Protein 6A3F (pdb70)

B-factor: mean 29.02, std 10.5, range [13.84, 98.31]

Structure (mmCIF, N/CA/C/O backbone):
data_6A3F
#
_entry.id   6A3F
#
_cell.length_a   95.649
_cell.length_b   95.649
_cell.length_c   170.912
_cell.angle_alpha   90.00
_cell.angle_beta   90.00
_cell.angle_gamma   90.00
#
_symmetry.space_group_name_H-M   'P 43 21 2'
#
loop_
_entity.id
_entity.type
_entity.pdbx_description
1 polymer 'Putative dehydrogenase'
2 non-polymer 'SULFATE ION'
3 water water
#
loop_
_atom_site.group_PDB
_atom_site.id
_atom_site.type_symbol
_atom_site.label_atom_id
_atom_site.label_alt_id
_atom_site.label_comp_id
_atom_site.label_asym_id
_atom_site.label_entity_id
_atom_site.label_seq_id
_atom_site.pdbx_PDB_ins_code
_atom_site.Cartn_x
_atom_site.Cartn_y
_atom_site.Cartn_z
_atom_site.occupancy
_atom_site.B_iso_or_equiv
_atom_site.auth_seq_id
_atom_site.auth_comp_id
_atom_site.auth_asym_id
_atom_site.auth_atom_id
_atom_site.pdbx_PDB_model_num
ATOM 1 N N . MET A 1 21 ? 34.010 -17.086 28.376 1.00 69.64 1 MET A N 1
ATOM 2 C CA . MET A 1 21 ? 32.841 -17.374 27.480 1.00 66.12 1 MET A CA 1
ATOM 3 C C . MET A 1 21 ? 33.138 -18.650 26.684 1.00 58.86 1 MET A C 1
ATOM 4 O O . MET A 1 21 ? 34.290 -18.975 26.417 1.00 52.24 1 MET A O 1
ATOM 9 N N . GLN A 1 22 ? 32.084 -19.360 26.315 1.00 51.77 2 GLN A N 1
ATOM 10 C CA . GLN A 1 22 ? 32.208 -20.684 25.751 1.00 52.14 2 GLN A CA 1
ATOM 11 C C . GLN A 1 22 ? 32.331 -20.598 24.223 1.00 48.42 2 GLN A C 1
ATOM 12 O O . GLN A 1 22 ? 31.681 -19.759 23.603 1.00 47.35 2 GLN A O 1
ATOM 18 N N . ASN A 1 23 ? 33.142 -21.478 23.637 1.00 45.90 3 ASN A N 1
ATOM 19 C CA . ASN A 1 23 ? 33.205 -21.649 22.192 1.00 43.39 3 ASN A CA 1
ATOM 20 C C . ASN A 1 23 ? 32.032 -22.513 21.726 1.00 43.23 3 ASN A C 1
ATOM 21 O O . ASN A 1 23 ? 31.869 -23.646 22.212 1.00 39.03 3 ASN A O 1
ATOM 26 N N . LEU A 1 24 ? 31.260 -22.022 20.748 1.00 37.69 4 LEU A N 1
ATOM 27 C CA . LEU A 1 24 ? 30.197 -22.828 20.189 1.00 36.64 4 LEU A CA 1
ATOM 28 C C . LEU A 1 24 ? 30.502 -23.055 18.717 1.00 38.17 4 LEU A C 1
ATOM 29 O O . LEU A 1 24 ? 30.694 -22.086 17.936 1.00 35.47 4 LEU A O 1
ATOM 34 N N . ASN A 1 25 ? 30.629 -24.345 18.375 1.00 33.53 5 ASN A N 1
ATOM 35 C CA . ASN A 1 25 ? 31.076 -24.770 17.052 1.00 31.68 5 ASN A CA 1
ATOM 36 C C . ASN A 1 25 ? 29.861 -24.816 16.124 1.00 28.93 5 ASN A C 1
ATOM 37 O O . ASN A 1 25 ? 28.862 -25.478 16.405 1.00 34.92 5 ASN A O 1
ATOM 42 N N . VAL A 1 26 ? 29.990 -24.124 14.998 1.00 30.79 6 VAL A N 1
ATOM 43 C CA . VAL A 1 26 ? 28.936 -24.049 14.020 1.00 32.41 6 VAL A CA 1
ATOM 44 C C . VAL A 1 26 ? 29.306 -24.882 12.792 1.00 28.64 6 VAL A C 1
ATOM 45 O O . VAL A 1 26 ? 30.404 -24.778 12.278 1.00 32.47 6 VAL A O 1
ATOM 49 N N . GLY A 1 27 ? 28.337 -25.676 12.356 1.00 31.33 7 GLY A N 1
ATOM 50 C CA . GLY A 1 27 ? 28.329 -26.306 11.069 1.00 29.94 7 GLY A CA 1
ATOM 51 C C . GLY A 1 27 ? 27.299 -25.644 10.163 1.00 27.65 7 GLY A C 1
ATOM 52 O O . GLY A 1 27 ? 26.124 -25.579 10.512 1.00 30.86 7 GLY A O 1
ATOM 53 N N . LEU A 1 28 ? 27.774 -25.090 9.064 1.00 26.80 8 LEU A N 1
ATOM 54 C CA . LEU A 1 28 ? 26.934 -24.393 8.086 1.00 28.03 8 LEU A CA 1
ATOM 55 C C . LEU A 1 28 ? 26.656 -25.351 6.915 1.00 27.63 8 LEU A C 1
ATOM 56 O O . LEU A 1 28 ? 27.594 -25.855 6.328 1.00 30.09 8 LEU A O 1
ATOM 61 N N . ILE A 1 29 ? 25.401 -25.498 6.512 1.00 31.42 9 ILE A N 1
ATOM 62 C CA . ILE A 1 29 ? 25.053 -26.356 5.382 1.00 30.51 9 ILE A CA 1
ATOM 63 C C . ILE A 1 29 ? 24.450 -25.523 4.249 1.00 30.32 9 ILE A C 1
ATOM 64 O O . ILE A 1 29 ? 23.381 -24.925 4.400 1.00 31.88 9 ILE A O 1
ATOM 69 N N . GLY A 1 30 ? 25.100 -25.546 3.106 1.00 29.72 10 GLY A N 1
ATOM 70 C CA . GLY A 1 30 ? 24.604 -24.895 1.913 1.00 28.79 10 GLY A CA 1
ATOM 71 C C . GLY A 1 30 ? 24.703 -23.377 1.982 1.00 30.30 10 GLY A C 1
ATOM 72 O O . GLY A 1 30 ? 25.560 -22.812 2.680 1.00 29.62 10 GLY A O 1
ATOM 73 N N . GLY A 1 31 ? 23.853 -22.716 1.210 1.00 29.59 11 GLY A N 1
ATOM 74 C CA . GLY A 1 31 ? 23.748 -21.254 1.253 1.00 31.08 11 GLY A CA 1
ATOM 75 C C . GLY A 1 31 ? 24.231 -20.564 0.000 1.00 30.51 11 GLY A C 1
ATOM 76 O O . GLY A 1 31 ? 23.917 -19.410 -0.192 1.00 29.40 11 GLY A O 1
ATOM 77 N N . GLY A 1 32 ? 24.994 -21.232 -0.862 1.00 30.53 12 GLY A N 1
ATOM 78 C CA . GLY A 1 32 ? 25.596 -20.561 -2.018 1.00 30.41 12 GLY A CA 1
ATOM 79 C C . GLY A 1 32 ? 26.552 -19.452 -1.582 1.00 26.91 12 GLY A C 1
ATOM 80 O O . GLY A 1 32 ? 27.095 -19.518 -0.486 1.00 24.91 12 GLY A O 1
ATOM 81 N N . PHE A 1 33 ? 26.807 -18.464 -2.437 1.00 23.94 13 PHE A N 1
ATOM 82 C CA . PHE A 1 33 ? 27.776 -17.422 -2.054 1.00 26.27 13 PHE A CA 1
ATOM 83 C C . PHE A 1 33 ? 27.237 -16.622 -0.850 1.00 27.59 13 PHE A C 1
ATOM 84 O O . PHE A 1 33 ? 28.039 -16.059 -0.082 1.00 28.30 13 PHE A O 1
ATOM 92 N N . MET A 1 34 ? 25.907 -16.599 -0.641 1.00 24.23 14 MET A N 1
ATOM 93 C CA . MET A 1 34 ? 25.348 -15.854 0.488 1.00 25.03 14 MET A CA 1
ATOM 94 C C . MET A 1 34 ? 25.662 -16.553 1.825 1.00 25.02 14 MET A C 1
ATOM 95 O O . MET A 1 34 ? 25.365 -16.018 2.905 1.00 23.93 14 MET A O 1
ATOM 100 N N . GLY A 1 35 ? 26.331 -17.702 1.774 1.00 24.24 15 GLY A N 1
ATOM 101 C CA . GLY A 1 35 ? 27.079 -18.211 2.921 1.00 22.54 15 GLY A CA 1
ATOM 102 C C . GLY A 1 35 ? 27.912 -17.123 3.594 1.00 25.08 15 GLY A C 1
ATOM 103 O O . GLY A 1 35 ? 28.116 -17.149 4.821 1.00 24.01 15 GLY A O 1
ATOM 104 N N . LYS A 1 36 ? 28.382 -16.164 2.812 1.00 22.67 16 LYS A N 1
ATOM 105 C CA . LYS A 1 36 ? 29.159 -15.046 3.361 1.00 22.82 16 LYS A CA 1
ATOM 106 C C . LYS A 1 36 ? 28.370 -14.258 4.406 1.00 23.29 16 LYS A C 1
ATOM 107 O O . LYS A 1 36 ? 28.999 -13.700 5.299 1.00 22.56 16 LYS A O 1
ATOM 113 N N . ALA A 1 37 ? 27.034 -14.188 4.309 1.00 22.10 17 ALA A N 1
ATOM 114 C CA . ALA A 1 37 ? 26.276 -13.406 5.250 1.00 24.89 17 ALA A CA 1
ATOM 115 C C . ALA A 1 37 ? 26.241 -14.150 6.579 1.00 22.86 17 ALA A C 1
ATOM 116 O O . ALA A 1 37 ? 26.204 -13.533 7.665 1.00 25.53 17 ALA A O 1
ATOM 118 N N . HIS A 1 38 ? 26.312 -15.478 6.515 1.00 27.99 18 HIS A N 1
ATOM 119 C CA . HIS A 1 38 ? 26.321 -16.283 7.745 1.00 26.37 18 HIS A CA 1
ATOM 120 C C . HIS A 1 38 ? 27.697 -16.197 8.415 1.00 26.54 18 HIS A C 1
ATOM 121 O O . HIS A 1 38 ? 27.802 -15.966 9.623 1.00 24.24 18 HIS A O 1
ATOM 128 N N . SER A 1 39 ? 28.720 -16.398 7.606 1.00 26.80 19 SER A N 1
ATOM 129 C CA . SER A 1 39 ? 30.123 -16.374 8.044 1.00 29.89 19 SER A CA 1
ATOM 130 C C . SER A 1 39 ? 30.453 -15.024 8.678 1.00 26.60 19 SER A C 1
ATOM 131 O O . SER A 1 39 ? 31.130 -14.980 9.663 1.00 24.64 19 SER A O 1
ATOM 134 N N . LEU A 1 40 ? 30.036 -13.957 8.001 1.00 25.73 20 LEU A N 1
ATOM 135 C CA . LEU A 1 40 ? 30.188 -12.589 8.534 1.00 26.98 20 LEU A CA 1
ATOM 136 C C . LEU A 1 40 ? 29.538 -12.488 9.924 1.00 24.01 20 LEU A C 1
ATOM 137 O O . LEU A 1 40 ? 30.171 -12.060 10.898 1.00 25.97 20 LEU A O 1
ATOM 142 N N . ALA A 1 41 ? 28.307 -12.936 10.070 1.00 23.90 21 ALA A N 1
ATOM 143 C CA . ALA A 1 41 ? 27.621 -12.845 11.341 1.00 22.44 21 ALA A CA 1
ATOM 144 C C . ALA A 1 41 ? 28.353 -13.600 12.459 1.00 24.97 21 ALA A C 1
ATOM 145 O O . ALA A 1 41 ? 28.498 -13.067 13.535 1.00 23.53 21 ALA A O 1
ATOM 147 N N . TYR A 1 42 ? 28.804 -14.819 12.201 1.00 23.61 22 TYR A N 1
ATOM 148 C CA . TYR A 1 42 ? 29.550 -15.584 13.222 1.00 27.18 22 TYR A CA 1
ATOM 149 C C . TYR A 1 42 ? 30.911 -14.949 13.530 1.00 26.16 22 TYR A C 1
ATOM 150 O O . TYR A 1 42 ? 31.295 -14.949 14.734 1.00 29.84 22 TYR A O 1
ATOM 159 N N . ALA A 1 43 ? 31.622 -14.400 12.522 1.00 24.42 23 ALA A N 1
ATOM 160 C CA . ALA A 1 43 ? 32.921 -13.769 12.795 1.00 26.66 23 ALA A CA 1
ATOM 161 C C . ALA A 1 43 ? 32.750 -12.416 13.507 1.00 26.00 23 ALA A C 1
ATOM 162 O O . ALA A 1 43 ? 33.589 -12.052 14.325 1.00 26.63 23 ALA A O 1
ATOM 164 N N . ALA A 1 44 ? 31.703 -11.639 13.165 1.00 23.63 24 ALA A N 1
ATOM 165 C CA . ALA A 1 44 ? 31.604 -10.257 13.607 1.00 22.46 24 ALA A CA 1
ATOM 166 C C . ALA A 1 44 ? 30.747 -10.120 14.868 1.00 25.25 24 ALA A C 1
ATOM 167 O O . ALA A 1 44 ? 30.841 -9.062 15.513 1.00 25.76 24 ALA A O 1
ATOM 169 N N . MET A 1 45 ? 29.855 -11.086 15.180 1.00 23.67 25 MET A N 1
ATOM 170 C CA . MET A 1 45 ? 28.874 -10.852 16.221 1.00 24.99 25 MET A CA 1
ATOM 171 C C . MET A 1 45 ? 29.548 -10.435 17.535 1.00 24.36 25 MET A C 1
ATOM 172 O O . MET A 1 45 ? 29.120 -9.457 18.134 1.00 24.95 25 MET A O 1
ATOM 177 N N . PRO A 1 46 ? 30.579 -11.151 17.987 1.00 26.43 26 PRO A N 1
ATOM 178 C CA . PRO A 1 46 ? 31.291 -10.719 19.223 1.00 27.16 26 PRO A CA 1
ATOM 179 C C . PRO A 1 46 ? 32.015 -9.367 19.103 1.00 24.36 26 PRO A C 1
ATOM 180 O O . PRO A 1 46 ? 32.233 -8.718 20.125 1.00 24.53 26 PRO A O 1
ATOM 184 N N . MET A 1 47 ? 32.430 -8.982 17.898 1.00 25.83 27 MET A N 1
ATOM 185 C CA . MET A 1 47 ? 33.058 -7.666 17.698 1.00 24.62 27 MET A CA 1
ATOM 186 C C . MET A 1 47 ? 32.043 -6.566 18.025 1.00 26.12 27 MET A C 1
ATOM 187 O O . MET A 1 47 ? 32.395 -5.494 18.566 1.00 26.26 27 MET A O 1
ATOM 192 N N . PHE A 1 48 ? 30.776 -6.838 17.688 1.00 23.67 28 PHE A N 1
ATOM 193 C CA . PHE A 1 48 ? 29.736 -5.862 17.791 1.00 23.95 28 PHE A CA 1
ATOM 194 C C . PHE A 1 48 ? 29.131 -5.859 19.195 1.00 25.94 28 PHE A C 1
ATOM 195 O O . PHE A 1 48 ? 28.975 -4.799 19.771 1.00 26.65 28 PHE A O 1
ATOM 203 N N . PHE A 1 49 ? 28.786 -7.048 19.687 1.00 23.84 29 PHE A N 1
ATOM 204 C CA . PHE A 1 49 ? 28.124 -7.201 20.974 1.00 27.19 29 PHE A CA 1
ATOM 205 C C . PHE A 1 49 ? 29.115 -7.803 21.973 1.00 28.17 29 PHE A C 1
ATOM 206 O O . PHE A 1 49 ? 29.403 -9.001 21.904 1.00 30.43 29 PHE A O 1
ATOM 214 N N . TRP A 1 50 ? 29.602 -6.970 22.892 1.00 30.49 30 TRP A N 1
ATOM 215 C CA . TRP A 1 50 ? 30.720 -7.315 23.757 1.00 33.21 30 TRP A CA 1
ATOM 216 C C . TRP A 1 50 ? 30.447 -6.766 25.168 1.00 34.73 30 TRP A C 1
ATOM 217 O O . TRP A 1 50 ? 30.110 -5.610 25.301 1.00 34.73 30 TRP A O 1
ATOM 228 N N . PRO A 1 51 ? 30.572 -7.577 26.219 1.00 38.77 31 PRO A N 1
ATOM 229 C CA . PRO A 1 51 ? 30.988 -8.971 26.138 1.00 36.81 31 PRO A CA 1
ATOM 230 C C . PRO A 1 51 ? 29.909 -9.800 25.446 1.00 36.73 31 PRO A C 1
ATOM 231 O O . PRO A 1 51 ? 28.748 -9.460 25.508 1.00 39.87 31 PRO A O 1
ATOM 235 N N . ALA A 1 52 ? 30.340 -10.824 24.746 1.00 36.22 32 ALA A N 1
ATOM 236 C CA . ALA A 1 52 ? 29.460 -11.575 23.894 1.00 35.60 32 ALA A CA 1
ATOM 237 C C . ALA A 1 52 ? 28.875 -12.725 24.703 1.00 40.05 32 ALA A C 1
ATOM 238 O O . ALA A 1 52 ? 29.520 -13.224 25.644 1.00 38.73 32 ALA A O 1
ATOM 240 N N . PRO A 1 53 ? 27.674 -13.156 24.315 1.00 40.58 33 PRO A N 1
ATOM 241 C CA . PRO A 1 53 ? 27.056 -14.285 24.998 1.00 41.48 33 PRO A CA 1
ATOM 242 C C . PRO A 1 53 ? 27.923 -15.557 24.920 1.00 41.98 33 PRO A C 1
ATOM 243 O O . PRO A 1 53 ? 28.006 -16.321 25.863 1.00 42.30 33 PRO A O 1
ATOM 247 N N . ALA A 1 54 ? 28.540 -15.773 23.776 1.00 42.51 34 ALA A N 1
ATOM 248 C CA . ALA A 1 54 ? 29.393 -16.917 23.525 1.00 40.05 34 ALA A CA 1
ATOM 249 C C . ALA A 1 54 ? 30.228 -16.591 22.289 1.00 40.47 34 ALA A C 1
ATOM 250 O O . ALA A 1 54 ? 29.945 -15.567 21.630 1.00 39.93 34 ALA A O 1
ATOM 252 N N . LEU A 1 55 ? 31.226 -17.427 21.988 1.00 37.09 35 LEU A N 1
ATOM 253 C CA . LEU A 1 55 ? 32.062 -17.240 20.815 1.00 35.91 35 LEU A CA 1
ATOM 254 C C . LEU A 1 55 ? 31.691 -18.262 19.742 1.00 35.71 35 LEU A C 1
ATOM 255 O O . LEU A 1 55 ? 32.003 -19.433 19.883 1.00 34.11 35 LEU A O 1
ATOM 260 N N . PRO A 1 56 ? 31.088 -17.797 18.649 1.00 33.00 36 PRO A N 1
ATOM 261 C CA . PRO A 1 56 ? 30.884 -18.635 17.509 1.00 30.92 36 PRO A CA 1
ATOM 262 C C . PRO A 1 56 ? 32.211 -19.061 16.881 1.00 30.09 36 PRO A C 1
ATOM 263 O O . PRO A 1 56 ? 33.099 -18.225 16.693 1.00 27.66 36 PRO A O 1
ATOM 267 N N . VAL A 1 57 ? 32.306 -20.338 16.496 1.00 30.33 37 VAL A N 1
ATOM 268 C CA . VAL A 1 57 ? 33.447 -20.826 15.754 1.00 29.07 37 VAL A CA 1
ATOM 269 C C . VAL A 1 57 ? 32.976 -21.368 14.399 1.00 24.71 37 VAL A C 1
ATOM 270 O O . VAL A 1 57 ? 32.087 -22.165 14.328 1.00 29.76 37 VAL A O 1
ATOM 274 N N . ARG A 1 58 ? 33.568 -20.892 13.325 1.00 28.38 38 ARG A N 1
ATOM 275 C CA . ARG A 1 58 ? 33.255 -21.427 12.019 1.00 28.34 38 ARG A CA 1
ATOM 276 C C . ARG A 1 58 ? 33.937 -22.805 11.895 1.00 29.40 38 ARG A C 1
ATOM 277 O O . ARG A 1 58 ? 35.042 -22.887 11.368 1.00 32.39 38 ARG A O 1
ATOM 285 N N . LYS A 1 59 ? 33.269 -23.852 12.362 1.00 30.55 39 LYS A N 1
ATOM 286 C CA . LYS A 1 59 ? 33.940 -25.163 12.537 1.00 32.66 39 LYS A CA 1
ATOM 287 C C . LYS A 1 59 ? 33.939 -25.962 11.228 1.00 31.61 39 LYS A C 1
ATOM 288 O O . LYS A 1 59 ? 34.986 -26.460 10.795 1.00 31.21 39 LYS A O 1
ATOM 294 N N . VAL A 1 60 ? 32.786 -26.096 10.588 1.00 30.12 40 VAL A N 1
ATOM 295 C CA . VAL A 1 60 ? 32.691 -26.928 9.391 1.00 32.79 40 VAL A CA 1
ATOM 296 C C . VAL A 1 60 ? 31.582 -26.406 8.487 1.00 30.32 40 VAL A C 1
ATOM 297 O O . VAL A 1 60 ? 30.587 -25.889 8.989 1.00 29.70 40 VAL A O 1
ATOM 301 N N . ILE A 1 61 ? 31.783 -26.573 7.192 1.00 29.04 41 ILE A N 1
ATOM 302 C CA . ILE A 1 61 ? 30.817 -26.206 6.142 1.00 31.03 41 ILE A CA 1
ATOM 303 C C . ILE A 1 61 ? 30.653 -27.370 5.142 1.00 33.36 41 ILE A C 1
ATOM 304 O O . ILE A 1 61 ? 31.639 -28.034 4.770 1.00 31.71 41 ILE A O 1
ATOM 309 N N . ALA A 1 62 ? 29.416 -27.551 4.682 1.00 32.24 42 ALA A N 1
ATOM 310 C CA . ALA A 1 62 ? 29.000 -28.590 3.721 1.00 30.44 42 ALA A CA 1
ATOM 311 C C . ALA A 1 62 ? 28.492 -27.921 2.440 1.00 36.16 42 ALA A C 1
ATOM 312 O O . ALA A 1 62 ? 27.665 -26.982 2.524 1.00 33.79 42 ALA A O 1
ATOM 314 N N . GLU A 1 63 ? 29.021 -28.374 1.296 1.00 31.06 43 GLU A N 1
ATOM 315 C CA . GLU A 1 63 ? 28.591 -27.991 -0.026 1.00 33.29 43 GLU A CA 1
ATOM 316 C C . GLU A 1 63 ? 28.419 -29.273 -0.855 1.00 35.61 43 GLU A C 1
ATOM 317 O O . GLU A 1 63 ? 28.537 -30.356 -0.324 1.00 34.44 43 GLU A O 1
ATOM 323 N N . ALA A 1 64 ? 28.164 -29.129 -2.149 1.00 38.79 44 ALA A N 1
ATOM 324 C CA . ALA A 1 64 ? 27.636 -30.254 -2.972 1.00 40.20 44 ALA A CA 1
ATOM 325 C C . ALA A 1 64 ? 28.735 -31.307 -3.213 1.00 42.84 44 ALA A C 1
ATOM 326 O O . ALA A 1 64 ? 28.445 -32.499 -3.399 1.00 43.94 44 ALA A O 1
ATOM 328 N N . ASN A 1 65 ? 29.998 -30.901 -3.204 1.00 43.33 45 ASN A N 1
ATOM 329 C CA . ASN A 1 65 ? 31.074 -31.851 -3.452 1.00 44.84 45 ASN A CA 1
ATOM 330 C C . ASN A 1 65 ? 32.333 -31.428 -2.681 1.00 45.04 45 ASN A C 1
ATOM 331 O O . ASN A 1 65 ? 32.504 -30.251 -2.332 1.00 44.28 45 ASN A O 1
ATOM 336 N N . PRO A 1 66 ? 33.225 -32.404 -2.416 1.00 43.74 46 PRO A N 1
ATOM 337 C CA . PRO A 1 66 ? 34.400 -32.186 -1.563 1.00 39.48 46 PRO A CA 1
ATOM 338 C C . PRO A 1 66 ? 35.215 -30.921 -1.886 1.00 39.36 46 PRO A C 1
ATOM 339 O O . PRO A 1 66 ? 35.630 -30.204 -0.958 1.00 38.05 46 PRO A O 1
ATOM 343 N N . GLU A 1 67 ? 35.402 -30.666 -3.181 1.00 41.40 47 GLU A N 1
ATOM 344 C CA . GLU A 1 67 ? 36.275 -29.628 -3.736 1.00 44.13 47 GLU A CA 1
ATOM 345 C C . GLU A 1 67 ? 35.626 -28.248 -3.540 1.00 45.74 47 GLU A C 1
ATOM 346 O O . GLU A 1 67 ? 36.262 -27.299 -3.050 1.00 39.61 47 GLU A O 1
ATOM 352 N N . LEU A 1 68 ? 34.359 -28.144 -3.948 1.00 40.25 48 LEU A N 1
ATOM 353 C CA . LEU A 1 68 ? 33.572 -26.907 -3.749 1.00 43.30 48 LEU A CA 1
ATOM 354 C C . LEU A 1 68 ? 33.489 -26.600 -2.245 1.00 38.03 48 LEU A C 1
ATOM 355 O O . LEU A 1 68 ? 33.626 -25.455 -1.830 1.00 36.68 48 LEU A O 1
ATOM 360 N N . ALA A 1 69 ? 33.293 -27.620 -1.440 1.00 35.35 49 ALA A N 1
ATOM 361 C CA . ALA A 1 69 ? 33.192 -27.442 0.005 1.00 37.91 49 ALA A CA 1
ATOM 362 C C . ALA A 1 69 ? 34.527 -26.951 0.582 1.00 39.98 49 ALA A C 1
ATOM 363 O O . ALA A 1 69 ? 34.531 -26.086 1.475 1.00 33.68 49 ALA A O 1
ATOM 365 N N . ALA A 1 70 ? 35.653 -27.506 0.110 1.00 37.52 50 ALA A N 1
ATOM 366 C CA . ALA A 1 70 ? 36.961 -27.071 0.614 1.00 37.95 50 ALA A CA 1
ATOM 367 C C . ALA A 1 70 ? 37.216 -25.611 0.197 1.00 30.59 50 ALA A C 1
ATOM 368 O O . ALA A 1 70 ? 37.732 -24.851 0.994 1.00 30.18 50 ALA A O 1
ATOM 370 N N . GLU A 1 71 ? 36.800 -25.238 -1.002 1.00 29.47 51 GLU A N 1
ATOM 371 C CA . GLU A 1 71 ? 36.934 -23.876 -1.557 1.00 32.80 51 GLU A CA 1
ATOM 372 C C . GLU A 1 71 ? 36.094 -22.909 -0.709 1.00 32.23 51 GLU A C 1
ATOM 373 O O . GLU A 1 71 ? 36.580 -21.828 -0.348 1.00 27.54 51 GLU A O 1
ATOM 379 N N . ALA A 1 72 ? 34.844 -23.303 -0.399 1.00 29.22 52 ALA A N 1
ATOM 380 C CA . ALA A 1 72 ? 33.977 -22.485 0.459 1.00 32.99 52 ALA A CA 1
ATOM 381 C C . ALA A 1 72 ? 34.591 -22.329 1.857 1.00 30.86 52 ALA A C 1
ATOM 382 O O . ALA A 1 72 ? 34.448 -21.298 2.527 1.00 27.60 52 ALA A O 1
ATOM 384 N N . ALA A 1 73 ? 35.216 -23.369 2.356 1.00 31.23 53 ALA A N 1
ATOM 385 C CA . ALA A 1 73 ? 35.813 -23.284 3.681 1.00 31.26 53 ALA A CA 1
ATOM 386 C C . ALA A 1 73 ? 36.929 -22.233 3.705 1.00 29.90 53 ALA A C 1
ATOM 387 O O . ALA A 1 73 ? 37.023 -21.459 4.715 1.00 30.84 53 ALA A O 1
ATOM 389 N N . ARG A 1 74 ? 37.712 -22.174 2.631 1.00 28.34 54 ARG A N 1
ATOM 390 C CA . ARG A 1 74 ? 38.807 -21.201 2.496 1.00 33.03 54 ARG A CA 1
ATOM 391 C C . ARG A 1 74 ? 38.215 -19.780 2.398 1.00 31.75 54 ARG A C 1
ATOM 392 O O . ARG A 1 74 ? 38.706 -18.849 3.046 1.00 29.70 54 ARG A O 1
ATOM 400 N N . ARG A 1 75 ? 37.196 -19.626 1.564 1.00 27.58 55 ARG A N 1
ATOM 401 C CA . ARG A 1 75 ? 36.583 -18.315 1.295 1.00 29.66 55 ARG A CA 1
ATOM 402 C C . ARG A 1 75 ? 35.934 -17.774 2.577 1.00 29.58 55 ARG A C 1
ATOM 403 O O . ARG A 1 75 ? 36.106 -16.588 2.910 1.00 29.21 55 ARG A O 1
ATOM 411 N N . PHE A 1 76 ? 35.146 -18.617 3.248 1.00 27.74 56 PHE A N 1
ATOM 412 C CA . PHE A 1 76 ? 34.316 -18.137 4.347 1.00 29.90 56 PHE A CA 1
ATOM 413 C C . PHE A 1 76 ? 35.075 -18.282 5.675 1.00 29.23 56 PHE A C 1
ATOM 414 O O . PHE A 1 76 ? 34.586 -17.868 6.738 1.00 27.77 56 PHE A O 1
ATOM 422 N N . GLY A 1 77 ? 36.250 -18.923 5.632 1.00 28.82 57 GLY A N 1
ATOM 423 C CA . GLY A 1 77 ? 37.077 -19.065 6.837 1.00 27.33 57 GLY A CA 1
ATOM 424 C C . GLY A 1 77 ? 36.604 -20.139 7.799 1.00 31.71 57 GLY A C 1
ATOM 425 O O . GLY A 1 77 ? 36.640 -19.930 9.036 1.00 30.91 57 GLY A O 1
ATOM 426 N N . PHE A 1 78 ? 36.144 -21.301 7.296 1.00 29.44 58 PHE A N 1
ATOM 427 C CA . PHE A 1 78 ? 35.797 -22.434 8.182 1.00 31.12 58 PHE A CA 1
ATOM 428 C C . PHE A 1 78 ? 36.994 -23.388 8.332 1.00 31.75 58 PHE A C 1
ATOM 429 O O . PHE A 1 78 ? 37.714 -23.581 7.417 1.00 30.95 58 PHE A O 1
ATOM 437 N N . GLU A 1 79 ? 37.147 -24.031 9.470 1.00 33.14 59 GLU A N 1
ATOM 438 C CA . GLU A 1 79 ? 38.310 -24.917 9.696 1.00 35.42 59 GLU A CA 1
ATOM 439 C C . GLU A 1 79 ? 38.194 -26.221 8.886 1.00 35.99 59 GLU A C 1
ATOM 440 O O . GLU A 1 79 ? 39.178 -26.663 8.330 1.00 36.58 59 GLU A O 1
ATOM 446 N N . ASN A 1 80 ? 37.003 -26.802 8.762 1.00 33.76 60 ASN A N 1
ATOM 447 C CA . ASN A 1 80 ? 36.824 -28.117 8.079 1.00 36.88 60 ASN A CA 1
ATOM 448 C C . ASN A 1 80 ? 35.771 -28.001 6.960 1.00 39.27 60 ASN A C 1
ATOM 449 O O . ASN A 1 80 ? 34.943 -27.050 6.919 1.00 38.06 60 ASN A O 1
ATOM 454 N N . SER A 1 81 ? 35.771 -28.958 6.042 1.00 36.83 61 SER A N 1
ATOM 455 C CA . SER A 1 81 ? 34.791 -28.973 4.957 1.00 33.46 61 SER A CA 1
ATOM 456 C C . SER A 1 81 ? 34.310 -30.413 4.736 1.00 37.41 61 SER A C 1
ATOM 457 O O . SER A 1 81 ? 34.988 -31.315 5.123 1.00 35.22 61 SER A O 1
ATOM 460 N N . THR A 1 82 ? 33.148 -30.597 4.151 1.00 36.18 62 THR A N 1
ATOM 461 C CA . THR A 1 82 ? 32.546 -31.910 3.918 1.00 36.02 62 THR A CA 1
ATOM 462 C C . THR A 1 82 ? 31.529 -31.798 2.781 1.00 37.90 62 THR A C 1
ATOM 463 O O . THR A 1 82 ? 30.977 -30.683 2.515 1.00 35.07 62 THR A O 1
ATOM 467 N N . SER A 1 83 ? 31.254 -32.921 2.111 1.00 33.90 63 SER A N 1
ATOM 468 C CA . SER A 1 83 ? 30.169 -32.937 1.158 1.00 34.87 63 SER A CA 1
ATOM 469 C C . SER A 1 83 ? 29.032 -33.794 1.709 1.00 36.84 63 SER A C 1
ATOM 470 O O . SER A 1 83 ? 28.066 -34.031 1.012 1.00 36.85 63 SER A O 1
ATOM 473 N N . ASP A 1 84 ? 29.148 -34.249 2.954 1.00 38.04 64 ASP A N 1
ATOM 474 C CA . ASP A 1 84 ? 28.096 -35.034 3.556 1.00 39.82 64 ASP A CA 1
ATOM 475 C C . ASP A 1 84 ? 27.642 -34.355 4.837 1.00 39.61 64 ASP A C 1
ATOM 476 O O . ASP A 1 84 ? 28.281 -34.431 5.891 1.00 34.81 64 ASP A O 1
ATOM 481 N N . TRP A 1 85 ? 26.493 -33.698 4.746 1.00 39.90 65 TRP A N 1
ATOM 482 C CA . TRP A 1 85 ? 25.978 -32.951 5.864 1.00 37.48 65 TRP A CA 1
ATOM 483 C C . TRP A 1 85 ? 25.671 -33.853 7.063 1.00 39.12 65 TRP A C 1
ATOM 484 O O . TRP A 1 85 ? 25.772 -33.408 8.209 1.00 35.28 65 TRP A O 1
ATOM 495 N N . ARG A 1 86 ? 25.336 -35.133 6.833 1.00 39.80 66 ARG A N 1
ATOM 496 C CA . ARG A 1 86 ? 25.140 -36.046 7.969 1.00 40.13 66 ARG A CA 1
ATOM 497 C C . ARG A 1 86 ? 26.414 -36.135 8.819 1.00 34.87 66 ARG A C 1
ATOM 498 O O . ARG A 1 86 ? 26.311 -36.329 10.027 1.00 37.49 66 ARG A O 1
ATOM 506 N N . SER A 1 87 ? 27.600 -35.950 8.235 1.00 38.77 67 SER A N 1
ATOM 507 C CA . SER A 1 87 ? 28.828 -36.012 9.055 1.00 39.28 67 SER A CA 1
ATOM 508 C C . SER A 1 87 ? 28.827 -34.895 10.104 1.00 40.81 67 SER A C 1
ATOM 509 O O . SER A 1 87 ? 29.421 -35.055 11.167 1.00 36.58 67 SER A O 1
ATOM 512 N N . ILE A 1 88 ? 28.158 -33.762 9.824 1.00 39.12 68 ILE A N 1
ATOM 513 C CA . ILE A 1 88 ? 28.108 -32.635 10.807 1.00 35.71 68 ILE A CA 1
ATOM 514 C C . ILE A 1 88 ? 27.132 -33.013 11.912 1.00 35.05 68 ILE A C 1
ATOM 515 O O . ILE A 1 88 ? 27.404 -32.832 13.080 1.00 33.05 68 ILE A O 1
ATOM 520 N N . ILE A 1 89 ? 25.985 -33.567 11.537 1.00 35.80 69 ILE A N 1
ATOM 521 C CA . ILE A 1 89 ? 24.994 -33.933 12.532 1.00 38.33 69 ILE A CA 1
ATOM 522 C C . ILE A 1 89 ? 25.594 -34.965 13.487 1.00 38.57 69 ILE A C 1
ATOM 523 O O . ILE A 1 89 ? 25.366 -34.911 14.693 1.00 37.55 69 ILE A O 1
ATOM 528 N N . ASP A 1 90 ? 26.329 -35.916 12.937 1.00 40.40 70 ASP A N 1
ATOM 529 C CA . ASP A 1 90 ? 26.878 -36.999 13.764 1.00 43.48 70 ASP A CA 1
ATOM 530 C C . ASP A 1 90 ? 28.131 -36.614 14.551 1.00 46.62 70 ASP A C 1
ATOM 531 O O . ASP A 1 90 ? 28.577 -37.425 15.360 1.00 46.44 70 ASP A O 1
ATOM 536 N N . ASP A 1 91 ? 28.702 -35.417 14.303 1.00 43.68 71 ASP A N 1
ATOM 537 C CA . ASP A 1 91 ? 29.913 -34.936 14.990 1.00 39.90 71 ASP A CA 1
ATOM 538 C C . ASP A 1 91 ? 29.583 -34.325 16.357 1.00 46.60 71 ASP A C 1
ATOM 539 O O . ASP A 1 91 ? 29.027 -33.212 16.428 1.00 42.28 71 ASP A O 1
ATOM 544 N N . PRO A 1 92 ? 29.959 -35.014 17.457 1.00 43.98 72 PRO A N 1
ATOM 545 C CA . PRO A 1 92 ? 29.517 -34.577 18.808 1.00 41.89 72 PRO A CA 1
ATOM 546 C C . PRO A 1 92 ? 30.140 -33.233 19.232 1.00 40.15 72 PRO A C 1
ATOM 547 O O . PRO A 1 92 ? 29.747 -32.660 20.241 1.00 42.78 72 PRO A O 1
ATOM 551 N N . ASP A 1 93 ? 31.142 -32.775 18.506 1.00 37.11 73 ASP A N 1
ATOM 552 C CA . ASP A 1 93 ? 31.778 -31.508 18.816 1.00 39.41 73 ASP A CA 1
ATOM 553 C C . ASP A 1 93 ? 31.117 -30.292 18.107 1.00 38.06 73 ASP A C 1
ATOM 554 O O . ASP A 1 93 ? 31.562 -29.173 18.280 1.00 33.62 73 ASP A O 1
ATOM 559 N N . ILE A 1 94 ? 30.071 -30.539 17.318 1.00 36.66 74 ILE A N 1
ATOM 560 C CA . ILE A 1 94 ? 29.310 -29.466 16.640 1.00 35.16 74 ILE A CA 1
ATOM 561 C C . ILE A 1 94 ? 28.125 -29.112 17.540 1.00 36.42 74 ILE A C 1
ATOM 562 O O . ILE A 1 94 ? 27.391 -29.998 17.949 1.00 37.61 74 ILE A O 1
ATOM 567 N N . HIS A 1 95 ? 27.986 -27.830 17.916 1.00 35.91 75 HIS A N 1
ATOM 568 C CA . HIS A 1 95 ? 26.948 -27.401 18.842 1.00 33.47 75 HIS A CA 1
ATOM 569 C C . HIS A 1 95 ? 25.754 -26.801 18.101 1.00 33.20 75 HIS A C 1
ATOM 570 O O . HIS A 1 95 ? 24.631 -26.843 18.605 1.00 32.69 75 HIS A O 1
ATOM 577 N N . VAL A 1 96 ? 26.019 -26.241 16.920 1.00 31.31 76 VAL A N 1
ATOM 578 C CA . VAL A 1 96 ? 25.046 -25.446 16.209 1.00 31.55 76 VAL A CA 1
ATOM 579 C C . VAL A 1 96 ? 25.013 -25.878 14.747 1.00 28.24 76 VAL A C 1
ATOM 580 O O . VAL A 1 96 ? 26.052 -25.915 14.075 1.00 28.90 76 VAL A O 1
ATOM 584 N N . VAL A 1 97 ? 23.803 -26.133 14.254 1.00 27.93 77 VAL A N 1
ATOM 585 C CA . VAL A 1 97 ? 23.606 -26.350 12.855 1.00 29.97 77 VAL A CA 1
ATOM 586 C C . VAL A 1 97 ? 22.844 -25.168 12.223 1.00 26.84 77 VAL A C 1
ATOM 587 O O . VAL A 1 97 ? 21.744 -24.804 12.624 1.00 30.18 77 VAL A O 1
ATOM 591 N N . ASP A 1 98 ? 23.444 -24.649 11.185 1.00 27.93 78 ASP A N 1
ATOM 592 C CA . ASP A 1 98 ? 22.866 -23.604 10.381 1.00 26.80 78 ASP A CA 1
ATOM 593 C C . ASP A 1 98 ? 22.496 -24.140 9.008 1.00 25.50 78 ASP A C 1
ATOM 594 O O . ASP A 1 98 ? 23.360 -24.423 8.189 1.00 27.19 78 ASP A O 1
ATOM 599 N N . ILE A 1 99 ? 21.199 -24.222 8.768 1.00 24.31 79 ILE A N 1
ATOM 600 C CA . ILE A 1 99 ? 20.618 -24.783 7.545 1.00 24.88 79 ILE A CA 1
ATOM 601 C C . ILE A 1 99 ? 20.299 -23.658 6.562 1.00 26.05 79 ILE A C 1
ATOM 602 O O . ILE A 1 99 ? 19.354 -22.946 6.773 1.00 26.55 79 ILE A O 1
ATOM 607 N N . ALA A 1 100 ? 21.043 -23.570 5.465 1.00 24.39 80 ALA A N 1
ATOM 608 C CA . ALA A 1 100 ? 20.924 -22.492 4.507 1.00 24.86 80 ALA A CA 1
ATOM 609 C C . ALA A 1 100 ? 20.617 -23.055 3.122 1.00 25.84 80 ALA A C 1
ATOM 610 O O . ALA A 1 100 ? 20.785 -22.392 2.092 1.00 28.11 80 ALA A O 1
ATOM 612 N N . THR A 1 101 ? 20.062 -24.270 3.113 1.00 28.29 81 THR A N 1
ATOM 613 C CA . THR A 1 101 ? 19.690 -24.914 1.878 1.00 28.72 81 THR A CA 1
ATOM 614 C C . THR A 1 101 ? 18.310 -24.434 1.371 1.00 29.20 81 THR A C 1
ATOM 615 O O . THR A 1 101 ? 17.546 -23.768 2.067 1.00 28.41 81 THR A O 1
ATOM 619 N N . PRO A 1 102 ? 17.946 -24.822 0.141 1.00 28.52 82 PRO A N 1
ATOM 620 C CA . PRO A 1 102 ? 16.579 -24.587 -0.317 1.00 27.80 82 PRO A CA 1
ATOM 621 C C . PRO A 1 102 ? 15.538 -25.374 0.490 1.00 26.43 82 PRO A C 1
ATOM 622 O O . PRO A 1 102 ? 15.893 -26.226 1.282 1.00 25.97 82 PRO A O 1
ATOM 626 N N . ASN A 1 103 ? 14.264 -25.055 0.247 1.00 24.75 83 ASN A N 1
ATOM 627 C CA . ASN A 1 103 ? 13.152 -25.384 1.144 1.00 27.31 83 ASN A CA 1
ATOM 628 C C . ASN A 1 103 ? 12.962 -26.907 1.316 1.00 28.64 83 ASN A C 1
ATOM 629 O O . ASN A 1 103 ? 12.424 -27.384 2.338 1.00 28.59 83 ASN A O 1
ATOM 634 N N . HIS A 1 104 ? 13.314 -27.646 0.280 1.00 29.80 84 HIS A N 1
ATOM 635 C CA . HIS A 1 104 ? 13.075 -29.090 0.243 1.00 29.09 84 HIS A CA 1
ATOM 636 C C . HIS A 1 104 ? 14.026 -29.863 1.160 1.00 33.62 84 HIS A C 1
ATOM 637 O O . HIS A 1 104 ? 13.764 -31.042 1.471 1.00 30.30 84 HIS A O 1
ATOM 644 N N . LEU A 1 105 ? 15.109 -29.262 1.622 1.00 31.83 85 LEU A N 1
ATOM 645 C CA . LEU A 1 105 ? 16.014 -30.032 2.517 1.00 34.63 85 LEU A CA 1
ATOM 646 C C . LEU A 1 105 ? 15.920 -29.597 3.987 1.00 35.31 85 LEU A C 1
ATOM 647 O O . LEU A 1 105 ? 16.485 -30.261 4.870 1.00 35.21 85 LEU A O 1
ATOM 652 N N . HIS A 1 106 ? 15.131 -28.581 4.310 1.00 27.46 86 HIS A N 1
ATOM 653 C CA . HIS A 1 106 ? 15.170 -28.067 5.699 1.00 28.33 86 HIS A CA 1
ATOM 654 C C . HIS A 1 106 ? 14.699 -29.124 6.698 1.00 30.34 86 HIS A C 1
ATOM 655 O O . HIS A 1 106 ? 15.233 -29.211 7.790 1.00 33.01 86 HIS A O 1
ATOM 662 N N . ALA A 1 107 ? 13.676 -29.914 6.341 1.00 33.69 87 ALA A N 1
ATOM 663 C CA . ALA A 1 107 ? 13.004 -30.753 7.360 1.00 32.46 87 ALA A CA 1
ATOM 664 C C . ALA A 1 107 ? 13.898 -31.930 7.794 1.00 32.18 87 ALA A C 1
ATOM 665 O O . ALA A 1 107 ? 14.103 -32.183 8.986 1.00 34.91 87 ALA A O 1
ATOM 667 N N . GLU A 1 108 ? 14.454 -32.618 6.811 1.00 36.01 88 GLU A N 1
ATOM 668 C CA . GLU A 1 108 ? 15.246 -33.807 7.082 1.00 38.11 88 GLU A CA 1
ATOM 669 C C . GLU A 1 108 ? 16.478 -33.438 7.921 1.00 36.47 88 GLU A C 1
ATOM 670 O O . GLU A 1 108 ? 16.838 -34.131 8.880 1.00 31.20 88 GLU A O 1
ATOM 676 N N . ILE A 1 109 ? 17.139 -32.367 7.513 1.00 34.19 89 ILE A N 1
ATOM 677 C CA . ILE A 1 109 ? 18.354 -31.942 8.202 1.00 31.66 89 ILE A CA 1
ATOM 678 C C . ILE A 1 109 ? 18.012 -31.482 9.629 1.00 31.91 89 ILE A C 1
ATOM 679 O O . ILE A 1 109 ? 18.714 -31.838 10.615 1.00 31.24 89 ILE A O 1
ATOM 684 N N . ALA A 1 110 ? 16.957 -30.665 9.755 1.00 29.62 90 ALA A N 1
ATOM 685 C CA . ALA A 1 110 ? 16.593 -30.127 11.041 1.00 29.86 90 ALA A CA 1
ATOM 686 C C . ALA A 1 110 ? 16.211 -31.260 11.999 1.00 30.88 90 ALA A C 1
ATOM 687 O O . ALA A 1 110 ? 16.615 -31.265 13.143 1.00 30.37 90 ALA A O 1
ATOM 689 N N . ILE A 1 111 ? 15.388 -32.180 11.533 1.00 31.48 91 ILE A N 1
ATOM 690 C CA . ILE A 1 111 ? 14.935 -33.293 12.394 1.00 33.58 91 ILE A CA 1
ATOM 691 C C . ILE A 1 111 ? 16.165 -34.105 12.866 1.00 32.69 91 ILE A C 1
ATOM 692 O O . ILE A 1 111 ? 16.301 -34.393 14.033 1.00 33.94 91 ILE A O 1
ATOM 697 N N . ALA A 1 112 ? 17.091 -34.438 11.980 1.00 35.29 92 ALA A N 1
ATOM 698 C CA . ALA A 1 112 ? 18.297 -35.176 12.398 1.00 34.63 92 ALA A CA 1
ATOM 699 C C . ALA A 1 112 ? 19.135 -34.353 13.388 1.00 37.30 92 ALA A C 1
ATOM 700 O O . ALA A 1 112 ? 19.634 -34.880 14.398 1.00 36.65 92 ALA A O 1
ATOM 702 N N . ALA A 1 113 ? 19.286 -33.056 13.112 1.00 36.80 93 ALA A N 1
ATOM 703 C CA . ALA A 1 113 ? 19.966 -32.147 14.032 1.00 34.46 93 ALA A CA 1
ATOM 704 C C . ALA A 1 113 ? 19.286 -32.154 15.402 1.00 32.01 93 ALA A C 1
ATOM 705 O O . ALA A 1 113 ? 19.955 -32.230 16.428 1.00 32.14 93 ALA A O 1
ATOM 707 N N . ALA A 1 114 ? 17.951 -32.127 15.443 1.00 32.19 94 ALA A N 1
ATOM 708 C CA . ALA A 1 114 ? 17.252 -32.117 16.743 1.00 34.46 94 ALA A CA 1
ATOM 709 C C . ALA A 1 114 ? 17.507 -33.440 17.483 1.00 35.49 94 ALA A C 1
ATOM 710 O O . ALA A 1 114 ? 17.763 -33.462 18.686 1.00 34.72 94 ALA A O 1
ATOM 712 N N . GLU A 1 115 ? 17.401 -34.529 16.745 1.00 35.91 95 GLU A N 1
ATOM 713 C CA . GLU A 1 115 ? 17.563 -35.841 17.362 1.00 41.81 95 GLU A CA 1
ATOM 714 C C . GLU A 1 115 ? 18.973 -35.944 17.953 1.00 42.53 95 GLU A C 1
ATOM 715 O O . GLU A 1 115 ? 19.146 -36.587 18.980 1.00 41.60 95 GLU A O 1
ATOM 721 N N . ALA A 1 116 ? 19.950 -35.254 17.350 1.00 39.18 96 ALA A N 1
ATOM 722 C CA . ALA A 1 116 ? 21.344 -35.270 17.848 1.00 36.72 96 ALA A CA 1
ATOM 723 C C . ALA A 1 116 ? 21.616 -34.172 18.879 1.00 37.37 96 ALA A C 1
ATOM 724 O O . ALA A 1 116 ? 22.771 -33.982 19.235 1.00 38.28 96 ALA A O 1
ATOM 726 N N . GLY A 1 117 ? 20.579 -33.450 19.316 1.00 35.54 97 GLY A N 1
ATOM 727 C CA . GLY A 1 117 ? 20.675 -32.424 20.340 1.00 36.01 97 GLY A CA 1
ATOM 728 C C . GLY A 1 117 ? 21.459 -31.181 19.911 1.00 35.94 97 GLY A C 1
ATOM 729 O O . GLY A 1 117 ? 22.097 -30.560 20.735 1.00 32.04 97 GLY A O 1
ATOM 730 N N . LYS A 1 118 ? 21.422 -30.790 18.640 1.00 36.29 98 LYS A N 1
ATOM 731 C CA . LYS A 1 118 ? 22.098 -29.568 18.206 1.00 34.58 98 LYS A CA 1
ATOM 732 C C . LYS A 1 118 ? 21.136 -28.367 18.307 1.00 36.18 98 LYS A C 1
ATOM 733 O O . LYS A 1 118 ? 19.902 -28.494 18.213 1.00 36.75 98 LYS A O 1
ATOM 739 N N . HIS A 1 119 ? 21.704 -27.187 18.483 1.00 34.97 99 HIS A N 1
ATOM 740 C CA . HIS A 1 119 ? 20.924 -25.960 18.297 1.00 30.78 99 HIS A CA 1
ATOM 741 C C . HIS A 1 119 ? 20.889 -25.665 16.801 1.00 27.80 99 HIS A C 1
ATOM 742 O O . HIS A 1 119 ? 21.835 -26.022 16.067 1.00 28.78 99 HIS A O 1
ATOM 749 N N . ILE A 1 120 ? 19.791 -25.063 16.355 1.00 28.69 100 ILE A N 1
ATOM 750 C CA . ILE A 1 120 ? 19.511 -25.005 14.953 1.00 28.16 100 ILE A CA 1
ATOM 751 C C . ILE A 1 120 ? 18.997 -23.611 14.573 1.00 29.17 100 ILE A C 1
ATOM 752 O O . ILE A 1 120 ? 18.033 -23.113 15.138 1.00 26.05 100 ILE A O 1
ATOM 757 N N . ILE A 1 121 ? 19.632 -23.025 13.576 1.00 29.11 101 ILE A N 1
ATOM 758 C CA . ILE A 1 121 ? 19.026 -21.902 12.867 1.00 25.90 101 ILE A CA 1
ATOM 759 C C . ILE A 1 121 ? 18.770 -22.357 11.428 1.00 25.91 101 ILE A C 1
ATOM 760 O O . ILE A 1 121 ? 19.659 -22.944 10.768 1.00 25.41 101 ILE A O 1
ATOM 765 N N . CYS A 1 122 ? 17.536 -22.156 10.995 1.00 25.41 102 CYS A N 1
ATOM 766 C CA . CYS A 1 122 ? 17.085 -22.640 9.684 1.00 25.12 102 CYS A CA 1
ATOM 767 C C . CYS A 1 122 ? 16.584 -21.469 8.834 1.00 23.63 102 CYS A C 1
ATOM 768 O O . CYS A 1 122 ? 15.870 -20.599 9.299 1.00 24.77 102 CYS A O 1
ATOM 771 N N . GLU A 1 123 ? 16.942 -21.482 7.569 1.00 23.60 103 GLU A N 1
ATOM 772 C CA . GLU A 1 123 ? 16.363 -20.569 6.613 1.00 23.94 103 GLU A CA 1
ATOM 773 C C . GLU A 1 123 ? 14.828 -20.707 6.568 1.00 26.93 103 GLU A C 1
ATOM 774 O O . GLU A 1 123 ? 14.250 -21.738 6.899 1.00 25.83 103 GLU A O 1
ATOM 780 N N . LYS A 1 124 ? 14.170 -19.629 6.141 1.00 26.40 104 LYS A N 1
ATOM 781 C CA . LYS A 1 124 ? 12.731 -19.606 5.883 1.00 23.01 104 LYS A CA 1
ATOM 782 C C . LYS A 1 124 ? 12.482 -19.994 4.414 1.00 21.11 104 LYS A C 1
ATOM 783 O O . LYS A 1 124 ? 13.394 -20.020 3.614 1.00 24.60 104 LYS A O 1
ATOM 789 N N . PRO A 1 125 ? 11.251 -20.287 4.037 1.00 21.66 105 PRO A N 1
ATOM 790 C CA . PRO A 1 125 ? 10.179 -20.702 4.917 1.00 23.92 105 PRO A CA 1
ATOM 791 C C . PRO A 1 125 ? 10.632 -21.971 5.649 1.00 23.97 105 PRO A C 1
ATOM 792 O O . PRO A 1 125 ? 11.626 -22.602 5.240 1.00 25.43 105 PRO A O 1
ATOM 796 N N . LEU A 1 126 ? 10.015 -22.285 6.770 1.00 23.97 106 LEU A N 1
ATOM 797 C CA . LEU A 1 126 ? 10.587 -23.357 7.609 1.00 25.76 106 LEU A CA 1
ATOM 798 C C . LEU A 1 126 ? 10.646 -24.681 6.794 1.00 27.18 106 LEU A C 1
ATOM 799 O O . LEU A 1 126 ? 11.656 -25.397 6.841 1.00 29.76 106 LEU A O 1
ATOM 804 N N . ALA A 1 127 ? 9.633 -24.895 5.978 1.00 29.16 107 ALA A N 1
ATOM 805 C CA . ALA A 1 127 ? 9.589 -25.982 5.028 1.00 31.84 107 ALA A CA 1
ATOM 806 C C . ALA A 1 127 ? 8.524 -25.674 3.967 1.00 33.83 107 ALA A C 1
ATOM 807 O O . ALA A 1 127 ? 7.987 -24.561 3.929 1.00 30.32 107 ALA A O 1
ATOM 809 N N . ARG A 1 128 ? 8.191 -26.642 3.095 1.00 32.66 108 ARG A N 1
ATOM 810 C CA . ARG A 1 128 ? 7.451 -26.330 1.882 1.00 32.20 108 ARG A CA 1
ATOM 811 C C . ARG A 1 128 ? 5.950 -26.147 2.157 1.00 32.44 108 ARG A C 1
ATOM 812 O O . ARG A 1 128 ? 5.262 -25.473 1.384 1.00 33.99 108 ARG A O 1
ATOM 820 N N . THR A 1 129 ? 5.466 -26.835 3.181 1.00 31.37 109 THR A N 1
ATOM 821 C CA . THR A 1 129 ? 4.062 -26.867 3.562 1.00 36.57 109 THR A CA 1
ATOM 822 C C . THR A 1 129 ? 3.955 -26.829 5.093 1.00 31.68 109 THR A C 1
ATOM 823 O O . THR A 1 129 ? 4.925 -27.027 5.829 1.00 35.03 109 THR A O 1
ATOM 827 N N . GLY A 1 130 ? 2.742 -26.668 5.583 1.00 34.79 110 GLY A N 1
ATOM 828 C CA . GLY A 1 130 ? 2.528 -26.674 7.030 1.00 36.73 110 GLY A CA 1
ATOM 829 C C . GLY A 1 130 ? 2.765 -28.052 7.633 1.00 36.41 110 GLY A C 1
ATOM 830 O O . GLY A 1 130 ? 3.259 -28.178 8.749 1.00 33.91 110 GLY A O 1
ATOM 831 N N . GLU A 1 131 ? 2.418 -29.082 6.866 1.00 39.63 111 GLU A N 1
ATOM 832 C CA . GLU A 1 131 ? 2.570 -30.478 7.305 1.00 43.45 111 GLU A CA 1
ATOM 833 C C . GLU A 1 131 ? 4.062 -30.794 7.488 1.00 38.60 111 GLU A C 1
ATOM 834 O O . GLU A 1 131 ? 4.451 -31.350 8.496 1.00 35.31 111 GLU A O 1
ATOM 840 N N . GLU A 1 132 ? 4.894 -30.424 6.509 1.00 33.38 112 GLU A N 1
ATOM 841 C CA . GLU A 1 132 ? 6.310 -30.677 6.600 1.00 32.95 112 GLU A CA 1
ATOM 842 C C . GLU A 1 132 ? 6.894 -29.817 7.735 1.00 34.92 112 GLU A C 1
ATOM 843 O O . GLU A 1 132 ? 7.787 -30.283 8.482 1.00 29.89 112 GLU A O 1
ATOM 849 N N . SER A 1 133 ? 6.322 -28.604 7.974 1.00 32.91 113 SER A N 1
ATOM 850 C CA . SER A 1 133 ? 6.862 -27.690 8.997 1.00 32.83 113 SER A CA 1
ATOM 851 C C . SER A 1 133 ? 6.527 -28.220 10.400 1.00 34.64 113 SER A C 1
ATOM 852 O O . SER A 1 133 ? 7.333 -28.117 11.340 1.00 34.44 113 SER A O 1
ATOM 855 N N . LYS A 1 134 ? 5.322 -28.801 10.530 1.00 33.08 114 LYS A N 1
ATOM 856 C CA . LYS A 1 134 ? 4.867 -29.383 11.765 1.00 33.81 114 LYS A CA 1
ATOM 857 C C . LYS A 1 134 ? 5.853 -30.459 12.259 1.00 33.25 114 LYS A C 1
ATOM 858 O O . LYS A 1 134 ? 6.082 -30.612 13.438 1.00 33.49 114 LYS A O 1
ATOM 864 N N . ALA A 1 135 ? 6.427 -31.194 11.334 1.00 34.69 115 ALA A N 1
ATOM 865 C CA . ALA A 1 135 ? 7.349 -32.280 11.692 1.00 39.42 115 ALA A CA 1
ATOM 866 C C . ALA A 1 135 ? 8.615 -31.691 12.332 1.00 39.29 115 ALA A C 1
ATOM 867 O O . ALA A 1 135 ? 9.154 -32.224 13.306 1.00 31.33 115 ALA A O 1
ATOM 869 N N . MET A 1 136 ? 9.074 -30.561 11.794 1.00 35.94 116 MET A N 1
ATOM 870 C CA . MET A 1 136 ? 10.259 -29.899 12.341 1.00 32.49 116 MET A CA 1
ATOM 871 C C . MET A 1 136 ? 9.935 -29.333 13.725 1.00 31.93 116 MET A C 1
ATOM 872 O O . MET A 1 136 ? 10.718 -29.492 14.665 1.00 32.08 116 MET A O 1
ATOM 877 N N . TYR A 1 137 ? 8.785 -28.700 13.863 1.00 30.51 117 TYR A N 1
ATOM 878 C CA . TYR A 1 137 ? 8.390 -28.145 15.154 1.00 32.51 117 TYR A CA 1
ATOM 879 C C . TYR A 1 137 ? 8.315 -29.281 16.185 1.00 36.88 117 TYR A C 1
ATOM 880 O O . TYR A 1 137 ? 8.795 -29.140 17.321 1.00 34.83 117 TYR A O 1
ATOM 889 N N . ASP A 1 138 ? 7.724 -30.395 15.776 1.00 39.35 118 ASP A N 1
ATOM 890 C CA . ASP A 1 138 ? 7.552 -31.526 16.707 1.00 42.26 118 ASP A CA 1
ATOM 891 C C . ASP A 1 138 ? 8.899 -32.097 17.158 1.00 39.26 118 ASP A C 1
ATOM 892 O O . ASP A 1 138 ? 9.071 -32.415 18.317 1.00 39.80 118 ASP A O 1
ATOM 897 N N . ALA A 1 139 ? 9.877 -32.087 16.266 1.00 36.32 119 ALA A N 1
ATOM 898 C CA . ALA A 1 139 ? 11.194 -32.650 16.541 1.00 38.85 119 ALA A CA 1
ATOM 899 C C . ALA A 1 139 ? 11.975 -31.787 17.536 1.00 38.72 119 ALA A C 1
ATOM 900 O O . ALA A 1 139 ? 12.876 -32.324 18.182 1.00 38.07 119 ALA A O 1
ATOM 902 N N . VAL A 1 140 ? 11.662 -30.483 17.651 1.00 35.07 120 VAL A N 1
ATOM 903 C CA . VAL A 1 140 ? 12.448 -29.616 18.520 1.00 33.84 120 VAL A CA 1
ATOM 904 C C . VAL A 1 140 ? 11.653 -29.205 19.763 1.00 30.95 120 VAL A C 1
ATOM 905 O O . VAL A 1 140 ? 12.280 -28.773 20.749 1.00 32.00 120 VAL A O 1
ATOM 909 N N . LYS A 1 141 ? 10.322 -29.272 19.770 1.00 34.35 121 LYS A N 1
ATOM 910 C CA . LYS A 1 141 ? 9.596 -28.448 20.773 1.00 40.14 121 LYS A CA 1
ATOM 911 C C . LYS A 1 141 ? 9.836 -28.958 22.205 1.00 47.79 121 LYS A C 1
ATOM 912 O O . LYS A 1 141 ? 9.664 -28.231 23.163 1.00 41.05 121 LYS A O 1
ATOM 918 N N . ASP A 1 142 ? 10.216 -30.208 22.392 1.00 53.52 122 ASP A N 1
ATOM 919 C CA . ASP A 1 142 ? 10.354 -30.679 23.769 1.00 51.78 122 ASP A CA 1
ATOM 920 C C . ASP A 1 142 ? 11.794 -30.946 24.102 1.00 54.75 122 ASP A C 1
ATOM 921 O O . ASP A 1 142 ? 12.093 -31.415 25.199 1.00 60.05 122 ASP A O 1
ATOM 926 N N . LYS A 1 143 ? 12.708 -30.600 23.197 1.00 47.14 123 LYS A N 1
ATOM 927 C CA . LYS A 1 143 ? 14.123 -30.823 23.469 1.00 44.01 123 LYS A CA 1
ATOM 928 C C . LYS A 1 143 ? 14.678 -29.559 24.121 1.00 44.07 123 LYS A C 1
ATOM 929 O O . LYS A 1 143 ? 14.073 -28.491 24.053 1.00 48.82 123 LYS A O 1
ATOM 935 N N . ASN A 1 144 ? 15.809 -29.711 24.771 1.00 42.04 124 ASN A N 1
ATOM 936 C CA . ASN A 1 144 ? 16.478 -28.602 25.439 1.00 46.04 124 ASN A CA 1
ATOM 937 C C . ASN A 1 144 ? 17.442 -27.941 24.440 1.00 39.14 124 ASN A C 1
ATOM 938 O O . ASN A 1 144 ? 18.660 -27.931 24.622 1.00 40.13 124 ASN A O 1
ATOM 943 N N . ILE A 1 145 ? 16.895 -27.411 23.359 1.00 33.80 125 ILE A N 1
ATOM 944 C CA . ILE A 1 145 ? 17.751 -26.813 22.326 1.00 35.57 125 ILE A CA 1
ATOM 945 C C . ILE A 1 145 ? 17.110 -25.493 21.913 1.00 33.28 125 ILE A C 1
ATOM 946 O O . ILE A 1 145 ? 15.899 -25.323 22.057 1.00 31.08 125 ILE A O 1
ATOM 951 N N . VAL A 1 146 ? 17.936 -24.612 21.404 1.00 30.47 126 VAL A N 1
ATOM 952 C CA . VAL A 1 146 ? 17.475 -23.351 20.819 1.00 29.92 126 VAL A CA 1
ATOM 953 C C . VAL A 1 146 ? 17.281 -23.577 19.313 1.00 28.43 126 VAL A C 1
ATOM 954 O O . VAL A 1 146 ? 18.147 -24.158 18.615 1.00 27.79 126 VAL A O 1
ATOM 958 N N . HIS A 1 147 ? 16.116 -23.164 18.832 1.00 27.67 127 HIS A N 1
ATOM 959 C CA . HIS A 1 147 ? 15.742 -23.256 17.429 1.00 27.21 127 HIS A CA 1
ATOM 960 C C . HIS A 1 147 ? 15.173 -21.894 17.001 1.00 28.37 127 HIS A C 1
ATOM 961 O O . HIS A 1 147 ? 14.368 -21.248 17.740 1.00 25.82 127 HIS A O 1
ATOM 968 N N . MET A 1 148 ? 15.621 -21.501 15.807 1.00 29.94 128 MET A N 1
ATOM 969 C CA . MET A 1 148 ? 15.314 -20.191 15.241 1.00 26.78 128 MET A CA 1
ATOM 970 C C . MET A 1 148 ? 15.122 -20.305 13.725 1.00 26.13 128 MET A C 1
ATOM 971 O O . MET A 1 148 ? 15.835 -21.057 13.039 1.00 23.97 128 MET A O 1
ATOM 976 N N . VAL A 1 149 ? 14.159 -19.548 13.202 1.00 24.29 129 VAL A N 1
ATOM 977 C CA . VAL A 1 149 ? 13.939 -19.440 11.767 1.00 24.69 129 VAL A CA 1
ATOM 978 C C . VAL A 1 149 ? 14.390 -18.043 11.321 1.00 24.69 129 VAL A C 1
ATOM 979 O O . VAL A 1 149 ? 14.199 -17.069 12.043 1.00 24.50 129 VAL A O 1
ATOM 983 N N . ALA A 1 150 ? 15.013 -17.969 10.162 1.00 24.01 130 ALA A N 1
ATOM 984 C CA . ALA A 1 150 ? 15.779 -16.761 9.755 1.00 22.94 130 ALA A CA 1
ATOM 985 C C . ALA A 1 150 ? 14.901 -15.678 9.139 1.00 21.33 130 ALA A C 1
ATOM 986 O O . ALA A 1 150 ? 15.173 -15.241 7.991 1.00 20.51 130 ALA A O 1
ATOM 988 N N . PHE A 1 151 ? 13.878 -15.211 9.849 1.00 21.09 131 PHE A N 1
ATOM 989 C CA . PHE A 1 151 ? 13.213 -13.995 9.471 1.00 19.76 131 PHE A CA 1
ATOM 990 C C . PHE A 1 151 ? 14.040 -12.818 10.029 1.00 22.38 131 PHE A C 1
ATOM 991 O O . PHE A 1 151 ? 13.644 -12.177 11.004 1.00 21.99 131 PHE A O 1
ATOM 999 N N . ASN A 1 152 ? 15.187 -12.568 9.382 1.00 19.45 132 ASN A N 1
ATOM 1000 C CA . ASN A 1 152 ? 16.215 -11.676 9.897 1.00 20.51 132 ASN A CA 1
ATOM 1001 C C . ASN A 1 152 ? 15.720 -10.225 9.860 1.00 20.04 132 ASN A C 1
ATOM 1002 O O . ASN A 1 152 ? 16.206 -9.394 10.649 1.00 21.57 132 ASN A O 1
ATOM 1007 N N . TYR A 1 153 ? 14.814 -9.914 8.946 1.00 20.63 133 TYR A N 1
ATOM 1008 C CA . TYR A 1 153 ? 14.472 -8.514 8.722 1.00 20.58 133 TYR A CA 1
ATOM 1009 C C . TYR A 1 153 ? 13.707 -7.927 9.923 1.00 22.06 133 TYR A C 1
ATOM 1010 O O . TYR A 1 153 ? 13.699 -6.710 10.076 1.00 18.54 133 TYR A O 1
ATOM 1019 N N . ARG A 1 154 ? 13.120 -8.771 10.792 1.00 21.11 134 ARG A N 1
ATOM 1020 C CA . ARG A 1 154 ? 12.449 -8.258 12.006 1.00 24.61 134 ARG A CA 1
ATOM 1021 C C . ARG A 1 154 ? 13.477 -7.651 12.966 1.00 22.28 134 ARG A C 1
ATOM 1022 O O . ARG A 1 154 ? 13.090 -6.861 13.841 1.00 21.33 134 ARG A O 1
ATOM 1030 N N . ARG A 1 155 ? 14.740 -7.991 12.800 1.00 21.20 135 ARG A N 1
ATOM 1031 C CA . ARG A 1 155 ? 15.818 -7.503 13.628 1.00 20.70 135 ARG A CA 1
ATOM 1032 C C . ARG A 1 155 ? 16.533 -6.323 12.952 1.00 21.97 135 ARG A C 1
ATOM 1033 O O . ARG A 1 155 ? 17.540 -5.869 13.493 1.00 22.54 135 ARG A O 1
ATOM 1041 N N . THR A 1 156 ? 15.946 -5.739 11.909 1.00 20.33 136 THR A N 1
ATOM 1042 C CA . THR A 1 156 ? 16.338 -4.393 11.526 1.00 19.40 136 THR A CA 1
ATOM 1043 C C . THR A 1 156 ? 16.040 -3.473 12.739 1.00 17.94 136 THR A C 1
ATOM 1044 O O . THR A 1 156 ? 14.904 -3.534 13.268 1.00 16.89 136 THR A O 1
ATOM 1048 N N . PRO A 1 157 ? 17.004 -2.635 13.163 1.00 18.36 137 PRO A N 1
ATOM 1049 C CA . PRO A 1 157 ? 16.723 -1.849 14.399 1.00 20.36 137 PRO A CA 1
ATOM 1050 C C . PRO A 1 157 ? 15.424 -1.029 14.313 1.00 19.85 137 PRO A C 1
ATOM 1051 O O . PRO A 1 157 ? 14.694 -0.956 15.307 1.00 19.37 137 PRO A O 1
ATOM 1055 N N . ALA A 1 158 ? 15.136 -0.378 13.168 1.00 18.39 138 ALA A N 1
ATOM 1056 C CA . ALA A 1 158 ? 13.886 0.324 12.942 1.00 17.78 138 ALA A CA 1
ATOM 1057 C C . ALA A 1 158 ? 12.649 -0.550 13.225 1.00 19.05 138 ALA A C 1
ATOM 1058 O O . ALA A 1 158 ? 11.636 -0.026 13.712 1.00 18.14 138 ALA A O 1
ATOM 1060 N N . VAL A 1 159 ? 12.681 -1.848 12.907 1.00 17.30 139 VAL A N 1
ATOM 1061 C CA . VAL A 1 159 ? 11.520 -2.683 13.142 1.00 16.86 139 VAL A CA 1
ATOM 1062 C C . VAL A 1 159 ? 11.444 -2.966 14.645 1.00 18.33 139 VAL A C 1
ATOM 1063 O O . VAL A 1 159 ? 10.335 -2.961 15.175 1.00 17.30 139 VAL A O 1
ATOM 1067 N N . ALA A 1 160 ? 12.564 -3.237 15.295 1.00 19.28 140 ALA A N 1
ATOM 1068 C CA . ALA A 1 160 ? 12.540 -3.377 16.782 1.00 19.99 140 ALA A CA 1
ATOM 1069 C C . ALA A 1 160 ? 12.048 -2.089 17.448 1.00 18.04 140 ALA A C 1
ATOM 1070 O O . ALA A 1 160 ? 11.346 -2.182 18.514 1.00 19.44 140 ALA A O 1
ATOM 1072 N N . LEU A 1 161 ? 12.430 -0.937 16.902 1.00 18.03 141 LEU A N 1
ATOM 1073 C CA . LEU A 1 161 ? 11.924 0.346 17.380 1.00 19.29 141 LEU A CA 1
ATOM 1074 C C . LEU A 1 161 ? 10.409 0.453 17.229 1.00 19.16 141 LEU A C 1
ATOM 1075 O O . LEU A 1 161 ? 9.737 0.928 18.164 1.00 19.58 141 LEU A O 1
ATOM 1080 N N . ALA A 1 162 ? 9.848 0.064 16.068 1.00 18.53 142 ALA A N 1
ATOM 1081 C CA . ALA A 1 162 ? 8.445 0.031 15.893 1.00 19.23 142 ALA A CA 1
ATOM 1082 C C . ALA A 1 162 ? 7.796 -0.774 17.031 1.00 20.44 142 ALA A C 1
ATOM 1083 O O . ALA A 1 162 ? 6.754 -0.341 17.599 1.00 20.57 142 ALA A O 1
ATOM 1085 N N . LYS A 1 163 ? 8.406 -1.923 17.327 1.00 18.60 143 LYS A N 1
ATOM 1086 C CA . LYS A 1 163 ? 7.882 -2.804 18.362 1.00 19.50 143 LYS A CA 1
ATOM 1087 C C . LYS A 1 163 ? 7.903 -2.110 19.743 1.00 19.37 143 LYS A C 1
ATOM 1088 O O . LYS A 1 163 ? 6.896 -2.171 20.501 1.00 21.47 143 LYS A O 1
ATOM 1094 N N . LYS A 1 164 ? 8.982 -1.374 19.999 1.00 19.68 144 LYS A N 1
ATOM 1095 C CA . LYS A 1 164 ? 9.127 -0.643 21.238 1.00 21.00 144 LYS A CA 1
ATOM 1096 C C . LYS A 1 164 ? 7.978 0.368 21.382 1.00 21.80 144 LYS A C 1
ATOM 1097 O O . LYS A 1 164 ? 7.281 0.422 22.448 1.00 22.06 144 LYS A O 1
ATOM 1103 N N . TYR A 1 165 ? 7.776 1.209 20.370 1.00 18.83 145 TYR A N 1
ATOM 1104 C CA . TYR A 1 165 ? 6.717 2.200 20.408 1.00 19.48 145 TYR A CA 1
ATOM 1105 C C . TYR A 1 165 ? 5.345 1.531 20.613 1.00 23.04 145 TYR A C 1
ATOM 1106 O O . TYR A 1 165 ? 4.464 2.047 21.372 1.00 21.77 145 TYR A O 1
ATOM 1115 N N . ILE A 1 166 ? 5.093 0.419 19.898 1.00 19.68 146 ILE A N 1
ATOM 1116 C CA . ILE A 1 166 ? 3.802 -0.234 19.981 1.00 20.35 146 ILE A CA 1
ATOM 1117 C C . ILE A 1 166 ? 3.614 -0.772 21.419 1.00 20.84 146 ILE A C 1
ATOM 1118 O O . ILE A 1 166 ? 2.534 -0.578 22.025 1.00 20.96 146 ILE A O 1
ATOM 1123 N N . GLU A 1 167 ? 4.614 -1.419 21.956 1.00 22.84 147 GLU A N 1
ATOM 1124 C CA . GLU A 1 167 ? 4.423 -2.090 23.286 1.00 27.48 147 GLU A CA 1
ATOM 1125 C C . GLU A 1 167 ? 4.343 -1.036 24.391 1.00 27.25 147 GLU A C 1
ATOM 1126 O O . GLU A 1 167 ? 3.740 -1.262 25.441 1.00 23.86 147 GLU A O 1
ATOM 1132 N N . GLU A 1 168 ? 4.907 0.141 24.183 1.00 23.43 148 GLU A N 1
ATOM 1133 C CA . GLU A 1 168 ? 4.827 1.173 25.231 1.00 26.81 148 GLU A CA 1
ATOM 1134 C C . GLU A 1 168 ? 3.472 1.917 25.150 1.00 25.89 148 GLU A C 1
ATOM 1135 O O . GLU A 1 168 ? 3.146 2.715 26.019 1.00 24.27 148 GLU A O 1
ATOM 1141 N N . GLY A 1 169 ? 2.596 1.651 24.174 1.00 25.59 149 GLY A N 1
ATOM 1142 C CA . GLY A 1 169 ? 1.345 2.377 24.098 1.00 23.30 149 GLY A CA 1
ATOM 1143 C C . GLY A 1 169 ? 1.452 3.657 23.276 1.00 21.42 149 GLY A C 1
ATOM 1144 O O . GLY A 1 169 ? 0.494 4.396 23.172 1.00 21.31 149 GLY A O 1
ATOM 1145 N N . ALA A 1 170 ? 2.608 3.911 22.690 1.00 20.25 150 ALA A N 1
ATOM 1146 C CA . ALA A 1 170 ? 2.865 5.239 22.056 1.00 23.19 150 ALA A CA 1
ATOM 1147 C C . ALA A 1 170 ? 1.967 5.496 20.833 1.00 21.58 150 ALA A C 1
ATOM 1148 O O . ALA A 1 170 ? 1.782 6.683 20.500 1.00 20.79 150 ALA A O 1
ATOM 1150 N N . ILE A 1 171 ? 1.468 4.470 20.090 1.00 18.70 151 ILE A N 1
ATOM 1151 C CA . ILE A 1 171 ? 0.469 4.744 19.000 1.00 19.72 151 ILE A CA 1
ATOM 1152 C C . ILE A 1 171 ? -0.920 4.156 19.353 1.00 19.30 151 ILE A C 1
ATOM 1153 O O . ILE A 1 171 ? -1.842 4.063 18.494 1.00 19.75 151 ILE A O 1
ATOM 1158 N N . GLY A 1 172 ? -1.143 3.852 20.634 1.00 19.63 152 GLY A N 1
ATOM 1159 C CA . GLY A 1 172 ? -2.441 3.304 21.065 1.00 20.47 152 GLY A CA 1
ATOM 1160 C C . GLY A 1 172 ? -2.691 1.870 20.612 1.00 21.04 152 GLY A C 1
ATOM 1161 O O . GLY A 1 172 ? -1.760 1.039 20.480 1.00 22.61 152 GLY A O 1
ATOM 1162 N N . ARG A 1 173 ? -3.972 1.572 20.417 1.00 22.46 153 ARG A N 1
ATOM 1163 C CA . ARG A 1 173 ? -4.412 0.274 19.979 1.00 22.88 153 ARG A CA 1
ATOM 1164 C C . ARG A 1 173 ? -4.304 0.256 18.458 1.00 21.71 153 ARG A C 1
ATOM 1165 O O . ARG A 1 173 ? -4.735 1.190 17.784 1.00 21.71 153 ARG A O 1
ATOM 1173 N N . ILE A 1 174 ? -3.758 -0.830 17.959 1.00 20.28 154 ILE A N 1
ATOM 1174 C CA . ILE A 1 174 ? -3.660 -0.988 16.493 1.00 20.14 154 ILE A CA 1
ATOM 1175 C C . ILE A 1 174 ? -5.022 -1.305 15.879 1.00 20.86 154 ILE A C 1
ATOM 1176 O O . ILE A 1 174 ? -5.737 -2.268 16.274 1.00 22.14 154 ILE A O 1
ATOM 1181 N N . LEU A 1 175 ? -5.354 -0.569 14.852 1.00 20.24 155 LEU A N 1
ATOM 1182 C CA . LEU A 1 175 ? -6.542 -0.768 14.107 1.00 20.43 155 LEU A CA 1
ATOM 1183 C C . LEU A 1 175 ? -6.267 -1.561 12.811 1.00 20.47 155 LEU A C 1
ATOM 1184 O O . LEU A 1 175 ? -7.043 -2.415 12.416 1.00 20.54 155 LEU A O 1
ATOM 1189 N N . SER A 1 176 ? -5.235 -1.167 12.091 1.00 20.17 156 SER A N 1
ATOM 1190 C CA . SER A 1 176 ? -5.038 -1.606 10.714 1.00 21.20 156 SER A CA 1
ATOM 1191 C C . SER A 1 176 ? -3.549 -1.806 10.431 1.00 20.47 156 SER A C 1
ATOM 1192 O O . SER A 1 176 ? -2.698 -1.039 10.905 1.00 20.33 156 SER A O 1
ATOM 1195 N N . PHE A 1 177 ? -3.254 -2.805 9.608 1.00 20.80 157 PHE A N 1
ATOM 1196 C CA . PHE A 1 177 ? -1.866 -3.090 9.164 1.00 20.14 157 PHE A CA 1
ATOM 1197 C C . PHE A 1 177 ? -1.856 -3.320 7.637 1.00 18.53 157 PHE A C 1
ATOM 1198 O O . PHE A 1 177 ? -2.686 -4.017 7.125 1.00 18.94 157 PHE A O 1
ATOM 1206 N N . ARG A 1 178 ? -0.920 -2.684 6.954 1.00 17.70 158 ARG A N 1
ATOM 1207 C CA . ARG A 1 178 ? -0.613 -2.940 5.542 1.00 17.66 158 ARG A CA 1
ATOM 1208 C C . ARG A 1 178 ? 0.851 -3.358 5.468 1.00 18.40 158 ARG A C 1
ATOM 1209 O O . ARG A 1 178 ? 1.738 -2.642 5.965 1.00 21.74 158 ARG A O 1
ATOM 1217 N N . GLY A 1 179 ? 1.158 -4.492 4.825 1.00 16.80 159 GLY A N 1
ATOM 1218 C CA . GLY A 1 179 ? 2.527 -4.925 4.708 1.00 17.29 159 GLY A CA 1
ATOM 1219 C C . GLY A 1 179 ? 2.830 -5.360 3.280 1.00 18.46 159 GLY A C 1
ATOM 1220 O O . GLY A 1 179 ? 1.947 -5.952 2.643 1.00 19.69 159 GLY A O 1
ATOM 1221 N N . THR A 1 180 ? 3.975 -4.976 2.717 1.00 16.00 160 THR A N 1
ATOM 1222 C CA . THR A 1 180 ? 4.261 -5.397 1.323 1.00 18.37 160 THR A CA 1
ATOM 1223 C C . THR A 1 180 ? 5.710 -5.894 1.248 1.00 19.35 160 THR A C 1
ATOM 1224 O O . THR A 1 180 ? 6.571 -5.512 2.034 1.00 18.00 160 THR A O 1
ATOM 1228 N N . TYR A 1 181 ? 5.994 -6.729 0.249 1.00 17.76 161 TYR A N 1
ATOM 1229 C CA . TYR A 1 181 ? 7.349 -7.056 -0.111 1.00 17.35 161 TYR A CA 1
ATOM 1230 C C . TYR A 1 181 ? 7.359 -7.099 -1.649 1.00 18.28 161 TYR A C 1
ATOM 1231 O O . TYR A 1 181 ? 6.831 -8.032 -2.230 1.00 17.79 161 TYR A O 1
ATOM 1240 N N . LEU A 1 182 ? 7.790 -6.008 -2.264 1.00 19.38 162 LEU A N 1
ATOM 1241 C CA . LEU A 1 182 ? 7.735 -5.892 -3.708 1.00 18.15 162 LEU A CA 1
ATOM 1242 C C . LEU A 1 182 ? 9.164 -5.961 -4.277 1.00 17.98 162 LEU A C 1
ATOM 1243 O O . LEU A 1 182 ? 10.133 -5.377 -3.751 1.00 17.30 162 LEU A O 1
ATOM 1248 N N . GLN A 1 183 ? 9.310 -6.792 -5.298 1.00 17.77 163 GLN A N 1
ATOM 1249 C CA . GLN A 1 183 ? 10.638 -7.075 -5.968 1.00 17.18 163 GLN A CA 1
ATOM 1250 C C . GLN A 1 183 ? 10.407 -7.128 -7.469 1.00 19.00 163 GLN A C 1
ATOM 1251 O O . GLN A 1 183 ? 9.251 -7.185 -7.901 1.00 17.69 163 GLN A O 1
ATOM 1257 N N . ASP A 1 184 ? 11.505 -7.163 -8.224 1.00 18.40 164 ASP A N 1
ATOM 1258 C CA . ASP A 1 184 ? 11.420 -7.168 -9.697 1.00 19.54 164 ASP A CA 1
ATOM 1259 C C . ASP A 1 184 ? 12.479 -8.083 -10.337 1.00 19.54 164 ASP A C 1
ATOM 1260 O O . ASP A 1 184 ? 12.678 -7.989 -11.558 1.00 18.95 164 ASP A O 1
ATOM 1265 N N . TRP A 1 185 ? 13.183 -8.856 -9.538 1.00 18.71 165 TRP A N 1
ATOM 1266 C CA . TRP A 1 185 ? 14.376 -9.601 -9.979 1.00 21.14 165 TRP A CA 1
ATOM 1267 C C . TRP A 1 185 ? 13.994 -10.644 -11.037 1.00 23.38 165 TRP A C 1
ATOM 1268 O O . TRP A 1 185 ? 14.804 -10.922 -11.916 1.00 22.63 165 TRP A O 1
ATOM 1279 N N . SER A 1 186 ? 12.761 -11.143 -11.002 1.00 20.84 166 SER A N 1
ATOM 1280 C CA . SER A 1 186 ? 12.248 -12.040 -12.072 1.00 20.40 166 SER A CA 1
ATOM 1281 C C . SER A 1 186 ? 11.161 -11.367 -12.926 1.00 20.77 166 SER A C 1
ATOM 1282 O O . SER A 1 186 ? 10.337 -12.035 -13.571 1.00 22.92 166 SER A O 1
ATOM 1285 N N . ALA A 1 187 ? 11.115 -10.033 -12.980 1.00 20.25 167 ALA A N 1
ATOM 1286 C CA . ALA A 1 187 ? 10.068 -9.361 -13.725 1.00 20.51 167 ALA A CA 1
ATOM 1287 C C . ALA A 1 187 ? 10.256 -9.595 -15.225 1.00 21.25 167 ALA A C 1
ATOM 1288 O O . ALA A 1 187 ? 9.322 -9.487 -16.018 1.00 23.13 167 ALA A O 1
ATOM 1290 N N . ASP A 1 188 ? 11.486 -9.843 -15.613 1.00 24.10 168 ASP A N 1
ATOM 1291 C CA . ASP A 1 188 ? 11.776 -10.220 -17.004 1.00 24.57 168 ASP A CA 1
ATOM 1292 C C . ASP A 1 188 ? 11.437 -11.683 -17.291 1.00 23.05 168 ASP A C 1
ATOM 1293 O O . ASP A 1 188 ? 11.882 -12.572 -16.577 1.00 23.11 168 ASP A O 1
ATOM 1298 N N . PRO A 1 189 ? 10.671 -11.952 -18.360 1.00 23.48 169 PRO A N 1
ATOM 1299 C CA . PRO A 1 189 ? 10.312 -13.357 -18.664 1.00 27.84 169 PRO A CA 1
ATOM 1300 C C . PRO A 1 189 ? 11.534 -14.253 -18.943 1.00 28.50 169 PRO A C 1
ATOM 1301 O O . PRO A 1 189 ? 11.453 -15.507 -18.862 1.00 28.03 169 PRO A O 1
ATOM 1305 N N . ASN A 1 190 ? 12.645 -13.620 -19.277 1.00 28.18 170 ASN A N 1
ATOM 1306 C CA . ASN A 1 190 ? 13.875 -14.367 -19.606 1.00 28.62 170 ASN A CA 1
ATOM 1307 C C . ASN A 1 190 ? 14.701 -14.769 -18.390 1.00 29.50 170 ASN A C 1
ATOM 1308 O O . ASN A 1 190 ? 15.567 -15.579 -18.566 1.00 30.15 170 ASN A O 1
ATOM 1313 N N . SER A 1 191 ? 14.443 -14.244 -17.199 1.00 23.19 171 SER A N 1
ATOM 1314 C CA . SER A 1 191 ? 15.055 -14.716 -16.001 1.00 24.23 171 SER A CA 1
ATOM 1315 C C . SER A 1 191 ? 14.762 -16.215 -15.845 1.00 26.82 171 SER A C 1
ATOM 1316 O O . SER A 1 191 ? 13.631 -16.699 -15.998 1.00 24.44 171 SER A O 1
ATOM 1319 N N . PRO A 1 192 ? 15.793 -16.992 -15.620 1.00 27.16 172 PRO A N 1
ATOM 1320 C CA . PRO A 1 192 ? 15.643 -18.421 -15.861 1.00 26.23 172 PRO A CA 1
ATOM 1321 C C . PRO A 1 192 ? 14.829 -19.217 -14.835 1.00 26.93 172 PRO A C 1
ATOM 1322 O O . PRO A 1 192 ? 14.644 -18.753 -13.674 1.00 24.28 172 PRO A O 1
ATOM 1326 N N . LEU A 1 193 ? 14.370 -20.407 -15.222 1.00 23.52 173 LEU A N 1
ATOM 1327 C CA . LEU A 1 193 ? 13.657 -21.256 -14.295 1.00 28.41 173 LEU A CA 1
ATOM 1328 C C . LEU A 1 193 ? 14.691 -21.678 -13.259 1.00 34.40 173 LEU A C 1
ATOM 1329 O O . LEU A 1 193 ? 15.862 -21.905 -13.606 1.00 47.55 173 LEU A O 1
ATOM 1334 N N . SER A 1 194 ? 14.370 -21.524 -12.024 1.00 33.22 174 SER A N 1
ATOM 1335 C CA . SER A 1 194 ? 15.173 -22.029 -10.930 1.00 29.06 174 SER A CA 1
ATOM 1336 C C . SER A 1 194 ? 14.217 -22.751 -10.008 1.00 27.16 174 SER A C 1
ATOM 1337 O O . SER A 1 194 ? 13.009 -22.696 -10.230 1.00 24.91 174 SER A O 1
ATOM 1340 N N . TRP A 1 195 ? 14.790 -23.360 -8.992 1.00 28.42 175 TRP A N 1
ATOM 1341 C CA . TRP A 1 195 ? 14.022 -24.048 -7.976 1.00 27.63 175 TRP A CA 1
ATOM 1342 C C . TRP A 1 195 ? 12.944 -23.120 -7.399 1.00 26.88 175 TRP A C 1
ATOM 1343 O O . TRP A 1 195 ? 11.903 -23.571 -6.970 1.00 23.03 175 TRP A O 1
ATOM 1354 N N . ARG A 1 196 ? 13.191 -21.822 -7.388 1.00 27.54 176 ARG A N 1
ATOM 1355 C CA . ARG A 1 196 ? 12.286 -20.901 -6.730 1.00 26.84 176 ARG A CA 1
ATOM 1356 C C . ARG A 1 196 ? 10.956 -20.789 -7.483 1.00 25.57 176 ARG A C 1
ATOM 1357 O O . ARG A 1 196 ? 10.025 -20.229 -6.942 1.00 23.51 176 ARG A O 1
ATOM 1365 N N . PHE A 1 197 ? 10.913 -21.291 -8.719 1.00 24.27 177 PHE A N 1
ATOM 1366 C CA . PHE A 1 197 ? 9.699 -21.317 -9.531 1.00 25.10 177 PHE A CA 1
ATOM 1367 C C . PHE A 1 197 ? 9.073 -22.716 -9.648 1.00 23.11 177 PHE A C 1
ATOM 1368 O O . PHE A 1 197 ? 8.151 -22.890 -10.504 1.00 24.76 177 PHE A O 1
ATOM 1376 N N . GLN A 1 198 ? 9.565 -23.661 -8.867 1.00 24.81 178 GLN A N 1
ATOM 1377 C CA . GLN A 1 198 ? 9.150 -25.084 -8.964 1.00 27.74 178 GLN A CA 1
ATOM 1378 C C . GLN A 1 198 ? 8.494 -25.501 -7.656 1.00 24.75 178 GLN A C 1
ATOM 1379 O O . GLN A 1 198 ? 9.158 -25.638 -6.650 1.00 25.48 178 GLN A O 1
ATOM 1385 N N . LYS A 1 199 ? 7.202 -25.771 -7.733 1.00 26.27 179 LYS A N 1
ATOM 1386 C CA . LYS A 1 199 ? 6.412 -26.074 -6.560 1.00 23.95 179 LYS A CA 1
ATOM 1387 C C . LYS A 1 199 ? 6.999 -27.273 -5.818 1.00 26.33 179 LYS A C 1
ATOM 1388 O O . LYS A 1 199 ? 7.051 -27.279 -4.587 1.00 25.49 179 LYS A O 1
ATOM 1394 N N . SER A 1 200 ? 7.471 -28.293 -6.555 1.00 28.01 180 SER A N 1
ATOM 1395 C CA . SER A 1 200 ? 7.963 -29.519 -5.887 1.00 26.68 180 SER A CA 1
ATOM 1396 C C . SER A 1 200 ? 9.156 -29.235 -4.949 1.00 29.29 180 SER A C 1
ATOM 1397 O O . SER A 1 200 ? 9.396 -30.001 -3.985 1.00 29.35 180 SER A O 1
ATOM 1400 N N . ILE A 1 201 ? 9.951 -28.179 -5.252 1.00 26.48 181 ILE A N 1
ATOM 1401 C CA . ILE A 1 201 ? 11.095 -27.851 -4.472 1.00 27.07 181 ILE A CA 1
ATOM 1402 C C . ILE A 1 201 ? 10.795 -26.715 -3.465 1.00 26.89 181 ILE A C 1
ATOM 1403 O O . ILE A 1 201 ? 11.209 -26.809 -2.304 1.00 26.83 181 ILE A O 1
ATOM 1408 N N . ALA A 1 202 ? 10.179 -25.634 -3.941 1.00 26.69 182 ALA A N 1
ATOM 1409 C CA . ALA A 1 202 ? 9.996 -24.389 -3.125 1.00 25.98 182 ALA A CA 1
ATOM 1410 C C . ALA A 1 202 ? 8.722 -24.468 -2.279 1.00 26.68 182 ALA A C 1
ATOM 1411 O O . ALA A 1 202 ? 8.667 -23.902 -1.192 1.00 27.19 182 ALA A O 1
ATOM 1413 N N . GLY A 1 203 ? 7.679 -25.165 -2.798 1.00 27.27 183 GLY A N 1
ATOM 1414 C CA . GLY A 1 203 ? 6.383 -25.231 -2.141 1.00 24.90 183 GLY A CA 1
ATOM 1415 C C . GLY A 1 203 ? 5.456 -24.140 -2.653 1.00 25.26 183 GLY A C 1
ATOM 1416 O O . GLY A 1 203 ? 4.284 -24.372 -2.884 1.00 26.42 183 GLY A O 1
ATOM 1417 N N . SER A 1 204 ? 5.980 -22.915 -2.790 1.00 24.09 184 SER A N 1
ATOM 1418 C CA . SER A 1 204 ? 5.213 -21.774 -3.295 1.00 22.92 184 SER A CA 1
ATOM 1419 C C . SER A 1 204 ? 6.243 -20.754 -3.774 1.00 24.29 184 SER A C 1
ATOM 1420 O O . SER A 1 204 ? 7.438 -21.007 -3.691 1.00 23.87 184 SER A O 1
ATOM 1423 N N . GLY A 1 205 ? 5.771 -19.636 -4.306 1.00 23.14 185 GLY A N 1
ATOM 1424 C CA . GLY A 1 205 ? 6.654 -18.714 -4.944 1.00 23.76 185 GLY A CA 1
ATOM 1425 C C . GLY A 1 205 ? 6.857 -17.472 -4.085 1.00 20.34 185 GLY A C 1
ATOM 1426 O O . GLY A 1 205 ? 7.537 -17.559 -3.065 1.00 20.17 185 GLY A O 1
ATOM 1427 N N . ALA A 1 206 ? 6.347 -16.349 -4.552 1.00 20.60 186 ALA A N 1
ATOM 1428 C CA . ALA A 1 206 ? 6.393 -15.099 -3.750 1.00 22.57 186 ALA A CA 1
ATOM 1429 C C . ALA A 1 206 ? 5.853 -15.355 -2.339 1.00 23.22 186 ALA A C 1
ATOM 1430 O O . ALA A 1 206 ? 6.388 -14.824 -1.346 1.00 22.04 186 ALA A O 1
ATOM 1432 N N . LEU A 1 207 ? 4.775 -16.130 -2.226 1.00 22.11 187 LEU A N 1
ATOM 1433 C CA . LEU A 1 207 ? 4.209 -16.392 -0.886 1.00 21.63 187 LEU A CA 1
ATOM 1434 C C . LEU A 1 207 ? 5.286 -16.864 0.092 1.00 20.98 187 LEU A C 1
ATOM 1435 O O . LEU A 1 207 ? 5.544 -16.228 1.160 1.00 20.49 187 LEU A O 1
ATOM 1440 N N . GLY A 1 208 ? 5.924 -18.025 -0.216 1.00 18.81 188 GLY A N 1
ATOM 1441 C CA . GLY A 1 208 ? 6.849 -18.624 0.665 1.00 19.84 188 GLY A CA 1
ATOM 1442 C C . GLY A 1 208 ? 8.157 -17.852 0.785 1.00 19.25 188 GLY A C 1
ATOM 1443 O O . GLY A 1 208 ? 8.826 -17.842 1.852 1.00 19.73 188 GLY A O 1
ATOM 1444 N N . ASP A 1 209 ? 8.570 -17.249 -0.344 1.00 19.01 189 ASP A N 1
ATOM 1445 C CA . ASP A 1 209 ? 9.941 -16.719 -0.389 1.00 19.81 189 ASP A CA 1
ATOM 1446 C C . ASP A 1 209 ? 9.972 -15.331 0.306 1.00 22.95 189 ASP A C 1
ATOM 1447 O O . ASP A 1 209 ? 10.929 -15.008 0.992 1.00 21.56 189 ASP A O 1
ATOM 1452 N N . ILE A 1 210 ? 8.955 -14.503 0.047 1.00 22.51 190 ILE A N 1
ATOM 1453 C CA . ILE A 1 210 ? 9.026 -13.101 0.534 1.00 21.53 190 ILE A CA 1
ATOM 1454 C C . ILE A 1 210 ? 7.778 -12.700 1.337 1.00 21.55 190 ILE A C 1
ATOM 1455 O O . ILE A 1 210 ? 7.922 -11.882 2.268 1.00 19.24 190 ILE A O 1
ATOM 1460 N N . ALA A 1 211 ? 6.555 -13.193 1.033 1.00 21.13 191 ALA A N 1
ATOM 1461 C CA . ALA A 1 211 ? 5.388 -12.778 1.877 1.00 22.31 191 ALA A CA 1
ATOM 1462 C C . ALA A 1 211 ? 5.616 -13.236 3.318 1.00 21.59 191 ALA A C 1
ATOM 1463 O O . ALA A 1 211 ? 5.185 -12.581 4.260 1.00 21.51 191 ALA A O 1
ATOM 1465 N N . THR A 1 212 ? 6.306 -14.343 3.511 1.00 20.62 192 THR A N 1
ATOM 1466 C CA . THR A 1 212 ? 6.540 -14.847 4.847 1.00 20.43 192 THR A CA 1
ATOM 1467 C C . THR A 1 212 ? 7.346 -13.841 5.692 1.00 21.40 192 THR A C 1
ATOM 1468 O O . THR A 1 212 ? 7.146 -13.734 6.896 1.00 21.77 192 THR A O 1
ATOM 1472 N N . HIS A 1 213 ? 8.325 -13.151 5.117 1.00 19.89 193 HIS A N 1
ATOM 1473 C CA . HIS A 1 213 ? 9.038 -12.126 5.886 1.00 20.39 193 HIS A CA 1
ATOM 1474 C C . HIS A 1 213 ? 8.057 -11.072 6.435 1.00 20.53 193 HIS A C 1
ATOM 1475 O O . HIS A 1 213 ? 8.174 -10.647 7.585 1.00 22.90 193 HIS A O 1
ATOM 1482 N N . VAL A 1 214 ? 7.087 -10.675 5.634 1.00 20.74 194 VAL A N 1
ATOM 1483 C CA . VAL A 1 214 ? 6.103 -9.666 6.014 1.00 20.87 194 VAL A CA 1
ATOM 1484 C C . VAL A 1 214 ? 5.143 -10.233 7.056 1.00 22.66 194 VAL A C 1
ATOM 1485 O O . VAL A 1 214 ? 4.737 -9.517 7.996 1.00 21.71 194 VAL A O 1
ATOM 1489 N N . ILE A 1 215 ? 4.712 -11.470 6.825 1.00 20.96 195 ILE A N 1
ATOM 1490 C CA . ILE A 1 215 ? 3.817 -12.137 7.750 1.00 20.53 195 ILE A CA 1
ATOM 1491 C C . ILE A 1 215 ? 4.472 -12.232 9.125 1.00 20.21 195 ILE A C 1
ATOM 1492 O O . ILE A 1 215 ? 3.821 -11.980 10.141 1.00 22.14 195 ILE A O 1
ATOM 1497 N N . ASP A 1 216 ? 5.736 -12.566 9.182 1.00 20.85 196 ASP A N 1
ATOM 1498 C CA . ASP A 1 216 ? 6.469 -12.540 10.415 1.00 20.78 196 ASP A CA 1
ATOM 1499 C C . ASP A 1 216 ? 6.421 -11.146 11.073 1.00 20.08 196 ASP A C 1
ATOM 1500 O O . ASP A 1 216 ? 6.169 -11.064 12.299 1.00 17.42 196 ASP A O 1
ATOM 1505 N N . MET A 1 217 ? 6.608 -10.078 10.306 1.00 19.64 197 MET A N 1
ATOM 1506 C CA . MET A 1 217 ? 6.525 -8.728 10.904 1.00 20.71 197 MET A CA 1
ATOM 1507 C C . MET A 1 217 ? 5.128 -8.447 11.435 1.00 21.26 197 MET A C 1
ATOM 1508 O O . MET A 1 217 ? 4.973 -7.798 12.501 1.00 22.64 197 MET A O 1
ATOM 1513 N N . ALA A 1 218 ? 4.111 -8.903 10.719 1.00 21.33 198 ALA A N 1
ATOM 1514 C CA . ALA A 1 218 ? 2.736 -8.708 11.154 1.00 21.59 198 ALA A CA 1
ATOM 1515 C C . ALA A 1 218 ? 2.463 -9.441 12.486 1.00 23.08 198 ALA A C 1
ATOM 1516 O O . ALA A 1 218 ? 1.857 -8.856 13.398 1.00 22.46 198 ALA A O 1
ATOM 1518 N N . ARG A 1 219 ? 2.937 -10.667 12.630 1.00 23.55 199 ARG A N 1
ATOM 1519 C CA . ARG A 1 219 ? 2.742 -11.427 13.906 1.00 23.51 199 ARG A CA 1
ATOM 1520 C C . ARG A 1 219 ? 3.501 -10.734 15.059 1.00 24.89 199 ARG A C 1
ATOM 1521 O O . ARG A 1 219 ? 2.950 -10.605 16.185 1.00 21.16 199 ARG A O 1
ATOM 1529 N N . TYR A 1 220 ? 4.719 -10.298 14.776 1.00 20.19 200 TYR A N 1
ATOM 1530 C CA . TYR A 1 220 ? 5.604 -9.605 15.742 1.00 22.30 200 TYR A CA 1
ATOM 1531 C C . TYR A 1 220 ? 4.984 -8.271 16.165 1.00 20.95 200 TYR A C 1
ATOM 1532 O O . TYR A 1 220 ? 4.930 -7.982 17.357 1.00 23.23 200 TYR A O 1
ATOM 1541 N N . LEU A 1 221 ? 4.564 -7.448 15.211 1.00 18.82 201 LEU A N 1
ATOM 1542 C CA . LEU A 1 221 ? 4.120 -6.070 15.556 1.00 18.68 201 LEU A CA 1
ATOM 1543 C C . LEU A 1 221 ? 2.640 -6.008 15.938 1.00 20.42 201 LEU A C 1
ATOM 1544 O O . LEU A 1 221 ? 2.318 -5.144 16.772 1.00 22.89 201 LEU A O 1
ATOM 1549 N N . VAL A 1 222 ? 1.765 -6.860 15.370 1.00 20.63 202 VAL A N 1
ATOM 1550 C CA . VAL A 1 222 ? 0.331 -6.716 15.568 1.00 22.27 202 VAL A CA 1
ATOM 1551 C C . VAL A 1 222 ? -0.191 -7.871 16.429 1.00 25.82 202 VAL A C 1
ATOM 1552 O O . VAL A 1 222 ? -0.781 -7.636 17.514 1.00 24.53 202 VAL A O 1
ATOM 1556 N N . GLY A 1 223 ? 0.036 -9.092 15.972 1.00 21.66 203 GLY A N 1
ATOM 1557 C CA . GLY A 1 223 ? -0.360 -10.313 16.725 1.00 22.33 203 GLY A CA 1
ATOM 1558 C C . GLY A 1 223 ? -0.812 -11.423 15.790 1.00 22.19 203 GLY A C 1
ATOM 1559 O O . GLY A 1 223 ? -0.561 -11.389 14.560 1.00 21.23 203 GLY A O 1
ATOM 1560 N N . GLU A 1 224 ? -1.485 -12.442 16.370 1.00 23.37 204 GLU A N 1
ATOM 1561 C CA . GLU A 1 224 ? -1.780 -13.646 15.611 1.00 25.25 204 GLU A CA 1
ATOM 1562 C C . GLU A 1 224 ? -2.862 -13.382 14.572 1.00 25.00 204 GLU A C 1
ATOM 1563 O O . GLU A 1 224 ? -3.735 -12.529 14.739 1.00 25.66 204 GLU A O 1
ATOM 1569 N N . PHE A 1 225 ? -2.801 -14.144 13.478 1.00 23.91 205 PHE A N 1
ATOM 1570 C CA . PHE A 1 225 ? -3.828 -14.037 12.450 1.00 25.12 205 PHE A CA 1
ATOM 1571 C C . PHE A 1 225 ? -5.017 -14.940 12.813 1.00 27.49 205 PHE A C 1
ATOM 1572 O O . PHE A 1 225 ? -4.822 -16.087 13.285 1.00 27.08 205 PHE A O 1
ATOM 1580 N N . SER A 1 226 ? -6.214 -14.451 12.518 1.00 25.89 206 SER A N 1
ATOM 1581 C CA . SER A 1 226 ? -7.420 -15.235 12.753 1.00 29.09 206 SER A CA 1
ATOM 1582 C C . SER A 1 226 ? -7.930 -15.853 11.436 1.00 28.63 206 SER A C 1
ATOM 1583 O O . SER A 1 226 ? -8.343 -17.020 11.451 1.00 28.12 206 SER A O 1
ATOM 1586 N N . ALA A 1 227 ? -7.953 -15.091 10.334 1.00 25.10 207 ALA A N 1
ATOM 1587 C CA . ALA A 1 227 ? -8.476 -15.548 9.040 1.00 26.55 207 ALA A CA 1
ATOM 1588 C C . ALA A 1 227 ? -7.805 -14.773 7.898 1.00 25.43 207 ALA A C 1
ATOM 1589 O O . ALA A 1 227 ? -7.371 -13.624 8.081 1.00 25.85 207 ALA A O 1
ATOM 1591 N N . VAL A 1 228 ? -7.770 -15.366 6.728 1.00 21.26 208 VAL A N 1
ATOM 1592 C CA . VAL A 1 228 ? -7.185 -14.746 5.571 1.00 20.41 208 VAL A CA 1
ATOM 1593 C C . VAL A 1 228 ? -8.124 -14.926 4.379 1.00 22.77 208 VAL A C 1
ATOM 1594 O O . VAL A 1 228 ? -8.957 -15.829 4.361 1.00 23.27 208 VAL A O 1
ATOM 1598 N N . ASN A 1 229 ? -8.002 -14.034 3.401 1.00 23.30 209 ASN A N 1
ATOM 1599 C CA . ASN A 1 229 ? -8.739 -14.127 2.165 1.00 22.75 209 ASN A CA 1
ATOM 1600 C C . ASN A 1 229 ? -7.822 -13.628 1.051 1.00 24.20 209 ASN A C 1
ATOM 1601 O O . ASN A 1 229 ? -7.453 -12.442 1.042 1.00 19.49 209 ASN A O 1
ATOM 1606 N N . ALA A 1 230 ? -7.548 -14.476 0.075 1.00 22.86 210 ALA A N 1
ATOM 1607 C CA . ALA A 1 230 ? -6.373 -14.232 -0.787 1.00 23.57 210 ALA A CA 1
ATOM 1608 C C . ALA A 1 230 ? -6.629 -14.485 -2.278 1.00 24.12 210 ALA A C 1
ATOM 1609 O O . ALA A 1 230 ? -7.597 -15.128 -2.712 1.00 22.69 210 ALA A O 1
ATOM 1611 N N . VAL A 1 231 ? -5.697 -13.914 -3.051 1.00 21.62 211 VAL A N 1
ATOM 1612 C CA . VAL A 1 231 ? -5.583 -14.096 -4.519 1.00 22.67 211 VAL A CA 1
ATOM 1613 C C . VAL A 1 231 ? -4.109 -14.383 -4.819 1.00 25.39 211 VAL A C 1
ATOM 1614 O O . VAL A 1 231 ? -3.213 -13.612 -4.418 1.00 24.37 211 VAL A O 1
ATOM 1618 N N . LEU A 1 232 ? -3.858 -15.500 -5.500 1.00 23.84 212 LEU A N 1
ATOM 1619 C CA . LEU A 1 232 ? -2.531 -15.793 -6.041 1.00 24.09 212 LEU A CA 1
ATOM 1620 C C . LEU A 1 232 ? -2.510 -15.611 -7.542 1.00 23.67 212 LEU A C 1
ATOM 1621 O O . LEU A 1 232 ? -3.449 -16.024 -8.211 1.00 21.31 212 LEU A O 1
ATOM 1626 N N . SER A 1 233 ? -1.417 -15.053 -8.062 1.00 22.24 213 SER A N 1
ATOM 1627 C CA . SER A 1 233 ? -1.320 -14.731 -9.484 1.00 21.95 213 SER A CA 1
ATOM 1628 C C . SER A 1 233 ? 0.029 -15.243 -10.012 1.00 22.91 213 SER A C 1
ATOM 1629 O O . SER A 1 233 ? 1.055 -15.094 -9.389 1.00 19.89 213 SER A O 1
ATOM 1632 N N . THR A 1 234 ? -0.019 -15.890 -11.172 1.00 23.36 214 THR A N 1
ATOM 1633 C CA . THR A 1 234 ? 1.199 -16.187 -11.949 1.00 23.69 214 THR A CA 1
ATOM 1634 C C . THR A 1 234 ? 1.126 -15.372 -13.220 1.00 23.05 214 THR A C 1
ATOM 1635 O O . THR A 1 234 ? 0.161 -15.517 -14.007 1.00 22.65 214 THR A O 1
ATOM 1639 N N . TRP A 1 235 ? 2.144 -14.556 -13.466 1.00 20.78 215 TRP A N 1
ATOM 1640 C CA . TRP A 1 235 ? 2.158 -13.665 -14.628 1.00 20.72 215 TRP A CA 1
ATOM 1641 C C . TRP A 1 235 ? 3.019 -14.213 -15.773 1.00 21.13 215 TRP A C 1
ATOM 1642 O O . TRP A 1 235 ? 2.733 -13.916 -16.898 1.00 21.42 215 TRP A O 1
ATOM 1653 N N . ILE A 1 236 ? 4.070 -14.942 -15.430 1.00 23.02 216 ILE A N 1
ATOM 1654 C CA . ILE A 1 236 ? 5.036 -15.476 -16.372 1.00 22.99 216 ILE A CA 1
ATOM 1655 C C . ILE A 1 236 ? 5.022 -16.994 -16.210 1.00 22.52 216 ILE A C 1
ATOM 1656 O O . ILE A 1 236 ? 5.501 -17.575 -15.212 1.00 21.77 216 ILE A O 1
ATOM 1661 N N . PRO A 1 237 ? 4.338 -17.671 -17.151 1.00 24.01 217 PRO A N 1
ATOM 1662 C CA . PRO A 1 237 ? 4.047 -19.128 -16.916 1.00 23.79 217 PRO A CA 1
ATOM 1663 C C . PRO A 1 237 ? 5.154 -20.110 -17.348 1.00 24.87 217 PRO A C 1
ATOM 1664 O O . PRO A 1 237 ? 5.096 -21.278 -17.032 1.00 22.28 217 PRO A O 1
ATOM 1668 N N . GLU A 1 238 ? 6.149 -19.628 -18.063 1.00 25.88 218 GLU A N 1
ATOM 1669 C CA . GLU A 1 238 ? 7.293 -20.477 -18.401 1.00 25.97 218 GLU A CA 1
ATOM 1670 C C . GLU A 1 238 ? 8.552 -19.616 -18.505 1.00 21.69 218 GLU A C 1
ATOM 1671 O O . GLU A 1 238 ? 8.470 -18.431 -18.810 1.00 23.21 218 GLU A O 1
ATOM 1677 N N . ARG A 1 239 ? 9.708 -20.246 -18.280 1.00 22.42 219 ARG A N 1
ATOM 1678 C CA . ARG A 1 239 ? 10.999 -19.555 -18.306 1.00 22.89 219 ARG A CA 1
ATOM 1679 C C . ARG A 1 239 ? 12.114 -20.453 -18.872 1.00 23.93 219 ARG A C 1
ATOM 1680 O O . ARG A 1 239 ? 12.037 -21.680 -18.801 1.00 24.66 219 ARG A O 1
ATOM 1688 N N . PRO A 1 240 ? 13.140 -19.829 -19.406 1.00 26.75 220 PRO A N 1
ATOM 1689 C CA . PRO A 1 240 ? 14.266 -20.644 -19.931 1.00 27.83 220 PRO A CA 1
ATOM 1690 C C . PRO A 1 240 ? 14.854 -21.600 -18.880 1.00 32.38 220 PRO A C 1
ATOM 1691 O O . PRO A 1 240 ? 15.138 -21.148 -17.749 1.00 26.41 220 PRO A O 1
ATOM 1695 N N . LEU A 1 241 ? 15.071 -22.892 -19.206 1.00 33.84 221 LEU A N 1
ATOM 1696 C CA . LEU A 1 241 ? 15.899 -23.762 -18.340 1.00 35.12 221 LEU A CA 1
ATOM 1697 C C . LEU A 1 241 ? 17.382 -23.446 -18.604 1.00 37.45 221 LEU A C 1
ATOM 1698 O O . LEU A 1 241 ? 17.747 -23.208 -19.737 1.00 44.51 221 LEU A O 1
ATOM 1703 N N . GLN A 1 242 ? 18.260 -23.571 -17.632 1.00 46.69 222 GLN A N 1
ATOM 1704 C CA . GLN A 1 242 ? 19.717 -23.424 -17.908 1.00 49.98 222 GLN A CA 1
ATOM 1705 C C . GLN A 1 242 ? 20.414 -24.783 -17.728 1.00 47.77 222 GLN A C 1
ATOM 1706 O O . GLN A 1 242 ? 20.031 -25.518 -16.827 1.00 41.83 222 GLN A O 1
ATOM 1712 N N . GLY A 1 250 ? 13.875 -35.475 -14.553 1.00 67.93 230 GLY A N 1
ATOM 1713 C CA . GLY A 1 250 ? 13.186 -35.426 -15.832 1.00 66.17 230 GLY A CA 1
ATOM 1714 C C . GLY A 1 250 ? 12.506 -34.084 -16.067 1.00 67.82 230 GLY A C 1
ATOM 1715 O O . GLY A 1 250 ? 11.449 -34.048 -16.719 1.00 66.06 230 GLY A O 1
ATOM 1716 N N . THR A 1 251 ? 13.079 -32.977 -15.553 1.00 66.98 231 THR A N 1
ATOM 1717 C CA . THR A 1 251 ? 12.642 -31.614 -15.973 1.00 64.03 231 THR A CA 1
ATOM 1718 C C . THR A 1 251 ? 12.948 -31.477 -17.478 1.00 65.07 231 THR A C 1
ATOM 1719 O O . THR A 1 251 ? 12.087 -30.995 -18.216 1.00 51.47 231 THR A O 1
ATOM 1723 N N . VAL A 1 252 ? 14.136 -31.940 -17.935 1.00 61.20 232 VAL A N 1
ATOM 1724 C CA . VAL A 1 252 ? 14.515 -31.931 -19.391 1.00 58.40 232 VAL A CA 1
ATOM 1725 C C . VAL A 1 252 ? 13.576 -32.846 -20.205 1.00 59.64 232 VAL A C 1
ATOM 1726 O O . VAL A 1 252 ? 13.100 -32.443 -21.305 1.00 55.46 232 VAL A O 1
ATOM 1730 N N . ARG A 1 253 ? 13.300 -34.053 -19.707 1.00 55.76 233 ARG A N 1
ATOM 1731 C CA . ARG A 1 253 ? 12.452 -35.006 -20.427 1.00 68.57 233 ARG A CA 1
ATOM 1732 C C . ARG A 1 253 ? 10.959 -34.628 -20.311 1.00 71.27 233 ARG A C 1
ATOM 1733 O O . ARG A 1 253 ? 10.116 -35.504 -20.457 1.00 79.95 233 ARG A O 1
ATOM 1741 N N . GLY A 1 254 ? 10.628 -33.340 -20.121 1.00 75.68 234 GLY A N 1
ATOM 1742 C CA . GLY A 1 254 ? 9.284 -32.863 -19.731 1.00 71.38 234 GLY A CA 1
ATOM 1743 C C . GLY A 1 254 ? 8.266 -32.881 -20.867 1.00 73.69 234 GLY A C 1
ATOM 1744 O O . GLY A 1 254 ? 7.376 -33.739 -20.848 1.00 85.35 234 GLY A O 1
ATOM 1745 N N . GLY A 1 255 ? 8.314 -31.972 -21.855 1.00 66.28 235 GLY A N 1
ATOM 1746 C CA . GLY A 1 255 ? 9.273 -30.892 -21.981 1.00 56.07 235 GLY A CA 1
ATOM 1747 C C . GLY A 1 255 ? 10.078 -30.974 -23.273 1.00 48.77 235 GLY A C 1
ATOM 1748 O O . GLY A 1 255 ? 10.800 -31.927 -23.517 1.00 50.52 235 GLY A O 1
ATOM 1749 N N . GLU A 1 256 ? 9.945 -29.958 -24.106 1.00 39.94 236 GLU A N 1
ATOM 1750 C CA . GLU A 1 256 ? 10.780 -29.801 -25.258 1.00 36.70 236 GLU A CA 1
ATOM 1751 C C . GLU A 1 256 ? 10.979 -28.287 -25.445 1.00 30.55 236 GLU A C 1
ATOM 1752 O O . GLU A 1 256 ? 10.150 -27.415 -25.044 1.00 26.09 236 GLU A O 1
ATOM 1758 N N . GLY A 1 257 ? 12.135 -27.951 -25.993 1.00 25.17 237 GLY A N 1
ATOM 1759 C CA . GLY A 1 257 ? 12.495 -26.612 -26.263 1.00 25.81 237 GLY A CA 1
ATOM 1760 C C . GLY A 1 257 ? 13.127 -25.935 -25.051 1.00 22.03 237 GLY A C 1
ATOM 1761 O O . GLY A 1 257 ? 13.304 -26.551 -24.010 1.00 23.40 237 GLY A O 1
ATOM 1762 N N . PRO A 1 258 ? 13.391 -24.657 -25.196 1.00 24.36 238 PRO A N 1
ATOM 1763 C CA . PRO A 1 258 ? 14.249 -23.925 -24.266 1.00 24.82 238 PRO A CA 1
ATOM 1764 C C . PRO A 1 258 ? 13.629 -23.724 -22.870 1.00 27.25 238 PRO A C 1
ATOM 1765 O O . PRO A 1 258 ? 14.374 -23.545 -21.901 1.00 23.45 238 PRO A O 1
ATOM 1769 N N . LYS A 1 259 ? 12.319 -23.773 -22.774 1.00 26.13 239 LYS A N 1
ATOM 1770 C CA . LYS A 1 259 ? 11.642 -23.294 -21.521 1.00 26.34 239 LYS A CA 1
ATOM 1771 C C . LYS A 1 259 ? 10.886 -24.427 -20.840 1.00 27.38 239 LYS A C 1
ATOM 1772 O O . LYS A 1 259 ? 10.525 -25.473 -21.427 1.00 27.87 239 LYS A O 1
ATOM 1778 N N . GLY A 1 260 ? 10.620 -24.195 -19.555 1.00 25.08 240 GLY A N 1
ATOM 1779 C CA . GLY A 1 260 ? 9.876 -25.074 -18.716 1.00 25.26 240 GLY A CA 1
ATOM 1780 C C . GLY A 1 260 ? 8.881 -24.280 -17.881 1.00 26.60 240 GLY A C 1
ATOM 1781 O O . GLY A 1 260 ? 9.011 -23.016 -17.815 1.00 24.66 240 GLY A O 1
ATOM 1782 N N . PRO A 1 261 ? 7.878 -24.978 -17.337 1.00 29.73 241 PRO A N 1
ATOM 1783 C CA . PRO A 1 261 ? 6.762 -24.291 -16.722 1.00 29.91 241 PRO A CA 1
ATOM 1784 C C . PRO A 1 261 ? 7.072 -23.796 -15.296 1.00 26.82 241 PRO A C 1
ATOM 1785 O O . PRO A 1 261 ? 7.780 -24.451 -14.508 1.00 24.87 241 PRO A O 1
ATOM 1789 N N . VAL A 1 262 ? 6.481 -22.643 -15.006 1.00 25.03 242 VAL A N 1
ATOM 1790 C CA . VAL A 1 262 ? 6.355 -22.134 -13.637 1.00 24.34 242 VAL A CA 1
ATOM 1791 C C . VAL A 1 262 ? 5.018 -22.597 -13.063 1.00 21.74 242 VAL A C 1
ATOM 1792 O O . VAL A 1 262 ? 3.984 -22.346 -13.652 1.00 24.09 242 VAL A O 1
ATOM 1796 N N . ASP A 1 263 ? 5.034 -23.214 -11.895 1.00 22.81 243 ASP A N 1
ATOM 1797 C CA . ASP A 1 263 ? 3.793 -23.700 -11.298 1.00 25.45 243 ASP A CA 1
ATOM 1798 C C . ASP A 1 263 ? 3.645 -23.163 -9.879 1.00 24.23 243 ASP A C 1
ATOM 1799 O O . ASP A 1 263 ? 3.094 -23.812 -8.997 1.00 23.79 243 ASP A O 1
ATOM 1804 N N . VAL A 1 264 ? 4.206 -21.971 -9.659 1.00 21.95 244 VAL A N 1
ATOM 1805 C CA . VAL A 1 264 ? 3.975 -21.253 -8.364 1.00 22.40 244 VAL A CA 1
ATOM 1806 C C . VAL A 1 264 ? 3.456 -19.866 -8.677 1.00 19.15 244 VAL A C 1
ATOM 1807 O O . VAL A 1 264 ? 3.498 -19.407 -9.841 1.00 20.19 244 VAL A O 1
ATOM 1811 N N . ASP A 1 265 ? 3.107 -19.164 -7.593 1.00 19.54 245 ASP A N 1
ATOM 1812 C CA . ASP A 1 265 ? 2.680 -17.768 -7.649 1.00 20.41 245 ASP A CA 1
ATOM 1813 C C . ASP A 1 265 ? 3.856 -16.808 -7.815 1.00 17.40 245 ASP A C 1
ATOM 1814 O O . ASP A 1 265 ? 4.885 -16.968 -7.165 1.00 20.81 245 ASP A O 1
ATOM 1819 N N . ASP A 1 266 ? 3.673 -15.864 -8.713 1.00 19.06 246 ASP A N 1
ATOM 1820 C CA . ASP A 1 266 ? 4.559 -14.681 -8.838 1.00 20.38 246 ASP A CA 1
ATOM 1821 C C . ASP A 1 266 ? 4.152 -13.554 -7.869 1.00 21.19 246 ASP A C 1
ATOM 1822 O O . ASP A 1 266 ? 4.997 -12.700 -7.558 1.00 19.15 246 ASP A O 1
ATOM 1827 N N . GLU A 1 267 ? 2.906 -13.606 -7.402 1.00 21.70 247 GLU A N 1
ATOM 1828 C CA . GLU A 1 267 ? 2.304 -12.485 -6.633 1.00 19.96 247 GLU A CA 1
ATOM 1829 C C . GLU A 1 267 ? 1.211 -13.044 -5.725 1.00 22.22 247 GLU A C 1
ATOM 1830 O O . GLU A 1 267 ? 0.481 -13.960 -6.059 1.00 20.30 247 GLU A O 1
ATOM 1836 N N . VAL A 1 268 ? 1.126 -12.467 -4.541 1.00 20.74 248 VAL A N 1
ATOM 1837 C CA . VAL A 1 268 ? 0.046 -12.831 -3.642 1.00 21.11 248 VAL A CA 1
ATOM 1838 C C . VAL A 1 268 ? -0.524 -11.542 -3.072 1.00 20.85 248 VAL A C 1
ATOM 1839 O O . VAL A 1 268 ? 0.252 -10.626 -2.754 1.00 20.41 248 VAL A O 1
ATOM 1843 N N . MET A 1 269 ? -1.844 -11.487 -2.894 1.00 20.03 249 MET A N 1
ATOM 1844 C CA . MET A 1 269 ? -2.380 -10.497 -1.998 1.00 20.61 249 MET A CA 1
ATOM 1845 C C . MET A 1 269 ? -3.402 -11.166 -1.090 1.00 21.49 249 MET A C 1
ATOM 1846 O O . MET A 1 269 ? -4.149 -12.042 -1.556 1.00 20.31 249 MET A O 1
ATOM 1851 N N . THR A 1 270 ? -3.449 -10.742 0.173 1.00 20.75 250 THR A N 1
ATOM 1852 C CA . THR A 1 270 ? -4.394 -11.322 1.091 1.00 20.08 250 THR A CA 1
ATOM 1853 C C . THR A 1 270 ? -4.883 -10.246 2.070 1.00 21.53 250 THR A C 1
ATOM 1854 O O . THR A 1 270 ? -4.093 -9.449 2.599 1.00 20.13 250 THR A O 1
ATOM 1858 N N . MET A 1 271 ? -6.151 -10.316 2.324 1.00 18.98 251 MET A N 1
ATOM 1859 C CA . MET A 1 271 ? -6.768 -9.596 3.452 1.00 21.04 251 MET A CA 1
ATOM 1860 C C . MET A 1 271 ? -6.657 -10.456 4.698 1.00 20.41 251 MET A C 1
ATOM 1861 O O . MET A 1 271 ? -6.504 -11.730 4.634 1.00 19.89 251 MET A O 1
ATOM 1866 N N . ILE A 1 272 ? -6.637 -9.759 5.869 1.00 20.92 252 ILE A N 1
ATOM 1867 C CA . ILE A 1 272 ? -6.278 -10.394 7.148 1.00 20.05 252 ILE A CA 1
ATOM 1868 C C . ILE A 1 272 ? -7.259 -9.888 8.211 1.00 22.15 252 ILE A C 1
ATOM 1869 O O . ILE A 1 272 ? -7.546 -8.685 8.224 1.00 21.63 252 ILE A O 1
ATOM 1874 N N . ARG A 1 273 ? -7.858 -10.823 8.967 1.00 23.47 253 ARG A N 1
ATOM 1875 C CA . ARG A 1 273 ? -8.471 -10.516 10.278 1.00 24.22 253 ARG A CA 1
ATOM 1876 C C . ARG A 1 273 ? -7.525 -11.002 11.370 1.00 22.51 253 ARG A C 1
ATOM 1877 O O . ARG A 1 273 ? -7.089 -12.211 11.396 1.00 23.41 253 ARG A O 1
ATOM 1885 N N . PHE A 1 274 ? -7.134 -10.078 12.253 1.00 19.54 254 PHE A N 1
ATOM 1886 C CA . PHE A 1 274 ? -6.250 -10.387 13.381 1.00 21.81 254 PHE A CA 1
ATOM 1887 C C . PHE A 1 274 ? -7.102 -10.867 14.564 1.00 21.84 254 PHE A C 1
ATOM 1888 O O . PHE A 1 274 ? -8.223 -10.366 14.740 1.00 22.91 254 PHE A O 1
ATOM 1896 N N . ALA A 1 275 ? -6.555 -11.802 15.328 1.00 25.41 255 ALA A N 1
ATOM 1897 C CA . ALA A 1 275 ? -7.203 -12.330 16.561 1.00 26.40 255 ALA A CA 1
ATOM 1898 C C . ALA A 1 275 ? -7.593 -11.180 17.489 1.00 29.59 255 ALA A C 1
ATOM 1899 O O . ALA A 1 275 ? -8.638 -11.260 18.112 1.00 30.46 255 ALA A O 1
ATOM 1901 N N . ASN A 1 276 ? -6.811 -10.079 17.524 1.00 28.76 256 ASN A N 1
ATOM 1902 C CA . ASN A 1 276 ? -7.088 -8.958 18.433 1.00 26.94 256 ASN A CA 1
ATOM 1903 C C . ASN A 1 276 ? -8.119 -7.981 17.852 1.00 24.66 256 ASN A C 1
ATOM 1904 O O . ASN A 1 276 ? -8.431 -7.018 18.542 1.00 27.78 256 ASN A O 1
ATOM 1909 N N . GLY A 1 277 ? -8.714 -8.256 16.680 1.00 22.50 257 GLY A N 1
ATOM 1910 C CA . GLY A 1 277 ? -9.740 -7.438 16.043 1.00 22.90 257 GLY A CA 1
ATOM 1911 C C . GLY A 1 277 ? -9.187 -6.396 15.067 1.00 23.86 257 GLY A C 1
ATOM 1912 O O . GLY A 1 277 ? -9.949 -5.740 14.390 1.00 23.87 257 GLY A O 1
ATOM 1913 N N . ALA A 1 278 ? -7.881 -6.207 14.993 1.00 24.13 258 ALA A N 1
ATOM 1914 C CA . ALA A 1 278 ? -7.328 -5.371 13.887 1.00 22.06 258 ALA A CA 1
ATOM 1915 C C . ALA A 1 278 ? -7.640 -6.040 12.537 1.00 24.16 258 ALA A C 1
ATOM 1916 O O . ALA A 1 278 ? -7.948 -7.256 12.463 1.00 21.95 258 ALA A O 1
ATOM 1918 N N . VAL A 1 279 ? -7.584 -5.236 11.482 1.00 20.69 259 VAL A N 1
ATOM 1919 C CA . VAL A 1 279 ? -7.665 -5.746 10.107 1.00 21.18 259 VAL A CA 1
ATOM 1920 C C . VAL A 1 279 ? -6.341 -5.460 9.384 1.00 23.88 259 VAL A C 1
ATOM 1921 O O . VAL A 1 279 ? -5.499 -4.691 9.873 1.00 20.58 259 VAL A O 1
ATOM 1925 N N . GLY A 1 280 ? -6.124 -6.114 8.253 1.00 20.61 260 GLY A N 1
ATOM 1926 C CA . GLY A 1 280 ? -5.034 -5.648 7.410 1.00 22.05 260 GLY A CA 1
ATOM 1927 C C . GLY A 1 280 ? -4.929 -6.419 6.113 1.00 19.98 260 GLY A C 1
ATOM 1928 O O . GLY A 1 280 ? -5.864 -7.118 5.674 1.00 20.36 260 GLY A O 1
ATOM 1929 N N . SER A 1 281 ? -3.754 -6.285 5.504 1.00 18.21 261 SER A N 1
ATOM 1930 C CA . SER A 1 281 ? -3.513 -6.921 4.207 1.00 19.34 261 SER A CA 1
ATOM 1931 C C . SER A 1 281 ? -1.997 -7.041 3.975 1.00 20.92 261 SER A C 1
ATOM 1932 O O . SER A 1 281 ? -1.199 -6.235 4.571 1.00 20.11 261 SER A O 1
ATOM 1935 N N . VAL A 1 282 ? -1.609 -8.053 3.159 1.00 18.32 262 VAL A N 1
ATOM 1936 C CA . VAL A 1 282 ? -0.229 -8.306 2.775 1.00 19.55 262 VAL A CA 1
ATOM 1937 C C . VAL A 1 282 ? -0.214 -8.554 1.274 1.00 20.10 262 VAL A C 1
ATOM 1938 O O . VAL A 1 282 ? -1.110 -9.232 0.724 1.00 19.14 262 VAL A O 1
ATOM 1942 N N . GLU A 1 283 ? 0.766 -7.934 0.607 1.00 19.31 263 GLU A N 1
ATOM 1943 C CA . GLU A 1 283 ? 0.926 -8.130 -0.799 1.00 20.41 263 GLU A CA 1
ATOM 1944 C C . GLU A 1 283 ? 2.428 -8.315 -1.050 1.00 20.61 263 GLU A C 1
ATOM 1945 O O . GLU A 1 283 ? 3.266 -7.532 -0.525 1.00 17.94 263 GLU A O 1
ATOM 1951 N N . ALA A 1 284 ? 2.767 -9.304 -1.859 1.00 17.66 264 ALA A N 1
ATOM 1952 C CA . ALA A 1 284 ? 4.137 -9.561 -2.225 1.00 18.50 264 ALA A CA 1
ATOM 1953 C C . ALA A 1 284 ? 4.156 -9.951 -3.706 1.00 21.02 264 ALA A C 1
ATOM 1954 O O . ALA A 1 284 ? 3.199 -10.625 -4.194 1.00 19.63 264 ALA A O 1
ATOM 1956 N N . THR A 1 285 ? 5.203 -9.504 -4.399 1.00 17.68 265 THR A N 1
ATOM 1957 C CA . THR A 1 285 ? 5.327 -9.773 -5.844 1.00 19.64 265 THR A CA 1
ATOM 1958 C C . THR A 1 285 ? 6.799 -9.804 -6.266 1.00 20.88 265 THR A C 1
ATOM 1959 O O . THR A 1 285 ? 7.659 -9.150 -5.686 1.00 16.44 265 THR A O 1
ATOM 1963 N N . ARG A 1 286 ? 7.042 -10.585 -7.338 1.00 21.13 266 ARG A N 1
ATOM 1964 C CA . ARG A 1 286 ? 8.313 -10.651 -8.025 1.00 18.17 266 ARG A CA 1
ATOM 1965 C C . ARG A 1 286 ? 8.293 -9.814 -9.320 1.00 17.46 266 ARG A C 1
ATOM 1966 O O . ARG A 1 286 ? 9.314 -9.763 -9.991 1.00 19.43 266 ARG A O 1
ATOM 1974 N N . ASN A 1 287 ? 7.217 -9.055 -9.594 1.00 16.67 267 ASN A N 1
ATOM 1975 C CA . ASN A 1 287 ? 6.887 -8.464 -10.905 1.00 17.61 267 ASN A CA 1
ATOM 1976 C C . ASN A 1 287 ? 6.492 -6.990 -10.770 1.00 18.27 267 ASN A C 1
ATOM 1977 O O . ASN A 1 287 ? 5.587 -6.490 -11.461 1.00 19.15 267 ASN A O 1
ATOM 1982 N N . ALA A 1 288 ? 7.276 -6.251 -9.967 1.00 17.63 268 ALA A N 1
ATOM 1983 C CA . ALA A 1 288 ? 7.063 -4.801 -9.745 1.00 19.56 268 ALA A CA 1
ATOM 1984 C C . ALA A 1 288 ? 8.334 -4.036 -10.138 1.00 18.74 268 ALA A C 1
ATOM 1985 O O . ALA A 1 288 ? 9.257 -3.792 -9.305 1.00 17.06 268 ALA A O 1
ATOM 1987 N N . HIS A 1 289 ? 8.430 -3.705 -11.413 1.00 18.44 269 HIS A N 1
ATOM 1988 C CA . HIS A 1 289 ? 9.586 -2.968 -11.931 1.00 18.28 269 HIS A CA 1
ATOM 1989 C C . HIS A 1 289 ? 9.828 -1.712 -11.069 1.00 17.92 269 HIS A C 1
ATOM 1990 O O . HIS A 1 289 ? 8.890 -0.963 -10.822 1.00 18.55 269 HIS A O 1
ATOM 1997 N N . GLY A 1 290 ? 11.070 -1.481 -10.655 1.00 17.44 270 GLY A N 1
ATOM 1998 C CA . GLY A 1 290 ? 11.407 -0.328 -9.803 1.00 18.08 270 GLY A CA 1
ATOM 1999 C C . GLY A 1 290 ? 11.468 -0.674 -8.322 1.00 19.97 270 GLY A C 1
ATOM 2000 O O . GLY A 1 290 ? 12.030 0.102 -7.546 1.00 18.08 270 GLY A O 1
ATOM 2001 N N . ARG A 1 291 ? 10.876 -1.783 -7.916 1.00 18.21 271 ARG A N 1
ATOM 2002 C CA . ARG A 1 291 ? 10.935 -2.279 -6.559 1.00 18.65 271 ARG A CA 1
ATOM 2003 C C . ARG A 1 291 ? 11.992 -3.376 -6.432 1.00 16.85 271 ARG A C 1
ATOM 2004 O O . ARG A 1 291 ? 11.953 -4.388 -7.153 1.00 19.70 271 ARG A O 1
ATOM 2012 N N . ASN A 1 292 ? 12.958 -3.173 -5.522 1.00 17.60 272 ASN A N 1
ATOM 2013 C CA . ASN A 1 292 ? 14.116 -4.073 -5.442 1.00 17.75 272 ASN A CA 1
ATOM 2014 C C . ASN A 1 292 ? 14.003 -5.038 -4.258 1.00 18.59 272 ASN A C 1
ATOM 2015 O O . ASN A 1 292 ? 14.054 -6.292 -4.397 1.00 17.22 272 ASN A O 1
ATOM 2020 N N . ASN A 1 293 ? 13.964 -4.430 -3.059 1.00 18.47 273 ASN A N 1
ATOM 2021 C CA . ASN A 1 293 ? 13.799 -5.133 -1.835 1.00 16.79 273 ASN A CA 1
ATOM 2022 C C . ASN A 1 293 ? 12.851 -4.341 -0.929 1.00 17.96 273 ASN A C 1
ATOM 2023 O O . ASN A 1 293 ? 13.169 -4.013 0.211 1.00 18.43 273 ASN A O 1
ATOM 2028 N N . TYR A 1 294 ? 11.661 -4.117 -1.445 1.00 18.98 274 TYR A N 1
ATOM 2029 C CA . TYR A 1 294 ? 10.761 -3.101 -0.917 1.00 17.92 274 TYR A CA 1
ATOM 2030 C C . TYR A 1 294 ? 9.826 -3.755 0.111 1.00 17.94 274 TYR A C 1
ATOM 2031 O O . TYR A 1 294 ? 8.622 -4.064 -0.178 1.00 19.00 274 TYR A O 1
ATOM 2040 N N . ILE A 1 295 ? 10.389 -3.924 1.304 1.00 18.27 275 ILE A N 1
ATOM 2041 C CA . ILE A 1 295 ? 9.684 -4.532 2.464 1.00 17.32 275 ILE A CA 1
ATOM 2042 C C . ILE A 1 295 ? 9.113 -3.363 3.241 1.00 18.79 275 ILE A C 1
ATOM 2043 O O . ILE A 1 295 ? 9.881 -2.497 3.703 1.00 17.21 275 ILE A O 1
ATOM 2048 N N . THR A 1 296 ? 7.803 -3.275 3.286 1.00 18.49 276 THR A N 1
ATOM 2049 C CA . THR A 1 296 ? 7.198 -2.098 3.934 1.00 18.19 276 THR A CA 1
ATOM 2050 C C . THR A 1 296 ? 6.164 -2.581 4.963 1.00 16.93 276 THR A C 1
ATOM 2051 O O . THR A 1 296 ? 5.535 -3.659 4.841 1.00 17.20 276 THR A O 1
ATOM 2055 N N . PHE A 1 297 ? 5.838 -1.660 5.872 1.00 17.06 277 PHE A N 1
ATOM 2056 C CA . PHE A 1 297 ? 4.590 -1.752 6.560 1.00 16.00 277 PHE A CA 1
ATOM 2057 C C . PHE A 1 297 ? 4.106 -0.349 6.916 1.00 18.08 277 PHE A C 1
ATOM 2058 O O . PHE A 1 297 ? 4.903 0.615 7.014 1.00 16.48 277 PHE A O 1
ATOM 2066 N N . GLU A 1 298 ? 2.832 -0.303 7.174 1.00 16.48 278 GLU A N 1
ATOM 2067 C CA . GLU A 1 298 ? 2.147 0.928 7.616 1.00 18.45 278 GLU A CA 1
ATOM 2068 C C . GLU A 1 298 ? 1.103 0.464 8.637 1.00 19.74 278 GLU A C 1
ATOM 2069 O O . GLU A 1 298 ? 0.255 -0.406 8.348 1.00 19.84 278 GLU A O 1
ATOM 2075 N N . ILE A 1 299 ? 1.259 0.972 9.836 1.00 16.74 279 ILE A N 1
ATOM 2076 C CA . ILE A 1 299 ? 0.343 0.600 10.940 1.00 18.57 279 ILE A CA 1
ATOM 2077 C C . ILE A 1 299 ? -0.422 1.839 11.398 1.00 19.27 279 ILE A C 1
ATOM 2078 O O . ILE A 1 299 ? 0.194 2.855 11.727 1.00 18.47 279 ILE A O 1
ATOM 2083 N N . HIS A 1 300 ? -1.737 1.718 11.483 1.00 20.57 280 HIS A N 1
ATOM 2084 C CA . HIS A 1 300 ? -2.584 2.792 12.005 1.00 18.10 280 HIS A CA 1
ATOM 2085 C C . HIS A 1 300 ? -3.086 2.364 13.380 1.00 19.97 280 HIS A C 1
ATOM 2086 O O . HIS A 1 300 ? -3.780 1.340 13.526 1.00 19.47 280 HIS A O 1
ATOM 2093 N N . GLY A 1 301 ? -2.715 3.175 14.367 1.00 19.57 281 GLY A N 1
ATOM 2094 C CA . GLY A 1 301 ? -3.156 2.985 15.767 1.00 19.31 281 GLY A CA 1
ATOM 2095 C C . GLY A 1 301 ? -4.101 4.087 16.198 1.00 19.50 281 GLY A C 1
ATOM 2096 O O . GLY A 1 301 ? -4.279 5.053 15.482 1.00 20.88 281 GLY A O 1
ATOM 2097 N N . THR A 1 302 ? -4.815 3.916 17.323 1.00 19.73 282 THR A N 1
ATOM 2098 C CA . THR A 1 302 ? -5.713 4.960 17.766 1.00 18.70 282 THR A CA 1
ATOM 2099 C C . THR A 1 302 ? -4.975 6.263 18.127 1.00 18.63 282 THR A C 1
ATOM 2100 O O . THR A 1 302 ? -5.639 7.338 18.149 1.00 22.83 282 THR A O 1
ATOM 2104 N N . GLU A 1 303 ? -3.678 6.231 18.433 1.00 17.97 283 GLU A N 1
ATOM 2105 C CA . GLU A 1 303 ? -2.936 7.440 18.883 1.00 19.65 283 GLU A CA 1
ATOM 2106 C C . GLU A 1 303 ? -1.710 7.741 18.012 1.00 21.06 283 GLU A C 1
ATOM 2107 O O . GLU A 1 303 ? -0.883 8.581 18.383 1.00 18.48 283 GLU A O 1
ATOM 2113 N N . GLY A 1 304 ? -1.560 7.038 16.891 1.00 17.56 284 GLY A N 1
ATOM 2114 C CA . GLY A 1 304 ? -0.408 7.325 16.025 1.00 18.66 284 GLY A CA 1
ATOM 2115 C C . GLY A 1 304 ? -0.291 6.275 14.934 1.00 17.94 284 GLY A C 1
ATOM 2116 O O . GLY A 1 304 ? -1.100 5.354 14.862 1.00 17.13 284 GLY A O 1
ATOM 2117 N N . SER A 1 305 ? 0.715 6.461 14.082 1.00 18.38 285 SER A N 1
ATOM 2118 C CA . SER A 1 305 ? 0.949 5.573 12.933 1.00 17.86 285 SER A CA 1
ATOM 2119 C C . SER A 1 305 ? 2.453 5.339 12.797 1.00 19.00 285 SER A C 1
ATOM 2120 O O . SER A 1 305 ? 3.264 6.228 13.177 1.00 17.72 285 SER A O 1
ATOM 2123 N N . ILE A 1 306 ? 2.840 4.181 12.236 1.00 18.38 286 ILE A N 1
ATOM 2124 C CA . ILE A 1 306 ? 4.227 3.879 11.965 1.00 17.00 286 ILE A CA 1
ATOM 2125 C C . ILE A 1 306 ? 4.330 3.375 10.527 1.00 17.83 286 ILE A C 1
ATOM 2126 O O . ILE A 1 306 ? 3.473 2.603 10.083 1.00 17.43 286 ILE A O 1
ATOM 2131 N N . VAL A 1 307 ? 5.390 3.827 9.877 1.00 17.84 287 VAL A N 1
ATOM 2132 C CA . VAL A 1 307 ? 5.680 3.481 8.444 1.00 18.78 287 VAL A CA 1
ATOM 2133 C C . VAL A 1 307 ? 7.136 3.074 8.333 1.00 18.19 287 VAL A C 1
ATOM 2134 O O . VAL A 1 307 ? 8.020 3.766 8.877 1.00 18.80 287 VAL A O 1
ATOM 2138 N N . PHE A 1 308 ? 7.393 1.960 7.628 1.00 15.99 288 PHE A N 1
ATOM 2139 C CA . PHE A 1 308 ? 8.752 1.475 7.461 1.00 15.95 288 PHE A CA 1
ATOM 2140 C C . PHE A 1 308 ? 8.947 1.037 6.000 1.00 16.01 288 PHE A C 1
ATOM 2141 O O . PHE A 1 308 ? 7.972 0.516 5.336 1.00 17.15 288 PHE A O 1
ATOM 2149 N N . ASN A 1 309 ? 10.163 1.273 5.521 1.00 16.94 289 ASN A N 1
ATOM 2150 C CA . ASN A 1 309 ? 10.616 0.889 4.141 1.00 16.19 289 ASN A CA 1
ATOM 2151 C C . ASN A 1 309 ? 12.041 0.369 4.223 1.00 17.54 289 ASN A C 1
ATOM 2152 O O . ASN A 1 309 ? 12.981 1.140 4.528 1.00 16.50 289 ASN A O 1
ATOM 2157 N N . TYR A 1 310 ? 12.237 -0.932 3.986 1.00 14.45 290 TYR A N 1
ATOM 2158 C CA . TYR A 1 310 ? 13.531 -1.566 4.148 1.00 15.58 290 TYR A CA 1
ATOM 2159 C C . TYR A 1 310 ? 14.564 -1.019 3.137 1.00 14.68 290 TYR A C 1
ATOM 2160 O O . TYR A 1 310 ? 15.767 -1.058 3.435 1.00 16.18 290 TYR A O 1
ATOM 2169 N N . GLU A 1 311 ? 14.127 -0.529 1.985 1.00 15.92 291 GLU A N 1
ATOM 2170 C CA . GLU A 1 311 ? 15.064 0.106 1.072 1.00 16.34 291 GLU A CA 1
ATOM 2171 C C . GLU A 1 311 ? 15.761 1.323 1.710 1.00 16.71 291 GLU A C 1
ATOM 2172 O O . GLU A 1 311 ? 16.862 1.708 1.241 1.00 16.51 291 GLU A O 1
ATOM 2178 N N . ARG A 1 312 ? 15.129 1.881 2.747 1.00 17.79 292 ARG A N 1
ATOM 2179 C CA . ARG A 1 312 ? 15.655 2.985 3.593 1.00 17.06 292 ARG A CA 1
ATOM 2180 C C . ARG A 1 312 ? 15.623 2.529 5.062 1.00 16.80 292 ARG A C 1
ATOM 2181 O O . ARG A 1 312 ? 15.053 3.207 5.921 1.00 17.47 292 ARG A O 1
ATOM 2189 N N . ARG A 1 313 ? 16.302 1.441 5.321 1.00 17.20 293 ARG A N 1
ATOM 2190 C CA . ARG A 1 313 ? 16.077 0.662 6.576 1.00 18.10 293 ARG A CA 1
ATOM 2191 C C . ARG A 1 313 ? 16.618 1.389 7.814 1.00 16.90 293 ARG A C 1
ATOM 2192 O O . ARG A 1 313 ? 16.236 1.038 8.963 1.00 16.42 293 ARG A O 1
ATOM 2200 N N . ASP A 1 314 ? 17.473 2.375 7.627 1.00 16.17 294 ASP A N 1
ATOM 2201 C CA . ASP A 1 314 ? 17.928 3.170 8.779 1.00 17.62 294 ASP A CA 1
ATOM 2202 C C . ASP A 1 314 ? 16.817 4.027 9.414 1.00 18.11 294 ASP A C 1
ATOM 2203 O O . ASP A 1 314 ? 16.971 4.532 10.574 1.00 19.73 294 ASP A O 1
ATOM 2208 N N . GLU A 1 315 ? 15.747 4.265 8.686 1.00 17.44 295 GLU A N 1
ATOM 2209 C CA . GLU A 1 315 ? 14.669 5.136 9.087 1.00 18.52 295 GLU A CA 1
ATOM 2210 C C . GLU A 1 315 ? 13.472 4.356 9.619 1.00 17.54 295 GLU A C 1
ATOM 2211 O O . GLU A 1 315 ? 13.069 3.324 9.028 1.00 17.05 295 GLU A O 1
ATOM 2217 N N . LEU A 1 316 ? 12.846 4.923 10.614 1.00 17.40 296 LEU A N 1
ATOM 2218 C CA . LEU A 1 316 ? 11.445 4.627 10.920 1.00 17.50 296 LEU A CA 1
ATOM 2219 C C . LEU A 1 316 ? 10.636 5.919 10.888 1.00 18.16 296 LEU A C 1
ATOM 2220 O O . LEU A 1 316 ? 11.030 6.939 11.516 1.00 18.00 296 LEU A O 1
ATOM 2225 N N . GLN A 1 317 ? 9.492 5.876 10.249 1.00 16.17 297 GLN A N 1
ATOM 2226 C CA . GLN A 1 317 ? 8.609 7.027 10.231 1.00 17.81 297 GLN A CA 1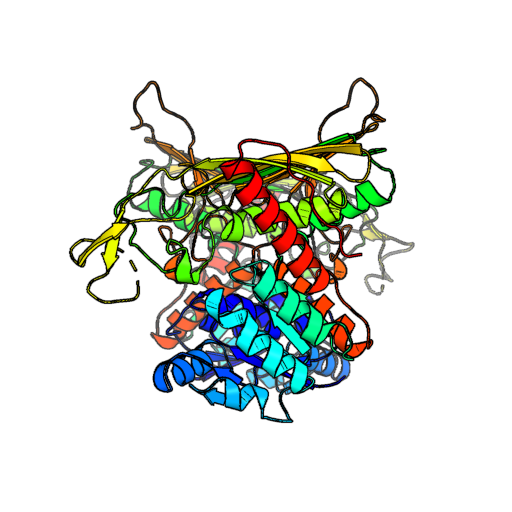
ATOM 2227 C C . GLN A 1 317 ? 7.508 6.833 11.273 1.00 19.92 297 GLN A C 1
ATOM 2228 O O . GLN A 1 317 ? 6.844 5.774 11.314 1.00 18.93 297 GLN A O 1
ATOM 2234 N N . VAL A 1 318 ? 7.324 7.858 12.123 1.00 17.61 298 VAL A N 1
ATOM 2235 C CA . VAL A 1 318 ? 6.261 7.743 13.159 1.00 18.04 298 VAL A CA 1
ATOM 2236 C C . VAL A 1 318 ? 5.524 9.077 13.313 1.00 18.50 298 VAL A C 1
ATOM 2237 O O . VAL A 1 318 ? 6.151 10.168 13.402 1.00 18.54 298 VAL A O 1
ATOM 2241 N N . ALA A 1 319 ? 4.182 9.000 13.350 1.00 17.53 299 ALA A N 1
ATOM 2242 C CA . ALA A 1 319 ? 3.311 10.137 13.580 1.00 17.57 299 ALA A CA 1
ATOM 2243 C C . ALA A 1 319 ? 2.590 9.918 14.908 1.00 22.05 299 ALA A C 1
ATOM 2244 O O . ALA A 1 319 ? 1.805 8.976 15.026 1.00 20.17 299 ALA A O 1
ATOM 2246 N N . PHE A 1 320 ? 2.802 10.834 15.846 1.00 21.83 300 PHE A N 1
ATOM 2247 C CA . PHE A 1 320 ? 2.106 10.751 17.166 1.00 22.35 300 PHE A CA 1
ATOM 2248 C C . PHE A 1 320 ? 0.955 11.748 17.218 1.00 25.33 300 PHE A C 1
ATOM 2249 O O . PHE A 1 320 ? 1.152 12.975 16.970 1.00 26.34 300 PHE A O 1
ATOM 2257 N N . ALA A 1 321 ? -0.242 11.266 17.571 1.00 21.54 301 ALA A N 1
ATOM 2258 C CA . ALA A 1 321 ? -1.399 12.122 17.575 1.00 23.00 301 ALA A CA 1
ATOM 2259 C C . ALA A 1 321 ? -1.202 13.185 18.675 1.00 22.43 301 ALA A C 1
ATOM 2260 O O . ALA A 1 321 ? -1.830 14.241 18.636 1.00 23.51 301 ALA A O 1
ATOM 2262 N N . SER A 1 322 ? -0.304 12.908 19.600 1.00 19.70 302 SER A N 1
ATOM 2263 C CA . SER A 1 322 ? -0.104 13.849 20.744 1.00 24.59 302 SER A CA 1
ATOM 2264 C C . SER A 1 322 ? 0.758 15.070 20.357 1.00 27.38 302 SER A C 1
ATOM 2265 O O . SER A 1 322 ? 0.905 16.011 21.159 1.00 31.16 302 SER A O 1
ATOM 2268 N N . ASP A 1 323 ? 1.408 15.076 19.194 1.00 26.08 303 ASP A N 1
ATOM 2269 C CA . ASP A 1 323 ? 2.159 16.247 18.808 1.00 25.01 303 ASP A CA 1
ATOM 2270 C C . ASP A 1 323 ? 1.259 17.531 18.858 1.00 25.98 303 ASP A C 1
ATOM 2271 O O . ASP A 1 323 ? 0.058 17.466 18.538 1.00 24.16 303 ASP A O 1
ATOM 2276 N N . GLN A 1 324 ? 1.886 18.709 19.110 1.00 24.24 304 GLN A N 1
ATOM 2277 C CA . GLN A 1 324 ? 1.116 19.975 19.023 1.00 28.58 304 GLN A CA 1
ATOM 2278 C C . GLN A 1 324 ? 0.597 20.161 17.599 1.00 26.23 304 GLN A C 1
ATOM 2279 O O . GLN A 1 324 ? 1.290 19.875 16.607 1.00 25.36 304 GLN A O 1
ATOM 2285 N N . ALA A 1 325 ? -0.608 20.658 17.529 1.00 23.53 305 ALA A N 1
ATOM 2286 C CA . ALA A 1 325 ? -1.440 20.664 16.349 1.00 25.92 305 ALA A CA 1
ATOM 2287 C C . ALA A 1 325 ? -0.794 21.397 15.160 1.00 25.23 305 ALA A C 1
ATOM 2288 O O . ALA A 1 325 ? -1.061 21.051 13.990 1.00 23.08 305 ALA A O 1
ATOM 2290 N N . ASP A 1 326 ? 0.036 22.390 15.423 1.00 25.21 306 ASP A N 1
ATOM 2291 C CA . ASP A 1 326 ? 0.663 23.116 14.291 1.00 23.20 306 ASP A CA 1
ATOM 2292 C C . ASP A 1 326 ? 2.011 22.530 13.940 1.00 21.62 306 ASP A C 1
ATOM 2293 O O . ASP A 1 326 ? 2.758 23.080 13.135 1.00 20.59 306 ASP A O 1
ATOM 2298 N N . ARG A 1 327 ? 2.353 21.370 14.525 1.00 21.35 307 ARG A N 1
ATOM 2299 C CA . ARG A 1 327 ? 3.664 20.770 14.274 1.00 21.02 307 ARG A CA 1
ATOM 2300 C C . ARG A 1 327 ? 3.568 19.225 14.335 1.00 19.59 307 ARG A C 1
ATOM 2301 O O . ARG A 1 327 ? 4.452 18.523 14.864 1.00 19.14 307 ARG A O 1
ATOM 2309 N N . ARG A 1 328 ? 2.519 18.726 13.667 1.00 18.89 308 ARG A N 1
ATOM 2310 C CA . ARG A 1 328 ? 2.145 17.285 13.678 1.00 22.83 308 ARG A CA 1
ATOM 2311 C C . ARG A 1 328 ? 2.470 16.721 12.299 1.00 20.94 308 ARG A C 1
ATOM 2312 O O . ARG A 1 328 ? 2.327 17.401 11.302 1.00 21.86 308 ARG A O 1
ATOM 2320 N N . GLY A 1 329 ? 3.010 15.540 12.310 1.00 20.15 309 GLY A N 1
ATOM 2321 C CA . GLY A 1 329 ? 3.203 14.758 11.062 1.00 20.93 309 GLY A CA 1
ATOM 2322 C C . GLY A 1 329 ? 4.134 13.609 11.324 1.00 18.84 309 GLY A C 1
ATOM 2323 O O . GLY A 1 329 ? 4.565 13.347 12.512 1.00 18.73 309 GLY A O 1
ATOM 2324 N N . PHE A 1 330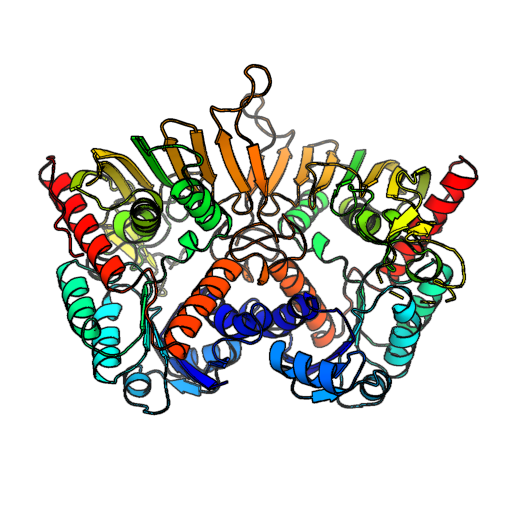 ? 4.441 12.832 10.265 1.00 18.19 310 PHE A N 1
ATOM 2325 C CA . PHE A 1 330 ? 5.363 11.768 10.440 1.00 17.26 310 PHE A CA 1
ATOM 2326 C C . PHE A 1 330 ? 6.791 12.285 10.671 1.00 18.98 310 PHE A C 1
ATOM 2327 O O . PHE A 1 330 ? 7.301 13.143 9.921 1.00 18.58 310 PHE A O 1
ATOM 2335 N N . ARG A 1 331 ? 7.452 11.802 11.709 1.00 19.39 311 ARG A N 1
ATOM 2336 C CA . ARG A 1 331 ? 8.836 12.134 11.883 1.00 21.05 311 ARG A CA 1
ATOM 2337 C C . ARG A 1 331 ? 9.720 10.977 11.412 1.00 19.08 311 ARG A C 1
ATOM 2338 O O . ARG A 1 331 ? 9.411 9.834 11.637 1.00 19.70 311 ARG A O 1
ATOM 2346 N N . THR A 1 332 ? 10.819 11.316 10.770 1.00 17.10 312 THR A N 1
ATOM 2347 C CA . THR A 1 332 ? 11.779 10.299 10.287 1.00 17.46 312 THR A CA 1
ATOM 2348 C C . THR A 1 332 ? 12.892 10.093 11.313 1.00 18.76 312 THR A C 1
ATOM 2349 O O . THR A 1 332 ? 13.758 10.939 11.492 1.00 19.56 312 THR A O 1
ATOM 2353 N N . VAL A 1 333 ? 12.812 8.987 12.008 1.00 17.66 313 VAL A N 1
ATOM 2354 C CA . VAL A 1 333 ? 13.745 8.676 13.102 1.00 17.43 313 VAL A CA 1
ATOM 2355 C C . VAL A 1 333 ? 14.853 7.764 12.567 1.00 18.44 313 VAL A C 1
ATOM 2356 O O . VAL A 1 333 ? 14.540 6.669 12.045 1.00 18.89 313 VAL A O 1
ATOM 2360 N N . TYR A 1 334 ? 16.092 8.201 12.615 1.00 15.78 314 TYR A N 1
ATOM 2361 C CA . TYR A 1 334 ? 17.251 7.368 12.263 1.00 16.59 314 TYR A CA 1
ATOM 2362 C C . TYR A 1 334 ? 17.755 6.567 13.467 1.00 19.49 314 TYR A C 1
ATOM 2363 O O . TYR A 1 334 ? 17.990 7.137 14.563 1.00 21.51 314 TYR A O 1
ATOM 2372 N N . THR A 1 335 ? 17.937 5.263 13.281 1.00 19.34 315 THR A N 1
ATOM 2373 C CA . THR A 1 335 ? 18.340 4.384 14.413 1.00 18.90 315 THR A CA 1
ATOM 2374 C C . THR A 1 335 ? 19.833 4.510 14.724 1.00 20.25 315 THR A C 1
ATOM 2375 O O . THR A 1 335 ? 20.712 4.616 13.877 1.00 19.01 315 THR A O 1
ATOM 2379 N N . GLY A 1 336 ? 20.101 4.413 16.033 1.00 17.84 316 GLY A N 1
ATOM 2380 C CA . GLY A 1 336 ? 21.417 4.411 16.502 1.00 19.86 316 GLY A CA 1
ATOM 2381 C C . GLY A 1 336 ? 21.457 4.027 17.975 1.00 19.98 316 GLY A C 1
ATOM 2382 O O . GLY A 1 336 ? 20.626 3.288 18.400 1.00 18.95 316 GLY A O 1
ATOM 2383 N N . PRO A 1 337 ? 22.444 4.565 18.736 1.00 20.10 317 PRO A N 1
ATOM 2384 C CA . PRO A 1 337 ? 22.669 4.128 20.127 1.00 21.29 317 PRO A CA 1
ATOM 2385 C C . PRO A 1 337 ? 21.420 4.173 21.001 1.00 21.37 317 PRO A C 1
ATOM 2386 O O . PRO A 1 337 ? 21.274 3.288 21.876 1.00 23.17 317 PRO A O 1
ATOM 2390 N N . ALA A 1 338 ? 20.496 5.094 20.776 1.00 21.42 318 ALA A N 1
ATOM 2391 C CA . ALA A 1 338 ? 19.340 5.256 21.667 1.00 21.57 318 ALA A CA 1
ATOM 2392 C C . ALA A 1 338 ? 18.211 4.241 21.406 1.00 23.13 318 ALA A C 1
ATOM 2393 O O . ALA A 1 338 ? 17.245 4.133 22.201 1.00 22.89 318 ALA A O 1
ATOM 2395 N N . HIS A 1 339 ? 18.282 3.557 20.276 1.00 20.04 319 HIS A N 1
ATOM 2396 C CA . HIS A 1 339 ? 17.196 2.686 19.830 1.00 19.54 319 HIS A CA 1
ATOM 2397 C C . HIS A 1 339 ? 17.614 1.220 20.053 1.00 19.57 319 HIS A C 1
ATOM 2398 O O . HIS A 1 339 ? 18.749 0.940 20.418 1.00 19.14 319 HIS A O 1
ATOM 2405 N N . PRO A 1 340 ? 16.676 0.303 19.895 1.00 20.51 320 PRO A N 1
ATOM 2406 C CA . PRO A 1 340 ? 16.940 -1.087 20.208 1.00 22.79 320 PRO A CA 1
ATOM 2407 C C . PRO A 1 340 ? 18.184 -1.608 19.480 1.00 22.85 320 PRO A C 1
ATOM 2408 O O . PRO A 1 340 ? 18.400 -1.307 18.299 1.00 21.35 320 PRO A O 1
ATOM 2412 N N . TYR A 1 341 ? 18.974 -2.404 20.208 1.00 21.03 321 TYR A N 1
ATOM 2413 C CA . TYR A 1 341 ? 20.213 -2.992 19.739 1.00 23.15 321 TYR A CA 1
ATOM 2414 C C . TYR A 1 341 ? 21.338 -1.965 19.537 1.00 20.32 321 TYR A C 1
ATOM 2415 O O . TYR A 1 341 ? 22.479 -2.338 19.201 1.00 21.68 321 TYR A O 1
ATOM 2424 N N . GLY A 1 342 ? 21.069 -0.697 19.787 1.00 23.58 322 GLY A N 1
ATOM 2425 C CA . GLY A 1 342 ? 21.994 0.368 19.491 1.00 22.18 322 GLY A CA 1
ATOM 2426 C C . GLY A 1 342 ? 23.360 0.223 20.146 1.00 24.90 322 GLY A C 1
ATOM 2427 O O . GLY A 1 342 ? 24.387 0.647 19.596 1.00 23.99 322 GLY A O 1
ATOM 2428 N N . GLU A 1 343 ? 23.388 -0.324 21.365 1.00 26.09 323 GLU A N 1
ATOM 2429 C CA . GLU A 1 343 ? 24.664 -0.445 22.121 1.00 29.36 323 GLU A CA 1
ATOM 2430 C C . GLU A 1 343 ? 25.644 -1.365 21.390 1.00 28.12 323 GLU A C 1
ATOM 2431 O O . GLU A 1 343 ? 26.842 -1.277 21.574 1.00 26.00 323 GLU A O 1
ATOM 2437 N N . GLY A 1 344 ? 25.126 -2.265 20.566 1.00 25.86 324 GLY A N 1
ATOM 2438 C CA . GLY A 1 344 ? 25.945 -3.206 19.804 1.00 25.98 324 GLY A CA 1
ATOM 2439 C C . GLY A 1 344 ? 26.255 -2.746 18.388 1.00 26.04 324 GLY A C 1
ATOM 2440 O O . GLY A 1 344 ? 27.036 -3.404 17.727 1.00 23.62 324 GLY A O 1
ATOM 2441 N N . LEU A 1 345 ? 25.749 -1.581 17.957 1.00 23.18 325 LEU A N 1
ATOM 2442 C CA . LEU A 1 345 ? 25.900 -1.209 16.566 1.00 21.28 325 LEU A CA 1
ATOM 2443 C C . LEU A 1 345 ? 26.786 0.038 16.448 1.00 21.43 325 LEU A C 1
ATOM 2444 O O . LEU A 1 345 ? 27.880 0.094 17.032 1.00 22.48 325 LEU A O 1
ATOM 2449 N N . TRP A 1 346 ? 26.393 1.029 15.666 1.00 21.42 326 TRP A N 1
ATOM 2450 C CA . TRP A 1 346 ? 27.307 2.093 15.352 1.00 22.16 326 TRP A CA 1
ATOM 2451 C C . TRP A 1 346 ? 27.159 3.274 16.331 1.00 20.78 326 TRP A C 1
ATOM 2452 O O . TRP A 1 346 ? 26.120 3.480 16.941 1.00 23.50 326 TRP A O 1
ATOM 2463 N N . PRO A 1 347 ? 28.188 4.096 16.410 1.00 20.36 327 PRO A N 1
ATOM 2464 C CA . PRO A 1 347 ? 28.233 5.137 17.469 1.00 21.15 327 PRO A CA 1
ATOM 2465 C C . PRO A 1 347 ? 27.312 6.341 17.231 1.00 22.30 327 PRO A C 1
ATOM 2466 O O . PRO A 1 347 ? 27.086 7.105 18.158 1.00 22.67 327 PRO A O 1
ATOM 2470 N N . ILE A 1 348 ? 26.776 6.537 16.023 1.00 21.56 328 ILE A N 1
ATOM 2471 C CA . ILE A 1 348 ? 25.792 7.564 15.791 1.00 21.47 328 ILE A CA 1
ATOM 2472 C C . ILE A 1 348 ? 24.742 6.986 14.830 1.00 21.87 328 ILE A C 1
ATOM 2473 O O . ILE A 1 348 ? 25.031 6.032 14.092 1.00 20.52 328 ILE A O 1
ATOM 2478 N N . PRO A 1 349 ? 23.565 7.614 14.794 1.00 20.41 329 PRO A N 1
ATOM 2479 C CA . PRO A 1 349 ? 22.536 7.244 13.857 1.00 18.66 329 PRO A CA 1
ATOM 2480 C C . PRO A 1 349 ? 23.050 7.453 12.425 1.00 17.58 329 PRO A C 1
ATOM 2481 O O . PRO A 1 349 ? 23.797 8.391 12.148 1.00 19.44 329 PRO A O 1
ATOM 2485 N N . ALA A 1 350 ? 22.529 6.651 11.509 1.00 19.82 330 ALA A N 1
ATOM 2486 C CA . ALA A 1 350 ? 22.805 6.777 10.075 1.00 18.72 330 ALA A CA 1
ATOM 2487 C C . ALA A 1 350 ? 24.284 6.586 9.724 1.00 18.99 330 ALA A C 1
ATOM 2488 O O . ALA A 1 350 ? 24.679 6.856 8.556 1.00 19.29 330 ALA A O 1
ATOM 2490 N N . LEU A 1 351 ? 25.116 6.040 10.597 1.00 19.01 331 LEU A N 1
ATOM 2491 C CA . LEU A 1 351 ? 26.411 5.539 10.127 1.00 20.68 331 LEU A CA 1
ATOM 2492 C C . LEU A 1 351 ? 26.174 4.428 9.095 1.00 20.67 331 LEU A C 1
ATOM 2493 O O . LEU A 1 351 ? 26.948 4.251 8.133 1.00 20.17 331 LEU A O 1
ATOM 2498 N N . GLY A 1 352 ? 25.071 3.696 9.275 1.00 21.54 332 GLY A N 1
ATOM 2499 C CA . GLY A 1 352 ? 24.511 2.870 8.184 1.00 22.92 332 GLY A CA 1
ATOM 2500 C C . GLY A 1 352 ? 24.368 1.400 8.539 1.00 21.12 332 GLY A C 1
ATOM 2501 O O . GLY A 1 352 ? 25.364 0.706 8.732 1.00 19.96 332 GLY A O 1
ATOM 2502 N N . ILE A 1 353 ? 23.118 0.944 8.581 1.00 20.66 333 ILE A N 1
ATOM 2503 C CA . ILE A 1 353 ? 22.713 -0.467 8.712 1.00 20.26 333 ILE A CA 1
ATOM 2504 C C . ILE A 1 353 ? 22.555 -1.067 7.298 1.00 21.31 333 ILE A C 1
ATOM 2505 O O . ILE A 1 353 ? 21.852 -0.528 6.443 1.00 19.64 333 ILE A O 1
ATOM 2510 N N . GLY A 1 354 ? 23.170 -2.207 7.113 1.00 20.38 334 GLY A N 1
ATOM 2511 C CA . GLY A 1 354 ? 22.955 -3.051 5.921 1.00 23.02 334 GLY A CA 1
ATOM 2512 C C . GLY A 1 354 ? 22.427 -4.430 6.288 1.00 22.02 334 GLY A C 1
ATOM 2513 O O . GLY A 1 354 ? 22.063 -4.720 7.428 1.00 20.35 334 GLY A O 1
ATOM 2514 N N . TYR A 1 355 ? 22.426 -5.337 5.314 1.00 19.54 335 TYR A N 1
ATOM 2515 C CA . TYR A 1 355 ? 21.896 -6.683 5.530 1.00 19.63 335 TYR A CA 1
ATOM 2516 C C . TYR A 1 355 ? 22.663 -7.435 6.617 1.00 19.60 335 TYR A C 1
ATOM 2517 O O . TYR A 1 355 ? 22.064 -8.136 7.446 1.00 21.07 335 TYR A O 1
ATOM 2526 N N . GLY A 1 356 ? 23.986 -7.320 6.566 1.00 20.68 336 GLY A N 1
ATOM 2527 C CA . GLY A 1 356 ? 24.893 -7.990 7.488 1.00 23.69 336 GLY A CA 1
ATOM 2528 C C . GLY A 1 356 ? 24.563 -7.673 8.937 1.00 20.80 336 GLY A C 1
ATOM 2529 O O . GLY A 1 356 ? 24.589 -8.569 9.789 1.00 21.57 336 GLY A O 1
ATOM 2530 N N . GLU A 1 357 ? 24.214 -6.433 9.259 1.00 21.91 337 GLU A N 1
ATOM 2531 C CA . GLU A 1 357 ? 23.913 -6.131 10.646 1.00 20.40 337 GLU A CA 1
ATOM 2532 C C . GLU A 1 357 ? 22.655 -6.872 11.113 1.00 21.87 337 GLU A C 1
ATOM 2533 O O . GLU A 1 357 ? 22.588 -7.261 12.311 1.00 21.63 337 GLU A O 1
ATOM 2539 N N . THR A 1 358 ? 21.679 -7.120 10.229 1.00 19.85 338 THR A N 1
ATOM 2540 C CA . THR A 1 358 ? 20.518 -7.872 10.675 1.00 21.20 338 THR A CA 1
ATOM 2541 C C . THR A 1 358 ? 20.956 -9.298 11.042 1.00 24.02 338 THR A C 1
ATOM 2542 O O . THR A 1 358 ? 20.452 -9.870 12.017 1.00 20.37 338 THR A O 1
ATOM 2546 N N . LYS A 1 359 ? 21.900 -9.851 10.293 1.00 22.08 339 LYS A N 1
ATOM 2547 C CA . LYS A 1 359 ? 22.349 -11.222 10.562 1.00 21.52 339 LYS A CA 1
ATOM 2548 C C . LYS A 1 359 ? 23.183 -11.255 11.861 1.00 23.48 339 LYS A C 1
ATOM 2549 O O . LYS A 1 359 ? 23.130 -12.227 12.618 1.00 21.60 339 LYS A O 1
ATOM 2555 N N . ILE A 1 360 ? 23.898 -10.158 12.152 1.00 22.57 340 ILE A N 1
ATOM 2556 C CA . ILE A 1 360 ? 24.708 -10.075 13.354 1.00 22.76 340 ILE A CA 1
ATOM 2557 C C . ILE A 1 360 ? 23.801 -10.045 14.597 1.00 22.82 340 ILE A C 1
ATOM 2558 O O . ILE A 1 360 ? 24.054 -10.717 15.606 1.00 22.90 340 ILE A O 1
ATOM 2563 N N . ILE A 1 361 ? 22.737 -9.269 14.530 1.00 22.46 341 ILE A N 1
ATOM 2564 C CA . ILE A 1 361 ? 21.790 -9.115 15.619 1.00 21.11 341 ILE A CA 1
ATOM 2565 C C . ILE A 1 361 ? 21.068 -10.441 15.843 1.00 21.61 341 ILE A C 1
ATOM 2566 O O . ILE A 1 361 ? 20.932 -10.896 16.980 1.00 22.84 341 ILE A O 1
ATOM 2571 N N . GLU A 1 362 ? 20.633 -11.061 14.755 1.00 20.84 342 GLU A N 1
ATOM 2572 C CA . GLU A 1 362 ? 20.001 -12.411 14.782 1.00 22.22 342 GLU A CA 1
ATOM 2573 C C . GLU A 1 362 ? 20.927 -13.365 15.560 1.00 21.34 342 GLU A C 1
ATOM 2574 O O . GLU A 1 362 ? 20.510 -14.039 16.560 1.00 23.23 342 GLU A O 1
ATOM 2580 N N . ALA A 1 363 ? 22.184 -13.404 15.132 1.00 22.85 343 ALA A N 1
ATOM 2581 C CA . ALA A 1 363 ? 23.184 -14.327 15.743 1.00 22.51 343 ALA A CA 1
ATOM 2582 C C . ALA A 1 363 ? 23.385 -13.986 17.220 1.00 25.94 343 ALA A C 1
ATOM 2583 O O . ALA A 1 363 ? 23.534 -14.896 18.062 1.00 25.92 343 ALA A O 1
ATOM 2585 N N . HIS A 1 364 ? 23.461 -12.694 17.532 1.00 26.81 344 HIS A N 1
ATOM 2586 C CA . HIS A 1 364 ? 23.617 -12.271 18.916 1.00 27.20 344 HIS A CA 1
ATOM 2587 C C . HIS A 1 364 ? 22.503 -12.901 19.755 1.00 28.00 344 HIS A C 1
ATOM 2588 O O . HIS A 1 364 ? 22.788 -13.530 20.818 1.00 25.60 344 HIS A O 1
ATOM 2595 N N . ASP A 1 365 ? 21.258 -12.748 19.302 1.00 23.18 345 ASP A N 1
ATOM 2596 C CA . ASP A 1 365 ? 20.158 -13.225 20.134 1.00 23.80 345 ASP A CA 1
ATOM 2597 C C . ASP A 1 365 ? 20.115 -14.762 20.182 1.00 24.45 345 ASP A C 1
ATOM 2598 O O . ASP A 1 365 ? 19.668 -15.328 21.163 1.00 26.75 345 ASP A O 1
ATOM 2603 N N . PHE A 1 366 ? 20.521 -15.407 19.105 1.00 24.46 346 PHE A N 1
ATOM 2604 C CA . PHE A 1 366 ? 20.574 -16.854 19.025 1.00 27.01 346 PHE A CA 1
ATOM 2605 C C . PHE A 1 366 ? 21.564 -17.389 20.075 1.00 27.23 346 PHE A C 1
ATOM 2606 O O . PHE A 1 366 ? 21.206 -18.242 20.929 1.00 32.27 346 PHE A O 1
ATOM 2614 N N . PHE A 1 367 ? 22.769 -16.843 20.065 1.00 24.73 347 PHE A N 1
ATOM 2615 C CA . PHE A 1 367 ? 23.842 -17.320 20.956 1.00 29.06 347 PHE A CA 1
ATOM 2616 C C . PHE A 1 367 ? 23.561 -16.905 22.407 1.00 31.84 347 PHE A C 1
ATOM 2617 O O . PHE A 1 367 ? 23.914 -17.621 23.380 1.00 31.62 347 PHE A O 1
ATOM 2625 N N . LYS A 1 368 ? 22.900 -15.765 22.584 1.00 30.30 348 LYS A N 1
ATOM 2626 C CA . LYS A 1 368 ? 22.441 -15.374 23.910 1.00 33.05 348 LYS A CA 1
ATOM 2627 C C . LYS A 1 368 ? 21.484 -16.411 24.499 1.00 33.67 348 LYS A C 1
ATOM 2628 O O . LYS A 1 368 ? 21.575 -16.731 25.716 1.00 32.60 348 LYS A O 1
ATOM 2634 N N . ALA A 1 369 ? 20.519 -16.853 23.688 1.00 32.60 349 ALA A N 1
ATOM 2635 C CA . ALA A 1 369 ? 19.552 -17.815 24.185 1.00 34.05 349 ALA A CA 1
ATOM 2636 C C . ALA A 1 369 ? 20.298 -19.107 24.551 1.00 34.01 349 ALA A C 1
ATOM 2637 O O . ALA A 1 369 ? 20.034 -19.691 25.608 1.00 36.72 349 ALA A O 1
ATOM 2639 N N . ILE A 1 370 ? 21.242 -19.514 23.706 1.00 33.06 350 ILE A N 1
ATOM 2640 C CA . ILE A 1 370 ? 22.040 -20.727 23.966 1.00 33.07 350 ILE A CA 1
ATOM 2641 C C . ILE A 1 370 ? 22.791 -20.569 25.297 1.00 35.02 350 ILE A C 1
ATOM 2642 O O . ILE A 1 370 ? 22.637 -21.422 26.188 1.00 32.97 350 ILE A O 1
ATOM 2647 N N . ALA A 1 371 ? 23.571 -19.500 25.442 1.00 34.39 351 ALA A N 1
ATOM 2648 C CA . ALA A 1 371 ? 24.367 -19.250 26.662 1.00 36.97 351 ALA A CA 1
ATOM 2649 C C . ALA A 1 371 ? 23.477 -19.248 27.915 1.00 38.60 351 ALA A C 1
ATOM 2650 O O . ALA A 1 371 ? 23.874 -19.806 28.938 1.00 37.33 351 ALA A O 1
ATOM 2652 N N . GLU A 1 372 ? 22.288 -18.660 27.858 1.00 39.27 352 GLU A N 1
ATOM 2653 C CA . GLU A 1 372 ? 21.460 -18.479 29.058 1.00 41.37 352 GLU A CA 1
ATOM 2654 C C . GLU A 1 372 ? 20.451 -19.618 29.255 1.00 42.04 352 GLU A C 1
ATOM 2655 O O . GLU A 1 372 ? 19.694 -19.570 30.213 1.00 41.67 352 GLU A O 1
ATOM 2661 N N . GLY A 1 373 ? 20.437 -20.633 28.390 1.00 44.85 353 GLY A N 1
ATOM 2662 C CA . GLY A 1 373 ? 19.465 -21.710 28.474 1.00 42.50 353 GLY A CA 1
ATOM 2663 C C . GLY A 1 373 ? 18.055 -21.205 28.239 1.00 45.11 353 GLY A C 1
ATOM 2664 O O . GLY A 1 373 ? 17.097 -21.669 28.869 1.00 40.27 353 GLY A O 1
ATOM 2665 N N . GLY A 1 374 ? 17.916 -20.241 27.332 1.00 40.22 354 GLY A N 1
ATOM 2666 C CA . GLY A 1 374 ? 16.598 -19.660 27.040 1.00 39.89 354 GLY A CA 1
ATOM 2667 C C . GLY A 1 374 ? 16.089 -20.087 25.679 1.00 36.85 354 GLY A C 1
ATOM 2668 O O . GLY A 1 374 ? 16.616 -21.000 25.056 1.00 35.90 354 GLY A O 1
ATOM 2669 N N . SER A 1 375 ? 15.063 -19.408 25.222 1.00 36.82 355 SER A N 1
ATOM 2670 C CA . SER A 1 375 ? 14.566 -19.579 23.884 1.00 37.29 355 SER A CA 1
ATOM 2671 C C . SER A 1 375 ? 14.732 -18.257 23.112 1.00 34.71 355 SER A C 1
ATOM 2672 O O . SER A 1 375 ? 15.067 -17.233 23.687 1.00 32.57 355 SER A O 1
ATOM 2675 N N . VAL A 1 376 ? 14.498 -18.300 21.810 1.00 32.82 356 VAL A N 1
ATOM 2676 C CA . VAL A 1 376 ? 14.599 -17.118 20.942 1.00 29.19 356 VAL A CA 1
ATOM 2677 C C . VAL A 1 376 ? 13.325 -17.049 20.092 1.00 30.99 356 VAL A C 1
ATOM 2678 O O . VAL A 1 376 ? 12.662 -18.065 19.849 1.00 31.69 356 VAL A O 1
ATOM 2682 N N . SER A 1 377 ? 12.922 -15.834 19.714 1.00 28.05 357 SER A N 1
ATOM 2683 C CA . SER A 1 377 ? 11.824 -15.623 18.746 1.00 27.14 357 SER A CA 1
ATOM 2684 C C . SER A 1 377 ? 12.376 -14.878 17.506 1.00 26.53 357 SER A C 1
ATOM 2685 O O . SER A 1 377 ? 13.103 -13.914 17.691 1.00 24.54 357 SER A O 1
ATOM 2688 N N . PRO A 1 378 ? 12.073 -15.287 16.272 1.00 24.81 358 PRO A N 1
ATOM 2689 C CA . PRO A 1 378 ? 11.144 -16.360 15.925 1.00 26.86 358 PRO A CA 1
ATOM 2690 C C . PRO A 1 378 ? 11.759 -17.775 15.954 1.00 26.59 358 PRO A C 1
ATOM 2691 O O . PRO A 1 378 ? 12.876 -17.987 15.451 1.00 21.01 358 PRO A O 1
ATOM 2695 N N . SER A 1 379 ? 11.011 -18.729 16.523 1.00 26.22 359 SER A N 1
ATOM 2696 C CA . SER A 1 379 ? 11.494 -20.110 16.703 1.00 26.53 359 SER A CA 1
ATOM 2697 C C . SER A 1 379 ? 10.852 -20.968 15.624 1.00 25.93 359 SER A C 1
ATOM 2698 O O . SER A 1 379 ? 10.116 -20.460 14.807 1.00 22.94 359 SER A O 1
ATOM 2701 N N . PHE A 1 380 ? 11.045 -22.278 15.694 1.00 25.39 360 PHE A N 1
ATOM 2702 C CA . PHE A 1 380 ? 10.305 -23.163 14.785 1.00 27.53 360 PHE A CA 1
ATOM 2703 C C . PHE A 1 380 ? 8.805 -23.074 15.059 1.00 25.29 360 PHE A C 1
ATOM 2704 O O . PHE A 1 380 ? 8.017 -23.342 14.151 1.00 28.64 360 PHE A O 1
ATOM 2712 N N . ALA A 1 381 ? 8.417 -22.693 16.277 1.00 26.23 361 ALA A N 1
ATOM 2713 C CA . ALA A 1 381 ? 7.020 -22.517 16.542 1.00 27.09 361 ALA A CA 1
ATOM 2714 C C . ALA A 1 381 ? 6.500 -21.394 15.644 1.00 29.96 361 ALA A C 1
ATOM 2715 O O . ALA A 1 381 ? 5.496 -21.541 15.001 1.00 27.54 361 ALA A O 1
ATOM 2717 N N . ASP A 1 382 ? 7.251 -20.293 15.551 1.00 28.48 362 ASP A N 1
ATOM 2718 C CA . ASP A 1 382 ? 6.825 -19.185 14.687 1.00 25.73 362 ASP A CA 1
ATOM 2719 C C . ASP A 1 382 ? 6.907 -19.595 13.225 1.00 24.59 362 ASP A C 1
ATOM 2720 O O . ASP A 1 382 ? 6.008 -19.260 12.422 1.00 24.97 362 ASP A O 1
ATOM 2725 N N . GLY A 1 383 ? 7.951 -20.359 12.870 1.00 25.04 363 GLY A N 1
ATOM 2726 C CA . GLY A 1 383 ? 8.087 -20.804 11.514 1.00 25.42 363 GLY A CA 1
ATOM 2727 C C . GLY A 1 383 ? 6.919 -21.681 11.092 1.00 26.54 363 GLY A C 1
ATOM 2728 O O . GLY A 1 383 ? 6.425 -21.601 9.976 1.00 27.26 363 GLY A O 1
ATOM 2729 N N . TYR A 1 384 ? 6.480 -22.541 12.014 1.00 26.31 364 TYR A N 1
ATOM 2730 C CA . TYR A 1 384 ? 5.347 -23.428 11.738 1.00 26.46 364 TYR A CA 1
ATOM 2731 C C . TYR A 1 384 ? 4.043 -22.627 11.639 1.00 24.53 364 TYR A C 1
ATOM 2732 O O . TYR A 1 384 ? 3.205 -22.896 10.763 1.00 28.33 364 TYR A O 1
ATOM 2741 N N . GLN A 1 385 ? 3.870 -21.635 12.522 1.00 25.13 365 GLN A N 1
ATOM 2742 C CA . GLN A 1 385 ? 2.657 -20.812 12.488 1.00 25.40 365 GLN A CA 1
ATOM 2743 C C . GLN A 1 385 ? 2.580 -20.092 11.147 1.00 23.52 365 GLN A C 1
ATOM 2744 O O . GLN A 1 385 ? 1.529 -20.013 10.524 1.00 24.48 365 GLN A O 1
ATOM 2750 N N . VAL A 1 386 ? 3.733 -19.606 10.680 1.00 23.72 366 VAL A N 1
ATOM 2751 C CA . VAL A 1 386 ? 3.743 -18.923 9.380 1.00 24.42 366 VAL A CA 1
ATOM 2752 C C . VAL A 1 386 ? 3.389 -19.928 8.270 1.00 23.05 366 VAL A C 1
ATOM 2753 O O . VAL A 1 386 ? 2.622 -19.602 7.352 1.00 22.67 366 VAL A O 1
ATOM 2757 N N . ALA A 1 387 ? 3.917 -21.146 8.339 1.00 22.23 367 ALA A N 1
ATOM 2758 C CA . ALA A 1 387 ? 3.548 -22.168 7.312 1.00 25.27 367 ALA A CA 1
ATOM 2759 C C . ALA A 1 387 ? 2.036 -22.484 7.365 1.00 24.93 367 ALA A C 1
ATOM 2760 O O . ALA A 1 387 ? 1.411 -22.731 6.296 1.00 26.03 367 ALA A O 1
ATOM 2762 N N . LEU A 1 388 ? 1.415 -22.466 8.546 1.00 25.81 368 LEU A N 1
ATOM 2763 C CA . LEU A 1 388 ? -0.057 -22.640 8.624 1.00 25.75 368 LEU A CA 1
ATOM 2764 C C . LEU A 1 388 ? -0.795 -21.469 7.961 1.00 27.02 368 LEU A C 1
ATOM 2765 O O . LEU A 1 388 ? -1.837 -21.667 7.272 1.00 26.41 368 LEU A O 1
ATOM 2770 N N . ILE A 1 389 ? -0.271 -20.241 8.138 1.00 24.93 369 ILE A N 1
ATOM 2771 C CA . ILE A 1 389 ? -0.861 -19.084 7.443 1.00 21.92 369 ILE A CA 1
ATOM 2772 C C . ILE A 1 389 ? -0.716 -19.254 5.931 1.00 22.25 369 ILE A C 1
ATOM 2773 O O . ILE A 1 389 ? -1.679 -18.994 5.176 1.00 21.58 369 ILE A O 1
ATOM 2778 N N . ASP A 1 390 ? 0.470 -19.668 5.456 1.00 23.06 370 ASP A N 1
ATOM 2779 C CA . ASP A 1 390 ? 0.586 -19.846 3.998 1.00 22.64 370 ASP A CA 1
ATOM 2780 C C . ASP A 1 390 ? -0.424 -20.905 3.465 1.00 22.77 370 ASP A C 1
ATOM 2781 O O . ASP A 1 390 ? -1.005 -20.729 2.374 1.00 22.81 370 ASP A O 1
ATOM 2786 N N . ASP A 1 391 ? -0.529 -22.008 4.178 1.00 26.31 371 ASP A N 1
ATOM 2787 C CA . ASP A 1 391 ? -1.522 -23.057 3.762 1.00 30.05 371 ASP A CA 1
ATOM 2788 C C . ASP A 1 391 ? -2.946 -22.445 3.634 1.00 25.99 371 ASP A C 1
ATOM 2789 O O . ASP A 1 391 ? -3.699 -22.715 2.695 1.00 24.57 371 ASP A O 1
ATOM 2794 N N . ALA A 1 392 ? -3.297 -21.621 4.617 1.00 23.97 372 ALA A N 1
ATOM 2795 C CA . ALA A 1 392 ? -4.608 -21.001 4.679 1.00 24.99 372 ALA A CA 1
ATOM 2796 C C . ALA A 1 392 ? -4.769 -20.018 3.514 1.00 25.12 372 ALA A C 1
ATOM 2797 O O . ALA A 1 392 ? -5.807 -19.942 2.869 1.00 25.52 372 ALA A O 1
ATOM 2799 N N . ILE A 1 393 ? -3.695 -19.294 3.188 1.00 23.55 373 ILE A N 1
ATOM 2800 C CA . ILE A 1 393 ? -3.709 -18.403 2.033 1.00 22.57 373 ILE A CA 1
ATOM 2801 C C . ILE A 1 393 ? -3.968 -19.205 0.753 1.00 21.73 373 ILE A C 1
ATOM 2802 O O . ILE A 1 393 ? -4.794 -18.801 -0.065 1.00 21.30 373 ILE A O 1
ATOM 2807 N N . VAL A 1 394 ? -3.266 -20.318 0.596 1.00 24.33 374 VAL A N 1
ATOM 2808 C CA . VAL A 1 394 ? -3.384 -21.124 -0.644 1.00 26.33 374 VAL A CA 1
ATOM 2809 C C . VAL A 1 394 ? -4.817 -21.682 -0.735 1.00 23.78 374 VAL A C 1
ATOM 2810 O O . VAL A 1 394 ? -5.456 -21.581 -1.785 1.00 22.46 374 VAL A O 1
ATOM 2814 N N . GLU A 1 395 ? -5.301 -22.212 0.377 1.00 26.51 375 GLU A N 1
ATOM 2815 C CA . GLU A 1 395 ? -6.677 -22.789 0.440 1.00 26.70 375 GLU A CA 1
ATOM 2816 C C . GLU A 1 395 ? -7.673 -21.680 0.105 1.00 26.54 375 GLU A C 1
ATOM 2817 O O . GLU A 1 395 ? -8.557 -21.829 -0.772 1.00 26.37 375 GLU A O 1
ATOM 2823 N N . SER A 1 396 ? -7.501 -20.506 0.747 1.00 25.45 376 SER A N 1
ATOM 2824 C CA . SER A 1 396 ? -8.376 -19.383 0.504 1.00 22.48 376 SER A CA 1
ATOM 2825 C C . SER A 1 396 ? -8.444 -19.016 -0.963 1.00 22.99 376 SER A C 1
ATOM 2826 O O . SER A 1 396 ? -9.537 -18.729 -1.502 1.00 24.57 376 SER A O 1
ATOM 2829 N N . ALA A 1 397 ? -7.266 -18.955 -1.601 1.00 22.44 377 ALA A N 1
ATOM 2830 C CA . ALA A 1 397 ? -7.198 -18.504 -2.966 1.00 23.88 377 ALA A CA 1
ATOM 2831 C C . ALA A 1 397 ? -7.932 -19.490 -3.891 1.00 22.88 377 ALA A C 1
ATOM 2832 O O . ALA A 1 397 ? -8.578 -19.055 -4.808 1.00 24.22 377 ALA A O 1
ATOM 2834 N N . ALA A 1 398 ? -7.765 -20.768 -3.651 1.00 28.25 378 ALA A N 1
ATOM 2835 C CA . ALA A 1 398 ? -8.424 -21.833 -4.437 1.00 29.67 378 ALA A CA 1
ATOM 2836 C C . ALA A 1 398 ? -9.947 -21.819 -4.227 1.00 30.59 378 ALA A C 1
ATOM 2837 O O . ALA A 1 398 ? -10.678 -21.918 -5.170 1.00 33.91 378 ALA A O 1
ATOM 2839 N N . LYS A 1 399 ? -10.422 -21.677 -2.998 1.00 32.71 379 LYS A N 1
ATOM 2840 C CA . LYS A 1 399 ? -11.880 -21.670 -2.688 1.00 33.72 379 LYS A CA 1
ATOM 2841 C C . LYS A 1 399 ? -12.533 -20.294 -2.912 1.00 34.21 379 LYS A C 1
ATOM 2842 O O . LYS A 1 399 ? -13.776 -20.176 -2.899 1.00 30.37 379 LYS A O 1
ATOM 2848 N N . GLU A 1 400 ? -11.720 -19.231 -3.039 1.00 29.14 380 GLU A N 1
ATOM 2849 C CA . GLU A 1 400 ? -12.198 -17.845 -3.150 1.00 27.76 380 GLU A CA 1
ATOM 2850 C C . GLU A 1 400 ? -13.036 -17.488 -1.917 1.00 27.38 380 GLU A C 1
ATOM 2851 O O . GLU A 1 400 ? -14.063 -16.801 -2.045 1.00 30.02 380 GLU A O 1
ATOM 2857 N N . SER A 1 401 ? -12.551 -17.917 -0.770 1.00 25.37 381 SER A N 1
ATOM 2858 C CA . SER A 1 401 ? -13.263 -17.849 0.485 1.00 26.02 381 SER A CA 1
ATOM 2859 C C . SER A 1 401 ? -12.338 -17.434 1.596 1.00 25.85 381 SER A C 1
ATOM 2860 O O . SER A 1 401 ? -11.165 -17.829 1.591 1.00 28.79 381 SER A O 1
ATOM 2863 N N . TRP A 1 402 ? -12.934 -16.859 2.625 1.00 24.64 382 TRP A N 1
ATOM 2864 C CA . TRP A 1 402 ? -12.207 -16.688 3.897 1.00 26.57 382 TRP A CA 1
ATOM 2865 C C . TRP A 1 402 ? -11.819 -18.050 4.464 1.00 27.79 382 TRP A C 1
ATOM 2866 O O . TRP A 1 402 ? -12.649 -18.942 4.503 1.00 29.69 382 TRP A O 1
ATOM 2877 N N . VAL A 1 403 ? -10.616 -18.159 5.007 1.00 25.96 383 VAL A N 1
ATOM 2878 C CA . VAL A 1 403 ? -10.129 -19.360 5.693 1.00 26.72 383 VAL A CA 1
ATOM 2879 C C . VAL A 1 403 ? -9.576 -19.005 7.069 1.00 28.53 383 VAL A C 1
ATOM 2880 O O . VAL A 1 403 ? -8.707 -18.091 7.250 1.00 26.55 383 VAL A O 1
ATOM 2884 N N . ASP A 1 404 ? -10.048 -19.763 8.054 1.00 26.44 384 ASP A N 1
ATOM 2885 C CA . ASP A 1 404 ? -9.527 -19.602 9.371 1.00 29.00 384 ASP A CA 1
ATOM 2886 C C . ASP A 1 404 ? -8.127 -20.144 9.462 1.00 27.82 384 ASP A C 1
ATOM 2887 O O . ASP A 1 404 ? -7.759 -21.204 8.903 1.00 27.58 384 ASP A O 1
ATOM 2892 N N . VAL A 1 405 ? -7.330 -19.449 10.242 1.00 23.89 385 VAL A N 1
ATOM 2893 C CA . VAL A 1 405 ? -5.949 -19.910 10.427 1.00 25.77 385 VAL A CA 1
ATOM 2894 C C . VAL A 1 405 ? -5.853 -20.673 11.751 1.00 30.35 385 VAL A C 1
ATOM 2895 O O . VAL A 1 405 ? -6.019 -20.052 12.801 1.00 32.66 385 VAL A O 1
ATOM 2899 N N . PRO A 1 406 ? -5.489 -21.977 11.702 1.00 36.85 386 PRO A N 1
ATOM 2900 C CA . PRO A 1 406 ? -5.248 -22.727 12.918 1.00 42.57 386 PRO A CA 1
ATOM 2901 C C . PRO A 1 406 ? -4.135 -22.056 13.745 1.00 49.78 386 PRO A C 1
ATOM 2902 O O . PRO A 1 406 ? -3.125 -21.657 13.168 1.00 50.22 386 PRO A O 1
ATOM 2906 N N . GLN A 1 407 ? -4.345 -21.913 15.065 1.00 51.52 387 GLN A N 1
ATOM 2907 C CA . GLN A 1 407 ? -3.398 -21.254 15.987 1.00 55.23 387 GLN A CA 1
ATOM 2908 C C . GLN A 1 407 ? -2.621 -22.350 16.734 1.00 56.71 387 GLN A C 1
ATOM 2909 O O . GLN A 1 407 ? -2.839 -22.517 17.912 1.00 64.02 387 GLN A O 1
ATOM 2915 N N . ILE A 1 408 ? -1.759 -23.122 16.049 1.00 56.31 388 ILE A N 1
ATOM 2916 C CA . ILE A 1 408 ? -0.772 -24.046 16.698 1.00 59.47 388 ILE A CA 1
ATOM 2917 C C . ILE A 1 408 ? -1.316 -24.547 18.048 1.00 58.38 388 ILE A C 1
ATOM 2918 O O . ILE A 1 408 ? -0.836 -25.532 18.596 1.00 69.64 388 ILE A O 1
ATOM 2923 N N . MET B 1 21 ? 48.246 -17.677 -2.758 1.00 57.23 1 MET B N 1
ATOM 2924 C CA . MET B 1 21 ? 47.582 -16.538 -2.017 1.00 56.27 1 MET B CA 1
ATOM 2925 C C . MET B 1 21 ? 48.245 -16.364 -0.644 1.00 53.41 1 MET B C 1
ATOM 2926 O O . MET B 1 21 ? 48.183 -17.244 0.212 1.00 52.95 1 MET B O 1
ATOM 2931 N N . GLN B 1 22 ? 48.858 -15.201 -0.440 1.00 56.55 2 GLN B N 1
ATOM 2932 C CA . GLN B 1 22 ? 49.675 -14.963 0.735 1.00 54.27 2 GLN B CA 1
ATOM 2933 C C . GLN B 1 22 ? 48.789 -14.512 1.908 1.00 48.27 2 GLN B C 1
ATOM 2934 O O . GLN B 1 22 ? 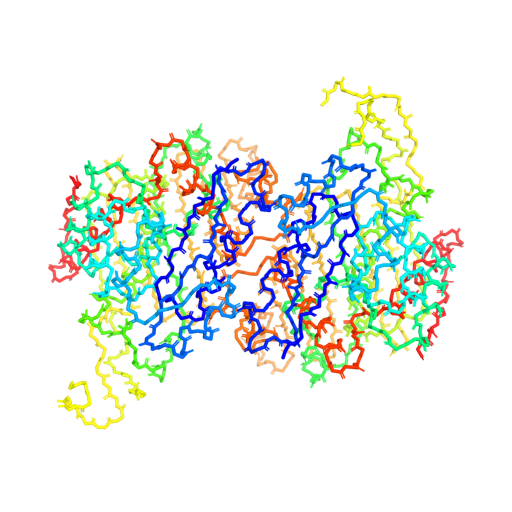47.815 -13.759 1.747 1.00 40.68 2 GLN B O 1
ATOM 2940 N N . ASN B 1 23 ? 49.162 -14.970 3.090 1.00 40.41 3 ASN B N 1
ATOM 2941 C CA . ASN B 1 23 ? 48.691 -14.405 4.339 1.00 41.01 3 ASN B CA 1
ATOM 2942 C C . ASN B 1 23 ? 49.421 -13.079 4.608 1.00 42.35 3 ASN B C 1
ATOM 2943 O O . ASN B 1 23 ? 50.636 -13.022 4.509 1.00 42.85 3 ASN B O 1
ATOM 2948 N N . LEU B 1 24 ? 48.685 -11.999 4.881 1.00 37.00 4 LEU B N 1
ATOM 2949 C CA . LEU B 1 24 ? 49.275 -10.710 5.257 1.00 33.58 4 LEU B CA 1
ATOM 2950 C C . LEU B 1 24 ? 48.823 -10.364 6.686 1.00 33.94 4 LEU B C 1
ATOM 2951 O O . LEU B 1 24 ? 47.614 -10.270 6.988 1.00 32.49 4 LEU B O 1
ATOM 2956 N N . ASN B 1 25 ? 49.816 -10.218 7.567 1.00 31.45 5 ASN B N 1
ATOM 2957 C CA . ASN B 1 25 ? 49.597 -10.052 8.979 1.00 31.94 5 ASN B CA 1
ATOM 2958 C C . ASN B 1 25 ? 49.390 -8.558 9.242 1.00 32.06 5 ASN B C 1
ATOM 2959 O O . ASN B 1 25 ? 50.249 -7.726 8.958 1.00 30.45 5 ASN B O 1
ATOM 2964 N N . VAL B 1 26 ? 48.231 -8.257 9.810 1.00 29.58 6 VAL B N 1
ATOM 2965 C CA . VAL B 1 26 ? 47.828 -6.889 10.137 1.00 29.44 6 VAL B CA 1
ATOM 2966 C C . VAL B 1 26 ? 48.063 -6.624 11.614 1.00 27.88 6 VAL B C 1
ATOM 2967 O O . VAL B 1 26 ? 47.605 -7.406 12.468 1.00 27.56 6 VAL B O 1
ATOM 2971 N N . GLY B 1 27 ? 48.700 -5.485 11.867 1.00 28.36 7 GLY B N 1
ATOM 2972 C CA . GLY B 1 27 ? 48.712 -4.859 13.164 1.00 29.19 7 GLY B CA 1
ATOM 2973 C C . GLY B 1 27 ? 47.801 -3.641 13.205 1.00 27.87 7 GLY B C 1
ATOM 2974 O O . GLY B 1 27 ? 48.039 -2.694 12.478 1.00 28.43 7 GLY B O 1
ATOM 2975 N N . LEU B 1 28 ? 46.757 -3.694 14.018 1.00 25.29 8 LEU B N 1
ATOM 2976 C CA . LEU B 1 28 ? 45.839 -2.562 14.246 1.00 26.18 8 LEU B CA 1
ATOM 2977 C C . LEU B 1 28 ? 46.284 -1.805 15.498 1.00 27.63 8 LEU B C 1
ATOM 2978 O O . LEU B 1 28 ? 46.437 -2.389 16.555 1.00 28.14 8 LEU B O 1
ATOM 2983 N N . ILE B 1 29 ? 46.482 -0.511 15.361 1.00 28.63 9 ILE B N 1
ATOM 2984 C CA . ILE B 1 29 ? 46.867 0.337 16.490 1.00 31.23 9 ILE B CA 1
ATOM 2985 C C . ILE B 1 29 ? 45.672 1.226 16.816 1.00 29.74 9 ILE B C 1
ATOM 2986 O O . ILE B 1 29 ? 45.301 2.080 15.984 1.00 28.70 9 ILE B O 1
ATOM 2991 N N . GLY B 1 30 ? 45.066 0.986 17.989 1.00 28.66 10 GLY B N 1
ATOM 2992 C CA . GLY B 1 30 ? 43.996 1.821 18.531 1.00 32.13 10 GLY B CA 1
ATOM 2993 C C . GLY B 1 30 ? 42.657 1.521 17.857 1.00 35.50 10 GLY B C 1
ATOM 2994 O O . GLY B 1 30 ? 42.328 0.392 17.639 1.00 40.10 10 GLY B O 1
ATOM 2995 N N . GLY B 1 31 ? 41.882 2.544 17.535 1.00 38.32 11 GLY B N 1
ATOM 2996 C CA . GLY B 1 31 ? 40.627 2.331 16.835 1.00 40.87 11 GLY B CA 1
ATOM 2997 C C . GLY B 1 31 ? 39.409 2.633 17.680 1.00 35.74 11 GLY B C 1
ATOM 2998 O O . GLY B 1 31 ? 38.341 2.808 17.113 1.00 36.56 11 GLY B O 1
ATOM 2999 N N . GLY B 1 32 ? 39.548 2.713 19.001 1.00 40.38 12 GLY B N 1
ATOM 3000 C CA . GLY B 1 32 ? 38.368 2.978 19.887 1.00 48.50 12 GLY B CA 1
ATOM 3001 C C . GLY B 1 32 ? 37.275 1.907 19.765 1.00 53.06 12 GLY B C 1
ATOM 3002 O O . GLY B 1 32 ? 37.561 0.704 19.544 1.00 46.92 12 GLY B O 1
ATOM 3003 N N . PHE B 1 33 ? 36.014 2.318 19.865 1.00 61.95 13 PHE B N 1
ATOM 3004 C CA . PHE B 1 33 ? 34.880 1.343 19.717 1.00 70.24 13 PHE B CA 1
ATOM 3005 C C . PHE B 1 33 ? 34.853 0.787 18.280 1.00 58.38 13 PHE B C 1
ATOM 3006 O O . PHE B 1 33 ? 34.584 -0.463 18.019 1.00 40.86 13 PHE B O 1
ATOM 3014 N N . MET B 1 34 ? 35.199 1.734 17.389 1.00 45.40 14 MET B N 1
ATOM 3015 C CA . MET B 1 34 ? 35.157 1.563 15.935 1.00 38.94 14 MET B CA 1
ATOM 3016 C C . MET B 1 34 ? 36.215 0.575 15.438 1.00 31.97 14 MET B C 1
ATOM 3017 O O . MET B 1 34 ? 36.296 0.334 14.232 1.00 29.91 14 MET B O 1
ATOM 3022 N N . GLY B 1 35 ? 37.014 -0.017 16.314 1.00 29.67 15 GLY B N 1
ATOM 3023 C CA . GLY B 1 35 ? 37.868 -1.154 15.930 1.00 28.69 15 GLY B CA 1
ATOM 3024 C C . GLY B 1 35 ? 37.072 -2.308 15.322 1.00 25.90 15 GLY B C 1
ATOM 3025 O O . GLY B 1 35 ? 37.594 -3.039 14.467 1.00 26.62 15 GLY B O 1
ATOM 3026 N N . LYS B 1 36 ? 35.803 -2.431 15.709 1.00 24.40 16 LYS B N 1
ATOM 3027 C CA . LYS B 1 36 ? 34.913 -3.443 15.131 1.00 26.36 16 LYS B CA 1
ATOM 3028 C C . LYS B 1 36 ? 34.848 -3.251 13.601 1.00 24.13 16 LYS B C 1
ATOM 3029 O O . LYS B 1 36 ? 34.758 -4.244 12.840 1.00 24.45 16 LYS B O 1
ATOM 3035 N N . ALA B 1 37 ? 34.926 -2.015 13.112 1.00 22.04 17 ALA B N 1
ATOM 3036 C CA . ALA B 1 37 ? 34.753 -1.827 11.673 1.00 25.95 17 ALA B CA 1
ATOM 3037 C C . ALA B 1 37 ? 36.001 -2.313 10.912 1.00 25.70 17 ALA B C 1
ATOM 3038 O O . ALA B 1 37 ? 35.916 -2.851 9.779 1.00 24.07 17 ALA B O 1
ATOM 3040 N N . HIS B 1 38 ? 37.178 -2.058 11.525 1.00 24.69 18 HIS B N 1
ATOM 3041 C CA . HIS B 1 38 ? 38.469 -2.539 11.012 1.00 24.85 18 HIS B CA 1
ATOM 3042 C C . HIS B 1 38 ? 38.507 -4.075 11.007 1.00 23.68 18 HIS B C 1
ATOM 3043 O O . HIS B 1 38 ? 38.847 -4.678 9.999 1.00 23.47 18 HIS B O 1
ATOM 3050 N N . SER B 1 39 ? 38.163 -4.689 12.119 1.00 24.32 19 SER B N 1
ATOM 3051 C CA . SER B 1 39 ? 38.344 -6.137 12.236 1.00 27.51 19 SER B CA 1
ATOM 3052 C C . SER B 1 39 ? 37.274 -6.847 11.416 1.00 27.31 19 SER B C 1
ATOM 3053 O O . SER B 1 39 ? 37.556 -7.905 10.861 1.00 29.85 19 SER B O 1
ATOM 3056 N N . LEU B 1 40 ? 36.093 -6.210 11.261 1.00 26.73 20 LEU B N 1
ATOM 3057 C CA . LEU B 1 40 ? 35.087 -6.697 10.323 1.00 27.02 20 LEU B CA 1
ATOM 3058 C C . LEU B 1 40 ? 35.663 -6.723 8.912 1.00 24.81 20 LEU B C 1
ATOM 3059 O O . LEU B 1 40 ? 35.441 -7.686 8.191 1.00 26.64 20 LEU B O 1
ATOM 3064 N N . ALA B 1 41 ? 36.291 -5.625 8.493 1.00 23.52 21 ALA B N 1
ATOM 3065 C CA . ALA B 1 41 ? 36.806 -5.543 7.147 1.00 23.71 21 ALA B CA 1
ATOM 3066 C C . ALA B 1 41 ? 37.803 -6.689 6.879 1.00 24.03 21 ALA B C 1
ATOM 3067 O O . ALA B 1 41 ? 37.713 -7.334 5.833 1.00 25.20 21 ALA B O 1
ATOM 3069 N N . TYR B 1 42 ? 38.707 -6.948 7.830 1.00 24.02 22 TYR B N 1
ATOM 3070 C CA . TYR B 1 42 ? 39.781 -7.926 7.626 1.00 26.07 22 TYR B CA 1
ATOM 3071 C C . TYR B 1 42 ? 39.167 -9.334 7.603 1.00 22.73 22 TYR B C 1
ATOM 3072 O O . TYR B 1 42 ? 39.621 -10.176 6.847 1.00 25.43 22 TYR B O 1
ATOM 3081 N N . ALA B 1 43 ? 38.143 -9.572 8.396 1.00 24.57 23 ALA B N 1
ATOM 3082 C CA . ALA B 1 43 ? 37.504 -10.883 8.480 1.00 24.53 23 ALA B CA 1
ATOM 3083 C C . ALA B 1 43 ? 36.630 -11.137 7.250 1.00 27.08 23 ALA B C 1
ATOM 3084 O O . ALA B 1 43 ? 36.662 -12.241 6.688 1.00 29.19 23 ALA B O 1
ATOM 3086 N N . ALA B 1 44 ? 35.900 -10.121 6.776 1.00 24.14 24 ALA B N 1
ATOM 3087 C CA . ALA B 1 44 ? 34.872 -10.341 5.770 1.00 23.80 24 ALA B CA 1
ATOM 3088 C C . ALA B 1 44 ? 35.391 -10.104 4.364 1.00 24.29 24 ALA B C 1
ATOM 3089 O O . ALA B 1 44 ? 34.768 -10.625 3.482 1.00 25.71 24 ALA B O 1
ATOM 3091 N N . MET B 1 45 ? 36.463 -9.324 4.153 1.00 24.20 25 MET B N 1
ATOM 3092 C CA . MET B 1 45 ? 36.846 -8.963 2.795 1.00 24.59 25 MET B CA 1
ATOM 3093 C C . MET B 1 45 ? 37.028 -10.213 1.902 1.00 25.76 25 MET B C 1
ATOM 3094 O O . MET B 1 45 ? 36.467 -10.243 0.836 1.00 23.02 25 MET B O 1
ATOM 3099 N N . PRO B 1 46 ? 37.772 -11.250 2.322 1.00 25.00 26 PRO B N 1
ATOM 3100 C CA . PRO B 1 46 ? 37.840 -12.408 1.390 1.00 26.17 26 PRO B CA 1
ATOM 3101 C C . PRO B 1 46 ? 36.510 -13.189 1.231 1.00 26.97 26 PRO B C 1
ATOM 3102 O O . PRO B 1 46 ? 36.316 -13.902 0.239 1.00 25.05 26 PRO B O 1
ATOM 3106 N N . MET B 1 47 ? 35.611 -13.111 2.191 1.00 25.82 27 MET B N 1
ATOM 3107 C CA . MET B 1 47 ? 34.298 -13.720 2.051 1.00 27.37 27 MET B CA 1
ATOM 3108 C C . MET B 1 47 ? 33.573 -13.059 0.876 1.00 25.55 27 MET B C 1
ATOM 3109 O O . MET B 1 47 ? 32.842 -13.741 0.167 1.00 24.35 27 MET B O 1
ATOM 3114 N N . PHE B 1 48 ? 33.772 -11.752 0.708 1.00 23.62 28 PHE B N 1
ATOM 3115 C CA . PHE B 1 48 ? 33.024 -10.960 -0.274 1.00 22.93 28 PHE B CA 1
ATOM 3116 C C . PHE B 1 48 ? 33.679 -11.018 -1.645 1.00 23.68 28 PHE B C 1
ATOM 3117 O O . PHE B 1 48 ? 32.995 -11.067 -2.671 1.00 21.70 28 PHE B O 1
ATOM 3125 N N . PHE B 1 49 ? 35.011 -10.972 -1.641 1.00 24.29 29 PHE B N 1
ATOM 3126 C CA . PHE B 1 49 ? 35.753 -10.855 -2.872 1.00 25.58 29 PHE B CA 1
ATOM 3127 C C . PHE B 1 49 ? 36.705 -12.052 -2.966 1.00 26.42 29 PHE B C 1
ATOM 3128 O O . PHE B 1 49 ? 37.751 -12.059 -2.295 1.00 26.71 29 PHE B O 1
ATOM 3136 N N . TRP B 1 50 ? 36.332 -13.049 -3.764 1.00 24.72 30 TRP B N 1
ATOM 3137 C CA . TRP B 1 50 ? 37.014 -14.336 -3.762 1.00 26.58 30 TRP B CA 1
ATOM 3138 C C . TRP B 1 50 ? 37.215 -14.880 -5.192 1.00 27.71 30 TRP B C 1
ATOM 3139 O O . TRP B 1 50 ? 36.270 -14.927 -6.003 1.00 29.07 30 TRP B O 1
ATOM 3150 N N . PRO B 1 51 ? 38.427 -15.318 -5.528 1.00 28.68 31 PRO B N 1
ATOM 3151 C CA . PRO B 1 51 ? 39.639 -15.354 -4.676 1.00 30.52 31 PRO B CA 1
ATOM 3152 C C . PRO B 1 51 ? 40.157 -13.975 -4.259 1.00 28.72 31 PRO B C 1
ATOM 3153 O O . PRO B 1 51 ? 40.165 -13.048 -5.045 1.00 27.18 31 PRO B O 1
ATOM 3157 N N . ALA B 1 52 ? 40.597 -13.882 -3.018 1.00 28.84 32 ALA B N 1
ATOM 3158 C CA . ALA B 1 52 ? 41.031 -12.635 -2.471 1.00 30.45 32 ALA B CA 1
ATOM 3159 C C . ALA B 1 52 ? 42.429 -12.300 -2.988 1.00 34.24 32 ALA B C 1
ATOM 3160 O O . ALA B 1 52 ? 43.217 -13.185 -3.277 1.00 35.26 32 ALA B O 1
ATOM 3162 N N . PRO B 1 53 ? 42.726 -10.999 -3.086 1.00 36.41 33 PRO B N 1
ATOM 3163 C CA . PRO B 1 53 ? 44.083 -10.612 -3.434 1.00 36.63 33 PRO B CA 1
ATOM 3164 C C . PRO B 1 53 ? 45.083 -11.187 -2.415 1.00 37.33 33 PRO B C 1
ATOM 3165 O O . PRO B 1 53 ? 46.178 -11.541 -2.804 1.00 37.62 33 PRO B O 1
ATOM 3169 N N . ALA B 1 54 ? 44.693 -11.267 -1.150 1.00 35.59 34 ALA B N 1
ATOM 3170 C CA . ALA B 1 54 ? 45.509 -11.856 -0.111 1.00 35.73 34 ALA B CA 1
ATOM 3171 C C . ALA B 1 54 ? 44.622 -12.063 1.110 1.00 38.06 34 ALA B C 1
ATOM 3172 O O . ALA B 1 54 ? 43.578 -11.431 1.208 1.00 40.62 34 ALA B O 1
ATOM 3174 N N . LEU B 1 55 ? 45.054 -12.922 2.028 1.00 38.17 35 LEU B N 1
ATOM 3175 C CA . LEU B 1 55 ? 44.257 -13.267 3.191 1.00 36.57 35 LEU B CA 1
ATOM 3176 C C . LEU B 1 55 ? 44.684 -12.401 4.379 1.00 34.93 35 LEU B C 1
ATOM 3177 O O . LEU B 1 55 ? 45.752 -12.608 4.923 1.00 32.58 35 LEU B O 1
ATOM 3182 N N . PRO B 1 56 ? 43.838 -11.453 4.787 1.00 32.67 36 PRO B N 1
ATOM 3183 C CA . PRO B 1 56 ? 44.226 -10.631 5.936 1.00 30.68 36 PRO B CA 1
ATOM 3184 C C . PRO B 1 56 ? 44.223 -11.507 7.197 1.00 30.73 36 PRO B C 1
ATOM 3185 O O . PRO B 1 56 ? 43.328 -12.331 7.386 1.00 32.79 36 PRO B O 1
ATOM 3189 N N . VAL B 1 57 ? 45.233 -11.343 8.039 1.00 31.00 37 VAL B N 1
ATOM 3190 C CA . VAL B 1 57 ? 45.263 -12.020 9.313 1.00 28.66 37 VAL B CA 1
ATOM 3191 C C . VAL B 1 57 ? 45.308 -10.941 10.401 1.00 29.47 37 VAL B C 1
ATOM 3192 O O . VAL B 1 57 ? 46.130 -10.021 10.344 1.00 30.81 37 VAL B O 1
ATOM 3196 N N . ARG B 1 58 ? 44.420 -11.063 11.367 1.00 29.77 38 ARG B N 1
ATOM 3197 C CA . ARG B 1 58 ? 44.340 -10.144 12.457 1.00 29.52 38 ARG B CA 1
ATOM 3198 C C . ARG B 1 58 ? 45.414 -10.568 13.464 1.00 31.71 38 ARG B C 1
ATOM 3199 O O . ARG B 1 58 ? 45.120 -11.305 14.380 1.00 31.44 38 ARG B O 1
ATOM 3207 N N . LYS B 1 59 ? 46.643 -10.104 13.248 1.00 31.72 39 LYS B N 1
ATOM 3208 C CA . LYS B 1 59 ? 47.793 -10.706 13.914 1.00 32.42 39 LYS B CA 1
ATOM 3209 C C . LYS B 1 59 ? 47.964 -10.093 15.302 1.00 31.05 39 LYS B C 1
ATOM 3210 O O . LYS B 1 59 ? 48.076 -10.828 16.311 1.00 31.77 39 LYS B O 1
ATOM 3216 N N . VAL B 1 60 ? 47.981 -8.769 15.364 1.00 30.61 40 VAL B N 1
ATOM 3217 C CA . VAL B 1 60 ? 48.254 -8.083 16.626 1.00 31.44 40 VAL B CA 1
ATOM 3218 C C . VAL B 1 60 ? 47.472 -6.769 16.690 1.00 29.25 40 VAL B C 1
ATOM 3219 O O . VAL B 1 60 ? 47.342 -6.103 15.693 1.00 27.68 40 VAL B O 1
ATOM 3223 N N . ILE B 1 61 ? 47.002 -6.422 17.886 1.00 31.04 41 ILE B N 1
ATOM 3224 C CA . ILE B 1 61 ? 46.341 -5.144 18.170 1.00 32.18 41 ILE B CA 1
ATOM 3225 C C . ILE B 1 61 ? 47.070 -4.453 19.331 1.00 34.57 41 ILE B C 1
ATOM 3226 O O . ILE B 1 61 ? 47.441 -5.095 20.299 1.00 33.26 41 ILE B O 1
ATOM 3231 N N . ALA B 1 62 ? 47.277 -3.151 19.175 1.00 33.04 42 ALA B N 1
ATOM 3232 C CA . ALA B 1 62 ? 47.857 -2.300 20.230 1.00 33.08 42 ALA B CA 1
ATOM 3233 C C . ALA B 1 62 ? 46.777 -1.415 20.830 1.00 35.61 42 ALA B C 1
ATOM 3234 O O . ALA B 1 62 ? 46.027 -0.776 20.076 1.00 35.86 42 ALA B O 1
ATOM 3236 N N . GLU B 1 63 ? 46.716 -1.356 22.157 1.00 33.09 43 GLU B N 1
ATOM 3237 C CA . GLU B 1 63 ? 45.937 -0.354 22.857 1.00 33.86 43 GLU B CA 1
ATOM 3238 C C . GLU B 1 63 ? 46.818 0.280 23.954 1.00 35.64 43 GLU B C 1
ATOM 3239 O O . GLU B 1 63 ? 47.993 -0.058 24.090 1.00 36.04 43 GLU B O 1
ATOM 3245 N N . ALA B 1 64 ? 46.220 1.190 24.707 1.00 35.30 44 ALA B N 1
ATOM 3246 C CA . ALA B 1 64 ? 46.933 2.123 25.579 1.00 39.37 44 ALA B CA 1
ATOM 3247 C C . ALA B 1 64 ? 47.586 1.359 26.747 1.00 42.65 44 ALA B C 1
ATOM 3248 O O . ALA B 1 64 ? 48.601 1.779 27.248 1.00 38.33 44 ALA B O 1
ATOM 3250 N N . ASN B 1 65 ? 47.014 0.238 27.167 1.00 36.49 45 ASN B N 1
ATOM 3251 C CA . ASN B 1 65 ? 47.646 -0.576 28.193 1.00 39.68 45 ASN B CA 1
ATOM 3252 C C . ASN B 1 65 ? 47.387 -2.050 27.891 1.00 39.66 45 ASN B C 1
ATOM 3253 O O . ASN B 1 65 ? 46.533 -2.356 27.070 1.00 45.90 45 ASN B O 1
ATOM 3258 N N . PRO B 1 66 ? 48.135 -2.952 28.557 1.00 41.24 46 PRO B N 1
ATOM 3259 C CA . PRO B 1 66 ? 48.155 -4.359 28.174 1.00 38.04 46 PRO B CA 1
ATOM 3260 C C . PRO B 1 66 ? 46.805 -5.063 28.402 1.00 39.31 46 PRO B C 1
ATOM 3261 O O . PRO B 1 66 ? 46.411 -5.899 27.596 1.00 37.77 46 PRO B O 1
ATOM 3265 N N . GLU B 1 67 ? 46.129 -4.740 29.494 1.00 36.90 47 GLU B N 1
ATOM 3266 C CA . GLU B 1 67 ? 44.791 -5.273 29.785 1.00 41.98 47 GLU B CA 1
ATOM 3267 C C . GLU B 1 67 ? 43.775 -4.884 28.694 1.00 43.47 47 GLU B C 1
ATOM 3268 O O . GLU B 1 67 ? 43.046 -5.745 28.175 1.00 43.00 47 GLU B O 1
ATOM 3274 N N . LEU B 1 68 ? 43.671 -3.589 28.401 1.00 42.12 48 LEU B N 1
ATOM 3275 C CA . LEU B 1 68 ? 42.811 -3.127 27.306 1.00 44.27 48 LEU B CA 1
ATOM 3276 C C . LEU B 1 68 ? 43.174 -3.856 26.008 1.00 38.36 48 LEU B C 1
ATOM 3277 O O . LEU B 1 68 ? 42.293 -4.219 25.248 1.00 36.53 48 LEU B O 1
ATOM 3282 N N . ALA B 1 69 ? 44.468 -3.980 25.733 1.00 36.26 49 ALA B N 1
ATOM 3283 C CA . ALA B 1 69 ? 44.954 -4.552 24.482 1.00 37.03 49 ALA B CA 1
ATOM 3284 C C . ALA B 1 69 ? 44.547 -6.025 24.410 1.00 36.27 49 ALA B C 1
ATOM 3285 O O . ALA B 1 69 ? 44.112 -6.493 23.358 1.00 32.69 49 ALA B O 1
ATOM 3287 N N . ALA B 1 70 ? 44.687 -6.729 25.539 1.00 30.44 50 ALA B N 1
ATOM 3288 C CA . ALA B 1 70 ? 44.346 -8.162 25.618 1.00 33.40 50 ALA B CA 1
ATOM 3289 C C . ALA B 1 70 ? 42.840 -8.354 25.372 1.00 31.94 50 ALA B C 1
ATOM 3290 O O . ALA B 1 70 ? 42.451 -9.282 24.699 1.00 30.51 50 ALA B O 1
ATOM 3292 N N . GLU B 1 71 ? 42.037 -7.490 25.963 1.00 30.43 51 GLU B N 1
ATOM 3293 C CA . GLU B 1 71 ? 40.562 -7.545 25.880 1.00 33.69 51 GLU B CA 1
ATOM 3294 C C . GLU B 1 71 ? 40.097 -7.250 24.434 1.00 30.41 51 GLU B C 1
ATOM 3295 O O . GLU B 1 71 ? 39.236 -7.962 23.875 1.00 30.56 51 GLU B O 1
ATOM 3301 N N . ALA B 1 72 ? 40.708 -6.256 23.819 1.00 30.73 52 ALA B N 1
ATOM 3302 C CA . ALA B 1 72 ? 40.430 -5.902 22.427 1.00 31.03 52 ALA B CA 1
ATOM 3303 C C . ALA B 1 72 ? 40.805 -7.051 21.490 1.00 31.49 52 ALA B C 1
ATOM 3304 O O . ALA B 1 72 ? 40.102 -7.310 20.486 1.00 29.53 52 ALA B O 1
ATOM 3306 N N . ALA B 1 73 ? 41.904 -7.747 21.790 1.00 29.36 53 ALA B N 1
ATOM 3307 C CA . ALA B 1 73 ? 42.292 -8.873 20.974 1.00 29.62 53 ALA B CA 1
ATOM 3308 C C . ALA B 1 73 ? 41.250 -10.002 21.062 1.00 31.98 53 ALA B C 1
ATOM 3309 O O . ALA B 1 73 ? 40.955 -10.655 20.051 1.00 28.10 53 ALA B O 1
ATOM 3311 N N . ARG B 1 74 ? 40.687 -10.200 22.252 1.00 30.11 54 ARG B N 1
ATOM 3312 C CA . ARG B 1 74 ? 39.632 -11.160 22.464 1.00 31.38 54 ARG B CA 1
ATOM 3313 C C . ARG B 1 74 ? 38.374 -10.713 21.688 1.00 32.80 54 ARG B C 1
ATOM 3314 O O . ARG B 1 74 ? 37.754 -11.496 20.985 1.00 29.72 54 ARG B O 1
ATOM 3322 N N . ARG B 1 75 ? 38.023 -9.448 21.815 1.00 30.01 55 ARG B N 1
ATOM 3323 C CA . ARG B 1 75 ? 36.764 -8.946 21.238 1.00 29.36 55 ARG B CA 1
ATOM 3324 C C . ARG B 1 75 ? 36.822 -8.961 19.706 1.00 29.49 55 ARG B C 1
ATOM 3325 O O . ARG B 1 75 ? 35.855 -9.342 19.043 1.00 30.26 55 ARG B O 1
ATOM 3333 N N . PHE B 1 76 ? 37.956 -8.540 19.168 1.00 30.29 56 PHE B N 1
ATOM 3334 C CA . PHE B 1 76 ? 38.143 -8.320 17.742 1.00 28.22 56 PHE B CA 1
ATOM 3335 C C . PHE B 1 76 ? 38.797 -9.539 17.073 1.00 28.26 56 PHE B C 1
ATOM 3336 O O . PHE B 1 76 ? 38.904 -9.547 15.880 1.00 27.16 56 PHE B O 1
ATOM 3344 N N . GLY B 1 77 ? 39.174 -10.595 17.815 1.00 28.02 57 GLY B N 1
ATOM 3345 C CA . GLY B 1 77 ? 39.718 -11.801 17.180 1.00 29.55 57 GLY B CA 1
ATOM 3346 C C . GLY B 1 77 ? 41.133 -11.640 16.649 1.00 31.23 57 GLY B C 1
ATOM 3347 O O . GLY B 1 77 ? 41.457 -12.211 15.594 1.00 35.05 57 GLY B O 1
ATOM 3348 N N . PHE B 1 78 ? 41.972 -10.881 17.362 1.00 28.74 58 PHE B N 1
ATOM 3349 C CA . PHE B 1 78 ? 43.405 -10.801 17.093 1.00 32.01 58 PHE B CA 1
ATOM 3350 C C . PHE B 1 78 ? 44.165 -11.826 17.938 1.00 31.13 58 PHE B C 1
ATOM 3351 O O . PHE B 1 78 ? 43.806 -12.077 19.089 1.00 31.41 58 PHE B O 1
ATOM 3359 N N . GLU B 1 79 ? 45.181 -12.409 17.308 1.00 32.85 59 GLU B N 1
ATOM 3360 C CA . GLU B 1 79 ? 45.977 -13.463 17.902 1.00 37.58 59 GLU B CA 1
ATOM 3361 C C . GLU B 1 79 ? 46.756 -12.914 19.108 1.00 37.13 59 GLU B C 1
ATOM 3362 O O . GLU B 1 79 ? 46.814 -13.575 20.133 1.00 40.20 59 GLU B O 1
ATOM 3368 N N . ASN B 1 80 ? 47.359 -11.729 18.968 1.00 33.16 60 ASN B N 1
ATOM 3369 C CA . ASN B 1 80 ? 48.296 -11.163 19.942 1.00 35.04 60 ASN B CA 1
ATOM 3370 C C . ASN B 1 80 ? 47.872 -9.744 20.285 1.00 37.45 60 ASN B C 1
ATOM 3371 O O . ASN B 1 80 ? 47.155 -9.138 19.484 1.00 33.24 60 ASN B O 1
ATOM 3376 N N . SER B 1 81 ? 48.382 -9.232 21.417 1.00 36.12 61 SER B N 1
ATOM 3377 C CA . SER B 1 81 ? 48.120 -7.881 21.897 1.00 35.89 61 SER B CA 1
ATOM 3378 C C . SER B 1 81 ? 49.380 -7.263 22.513 1.00 40.61 61 SER B C 1
ATOM 3379 O O . SER B 1 81 ? 50.267 -7.972 22.943 1.00 38.96 61 SER B O 1
ATOM 3382 N N . THR B 1 82 ? 49.427 -5.947 22.539 1.00 37.31 62 THR B N 1
ATOM 3383 C CA . THR B 1 82 ? 50.579 -5.211 23.045 1.00 38.73 62 THR B CA 1
ATOM 3384 C C . THR B 1 82 ? 50.093 -3.832 23.492 1.00 40.35 62 THR B C 1
ATOM 3385 O O . THR B 1 82 ? 49.077 -3.376 22.996 1.00 34.01 62 THR B O 1
ATOM 3389 N N . SER B 1 83 ? 50.799 -3.204 24.445 1.00 39.69 63 SER B N 1
ATOM 3390 C CA . SER B 1 83 ? 50.612 -1.774 24.754 1.00 38.30 63 SER B CA 1
ATOM 3391 C C . SER B 1 83 ? 51.718 -0.927 24.112 1.00 38.59 63 SER B C 1
ATOM 3392 O O . SER B 1 83 ? 51.795 0.284 24.346 1.00 38.18 63 SER B O 1
ATOM 3395 N N . ASP B 1 84 ? 52.582 -1.549 23.324 1.00 38.60 64 ASP B N 1
ATOM 3396 C CA . ASP B 1 84 ? 53.694 -0.852 22.722 1.00 41.75 64 ASP B CA 1
ATOM 3397 C C . ASP B 1 84 ? 53.605 -0.971 21.214 1.00 37.69 64 ASP B C 1
ATOM 3398 O O . ASP B 1 84 ? 53.946 -1.989 20.636 1.00 35.56 64 ASP B O 1
ATOM 3403 N N . TRP B 1 85 ? 53.169 0.096 20.587 1.00 40.07 65 TRP B N 1
ATOM 3404 C CA . TRP B 1 85 ? 52.986 0.088 19.144 1.00 36.00 65 TRP B CA 1
ATOM 3405 C C . TRP B 1 85 ? 54.320 -0.085 18.422 1.00 34.34 65 TRP B C 1
ATOM 3406 O O . TRP B 1 85 ? 54.369 -0.708 17.352 1.00 32.15 65 TRP B O 1
ATOM 3417 N N . ARG B 1 86 ? 55.435 0.402 18.985 1.00 35.65 66 ARG B N 1
ATOM 3418 C CA . ARG B 1 86 ? 56.735 0.228 18.320 1.00 38.82 66 ARG B CA 1
ATOM 3419 C C . ARG B 1 86 ? 57.028 -1.260 18.101 1.00 34.20 66 ARG B C 1
ATOM 3420 O O . ARG B 1 86 ? 57.672 -1.596 17.120 1.00 38.47 66 ARG B O 1
ATOM 3428 N N . SER B 1 87 ? 56.552 -2.140 18.995 1.00 32.55 67 SER B N 1
ATOM 3429 C CA . SER B 1 87 ? 56.834 -3.590 18.899 1.00 36.59 67 SER B CA 1
ATOM 3430 C C . SER B 1 87 ? 56.211 -4.192 17.636 1.00 35.28 67 SER B C 1
ATOM 3431 O O . SER B 1 87 ? 56.690 -5.209 17.084 1.00 38.53 67 SER B O 1
ATOM 3434 N N . ILE B 1 88 ? 55.118 -3.568 17.206 1.00 39.14 68 ILE B N 1
ATOM 3435 C CA . ILE B 1 88 ? 54.459 -3.960 15.970 1.00 35.43 68 ILE B CA 1
ATOM 3436 C C . ILE B 1 88 ? 55.321 -3.501 14.794 1.00 30.44 68 ILE B C 1
ATOM 3437 O O . ILE B 1 88 ? 55.593 -4.301 13.901 1.00 34.38 68 ILE B O 1
ATOM 3442 N N . ILE B 1 89 ? 55.708 -2.222 14.794 1.00 30.15 69 ILE B N 1
ATOM 3443 C CA . ILE B 1 89 ? 56.546 -1.625 13.740 1.00 33.98 69 ILE B CA 1
ATOM 3444 C C . ILE B 1 89 ? 57.841 -2.465 13.619 1.00 36.83 69 ILE B C 1
ATOM 3445 O O . ILE B 1 89 ? 58.321 -2.689 12.511 1.00 36.19 69 ILE B O 1
ATOM 3450 N N . ASP B 1 90 ? 58.434 -2.925 14.724 1.00 40.88 70 ASP B N 1
ATOM 3451 C CA . ASP B 1 90 ? 59.750 -3.678 14.656 1.00 42.88 70 ASP B CA 1
ATOM 3452 C C . ASP B 1 90 ? 59.638 -5.201 14.440 1.00 43.95 70 ASP B C 1
ATOM 3453 O O . ASP B 1 90 ? 60.643 -5.928 14.449 1.00 37.01 70 ASP B O 1
ATOM 3458 N N . ASP B 1 91 ? 58.428 -5.699 14.211 1.00 34.69 71 ASP B N 1
ATOM 3459 C CA . ASP B 1 91 ? 58.219 -7.132 14.103 1.00 32.54 71 ASP B CA 1
ATOM 3460 C C . ASP B 1 91 ? 58.312 -7.386 12.643 1.00 37.63 71 ASP B C 1
ATOM 3461 O O . ASP B 1 91 ? 57.461 -6.922 11.900 1.00 35.48 71 ASP B O 1
ATOM 3466 N N . PRO B 1 92 ? 59.341 -8.139 12.218 1.00 40.03 72 PRO B N 1
ATOM 3467 C CA . PRO B 1 92 ? 59.483 -8.268 10.792 1.00 39.26 72 PRO B CA 1
ATOM 3468 C C . PRO B 1 92 ? 58.346 -9.088 10.169 1.00 36.07 72 PRO B C 1
ATOM 3469 O O . PRO B 1 92 ? 58.219 -9.062 8.964 1.00 37.45 72 PRO B O 1
ATOM 3473 N N . ASP B 1 93 ? 57.522 -9.760 10.964 1.00 35.54 73 ASP B N 1
ATOM 3474 C CA . ASP B 1 93 ? 56.435 -10.587 10.427 1.00 37.61 73 ASP B CA 1
ATOM 3475 C C . ASP B 1 93 ? 55.080 -9.899 10.332 1.00 34.54 73 ASP B C 1
ATOM 3476 O O . ASP B 1 93 ? 54.057 -10.573 10.094 1.00 33.65 73 ASP B O 1
ATOM 3481 N N . ILE B 1 94 ? 55.056 -8.618 10.672 1.00 35.65 74 ILE B N 1
ATOM 3482 C CA . ILE B 1 94 ? 53.867 -7.799 10.396 1.00 34.14 74 ILE B CA 1
ATOM 3483 C C . ILE B 1 94 ? 54.032 -7.148 9.025 1.00 32.45 74 ILE B C 1
ATOM 3484 O O . ILE B 1 94 ? 55.059 -6.517 8.757 1.00 33.86 74 ILE B O 1
ATOM 3489 N N . HIS B 1 95 ? 53.033 -7.326 8.155 1.00 31.86 75 HIS B N 1
ATOM 3490 C CA . HIS B 1 95 ? 53.102 -6.825 6.791 1.00 31.92 75 HIS B CA 1
ATOM 3491 C C . HIS B 1 95 ? 52.369 -5.489 6.648 1.00 31.79 75 HIS B C 1
ATOM 3492 O O . HIS B 1 95 ? 52.779 -4.670 5.856 1.00 28.87 75 HIS B O 1
ATOM 3499 N N . VAL B 1 96 ? 51.321 -5.293 7.445 1.00 29.51 76 VAL B N 1
ATOM 3500 C CA . VAL B 1 96 ? 50.392 -4.166 7.296 1.00 29.90 76 VAL B CA 1
ATOM 3501 C C . VAL B 1 96 ? 50.170 -3.507 8.656 1.00 26.50 76 VAL B C 1
ATOM 3502 O O . VAL B 1 96 ? 49.823 -4.179 9.625 1.00 28.93 76 VAL B O 1
ATOM 3506 N N . VAL B 1 97 ? 50.294 -2.190 8.691 1.00 24.42 77 VAL B N 1
ATOM 3507 C CA . VAL B 1 97 ? 49.946 -1.426 9.861 1.00 27.94 77 VAL B CA 1
ATOM 3508 C C . VAL B 1 97 ? 48.698 -0.571 9.588 1.00 24.63 77 VAL B C 1
ATOM 3509 O O . VAL B 1 97 ? 48.669 0.189 8.613 1.00 25.30 77 VAL B O 1
ATOM 3513 N N . ASP B 1 98 ? 47.704 -0.792 10.440 1.00 26.28 78 ASP B N 1
ATOM 3514 C CA . ASP B 1 98 ? 46.431 -0.050 10.448 1.00 25.87 78 ASP B CA 1
ATOM 3515 C C . ASP B 1 98 ? 46.479 0.957 11.595 1.00 24.30 78 ASP B C 1
ATOM 3516 O O . ASP B 1 98 ? 46.407 0.574 12.762 1.00 25.96 78 ASP B O 1
ATOM 3521 N N . ILE B 1 99 ? 46.583 2.240 11.227 1.00 24.04 79 ILE B N 1
ATOM 3522 C CA . ILE B 1 99 ? 46.693 3.325 12.187 1.00 25.10 79 ILE B CA 1
ATOM 3523 C C . ILE B 1 99 ? 45.304 3.950 12.391 1.00 26.47 79 ILE B C 1
ATOM 3524 O O . ILE B 1 99 ? 44.801 4.710 11.529 1.00 25.56 79 ILE B O 1
ATOM 3529 N N . ALA B 1 100 ? 44.713 3.697 13.565 1.00 26.68 80 ALA B N 1
ATOM 3530 C CA . ALA B 1 100 ? 43.394 4.169 13.865 1.00 28.61 80 ALA B CA 1
ATOM 3531 C C . ALA B 1 100 ? 43.406 4.961 15.182 1.00 28.38 80 ALA B C 1
ATOM 3532 O O . ALA B 1 100 ? 42.453 4.964 15.911 1.00 30.67 80 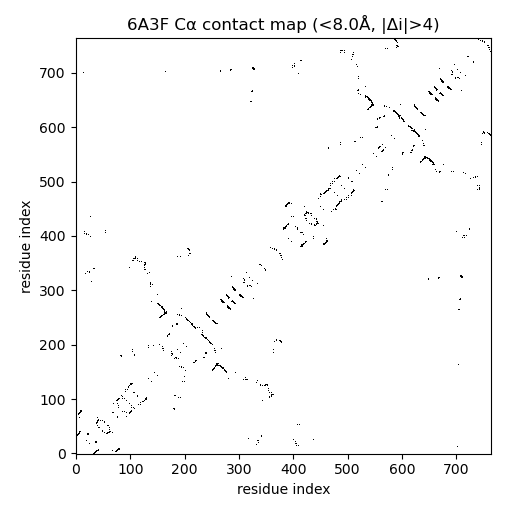ALA B O 1
ATOM 3534 N N . THR B 1 101 ? 44.501 5.632 15.472 1.00 27.49 81 THR B N 1
ATOM 3535 C CA . THR B 1 101 ? 44.559 6.498 16.642 1.00 27.86 81 THR B CA 1
ATOM 3536 C C . THR B 1 101 ? 43.974 7.881 16.301 1.00 32.07 81 THR B C 1
ATOM 3537 O O . THR B 1 101 ? 43.831 8.265 15.109 1.00 28.59 81 THR B O 1
ATOM 3541 N N . PRO B 1 102 ? 43.834 8.724 17.321 1.00 29.73 82 PRO B N 1
ATOM 3542 C CA . PRO B 1 102 ? 43.643 10.139 17.069 1.00 29.98 82 PRO B CA 1
ATOM 3543 C C . PRO B 1 102 ? 44.757 10.815 16.254 1.00 29.32 82 PRO B C 1
ATOM 3544 O O . PRO B 1 102 ? 45.867 10.278 16.111 1.00 27.38 82 PRO B O 1
ATOM 3548 N N . ASN B 1 103 ? 44.439 12.012 15.739 1.00 26.27 83 ASN B N 1
ATOM 3549 C CA . ASN B 1 103 ? 45.215 12.668 14.642 1.00 31.76 83 ASN B CA 1
ATOM 3550 C C . ASN B 1 103 ? 46.653 12.967 15.096 1.00 27.88 83 ASN B C 1
ATOM 3551 O O . ASN B 1 103 ? 47.539 13.086 14.259 1.00 31.65 83 ASN B O 1
ATOM 3556 N N . HIS B 1 104 ? 46.849 13.171 16.397 1.00 28.12 84 HIS B N 1
ATOM 3557 C CA . HIS B 1 104 ? 48.142 13.632 16.897 1.00 32.15 84 HIS B CA 1
ATOM 3558 C C . HIS B 1 104 ? 49.209 12.540 16.803 1.00 34.30 84 HIS B C 1
ATOM 3559 O O . HIS B 1 104 ? 50.413 12.880 16.747 1.00 32.89 84 HIS B O 1
ATOM 3566 N N . LEU B 1 105 ? 48.824 11.255 16.730 1.00 31.66 85 LEU B N 1
ATOM 3567 C CA . LEU B 1 105 ? 49.807 10.150 16.692 1.00 30.20 85 LEU B CA 1
ATOM 3568 C C . LEU B 1 105 ? 50.008 9.576 15.292 1.00 32.10 85 LEU B C 1
ATOM 3569 O O . LEU B 1 105 ? 50.889 8.762 15.119 1.00 31.74 85 LEU B O 1
ATOM 3574 N N . HIS B 1 106 ? 49.255 9.994 14.295 1.00 28.76 86 HIS B N 1
ATOM 3575 C CA . HIS B 1 106 ? 49.446 9.418 12.952 1.00 28.44 86 HIS B CA 1
ATOM 3576 C C . HIS B 1 106 ? 50.888 9.508 12.439 1.00 26.64 86 HIS B C 1
ATOM 3577 O O . HIS B 1 106 ? 51.368 8.555 11.842 1.00 28.86 86 HIS B O 1
ATOM 3584 N N . ALA B 1 107 ? 51.535 10.664 12.577 1.00 26.26 87 ALA B N 1
ATOM 3585 C CA . ALA B 1 107 ? 52.755 10.922 11.834 1.00 27.56 87 ALA B CA 1
ATOM 3586 C C . ALA B 1 107 ? 53.891 10.075 12.407 1.00 27.50 87 ALA B C 1
ATOM 3587 O O . ALA B 1 107 ? 54.613 9.431 11.656 1.00 31.56 87 ALA B O 1
ATOM 3589 N N . GLU B 1 108 ? 54.026 10.038 13.719 1.00 33.37 88 GLU B N 1
ATOM 3590 C CA . GLU B 1 108 ? 55.132 9.278 14.309 1.00 34.88 88 GLU B CA 1
ATOM 3591 C C . GLU B 1 108 ? 55.049 7.813 13.902 1.00 35.89 88 GLU B C 1
ATOM 3592 O O . GLU B 1 108 ? 56.038 7.175 13.561 1.00 33.53 88 GLU B O 1
ATOM 3598 N N . ILE B 1 109 ? 53.832 7.302 14.008 1.00 33.44 89 ILE B N 1
ATOM 3599 C CA . ILE B 1 109 ? 53.576 5.918 13.766 1.00 30.75 89 ILE B CA 1
ATOM 3600 C C . ILE B 1 109 ? 53.791 5.607 12.291 1.00 30.62 89 ILE B C 1
ATOM 3601 O O . ILE B 1 109 ? 54.440 4.626 11.993 1.00 30.02 89 ILE B O 1
ATOM 3606 N N . ALA B 1 110 ? 53.268 6.438 11.403 1.00 28.79 90 ALA B N 1
ATOM 3607 C CA . ALA B 1 110 ? 53.326 6.129 10.006 1.00 30.54 90 ALA B CA 1
ATOM 3608 C C . ALA B 1 110 ? 54.772 6.209 9.501 1.00 32.18 90 ALA B C 1
ATOM 3609 O O . ALA B 1 110 ? 55.197 5.376 8.692 1.00 28.12 90 ALA B O 1
ATOM 3611 N N . ILE B 1 111 ? 55.498 7.215 9.963 1.00 32.67 91 ILE B N 1
ATOM 3612 C CA . ILE B 1 111 ? 56.859 7.401 9.463 1.00 35.22 91 ILE B CA 1
ATOM 3613 C C . ILE B 1 111 ? 57.730 6.214 9.911 1.00 32.54 91 ILE B C 1
ATOM 3614 O O . ILE B 1 111 ? 58.503 5.724 9.111 1.00 35.91 91 ILE B O 1
ATOM 3619 N N . ALA B 1 112 ? 57.543 5.758 11.152 1.00 29.96 92 ALA B N 1
ATOM 3620 C CA . ALA B 1 112 ? 58.227 4.590 11.685 1.00 31.95 92 ALA B CA 1
ATOM 3621 C C . ALA B 1 112 ? 57.855 3.330 10.889 1.00 34.64 92 ALA B C 1
ATOM 3622 O O . ALA B 1 112 ? 58.757 2.538 10.506 1.00 31.98 92 ALA B O 1
ATOM 3624 N N . ALA B 1 113 ? 56.557 3.135 10.610 1.00 31.32 93 ALA B N 1
ATOM 3625 C CA . ALA B 1 113 ? 56.110 2.023 9.750 1.00 30.70 93 ALA B CA 1
ATOM 3626 C C . ALA B 1 113 ? 56.687 2.132 8.324 1.00 27.04 93 ALA B C 1
ATOM 3627 O O . ALA B 1 113 ? 57.084 1.135 7.727 1.00 30.16 93 ALA B O 1
ATOM 3629 N N . ALA B 1 114 ? 56.683 3.314 7.732 1.00 28.52 94 ALA B N 1
ATOM 3630 C CA . ALA B 1 114 ? 57.268 3.488 6.393 1.00 33.86 94 ALA B CA 1
ATOM 3631 C C . ALA B 1 114 ? 58.755 3.067 6.402 1.00 34.05 94 ALA B C 1
ATOM 3632 O O . ALA B 1 114 ? 59.215 2.370 5.506 1.00 31.92 94 ALA B O 1
ATOM 3634 N N . GLU B 1 115 ? 59.466 3.446 7.441 1.00 33.71 95 GLU B N 1
ATOM 3635 C CA . GLU B 1 115 ? 60.934 3.154 7.492 1.00 35.95 95 GLU B CA 1
ATOM 3636 C C . GLU B 1 115 ? 61.136 1.650 7.729 1.00 34.87 95 GLU B C 1
ATOM 3637 O O . GLU B 1 115 ? 62.132 1.111 7.320 1.00 39.96 95 GLU B O 1
ATOM 3643 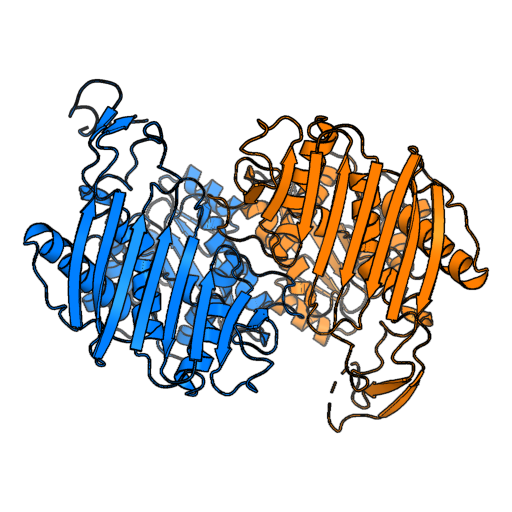N N . ALA B 1 116 ? 60.197 0.961 8.370 1.00 36.24 96 ALA B N 1
ATOM 3644 C CA . ALA B 1 116 ? 60.266 -0.484 8.540 1.00 35.18 96 ALA B CA 1
ATOM 3645 C C . ALA B 1 116 ? 59.700 -1.228 7.315 1.00 34.26 96 ALA B C 1
ATOM 3646 O O . ALA B 1 116 ? 59.599 -2.443 7.353 1.00 32.73 96 ALA B O 1
ATOM 3648 N N . GLY B 1 117 ? 59.303 -0.544 6.249 1.00 33.66 97 GLY B N 1
ATOM 3649 C CA . GLY B 1 117 ? 58.860 -1.219 4.993 1.00 36.56 97 GLY B CA 1
ATOM 3650 C C . GLY B 1 117 ? 57.457 -1.826 5.096 1.00 34.68 97 GLY B C 1
ATOM 3651 O O . GLY B 1 117 ? 57.132 -2.781 4.380 1.00 36.21 97 GLY B O 1
ATOM 3652 N N . LYS B 1 118 ? 56.601 -1.286 5.955 1.00 35.37 98 LYS B N 1
ATOM 3653 C CA . LYS B 1 118 ? 55.252 -1.852 6.143 1.00 37.06 98 LYS B CA 1
ATOM 3654 C C . LYS B 1 118 ? 54.230 -1.090 5.279 1.00 33.56 98 LYS B C 1
ATOM 3655 O O . LYS B 1 118 ? 54.350 0.081 5.039 1.00 29.79 98 LYS B O 1
ATOM 3661 N N . HIS B 1 119 ? 53.248 -1.813 4.772 1.00 31.03 99 HIS B N 1
ATOM 3662 C CA . HIS B 1 119 ? 52.106 -1.184 4.087 1.00 28.47 99 HIS B CA 1
ATOM 3663 C C . HIS B 1 119 ? 51.215 -0.535 5.144 1.00 26.12 99 HIS B C 1
ATOM 3664 O O . HIS B 1 119 ? 51.061 -1.070 6.277 1.00 25.96 99 HIS B O 1
ATOM 3671 N N . ILE B 1 120 ? 50.644 0.612 4.805 1.00 26.11 100 ILE B N 1
ATOM 3672 C CA . ILE B 1 120 ? 49.971 1.408 5.856 1.00 26.18 100 ILE B CA 1
ATOM 3673 C C . ILE B 1 120 ? 48.580 1.844 5.380 1.00 24.85 100 ILE B C 1
ATOM 3674 O O . ILE B 1 120 ? 48.471 2.451 4.314 1.00 25.35 100 ILE B O 1
ATOM 3679 N N . ILE B 1 121 ? 47.585 1.623 6.226 1.00 24.61 101 ILE B N 1
ATOM 3680 C CA . ILE B 1 121 ? 46.327 2.360 6.135 1.00 24.27 101 ILE B CA 1
ATOM 3681 C C . ILE B 1 121 ? 46.187 3.237 7.381 1.00 24.33 101 ILE B C 1
ATOM 3682 O O . ILE B 1 121 ? 46.267 2.770 8.473 1.00 23.60 101 ILE B O 1
ATOM 3687 N N . CYS B 1 122 ? 45.928 4.511 7.138 1.00 24.06 102 CYS B N 1
ATOM 3688 C CA . CYS B 1 122 ? 45.842 5.460 8.186 1.00 23.96 102 CYS B CA 1
ATOM 3689 C C . CYS B 1 122 ? 44.488 6.164 8.173 1.00 24.51 102 CYS B C 1
ATOM 3690 O O . CYS B 1 122 ? 44.004 6.571 7.133 1.00 23.55 102 CYS B O 1
ATOM 3693 N N . GLU B 1 123 ? 43.947 6.363 9.359 1.00 24.25 103 GLU B N 1
ATOM 3694 C CA . GLU B 1 123 ? 42.725 7.188 9.530 1.00 25.82 103 GLU B CA 1
ATOM 3695 C C . GLU B 1 123 ? 42.947 8.620 9.065 1.00 26.79 103 GLU B C 1
ATOM 3696 O O . GLU B 1 123 ? 44.075 9.160 9.058 1.00 25.60 103 GLU B O 1
ATOM 3702 N N . LYS B 1 124 ? 41.837 9.257 8.725 1.00 22.97 104 LYS B N 1
ATOM 3703 C CA . LYS B 1 124 ? 41.851 10.656 8.390 1.00 23.18 104 LYS B CA 1
ATOM 3704 C C . LYS B 1 124 ? 41.579 11.530 9.621 1.00 24.26 104 LYS B C 1
ATOM 3705 O O . LYS B 1 124 ? 41.137 11.005 10.661 1.00 25.88 104 LYS B O 1
ATOM 3711 N N . PRO B 1 125 ? 41.839 12.861 9.553 1.00 21.83 105 PRO B N 1
ATOM 3712 C CA . PRO B 1 125 ? 42.715 13.485 8.551 1.00 24.42 105 PRO B CA 1
ATOM 3713 C C . PRO B 1 125 ? 44.140 12.885 8.630 1.00 23.05 105 PRO B C 1
ATOM 3714 O O . PRO B 1 125 ? 44.490 12.223 9.604 1.00 27.33 105 PRO B O 1
ATOM 3718 N N . LEU B 1 126 ? 44.969 13.104 7.630 1.00 24.63 106 LEU B N 1
ATOM 3719 C CA . LEU B 1 126 ? 46.183 12.328 7.619 1.00 23.74 106 LEU B CA 1
ATOM 3720 C C . LEU B 1 126 ? 47.001 12.676 8.879 1.00 23.45 106 LEU B C 1
ATOM 3721 O O . LEU B 1 126 ? 47.522 11.820 9.561 1.00 25.62 106 LEU B O 1
ATOM 3726 N N . ALA B 1 127 ? 47.055 13.944 9.194 1.00 27.96 107 ALA B N 1
ATOM 3727 C CA . ALA B 1 127 ? 47.676 14.397 10.421 1.00 31.56 107 ALA B CA 1
ATOM 3728 C C . ALA B 1 127 ? 46.968 15.666 10.944 1.00 36.48 107 ALA B C 1
ATOM 3729 O O . ALA B 1 127 ? 46.051 16.199 10.303 1.00 33.13 107 ALA B O 1
ATOM 3731 N N . ARG B 1 128 ? 47.507 16.165 12.065 1.00 43.27 108 ARG B N 1
ATOM 3732 C CA . ARG B 1 128 ? 47.056 17.336 12.856 1.00 43.02 108 ARG B CA 1
ATOM 3733 C C . ARG B 1 128 ? 47.259 18.612 12.032 1.00 46.65 108 ARG B C 1
ATOM 3734 O O . ARG B 1 128 ? 46.461 19.520 12.098 1.00 49.98 108 ARG B O 1
ATOM 3742 N N . THR B 1 129 ? 48.322 18.656 11.219 1.00 55.48 109 THR B N 1
ATOM 3743 C CA . THR B 1 129 ? 48.710 19.836 10.433 1.00 51.30 109 THR B CA 1
ATOM 3744 C C . THR B 1 129 ? 49.172 19.463 9.021 1.00 49.58 109 THR B C 1
ATOM 3745 O O . THR B 1 129 ? 49.554 18.322 8.745 1.00 43.85 109 THR B O 1
ATOM 3749 N N . GLY B 1 130 ? 49.241 20.474 8.163 1.00 45.67 110 GLY B N 1
ATOM 3750 C CA . GLY B 1 130 ? 49.802 20.343 6.799 1.00 43.73 110 GLY B CA 1
ATOM 3751 C C . GLY B 1 130 ? 51.262 19.885 6.778 1.00 40.90 110 GLY B C 1
ATOM 3752 O O . GLY B 1 130 ? 51.652 18.991 5.993 1.00 36.46 110 GLY B O 1
ATOM 3753 N N . GLU B 1 131 ? 52.077 20.479 7.646 1.00 47.08 111 GLU B N 1
ATOM 3754 C CA . GLU B 1 131 ? 53.498 20.173 7.726 1.00 45.35 111 GLU B CA 1
ATOM 3755 C C . GLU B 1 131 ? 53.713 18.734 8.190 1.00 37.59 111 GLU B C 1
ATOM 3756 O O . GLU B 1 131 ? 54.553 18.013 7.683 1.00 33.73 111 GLU B O 1
ATOM 3762 N N . GLU B 1 132 ? 52.947 18.329 9.175 1.00 33.08 112 GLU B N 1
ATOM 3763 C CA . GLU B 1 132 ? 53.002 16.982 9.643 1.00 36.71 112 GLU B CA 1
ATOM 3764 C C . GLU B 1 132 ? 52.566 16.010 8.534 1.00 31.79 112 GLU B C 1
ATOM 3765 O O . GLU B 1 132 ? 53.144 14.955 8.358 1.00 28.23 112 GLU B O 1
ATOM 3771 N N . SER B 1 133 ? 51.549 16.398 7.766 1.00 32.18 113 SER B N 1
ATOM 3772 C CA . SER B 1 133 ? 51.079 15.519 6.687 1.00 32.13 113 SER B CA 1
ATOM 3773 C C . SER B 1 133 ? 52.151 15.378 5.590 1.00 30.47 113 SER B C 1
ATOM 3774 O O . SER B 1 133 ? 52.328 14.317 5.022 1.00 25.24 113 SER B O 1
ATOM 3777 N N . LYS B 1 134 ? 52.891 16.461 5.312 1.00 29.71 114 LYS B N 1
ATOM 3778 C CA . LYS B 1 134 ? 53.983 16.424 4.303 1.00 31.50 114 LYS B CA 1
ATOM 3779 C C . LYS B 1 134 ? 55.075 15.421 4.698 1.00 29.26 114 LYS B C 1
ATOM 3780 O O . LYS B 1 134 ? 55.588 14.682 3.859 1.00 29.25 114 LYS B O 1
ATOM 3786 N N . ALA B 1 135 ? 55.404 15.379 5.985 1.00 30.39 115 ALA B N 1
ATOM 3787 C CA . ALA B 1 135 ? 56.413 14.483 6.481 1.00 33.06 115 ALA B CA 1
ATOM 3788 C C . ALA B 1 135 ? 55.965 13.039 6.267 1.00 32.71 115 ALA B C 1
ATOM 3789 O O . ALA B 1 135 ? 56.766 12.168 5.949 1.00 26.78 115 ALA B O 1
ATOM 3791 N N . MET B 1 136 ? 54.679 12.757 6.434 1.00 30.90 116 MET B N 1
ATOM 3792 C CA . MET B 1 136 ? 54.193 11.365 6.193 1.00 29.85 116 MET B CA 1
ATOM 3793 C C . MET B 1 136 ? 54.285 11.004 4.708 1.00 27.26 116 MET B C 1
ATOM 3794 O O . MET B 1 136 ? 54.775 9.920 4.284 1.00 28.23 116 MET B O 1
ATOM 3799 N N . TYR B 1 137 ? 53.804 11.912 3.907 1.00 25.29 117 TYR B N 1
ATOM 3800 C CA . TYR B 1 137 ? 53.873 11.705 2.483 1.00 25.98 117 TYR B CA 1
ATOM 3801 C C . TYR B 1 137 ? 55.338 11.487 2.046 1.00 29.85 117 TYR B C 1
ATOM 3802 O O . TYR B 1 137 ? 55.659 10.522 1.318 1.00 28.21 117 TYR B O 1
ATOM 3811 N N . ASP B 1 138 ? 56.232 12.387 2.515 1.00 29.18 118 ASP B N 1
ATOM 3812 C CA . ASP B 1 138 ? 57.665 12.255 2.126 1.00 31.81 118 ASP B CA 1
ATOM 3813 C C . ASP B 1 138 ? 58.248 10.901 2.560 1.00 28.66 118 ASP B C 1
ATOM 3814 O O . ASP B 1 138 ? 59.024 10.286 1.836 1.00 30.64 118 ASP B O 1
ATOM 3819 N N . ALA B 1 139 ? 57.824 10.385 3.693 1.00 28.07 119 ALA B N 1
ATOM 3820 C CA . ALA B 1 139 ? 58.341 9.131 4.188 1.00 29.14 119 ALA B CA 1
ATOM 3821 C C . ALA B 1 139 ? 57.913 7.949 3.316 1.00 34.30 119 ALA B C 1
ATOM 3822 O O . ALA B 1 139 ? 58.540 6.901 3.389 1.00 32.68 119 ALA B O 1
ATOM 3824 N N . VAL B 1 140 ? 56.777 8.041 2.604 1.00 32.63 120 VAL B N 1
ATOM 3825 C CA . VAL B 1 140 ? 56.269 6.839 1.927 1.00 33.59 120 VAL B CA 1
ATOM 3826 C C . VAL B 1 140 ? 56.478 6.964 0.429 1.00 32.89 120 VAL B C 1
ATOM 3827 O O . VAL B 1 140 ? 56.545 5.969 -0.278 1.00 34.73 120 VAL B O 1
ATOM 3831 N N . LYS B 1 141 ? 56.517 8.170 -0.057 1.00 33.08 121 LYS B N 1
ATOM 3832 C CA . LYS B 1 141 ? 56.305 8.367 -1.470 1.00 38.33 121 LYS B CA 1
ATOM 3833 C C . LYS B 1 141 ? 57.377 7.656 -2.303 1.00 41.61 121 LYS B C 1
ATOM 3834 O O . LYS B 1 141 ? 57.128 7.380 -3.456 1.00 42.67 121 LYS B O 1
ATOM 3840 N N . ASP B 1 142 ? 58.555 7.378 -1.743 1.00 45.16 122 ASP B N 1
ATOM 3841 C CA . ASP B 1 142 ? 59.628 6.770 -2.501 1.00 46.83 122 ASP B CA 1
ATOM 3842 C C . ASP B 1 142 ? 59.841 5.340 -2.144 1.00 47.65 122 ASP B C 1
ATOM 3843 O O . ASP B 1 142 ? 60.691 4.703 -2.736 1.00 48.53 122 ASP B O 1
ATOM 3848 N N . LYS B 1 143 ? 59.092 4.820 -1.177 1.00 47.59 123 LYS B N 1
ATOM 3849 C CA . LYS B 1 143 ? 59.233 3.413 -0.762 1.00 43.94 123 LYS B CA 1
ATOM 3850 C C . LYS B 1 143 ? 58.387 2.531 -1.680 1.00 47.73 123 LYS B C 1
ATOM 3851 O O . LYS B 1 143 ? 57.520 3.034 -2.411 1.00 45.80 123 LYS B O 1
ATOM 3857 N N . ASN B 1 144 ? 58.619 1.230 -1.607 1.00 44.69 124 ASN B N 1
ATOM 3858 C CA . ASN B 1 144 ? 57.830 0.276 -2.377 1.00 47.92 124 ASN B CA 1
ATOM 3859 C C . ASN B 1 144 ? 56.719 -0.292 -1.472 1.00 44.62 124 ASN B C 1
ATOM 3860 O O . ASN B 1 144 ? 56.654 -1.521 -1.150 1.00 39.02 124 ASN B O 1
ATOM 3865 N N . ILE B 1 145 ? 55.850 0.605 -1.018 1.00 33.25 125 ILE B N 1
ATOM 3866 C CA . ILE B 1 145 ? 54.807 0.181 -0.081 1.00 32.50 125 ILE B CA 1
ATOM 3867 C C . ILE B 1 145 ? 53.487 0.820 -0.502 1.00 29.84 125 ILE B C 1
ATOM 3868 O O . ILE B 1 145 ? 53.474 1.847 -1.194 1.00 31.40 125 ILE B O 1
ATOM 3873 N N . VAL B 1 146 ? 52.401 0.189 -0.089 1.00 26.84 126 VAL B N 1
ATOM 3874 C CA . VAL B 1 146 ? 51.087 0.699 -0.372 1.00 26.79 126 VAL B CA 1
ATOM 3875 C C . VAL B 1 146 ? 50.685 1.555 0.822 1.00 26.76 126 VAL B C 1
ATOM 3876 O O . VAL B 1 146 ? 50.800 1.099 1.990 1.00 28.35 126 VAL B O 1
ATOM 3880 N N . HIS B 1 147 ? 50.275 2.769 0.543 1.00 25.98 127 HIS B N 1
ATOM 3881 C CA . HIS B 1 147 ? 49.819 3.672 1.580 1.00 24.34 127 HIS B CA 1
ATOM 3882 C C . HIS B 1 147 ? 48.416 4.187 1.234 1.00 24.37 127 HIS B C 1
ATOM 3883 O O . HIS B 1 147 ? 48.169 4.628 0.093 1.00 24.77 127 HIS B O 1
ATOM 3890 N N . MET B 1 148 ? 47.550 4.210 2.247 1.00 23.24 128 MET B N 1
ATOM 3891 C CA . MET B 1 148 ? 46.125 4.562 2.023 1.00 23.53 128 MET B CA 1
ATOM 3892 C C . MET B 1 148 ? 45.603 5.394 3.191 1.00 22.10 128 MET B C 1
ATOM 3893 O O . MET B 1 148 ? 45.895 5.109 4.359 1.00 24.39 128 MET B O 1
ATOM 3898 N N . VAL B 1 149 ? 44.817 6.427 2.876 1.00 22.37 129 VAL B N 1
ATOM 3899 C CA . VAL B 1 149 ? 44.111 7.190 3.929 1.00 23.70 129 VAL B CA 1
ATOM 3900 C C . VAL B 1 149 ? 42.614 6.804 3.883 1.00 25.07 129 VAL B C 1
ATOM 3901 O O . VAL B 1 149 ? 42.081 6.589 2.796 1.00 23.45 129 VAL B O 1
ATOM 3905 N N . ALA B 1 150 ? 41.981 6.687 5.042 1.00 22.44 130 ALA B N 1
ATOM 3906 C CA . ALA B 1 150 ? 40.656 5.998 5.189 1.00 22.10 130 ALA B CA 1
ATOM 3907 C C . ALA B 1 150 ? 39.497 6.953 4.878 1.00 21.42 130 ALA B C 1
ATOM 3908 O O . ALA B 1 150 ? 38.653 7.181 5.788 1.00 21.30 130 ALA B O 1
ATOM 3910 N N . PHE B 1 151 ? 39.474 7.530 3.674 1.00 20.29 131 PHE B N 1
ATOM 3911 C CA . PHE B 1 151 ? 38.272 8.248 3.193 1.00 21.66 131 PHE B CA 1
ATOM 3912 C C . PHE B 1 151 ? 37.296 7.177 2.629 1.00 21.82 131 PHE B C 1
ATOM 3913 O O . PHE B 1 151 ? 37.054 7.029 1.411 1.00 23.51 131 PHE B O 1
ATOM 3921 N N . ASN B 1 152 ? 36.766 6.388 3.541 1.00 19.99 132 ASN B N 1
ATOM 3922 C CA . ASN B 1 152 ? 36.055 5.165 3.222 1.00 21.03 132 ASN B CA 1
ATOM 3923 C C . ASN B 1 152 ? 34.736 5.476 2.481 1.00 21.65 132 ASN B C 1
ATOM 3924 O O . ASN B 1 152 ? 34.240 4.609 1.720 1.00 21.79 132 ASN B O 1
ATOM 3929 N N . TYR B 1 153 ? 34.164 6.671 2.690 1.00 20.06 133 TYR B N 1
ATOM 3930 C CA . TYR B 1 153 ? 32.865 6.966 2.156 1.00 21.12 133 TYR B CA 1
ATOM 3931 C C . TYR B 1 153 ? 32.913 7.097 0.640 1.00 20.12 133 TYR B C 1
ATOM 3932 O O . TYR B 1 153 ? 31.876 6.906 -0.005 1.00 20.25 133 TYR B O 1
ATOM 3941 N N . ARG B 1 154 ? 34.079 7.328 0.040 1.00 22.94 134 ARG B N 1
ATOM 3942 C CA . ARG B 1 154 ? 34.098 7.368 -1.427 1.00 22.73 134 ARG B CA 1
ATOM 3943 C C . ARG B 1 154 ? 33.905 5.964 -2.031 1.00 20.44 134 ARG B C 1
ATOM 3944 O O . ARG B 1 154 ? 33.663 5.889 -3.247 1.00 22.11 134 ARG B O 1
ATOM 3952 N N . ARG B 1 155 ? 34.010 4.889 -1.241 1.00 21.13 135 ARG B N 1
ATOM 3953 C CA . ARG B 1 155 ? 33.812 3.551 -1.695 1.00 21.00 135 ARG B CA 1
ATOM 3954 C C . ARG B 1 155 ? 32.376 3.081 -1.365 1.00 20.50 135 ARG B C 1
ATOM 3955 O O . ARG B 1 155 ? 32.084 1.899 -1.471 1.00 21.72 135 ARG B O 1
ATOM 3963 N N . THR B 1 156 ? 31.478 3.976 -0.954 1.00 20.23 136 THR B N 1
ATOM 3964 C CA . THR B 1 156 ? 30.052 3.697 -1.044 1.00 19.81 136 THR B CA 1
ATOM 3965 C C . THR B 1 156 ? 29.725 3.418 -2.524 1.00 17.49 136 THR B C 1
ATOM 3966 O O . THR B 1 156 ? 30.056 4.238 -3.377 1.00 17.51 136 THR B O 1
ATOM 3970 N N . PRO B 1 157 ? 29.066 2.284 -2.808 1.00 18.12 137 PRO B N 1
ATOM 3971 C CA . PRO B 1 157 ? 28.886 1.968 -4.207 1.00 18.71 137 PRO B CA 1
ATOM 3972 C C . PRO B 1 157 ? 28.229 3.117 -4.980 1.00 17.43 137 PRO B C 1
ATOM 3973 O O . PRO B 1 157 ? 28.625 3.367 -6.108 1.00 19.36 137 PRO B O 1
ATOM 3977 N N . ALA B 1 158 ? 27.236 3.794 -4.408 1.00 18.58 138 ALA B N 1
ATOM 3978 C CA . ALA B 1 158 ? 26.564 4.917 -5.046 1.00 18.16 138 ALA B CA 1
ATOM 3979 C C . ALA B 1 158 ? 27.541 6.029 -5.467 1.00 17.57 138 ALA B C 1
ATOM 3980 O O . ALA B 1 158 ? 27.337 6.689 -6.464 1.00 18.31 138 ALA B O 1
ATOM 3982 N N . VAL B 1 159 ? 28.561 6.274 -4.653 1.00 16.34 139 VAL B N 1
ATOM 3983 C CA . VAL B 1 159 ? 29.543 7.297 -4.934 1.00 17.35 139 VAL B CA 1
ATOM 3984 C C . VAL B 1 159 ? 30.465 6.858 -6.093 1.00 18.03 139 VAL B C 1
ATOM 3985 O O . VAL B 1 159 ? 30.736 7.660 -7.016 1.00 18.73 139 VAL B O 1
ATOM 3989 N N . ALA B 1 160 ? 30.881 5.601 -6.087 1.00 19.38 140 ALA B N 1
ATOM 3990 C CA . ALA B 1 160 ? 31.639 5.033 -7.229 1.00 20.07 140 ALA B CA 1
ATOM 3991 C C . ALA B 1 160 ? 30.768 5.018 -8.489 1.00 19.42 140 ALA B C 1
ATOM 3992 O O . ALA B 1 160 ? 31.291 5.168 -9.574 1.00 18.42 140 ALA B O 1
ATOM 3994 N N . LEU B 1 161 ? 29.465 4.805 -8.352 1.00 19.49 141 LEU B N 1
ATOM 3995 C CA . LEU B 1 161 ? 28.526 4.906 -9.487 1.00 19.75 141 LEU B CA 1
ATOM 3996 C C . LEU B 1 161 ? 28.503 6.332 -10.054 1.00 20.10 141 LEU B C 1
ATOM 3997 O O . LEU B 1 161 ? 28.445 6.543 -11.276 1.00 19.78 141 LEU B O 1
ATOM 4002 N N . ALA B 1 162 ? 28.456 7.333 -9.187 1.00 19.23 142 ALA B N 1
ATOM 4003 C CA . ALA B 1 162 ? 28.528 8.754 -9.623 1.00 19.36 142 ALA B CA 1
ATOM 4004 C C . ALA B 1 162 ? 29.805 8.986 -10.450 1.00 19.95 142 ALA B C 1
ATOM 4005 O O . ALA B 1 162 ? 29.800 9.638 -11.525 1.00 18.97 142 ALA B O 1
ATOM 4007 N N . LYS B 1 163 ? 30.892 8.434 -9.947 1.00 21.14 143 LYS B N 1
ATOM 4008 C CA . LYS B 1 163 ? 32.187 8.557 -10.668 1.00 22.95 143 LYS B CA 1
ATOM 4009 C C . LYS B 1 163 ? 32.096 7.898 -12.050 1.00 20.02 143 LYS B C 1
ATOM 4010 O O . LYS B 1 163 ? 32.558 8.480 -13.060 1.00 21.33 143 LYS B O 1
ATOM 4016 N N . LYS B 1 164 ? 31.413 6.774 -12.128 1.00 20.04 144 LYS B N 1
ATOM 4017 C CA . LYS B 1 164 ? 31.305 6.041 -13.377 1.00 21.04 144 LYS B CA 1
ATOM 4018 C C . LYS B 1 164 ? 30.533 6.900 -14.393 1.00 20.69 144 LYS B C 1
ATOM 4019 O O . LYS B 1 164 ? 30.971 7.049 -15.564 1.00 20.33 144 LYS B O 1
ATOM 4025 N N . TYR B 1 165 ? 29.392 7.447 -13.973 1.00 20.58 145 TYR B N 1
ATOM 4026 C CA . TYR B 1 165 ? 28.602 8.309 -14.811 1.00 19.76 145 TYR B CA 1
ATOM 4027 C C . TYR B 1 165 ? 29.429 9.495 -15.282 1.00 20.57 145 TYR B C 1
ATOM 4028 O O . TYR B 1 165 ? 29.371 9.874 -16.445 1.00 18.76 145 TYR B O 1
ATOM 4037 N N . ILE B 1 166 ? 30.143 10.129 -14.361 1.00 18.78 146 ILE B N 1
ATOM 4038 C CA . ILE B 1 166 ? 30.944 11.315 -14.721 1.00 19.20 146 ILE B CA 1
ATOM 4039 C C . ILE B 1 166 ? 32.015 10.959 -15.761 1.00 18.86 146 ILE B C 1
ATOM 4040 O O . ILE B 1 166 ? 32.146 11.661 -16.778 1.00 21.91 146 ILE B O 1
ATOM 4045 N N . GLU B 1 167 ? 32.726 9.872 -15.511 1.00 21.00 147 GLU B N 1
ATOM 4046 C CA . GLU B 1 167 ? 33.860 9.461 -16.379 1.00 23.21 147 GLU B CA 1
ATOM 4047 C C . GLU B 1 167 ? 33.375 9.104 -17.792 1.00 25.65 147 GLU B C 1
ATOM 4048 O O . GLU B 1 167 ? 34.084 9.310 -18.793 1.00 27.75 147 GLU B O 1
ATOM 4054 N N . GLU B 1 168 ? 32.210 8.496 -17.875 1.00 22.14 148 GLU B N 1
ATOM 4055 C CA . GLU B 1 168 ? 31.576 8.160 -19.152 1.00 24.10 148 GLU B CA 1
ATOM 4056 C C . GLU B 1 168 ? 31.093 9.377 -19.934 1.00 25.24 148 GLU B C 1
ATOM 4057 O O . GLU B 1 168 ? 30.714 9.208 -21.076 1.00 26.47 148 GLU B O 1
ATOM 4063 N N . GLY B 1 169 ? 30.988 10.575 -19.378 1.00 21.88 149 GLY B N 1
ATOM 4064 C CA . GLY B 1 169 ? 30.417 11.643 -20.095 1.00 22.04 149 GLY B CA 1
ATOM 4065 C C . GLY B 1 169 ? 28.896 11.725 -19.953 1.00 22.39 149 GLY B C 1
ATOM 4066 O O . GLY B 1 169 ? 28.290 12.606 -20.549 1.00 21.79 149 GLY B O 1
ATOM 4067 N N . ALA B 1 170 ? 28.336 10.907 -19.074 1.00 20.03 150 ALA B N 1
ATOM 4068 C CA . ALA B 1 170 ? 26.856 10.737 -18.960 1.00 21.87 150 ALA B CA 1
ATOM 4069 C C . ALA B 1 170 ? 26.177 12.033 -18.477 1.00 20.43 150 ALA B C 1
ATOM 4070 O O . ALA B 1 170 ? 24.982 12.272 -18.843 1.00 19.78 150 ALA B O 1
ATOM 4072 N N . ILE B 1 171 ? 26.879 12.910 -17.720 1.00 17.78 151 ILE B N 1
ATOM 4073 C CA . ILE B 1 171 ? 26.259 14.187 -17.332 1.00 18.80 151 ILE B CA 1
ATOM 4074 C C . ILE B 1 171 ? 26.985 15.368 -17.969 1.00 18.53 151 ILE B C 1
ATOM 4075 O O . ILE B 1 171 ? 26.884 16.503 -17.493 1.00 18.64 151 ILE B O 1
ATOM 4080 N N . GLY B 1 172 ? 27.787 15.102 -18.996 1.00 20.49 152 GLY B N 1
ATOM 4081 C CA . GLY B 1 172 ? 28.530 16.172 -19.657 1.00 20.96 152 GLY B CA 1
ATOM 4082 C C . GLY B 1 172 ? 29.704 16.661 -18.819 1.00 21.73 152 GLY B C 1
ATOM 4083 O O . GLY B 1 172 ? 30.263 15.907 -18.016 1.00 22.10 152 GLY B O 1
ATOM 4084 N N . ARG B 1 173 ? 30.031 17.935 -18.980 1.00 22.49 153 ARG B N 1
ATOM 4085 C CA . ARG B 1 173 ? 31.106 18.513 -18.221 1.00 23.68 153 ARG B CA 1
ATOM 4086 C C . ARG B 1 173 ? 30.559 19.046 -16.899 1.00 21.49 153 ARG B C 1
ATOM 4087 O O . ARG B 1 173 ? 29.487 19.628 -16.851 1.00 21.38 153 ARG B O 1
ATOM 4095 N N . ILE B 1 174 ? 31.353 18.920 -15.857 1.00 22.36 154 ILE B N 1
ATOM 4096 C CA . ILE B 1 174 ? 30.924 19.458 -14.568 1.00 21.95 154 ILE B CA 1
ATOM 4097 C C . ILE B 1 174 ? 31.113 20.985 -14.501 1.00 23.89 154 ILE B C 1
ATOM 4098 O O . ILE B 1 174 ? 32.207 21.475 -14.766 1.00 22.08 154 ILE B O 1
ATOM 4103 N N . LEU B 1 175 ? 30.072 21.704 -14.037 1.00 19.61 155 LEU B N 1
ATOM 4104 C CA . LEU B 1 175 ? 30.080 23.139 -13.840 1.00 20.84 155 LEU B CA 1
ATOM 4105 C C . LEU B 1 175 ? 30.179 23.487 -12.348 1.00 21.82 155 LEU B C 1
ATOM 4106 O O . LEU B 1 175 ? 30.891 24.431 -11.981 1.00 19.97 155 LEU B O 1
ATOM 4111 N N . SER B 1 176 ? 29.382 22.793 -11.505 1.00 21.02 156 SER B N 1
ATOM 4112 C CA . SER B 1 176 ? 29.154 23.249 -10.156 1.00 21.92 156 SER B CA 1
ATOM 4113 C C . SER B 1 176 ? 28.987 22.028 -9.233 1.00 20.34 156 SER B C 1
ATOM 4114 O O . SER B 1 176 ? 28.395 21.002 -9.592 1.00 17.63 156 SER B O 1
ATOM 4117 N N . PHE B 1 177 ? 29.589 22.139 -8.028 1.00 18.84 157 PHE B N 1
ATOM 4118 C CA . PHE B 1 177 ? 29.573 21.112 -6.999 1.00 18.86 157 PHE B CA 1
ATOM 4119 C C . PHE B 1 177 ? 29.158 21.744 -5.669 1.00 19.63 157 PHE B C 1
ATOM 4120 O O . PHE B 1 177 ? 29.624 22.822 -5.291 1.00 20.50 157 PHE B O 1
ATOM 4128 N N . ARG B 1 178 ? 28.276 21.040 -4.964 1.00 18.28 158 ARG B N 1
ATOM 4129 C CA . ARG B 1 178 ? 27.822 21.400 -3.605 1.00 18.46 158 ARG B CA 1
ATOM 4130 C C . ARG B 1 178 ? 28.059 20.147 -2.774 1.00 20.42 158 ARG B C 1
ATOM 4131 O O . ARG B 1 178 ? 27.530 19.096 -3.135 1.00 20.75 158 ARG B O 1
ATOM 4139 N N . GLY B 1 179 ? 28.800 20.236 -1.678 1.00 18.25 159 GLY B N 1
ATOM 4140 C CA . GLY B 1 179 ? 28.939 19.068 -0.811 1.00 19.98 159 GLY B CA 1
ATOM 4141 C C . GLY B 1 179 ? 28.790 19.440 0.647 1.00 20.15 159 GLY B C 1
ATOM 4142 O O . GLY B 1 179 ? 29.226 20.530 1.076 1.00 18.13 159 GLY B O 1
ATOM 4143 N N . THR B 1 180 ? 28.106 18.563 1.416 1.00 18.44 160 THR B N 1
ATOM 4144 C CA . THR B 1 180 ? 27.898 18.893 2.828 1.00 19.23 160 THR B CA 1
ATOM 4145 C C . THR B 1 180 ? 28.145 17.659 3.692 1.00 19.05 160 THR B C 1
ATOM 4146 O O . THR B 1 180 ? 28.078 16.527 3.244 1.00 18.23 160 THR B O 1
ATOM 4150 N N . TYR B 1 181 ? 28.468 17.935 4.976 1.00 16.35 161 TYR B N 1
ATOM 4151 C CA . TYR B 1 181 ? 28.510 16.905 5.960 1.00 17.64 161 TYR B CA 1
ATOM 4152 C C . TYR B 1 181 ? 27.917 17.520 7.233 1.00 16.65 161 TYR B C 1
ATOM 4153 O O . TYR B 1 181 ? 28.569 18.299 7.925 1.00 19.70 161 TYR B O 1
ATOM 4162 N N . LEU B 1 182 ? 26.659 17.220 7.475 1.00 16.37 162 LEU B N 1
ATOM 4163 C CA . LEU B 1 182 ? 25.934 17.829 8.621 1.00 18.33 162 LEU B CA 1
ATOM 4164 C C . LEU B 1 182 ? 25.689 16.748 9.700 1.00 19.41 162 LEU B C 1
ATOM 4165 O O . LEU B 1 182 ? 25.243 15.631 9.411 1.00 18.27 162 LEU B O 1
ATOM 4170 N N . GLN B 1 183 ? 25.930 17.134 10.956 1.00 19.27 163 GLN B N 1
ATOM 4171 C CA . GLN B 1 183 ? 25.819 16.251 12.100 1.00 19.62 163 GLN B CA 1
ATOM 4172 C C . GLN B 1 183 ? 25.292 17.052 13.283 1.00 20.35 163 GLN B C 1
ATOM 4173 O O . GLN B 1 183 ? 25.282 18.306 13.235 1.00 19.48 163 GLN B O 1
ATOM 4179 N N . ASP B 1 184 ? 24.879 16.314 14.318 1.00 18.35 164 ASP B N 1
ATOM 4180 C CA . ASP B 1 184 ? 24.345 16.934 15.562 1.00 16.96 164 ASP B CA 1
ATOM 4181 C C . ASP B 1 184 ? 24.842 16.233 16.806 1.00 17.28 164 ASP B C 1
ATOM 4182 O O . ASP B 1 184 ? 24.313 16.544 17.901 1.00 20.13 164 ASP B O 1
ATOM 4187 N N . TRP B 1 185 ? 25.845 15.349 16.695 1.00 17.25 165 TRP B N 1
ATOM 4188 C CA . TRP B 1 185 ? 26.158 14.516 17.878 1.00 21.33 165 TRP B CA 1
ATOM 4189 C C . TRP B 1 185 ? 26.701 15.408 19.014 1.00 23.26 165 TRP B C 1
ATOM 4190 O O . TRP B 1 185 ? 26.580 15.024 20.158 1.00 24.76 165 TRP B O 1
ATOM 4201 N N . SER B 1 186 ? 27.330 16.524 18.697 1.00 20.54 166 SER B N 1
ATOM 4202 C CA . SER B 1 186 ? 27.877 17.407 19.794 1.00 24.08 166 SER B CA 1
ATOM 4203 C C . SER B 1 186 ? 27.026 18.670 19.972 1.00 24.15 166 SER B C 1
ATOM 4204 O O . SER B 1 186 ? 27.459 19.683 20.554 1.00 26.91 166 SER B O 1
ATOM 4207 N N . ALA B 1 187 ? 25.793 18.674 19.490 1.00 23.88 167 ALA B N 1
ATOM 4208 C CA . ALA B 1 187 ? 25.026 19.921 19.464 1.00 24.98 167 ALA B CA 1
ATOM 4209 C C . ALA B 1 187 ? 24.505 20.293 20.863 1.00 25.13 167 ALA B C 1
ATOM 4210 O O . ALA B 1 187 ? 23.992 21.376 21.041 1.00 26.70 167 ALA B O 1
ATOM 4212 N N . ASP B 1 188 ? 24.578 19.393 21.811 1.00 26.73 168 ASP B N 1
ATOM 4213 C CA . ASP B 1 188 ? 24.278 19.711 23.223 1.00 26.42 168 ASP B CA 1
ATOM 4214 C C . ASP B 1 188 ? 25.588 20.252 23.896 1.00 25.01 168 ASP B C 1
ATOM 4215 O O . ASP B 1 188 ? 26.593 19.590 23.940 1.00 24.31 168 ASP B O 1
ATOM 4220 N N . PRO B 1 189 ? 25.534 21.460 24.457 1.00 27.72 169 PRO B N 1
ATOM 4221 C CA . PRO B 1 189 ? 26.715 22.053 25.141 1.00 26.60 169 PRO B CA 1
ATOM 4222 C C . PRO B 1 189 ? 27.253 21.202 26.313 1.00 27.30 169 PRO B C 1
ATOM 4223 O O . PRO B 1 189 ? 28.438 21.352 26.692 1.00 26.69 169 PRO B O 1
ATOM 4227 N N . ASN B 1 190 ? 26.438 20.296 26.839 1.00 25.46 170 ASN B N 1
ATOM 4228 C CA . ASN B 1 190 ? 26.867 19.367 27.962 1.00 29.73 170 ASN B CA 1
ATOM 4229 C C . ASN B 1 190 ? 27.686 18.178 27.456 1.00 26.97 170 ASN B C 1
ATOM 4230 O O . ASN B 1 190 ? 28.273 17.455 28.253 1.00 29.95 170 ASN B O 1
ATOM 4235 N N . SER B 1 191 ? 27.691 17.931 26.140 1.00 25.75 171 SER B N 1
ATOM 4236 C CA . SER B 1 191 ? 28.522 16.934 25.553 1.00 26.13 171 SER B CA 1
ATOM 4237 C C . SER B 1 191 ? 29.981 17.301 25.847 1.00 25.27 171 SER B C 1
ATOM 4238 O O . SER B 1 191 ? 30.375 18.435 25.633 1.00 24.49 171 SER B O 1
ATOM 4241 N N . PRO B 1 192 ? 30.752 16.365 26.379 1.00 27.91 172 PRO B N 1
ATOM 4242 C CA . PRO B 1 192 ? 31.999 16.773 27.025 1.00 27.77 172 PRO B CA 1
ATOM 4243 C C . PRO B 1 192 ? 33.141 17.213 26.089 1.00 27.46 172 PRO B C 1
ATOM 4244 O O . PRO B 1 192 ? 33.216 16.910 24.853 1.00 23.83 172 PRO B O 1
ATOM 4248 N N . LEU B 1 193 ? 34.109 17.907 26.690 1.00 24.81 173 LEU B N 1
ATOM 4249 C CA . LEU B 1 193 ? 35.303 18.342 25.979 1.00 29.18 173 LEU B CA 1
ATOM 4250 C C . LEU B 1 193 ? 36.214 17.132 25.800 1.00 37.56 173 LEU B C 1
ATOM 4251 O O . LEU B 1 193 ? 36.779 16.653 26.766 1.00 51.90 173 LEU B O 1
ATOM 4256 N N . SER B 1 194 ? 36.277 16.600 24.586 1.00 33.38 174 SER B N 1
ATOM 4257 C CA . SER B 1 194 ? 37.106 15.513 24.259 1.00 31.07 174 SER B CA 1
ATOM 4258 C C . SER B 1 194 ? 38.189 16.033 23.321 1.00 30.70 174 SER B C 1
ATOM 4259 O O . SER B 1 194 ? 38.202 17.249 22.974 1.00 33.84 174 SER B O 1
ATOM 4262 N N . TRP B 1 195 ? 39.054 15.124 22.895 1.00 29.33 175 TRP B N 1
ATOM 4263 C CA . TRP B 1 195 ? 40.158 15.452 22.030 1.00 31.49 175 TRP B CA 1
ATOM 4264 C C . TRP B 1 195 ? 39.669 16.073 20.714 1.00 29.43 175 TRP B C 1
ATOM 4265 O O . TRP B 1 195 ? 40.423 16.849 20.109 1.00 27.76 175 TRP B O 1
ATOM 4276 N N . ARG B 1 196 ? 38.479 15.679 20.249 1.00 26.72 176 ARG B N 1
ATOM 4277 C CA . ARG B 1 196 ? 37.966 16.214 18.975 1.00 25.54 176 ARG B CA 1
ATOM 4278 C C . ARG B 1 196 ? 37.646 17.709 19.100 1.00 25.38 176 ARG B C 1
ATOM 4279 O O . ARG B 1 196 ? 37.432 18.364 18.068 1.00 26.07 176 ARG B O 1
ATOM 4287 N N . PHE B 1 197 ? 37.647 18.280 20.320 1.00 25.18 177 PHE B N 1
ATOM 4288 C CA . PHE B 1 197 ? 37.412 19.696 20.487 1.00 25.30 177 PHE B CA 1
ATOM 4289 C C . PHE B 1 197 ? 38.703 20.428 20.867 1.00 29.62 177 PHE B C 1
ATOM 4290 O O . PHE B 1 197 ? 38.619 21.594 21.256 1.00 30.85 177 PHE B O 1
ATOM 4298 N N . GLN B 1 198 ? 39.861 19.815 20.648 1.00 31.46 178 GLN B N 1
ATOM 4299 C CA . GLN B 1 198 ? 41.119 20.411 21.156 1.00 31.64 178 GLN B CA 1
ATOM 4300 C C . GLN B 1 198 ? 42.093 20.575 20.001 1.00 31.10 178 GLN B C 1
ATOM 4301 O O . GLN B 1 198 ? 42.596 19.596 19.509 1.00 27.57 178 GLN B O 1
ATOM 4307 N N . LYS B 1 199 ? 42.393 21.819 19.614 1.00 31.06 179 LYS B N 1
ATOM 4308 C CA . LYS B 1 199 ? 43.241 22.088 18.469 1.00 29.86 179 LYS B CA 1
ATOM 4309 C C . LYS B 1 199 ? 44.600 21.395 18.620 1.00 28.20 179 LYS B C 1
ATOM 4310 O O . LYS B 1 199 ? 45.227 21.072 17.616 1.00 31.18 179 LYS B O 1
ATOM 4316 N N . SER B 1 200 ? 45.086 21.246 19.850 1.00 33.18 180 SER B N 1
ATOM 4317 C CA . SER B 1 200 ? 46.451 20.694 20.108 1.00 33.65 180 SER B CA 1
ATOM 4318 C C . SER B 1 200 ? 46.511 19.182 19.818 1.00 35.47 180 SER B C 1
ATOM 4319 O O . SER B 1 200 ? 47.595 18.657 19.549 1.00 33.93 180 SER B O 1
ATOM 4322 N N . ILE B 1 201 ? 45.359 18.494 19.776 1.00 33.18 181 ILE B N 1
ATOM 4323 C CA . ILE B 1 201 ? 45.303 17.042 19.453 1.00 32.35 181 ILE B CA 1
ATOM 4324 C C . ILE B 1 201 ? 44.719 16.841 18.045 1.00 28.90 181 ILE B C 1
ATOM 4325 O O . ILE B 1 201 ? 45.332 16.216 17.183 1.00 31.52 181 ILE B O 1
ATOM 4330 N N . ALA B 1 202 ? 43.555 17.412 17.813 1.00 28.52 182 ALA B N 1
ATOM 4331 C CA . ALA B 1 202 ? 42.824 17.204 16.530 1.00 27.15 182 ALA B CA 1
ATOM 4332 C C . ALA B 1 202 ? 43.352 18.112 15.412 1.00 29.30 182 ALA B C 1
ATOM 4333 O O . ALA B 1 202 ? 43.330 17.741 14.230 1.00 31.03 182 ALA B O 1
ATOM 4335 N N . GLY B 1 203 ? 43.804 19.321 15.744 1.00 30.93 183 GLY B N 1
ATOM 4336 C CA . GLY B 1 203 ? 44.278 20.246 14.701 1.00 30.92 183 GLY B CA 1
ATOM 4337 C C . GLY B 1 203 ? 43.184 21.195 14.249 1.00 32.61 183 GLY B C 1
ATOM 4338 O O . GLY B 1 203 ? 43.405 22.415 14.141 1.00 33.54 183 GLY B O 1
ATOM 4339 N N . SER B 1 204 ? 41.996 20.628 14.000 1.00 27.45 184 SER B N 1
ATOM 4340 C CA . SER B 1 204 ? 40.779 21.378 13.684 1.00 26.08 184 SER B CA 1
ATOM 4341 C C . SER B 1 204 ? 39.572 20.553 14.134 1.00 22.38 184 SER B C 1
ATOM 4342 O O . SER B 1 204 ? 39.759 19.475 14.609 1.00 24.66 184 SER B O 1
ATOM 4345 N N . GLY B 1 205 ? 38.362 21.089 13.965 1.00 22.94 185 GLY B N 1
ATOM 4346 C CA . GLY B 1 205 ? 37.118 20.493 14.463 1.00 24.20 185 GLY B CA 1
ATOM 4347 C C . GLY B 1 205 ? 36.339 19.846 13.328 1.00 20.98 185 GLY B C 1
ATOM 4348 O O . GLY B 1 205 ? 36.828 18.862 12.777 1.00 22.35 185 GLY B O 1
ATOM 4349 N N . ALA B 1 206 ? 35.222 20.453 12.934 1.00 21.54 186 ALA B N 1
ATOM 4350 C CA . ALA B 1 206 ? 34.420 19.933 11.779 1.00 21.20 186 ALA B CA 1
ATOM 4351 C C . ALA B 1 206 ? 35.276 19.857 10.513 1.00 21.98 186 ALA B C 1
ATOM 4352 O O . ALA B 1 206 ? 35.232 18.848 9.774 1.00 22.75 186 ALA B O 1
ATOM 4354 N N . LEU B 1 207 ? 36.107 20.868 10.280 1.00 19.30 187 LEU B N 1
ATOM 4355 C CA . LEU B 1 207 ? 36.959 20.878 9.107 1.00 21.02 187 LEU B CA 1
ATOM 4356 C C . LEU B 1 207 ? 37.719 19.549 8.948 1.00 24.15 187 LEU B C 1
ATOM 4357 O O . LEU B 1 207 ? 37.553 18.873 7.944 1.00 22.03 187 LEU B O 1
ATOM 4362 N N . GLY B 1 208 ? 38.624 19.188 9.892 1.00 23.64 188 GLY B N 1
ATOM 4363 C CA . GLY B 1 208 ? 39.426 17.991 9.748 1.00 22.88 188 GLY B CA 1
ATOM 4364 C C . GLY B 1 208 ? 38.633 16.692 9.884 1.00 21.38 188 GLY B C 1
ATOM 4365 O O . GLY B 1 208 ? 39.024 15.648 9.337 1.00 23.86 188 GLY B O 1
ATOM 4366 N N . ASP B 1 209 ? 37.629 16.705 10.751 1.00 21.05 189 ASP B N 1
ATOM 4367 C CA . ASP B 1 209 ? 36.912 15.499 11.100 1.00 22.10 189 ASP B CA 1
ATOM 4368 C C . ASP B 1 209 ? 35.903 15.082 10.002 1.00 23.70 189 ASP B C 1
ATOM 4369 O O . ASP B 1 209 ? 35.811 13.876 9.666 1.00 23.09 189 ASP B O 1
ATOM 4374 N N . ILE B 1 210 ? 35.159 16.052 9.478 1.00 22.20 190 ILE B N 1
ATOM 4375 C CA . ILE B 1 210 ? 34.042 15.683 8.566 1.00 20.55 190 ILE B CA 1
ATOM 4376 C C . ILE B 1 210 ? 34.141 16.431 7.241 1.00 22.41 190 ILE B C 1
ATOM 4377 O O . ILE B 1 210 ? 33.835 15.852 6.196 1.00 21.20 190 ILE B O 1
ATOM 4382 N N . ALA B 1 211 ? 34.610 17.665 7.205 1.00 21.42 191 ALA B N 1
ATOM 4383 C CA . ALA B 1 211 ? 34.719 18.269 5.870 1.00 21.04 191 ALA B CA 1
ATOM 4384 C C . ALA B 1 211 ? 35.724 17.534 4.987 1.00 20.98 191 ALA B C 1
ATOM 4385 O O . ALA B 1 211 ? 35.556 17.523 3.765 1.00 19.80 191 ALA B O 1
ATOM 4387 N N . THR B 1 212 ? 36.787 16.943 5.560 1.00 19.65 192 THR B N 1
ATOM 4388 C CA . THR B 1 212 ? 37.785 16.235 4.751 1.00 21.10 192 THR B CA 1
ATOM 4389 C C . THR B 1 212 ? 37.128 15.096 3.955 1.00 21.15 192 THR B C 1
ATOM 4390 O O . THR B 1 212 ? 37.574 14.808 2.845 1.00 19.97 192 THR B O 1
ATOM 4394 N N . HIS B 1 213 ? 36.105 14.437 4.520 1.00 20.20 193 HIS B N 1
ATOM 4395 C CA . HIS B 1 213 ? 35.386 13.377 3.767 1.00 21.44 193 HIS B CA 1
ATOM 4396 C C . HIS B 1 213 ? 34.760 13.962 2.489 1.00 19.81 193 HIS B C 1
ATOM 4397 O O . HIS B 1 213 ? 34.803 13.365 1.382 1.00 20.61 193 HIS B O 1
ATOM 4404 N N . VAL B 1 214 ? 34.170 15.140 2.629 1.00 20.86 194 VAL B N 1
ATOM 4405 C CA . VAL B 1 214 ? 33.512 15.821 1.515 1.00 20.78 194 VAL B CA 1
ATOM 4406 C C . VAL B 1 214 ? 34.555 16.331 0.524 1.00 21.46 194 VAL B C 1
ATOM 4407 O O . VAL B 1 214 ? 34.335 16.261 -0.691 1.00 20.29 194 VAL B O 1
ATOM 4411 N N . ILE B 1 215 ? 35.657 16.883 1.029 1.00 20.57 195 ILE B N 1
ATOM 4412 C CA . ILE B 1 215 ? 36.745 17.363 0.157 1.00 21.20 195 ILE B CA 1
ATOM 4413 C C . ILE B 1 215 ? 37.312 16.212 -0.672 1.00 21.66 195 ILE B C 1
ATOM 4414 O O . ILE B 1 215 ? 37.505 16.383 -1.889 1.00 22.25 195 ILE B O 1
ATOM 4419 N N . ASP B 1 216 ? 37.469 15.025 -0.067 1.00 21.95 196 ASP B N 1
ATOM 4420 C CA . ASP B 1 216 ? 37.938 13.851 -0.792 1.00 20.82 196 ASP B CA 1
ATOM 4421 C C . ASP B 1 216 ? 36.972 13.520 -1.925 1.00 21.22 196 ASP B C 1
ATOM 4422 O O . ASP B 1 216 ? 37.401 13.275 -3.102 1.00 20.01 196 ASP B O 1
ATOM 4427 N N . MET B 1 217 ? 35.672 13.576 -1.624 1.00 20.27 197 MET B N 1
ATOM 4428 C CA . MET B 1 217 ? 34.664 13.358 -2.686 1.00 22.26 197 MET B CA 1
ATOM 4429 C C . MET B 1 217 ? 34.764 14.402 -3.799 1.00 21.73 197 MET B C 1
ATOM 4430 O O . MET B 1 217 ? 34.588 14.036 -4.933 1.00 20.85 197 MET B O 1
ATOM 4435 N N . ALA B 1 218 ? 34.972 15.665 -3.474 1.00 19.11 198 ALA B N 1
ATOM 4436 C CA . ALA B 1 218 ? 35.102 16.718 -4.479 1.00 20.29 198 ALA B CA 1
ATOM 4437 C C . ALA B 1 218 ? 36.321 16.436 -5.370 1.00 21.13 198 ALA B C 1
ATOM 4438 O O . ALA B 1 218 ? 36.239 16.586 -6.590 1.00 19.95 198 ALA B O 1
ATOM 4440 N N . ARG B 1 219 ? 37.429 15.995 -4.761 1.00 20.04 199 ARG B N 1
ATOM 4441 C CA . ARG B 1 219 ? 38.640 15.724 -5.551 1.00 22.40 199 ARG B CA 1
ATOM 4442 C C . ARG B 1 219 ? 38.384 14.514 -6.466 1.00 22.82 199 ARG B C 1
ATOM 4443 O O . ARG B 1 219 ? 38.814 14.478 -7.628 1.00 21.38 199 ARG B O 1
ATOM 4451 N N . TYR B 1 220 ? 37.664 13.526 -5.939 1.00 19.74 200 TYR B N 1
ATOM 4452 C CA . TYR B 1 220 ? 37.410 12.251 -6.654 1.00 20.92 200 TYR B CA 1
ATOM 4453 C C . TYR B 1 220 ? 36.481 12.476 -7.865 1.00 21.11 200 TYR B C 1
ATOM 4454 O O . TYR B 1 220 ? 36.699 11.945 -8.963 1.00 21.01 200 TYR B O 1
ATOM 4463 N N . LEU B 1 221 ? 35.419 13.206 -7.652 1.00 20.67 201 LEU B N 1
ATOM 4464 C CA . LEU B 1 221 ? 34.361 13.320 -8.621 1.00 20.47 201 LEU B CA 1
ATOM 4465 C C . LEU B 1 221 ? 34.592 14.532 -9.529 1.00 20.73 201 LEU B C 1
ATOM 4466 O O . LEU B 1 221 ? 34.094 14.502 -10.668 1.00 21.61 201 LEU B O 1
ATOM 4471 N N . VAL B 1 222 ? 35.174 15.641 -9.019 1.00 20.77 202 VAL B N 1
ATOM 4472 C CA . VAL B 1 222 ? 35.279 16.900 -9.791 1.00 21.66 202 VAL B CA 1
ATOM 4473 C C . VAL B 1 222 ? 36.731 17.120 -10.258 1.00 23.04 202 VAL B C 1
ATOM 4474 O O . VAL B 1 222 ? 36.983 17.253 -11.460 1.00 24.12 202 VAL B O 1
ATOM 4478 N N . GLY B 1 223 ? 37.668 17.197 -9.297 1.00 22.84 203 GLY B N 1
ATOM 4479 C CA . GLY B 1 223 ? 39.104 17.411 -9.594 1.00 22.46 203 GLY B CA 1
ATOM 4480 C C . GLY B 1 223 ? 39.776 18.239 -8.500 1.00 22.80 203 GLY B C 1
ATOM 4481 O O . GLY B 1 223 ? 39.210 18.441 -7.388 1.00 21.54 203 GLY B O 1
ATOM 4482 N N . GLU B 1 224 ? 40.970 18.766 -8.814 1.00 22.81 204 GLU B N 1
ATOM 4483 C CA . GLU B 1 224 ? 41.753 19.443 -7.821 1.00 24.00 204 GLU B CA 1
ATOM 4484 C C . GLU B 1 224 ? 41.181 20.834 -7.568 1.00 24.30 204 GLU B C 1
ATOM 4485 O O . GLU B 1 224 ? 40.586 21.458 -8.416 1.00 24.73 204 GLU B O 1
ATOM 4491 N N . PHE B 1 225 ? 41.478 21.345 -6.389 1.00 23.50 205 PHE B N 1
ATOM 4492 C CA . PHE B 1 225 ? 41.104 22.642 -5.985 1.00 23.28 205 PHE B CA 1
ATOM 4493 C C . PHE B 1 225 ? 42.152 23.676 -6.436 1.00 28.07 205 PHE B C 1
ATOM 4494 O O . PHE B 1 225 ? 43.351 23.471 -6.258 1.00 33.40 205 PHE B O 1
ATOM 4502 N N . SER B 1 226 ? 41.672 24.823 -6.865 1.00 28.23 206 SER B N 1
ATOM 4503 C CA . SER B 1 226 ? 42.562 25.953 -7.248 1.00 29.47 206 SER B CA 1
ATOM 4504 C C . SER B 1 226 ? 42.676 26.967 -6.103 1.00 28.75 206 SER B C 1
ATOM 4505 O O . SER B 1 226 ? 43.769 27.454 -5.754 1.00 27.71 206 SER B O 1
ATOM 4508 N N . ALA B 1 227 ? 41.541 27.359 -5.549 1.00 25.25 207 ALA B N 1
ATOM 4509 C CA . ALA B 1 227 ? 41.504 28.332 -4.478 1.00 25.26 207 ALA B CA 1
ATOM 4510 C C . ALA B 1 227 ? 40.253 28.122 -3.610 1.00 25.59 207 ALA B C 1
ATOM 4511 O O . ALA B 1 227 ? 39.257 27.612 -4.078 1.00 25.20 207 ALA B O 1
ATOM 4513 N N . VAL B 1 228 ? 40.329 28.591 -2.370 1.00 24.19 208 VAL B N 1
ATOM 4514 C CA . VAL B 1 228 ? 39.207 28.555 -1.426 1.00 24.71 208 VAL B CA 1
ATOM 4515 C C . VAL B 1 228 ? 38.976 29.916 -0.748 1.00 26.47 208 VAL B C 1
ATOM 4516 O O . VAL B 1 228 ? 39.866 30.779 -0.634 1.00 25.30 208 VAL B O 1
ATOM 4520 N N . ASN B 1 229 ? 37.763 30.091 -0.218 1.00 23.00 209 ASN B N 1
ATOM 4521 C CA . ASN B 1 229 ? 37.391 31.276 0.519 1.00 24.43 209 ASN B CA 1
ATOM 4522 C C . ASN B 1 229 ? 36.374 30.859 1.586 1.00 25.80 209 ASN B C 1
ATOM 4523 O O . ASN B 1 229 ? 35.275 30.327 1.252 1.00 23.33 209 ASN B O 1
ATOM 4528 N N . ALA B 1 230 ? 36.733 31.026 2.864 1.00 23.60 210 ALA B N 1
ATOM 4529 C CA . ALA B 1 230 ? 36.042 30.274 3.911 1.00 23.05 210 ALA B CA 1
ATOM 4530 C C . ALA B 1 230 ? 35.637 31.144 5.097 1.00 25.41 210 ALA B C 1
ATOM 4531 O O . ALA B 1 230 ? 36.147 32.230 5.331 1.00 24.29 210 ALA B O 1
ATOM 4533 N N . VAL B 1 231 ? 34.729 30.566 5.889 1.00 24.05 211 VAL B N 1
ATOM 4534 C CA . VAL B 1 231 ? 34.355 31.080 7.187 1.00 23.35 211 VAL B CA 1
ATOM 4535 C C . VAL B 1 231 ? 34.313 29.904 8.159 1.00 26.61 211 VAL B C 1
ATOM 4536 O O . VAL B 1 231 ? 33.622 28.926 7.892 1.00 23.39 211 VAL B O 1
ATOM 4540 N N . LEU B 1 232 ? 34.987 30.036 9.319 1.00 25.58 212 LEU B N 1
ATOM 4541 C CA . LEU B 1 232 ? 34.888 29.052 10.394 1.00 25.24 212 LEU B CA 1
ATOM 4542 C C . LEU B 1 232 ? 34.086 29.625 11.558 1.00 25.75 212 LEU B C 1
ATOM 4543 O O . LEU B 1 232 ? 34.269 30.773 11.930 1.00 22.98 212 LEU B O 1
ATOM 4548 N N . SER B 1 233 ? 33.250 28.805 12.162 1.00 21.31 213 SER B N 1
ATOM 4549 C CA . SER B 1 233 ? 32.424 29.225 13.226 1.00 22.42 213 SER B CA 1
ATOM 4550 C C . SER B 1 233 ? 32.545 28.236 14.381 1.00 24.44 213 SER B C 1
ATOM 4551 O O . SER B 1 233 ? 32.689 27.012 14.166 1.00 22.26 213 SER B O 1
ATOM 4554 N N . THR B 1 234 ? 32.524 28.783 15.606 1.00 21.84 214 THR B N 1
ATOM 4555 C CA . THR B 1 234 ? 32.435 27.983 16.822 1.00 23.27 214 THR B CA 1
ATOM 4556 C C . THR B 1 234 ? 31.181 28.419 17.557 1.00 22.66 214 THR B C 1
ATOM 4557 O O . THR B 1 234 ? 31.012 29.623 17.874 1.00 27.69 214 THR B O 1
ATOM 4561 N N . TRP B 1 235 ? 30.249 27.482 17.736 1.00 22.62 215 TRP B N 1
ATOM 4562 C CA . TRP B 1 235 ? 28.943 27.773 18.295 1.00 21.76 215 TRP B CA 1
ATOM 4563 C C . TRP B 1 235 ? 28.835 27.409 19.783 1.00 21.07 215 TRP B C 1
ATOM 4564 O O . TRP B 1 235 ? 27.966 27.943 20.448 1.00 22.90 215 TRP B O 1
ATOM 4575 N N . ILE B 1 236 ? 29.600 26.434 20.217 1.00 23.26 216 ILE B N 1
ATOM 4576 C CA . ILE B 1 236 ? 29.601 25.976 21.641 1.00 24.00 216 ILE B CA 1
ATOM 4577 C C . ILE B 1 236 ? 31.055 26.133 22.098 1.00 23.98 216 ILE B C 1
ATOM 4578 O O . ILE B 1 236 ? 31.920 25.342 21.810 1.00 22.52 216 ILE B O 1
ATOM 4583 N N . PRO B 1 237 ? 31.358 27.307 22.703 1.00 27.18 217 PRO B N 1
ATOM 4584 C CA . PRO B 1 237 ? 32.744 27.681 22.872 1.00 26.86 217 PRO B CA 1
ATOM 4585 C C . PRO B 1 237 ? 33.388 27.119 24.151 1.00 24.91 217 PRO B C 1
ATOM 4586 O O . PRO B 1 237 ? 34.561 27.289 24.338 1.00 25.23 217 PRO B O 1
ATOM 4590 N N . GLU B 1 238 ? 32.588 26.457 24.964 1.00 24.75 218 GLU B N 1
ATOM 4591 C CA . GLU B 1 238 ? 33.032 25.898 26.224 1.00 28.14 218 GLU B CA 1
ATOM 4592 C C . GLU B 1 238 ? 32.323 24.560 26.448 1.00 23.75 218 GLU B C 1
ATOM 4593 O O . GLU B 1 238 ? 31.120 24.465 26.295 1.00 26.88 218 GLU B O 1
ATOM 4599 N N . ARG B 1 239 ? 33.042 23.577 26.938 1.00 23.59 219 ARG B N 1
ATOM 4600 C CA . ARG B 1 239 ? 32.379 22.314 27.332 1.00 26.02 219 ARG B CA 1
ATOM 4601 C C . ARG B 1 239 ? 32.951 21.785 28.656 1.00 25.50 219 ARG B C 1
ATOM 4602 O O . ARG B 1 239 ? 34.094 22.082 29.043 1.00 25.29 219 ARG B O 1
ATOM 4610 N N . PRO B 1 240 ? 32.153 20.966 29.321 1.00 25.63 220 PRO B N 1
ATOM 4611 C CA . PRO B 1 240 ? 32.622 20.375 30.572 1.00 25.52 220 PRO B CA 1
ATOM 4612 C C . PRO B 1 240 ? 33.636 19.264 30.342 1.00 26.41 220 PRO B C 1
ATOM 4613 O O . PRO B 1 240 ? 33.415 18.405 29.510 1.00 27.24 220 PRO B O 1
ATOM 4617 N N . LEU B 1 241 ? 34.705 19.223 31.137 1.00 23.38 221 LEU B N 1
ATOM 4618 C CA . LEU B 1 241 ? 35.543 18.067 31.118 1.00 24.00 221 LEU B CA 1
ATOM 4619 C C . LEU B 1 241 ? 34.766 16.900 31.754 1.00 26.45 221 LEU B C 1
ATOM 4620 O O . LEU B 1 241 ? 33.874 17.123 32.558 1.00 29.02 221 LEU B O 1
ATOM 4625 N N . GLN B 1 242 ? 35.092 15.666 31.365 1.00 30.69 222 GLN B N 1
ATOM 4626 C CA . GLN B 1 242 ? 34.617 14.431 32.064 1.00 34.79 222 GLN B CA 1
ATOM 4627 C C . GLN B 1 242 ? 35.569 14.127 33.227 1.00 30.56 222 GLN B C 1
ATOM 4628 O O . GLN B 1 242 ? 36.725 13.800 32.976 1.00 29.29 222 GLN B O 1
ATOM 4634 N N . SER B 1 243 ? 35.100 14.261 34.469 1.00 29.35 223 SER B N 1
ATOM 4635 C CA . SER B 1 243 ? 36.005 14.148 35.662 1.00 31.16 223 SER B CA 1
ATOM 4636 C C . SER B 1 243 ? 36.467 12.688 35.855 1.00 33.06 223 SER B C 1
ATOM 4637 O O . SER B 1 243 ? 37.511 12.393 36.466 1.00 31.41 223 SER B O 1
ATOM 4640 N N . GLY B 1 244 ? 35.701 11.755 35.317 1.00 33.45 224 GLY B N 1
ATOM 4641 C CA . GLY B 1 244 ? 36.008 10.344 35.473 1.00 40.98 224 GLY B CA 1
ATOM 4642 C C . GLY B 1 244 ? 36.709 9.782 34.246 1.00 44.07 224 GLY B C 1
ATOM 4643 O O . GLY B 1 244 ? 36.870 8.582 34.155 1.00 49.18 224 GLY B O 1
ATOM 4644 N N . GLY B 1 245 ? 37.162 10.648 33.339 1.00 46.25 225 GLY B N 1
ATOM 4645 C CA . GLY B 1 245 ? 38.032 10.259 32.240 1.00 50.50 225 GLY B CA 1
ATOM 4646 C C . GLY B 1 245 ? 37.284 10.103 30.923 1.00 58.37 225 GLY B C 1
ATOM 4647 O O . GLY B 1 245 ? 36.043 10.020 30.883 1.00 58.90 225 GLY B O 1
ATOM 4648 N N . ALA B 1 246 ? 38.072 10.059 29.844 1.00 66.10 226 ALA B N 1
ATOM 4649 C CA . ALA B 1 246 ? 37.589 9.948 28.459 1.00 66.86 226 ALA B CA 1
ATOM 4650 C C . ALA B 1 246 ? 36.834 8.626 28.257 1.00 61.59 226 ALA B C 1
ATOM 4651 O O . ALA B 1 246 ? 35.651 8.620 27.879 1.00 62.80 226 ALA B O 1
ATOM 4653 N N . ARG B 1 253 ? 25.379 12.394 33.012 1.00 55.28 233 ARG B N 1
ATOM 4654 C CA . ARG B 1 253 ? 25.364 13.715 33.660 1.00 52.09 233 ARG B CA 1
ATOM 4655 C C . ARG B 1 253 ? 25.601 13.538 35.174 1.00 48.85 233 ARG B C 1
ATOM 4656 O O . ARG B 1 253 ? 25.137 12.559 35.773 1.00 48.12 233 ARG B O 1
ATOM 4664 N N . GLY B 1 254 ? 26.302 14.502 35.799 1.00 39.30 234 GLY B N 1
ATOM 4665 C CA . GLY B 1 254 ? 26.725 14.424 37.226 1.00 33.90 234 GLY B CA 1
ATOM 4666 C C . GLY B 1 254 ? 28.203 14.078 37.387 1.00 31.70 234 GLY B C 1
ATOM 4667 O O . GLY B 1 254 ? 28.676 14.171 38.509 1.00 30.32 234 GLY B O 1
ATOM 4668 N N . GLY B 1 255 ? 28.928 13.698 36.304 1.00 28.93 235 GLY B N 1
ATOM 4669 C CA . GLY B 1 255 ? 30.402 13.419 36.333 1.00 29.39 235 GLY B CA 1
ATOM 4670 C C . GLY B 1 255 ? 31.257 14.571 35.814 1.00 27.80 235 GLY B C 1
ATOM 4671 O O . GLY B 1 255 ? 32.464 14.438 35.626 1.00 27.92 235 GLY B O 1
ATOM 4672 N N . GLU B 1 256 ? 30.651 15.730 35.599 1.00 29.47 236 GLU B N 1
ATOM 4673 C CA . GLU B 1 256 ? 31.358 16.904 35.058 1.00 28.30 236 GLU B CA 1
ATOM 4674 C C . GLU B 1 256 ? 32.514 17.289 35.986 1.00 27.52 236 GLU B C 1
ATOM 4675 O O . GLU B 1 256 ? 32.382 17.219 37.233 1.00 28.71 236 GLU B O 1
ATOM 4681 N N . GLY B 1 257 ? 33.590 17.726 35.334 1.00 26.70 237 GLY B N 1
ATOM 4682 C CA . GLY B 1 257 ? 34.614 18.595 35.951 1.00 28.71 237 GLY B CA 1
ATOM 4683 C C . GLY B 1 257 ? 34.453 20.040 35.520 1.00 29.16 237 GLY B C 1
ATOM 4684 O O . GLY B 1 257 ? 33.380 20.467 35.056 1.00 28.39 237 GLY B O 1
ATOM 4685 N N . PRO B 1 258 ? 35.522 20.817 35.685 1.00 24.74 238 PRO B N 1
ATOM 4686 C CA . PRO B 1 258 ? 35.631 22.143 35.160 1.00 25.98 238 PRO B CA 1
ATOM 4687 C C . PRO B 1 258 ? 35.285 22.301 33.671 1.00 24.64 238 PRO B C 1
ATOM 4688 O O . PRO B 1 258 ? 35.521 21.396 32.887 1.00 25.45 238 PRO B O 1
ATOM 4692 N N . LYS B 1 259 ? 34.762 23.463 33.297 1.00 29.31 239 LYS B N 1
ATOM 4693 C CA . LYS B 1 259 ? 34.629 23.788 31.873 1.00 33.21 239 LYS B CA 1
ATOM 4694 C C . LYS B 1 259 ? 35.989 24.128 31.273 1.00 34.46 239 LYS B C 1
ATOM 4695 O O . LYS B 1 259 ? 36.831 24.735 31.929 1.00 32.87 239 LYS B O 1
ATOM 4701 N N . GLY B 1 260 ? 36.152 23.824 29.997 1.00 29.14 240 GLY B N 1
ATOM 4702 C CA . GLY B 1 260 ? 37.324 24.208 29.219 1.00 32.14 240 GLY B CA 1
ATOM 4703 C C . GLY B 1 260 ? 36.886 24.728 27.848 1.00 34.93 240 GLY B C 1
ATOM 4704 O O . GLY B 1 260 ? 35.733 24.511 27.467 1.00 28.74 240 GLY B O 1
ATOM 4705 N N . PRO B 1 261 ? 37.758 25.479 27.162 1.00 32.15 241 PRO B N 1
ATOM 4706 C CA . PRO B 1 261 ? 37.332 26.141 25.945 1.00 34.39 241 PRO B CA 1
ATOM 4707 C C . PRO B 1 261 ? 37.473 25.192 24.753 1.00 27.17 241 PRO B C 1
ATOM 4708 O O . PRO B 1 261 ? 38.324 24.328 24.700 1.00 25.91 241 PRO B O 1
ATOM 4712 N N . VAL B 1 262 ? 36.600 25.418 23.776 1.00 29.61 242 VAL B N 1
ATOM 4713 C CA . VAL B 1 262 ? 36.714 24.749 22.496 1.00 26.33 242 VAL B CA 1
ATOM 4714 C C . VAL B 1 262 ? 37.462 25.705 21.570 1.00 23.42 242 VAL B C 1
ATOM 4715 O O . VAL B 1 262 ? 36.914 26.771 21.232 1.00 27.71 242 VAL B O 1
ATOM 4719 N N . ASP B 1 263 ? 38.609 25.302 21.079 1.00 24.43 243 ASP B N 1
ATOM 4720 C CA . ASP B 1 263 ? 39.405 26.226 20.265 1.00 28.00 243 ASP B CA 1
ATOM 4721 C C . ASP B 1 263 ? 39.476 25.716 18.855 1.00 30.17 243 ASP B C 1
ATOM 4722 O O . ASP B 1 263 ? 40.520 25.860 18.191 1.00 27.98 243 ASP B O 1
ATOM 4727 N N . VAL B 1 264 ? 38.399 25.040 18.428 1.00 27.94 244 VAL B N 1
ATOM 4728 C CA . VAL B 1 264 ? 38.321 24.598 17.063 1.00 24.53 244 VAL B CA 1
ATOM 4729 C C . VAL B 1 264 ? 36.965 25.017 16.540 1.00 23.00 244 VAL B C 1
ATOM 4730 O O . VAL B 1 264 ? 36.138 25.424 17.299 1.00 22.93 244 VAL B O 1
ATOM 4734 N N . ASP B 1 265 ? 36.806 24.837 15.225 1.00 23.46 245 ASP B N 1
ATOM 4735 C CA . ASP B 1 265 ? 35.598 25.152 14.529 1.00 22.80 245 ASP B CA 1
ATOM 4736 C C . ASP B 1 265 ? 34.539 24.048 14.764 1.00 21.00 245 ASP B C 1
ATOM 4737 O O . ASP B 1 265 ? 34.890 22.878 14.701 1.00 22.30 245 ASP B O 1
ATOM 4742 N N . ASP B 1 266 ? 33.301 24.465 15.022 1.00 21.14 246 ASP B N 1
ATOM 4743 C CA . ASP B 1 266 ? 32.102 23.601 14.995 1.00 22.62 246 ASP B CA 1
ATOM 4744 C C . ASP B 1 266 ? 31.524 23.492 13.558 1.00 23.46 246 ASP B C 1
ATOM 4745 O O . ASP B 1 266 ? 30.787 22.542 13.243 1.00 21.85 246 ASP B O 1
ATOM 4750 N N . GLU B 1 267 ? 31.935 24.421 12.698 1.00 22.65 247 GLU B N 1
ATOM 4751 C CA . GLU B 1 267 ? 31.306 24.597 11.395 1.00 22.56 247 GLU B CA 1
ATOM 4752 C C . GLU B 1 267 ? 32.270 25.296 10.444 1.00 23.40 247 GLU B C 1
ATOM 4753 O O . GLU B 1 267 ? 32.990 26.226 10.870 1.00 20.87 247 GLU B O 1
ATOM 4759 N N . VAL B 1 268 ? 32.294 24.805 9.185 1.00 22.13 248 VAL B N 1
ATOM 4760 C CA . VAL B 1 268 ? 33.076 25.398 8.153 1.00 22.58 248 VAL B CA 1
ATOM 4761 C C . VAL B 1 268 ? 32.189 25.556 6.914 1.00 22.38 248 VAL B C 1
ATOM 4762 O O . VAL B 1 268 ? 31.451 24.648 6.564 1.00 18.99 248 VAL B O 1
ATOM 4766 N N . MET B 1 269 ? 32.211 26.728 6.293 1.00 20.86 249 MET B N 1
ATOM 4767 C CA . MET B 1 269 ? 31.763 26.794 4.907 1.00 22.24 249 MET B CA 1
ATOM 4768 C C . MET B 1 269 ? 32.860 27.406 4.043 1.00 24.38 249 MET B C 1
ATOM 4769 O O . MET B 1 269 ? 33.581 28.309 4.482 1.00 23.84 249 MET B O 1
ATOM 4774 N N . THR B 1 270 ? 32.995 26.890 2.828 1.00 22.60 250 THR B N 1
ATOM 4775 C CA . THR B 1 270 ? 34.023 27.407 1.937 1.00 22.56 250 THR B CA 1
ATOM 4776 C C . THR B 1 270 ? 33.476 27.392 0.516 1.00 23.73 250 THR B C 1
ATOM 4777 O O . THR B 1 270 ? 32.867 26.370 0.106 1.00 20.52 250 THR B O 1
ATOM 4781 N N . MET B 1 271 ? 33.736 28.484 -0.225 1.00 23.22 251 MET B N 1
ATOM 4782 C CA . MET B 1 271 ? 33.572 28.457 -1.668 1.00 20.51 251 MET B CA 1
ATOM 4783 C C . MET B 1 271 ? 34.863 27.920 -2.297 1.00 20.87 251 MET B C 1
ATOM 4784 O O . MET B 1 271 ? 35.947 27.918 -1.679 1.00 23.06 251 MET B O 1
ATOM 4789 N N . ILE B 1 272 ? 34.760 27.358 -3.503 1.00 20.77 252 ILE B N 1
ATOM 4790 C CA . ILE B 1 272 ? 35.835 26.662 -4.155 1.00 21.27 252 ILE B CA 1
ATOM 4791 C C . ILE B 1 272 ? 35.871 27.077 -5.623 1.00 24.12 252 ILE B C 1
ATOM 4792 O O . ILE B 1 272 ? 34.828 27.178 -6.299 1.00 22.29 252 ILE B O 1
ATOM 4797 N N . ARG B 1 273 ? 37.097 27.359 -6.087 1.00 23.94 253 ARG B N 1
ATOM 4798 C CA . ARG B 1 273 ? 37.353 27.377 -7.496 1.00 25.22 253 ARG B CA 1
ATOM 4799 C C . ARG B 1 273 ? 38.179 26.138 -7.813 1.00 23.67 253 ARG B C 1
ATOM 4800 O O . ARG B 1 273 ? 39.278 25.942 -7.278 1.00 25.91 253 ARG B O 1
ATOM 4808 N N . PHE B 1 274 ? 37.668 25.310 -8.705 1.00 19.95 254 PHE B N 1
ATOM 4809 C CA . PHE B 1 274 ? 38.371 24.129 -9.079 1.00 21.29 254 PHE B CA 1
ATOM 4810 C C . PHE B 1 274 ? 39.426 24.467 -10.158 1.00 24.88 254 PHE B C 1
ATOM 4811 O O . PHE B 1 274 ? 39.198 25.367 -10.975 1.00 25.17 254 PHE B O 1
ATOM 4819 N N . ALA B 1 275 ? 40.495 23.679 -10.173 1.00 23.87 255 ALA B N 1
ATOM 4820 C CA . ALA B 1 275 ? 41.567 23.751 -11.214 1.00 26.70 255 ALA B CA 1
ATOM 4821 C C . ALA B 1 275 ? 40.965 23.670 -12.621 1.00 28.38 255 ALA B C 1
ATOM 4822 O O . ALA B 1 275 ? 41.416 24.397 -13.484 1.00 31.16 255 ALA B O 1
ATOM 4824 N N . ASN B 1 276 ? 39.940 22.846 -12.845 1.00 24.30 256 ASN B N 1
ATOM 4825 C CA . ASN B 1 276 ? 39.366 22.670 -14.175 1.00 23.61 256 ASN B CA 1
ATOM 4826 C C . ASN B 1 276 ? 38.339 23.766 -14.530 1.00 24.35 256 ASN B C 1
ATOM 4827 O O . ASN B 1 276 ? 37.754 23.674 -15.592 1.00 28.22 256 ASN B O 1
ATOM 4832 N N . GLY B 1 277 ? 38.126 24.807 -13.721 1.00 24.21 257 GLY B N 1
ATOM 4833 C CA . GLY B 1 277 ? 37.238 25.924 -14.014 1.00 24.80 257 GLY B CA 1
ATOM 4834 C C . GLY B 1 277 ? 35.841 25.759 -13.419 1.00 24.34 257 GLY B C 1
ATOM 4835 O O . GLY B 1 277 ? 35.058 26.726 -13.405 1.00 26.73 257 GLY B O 1
ATOM 4836 N N . ALA B 1 278 ? 35.506 24.578 -12.906 1.00 23.95 258 ALA B N 1
ATOM 4837 C CA . ALA B 1 278 ? 34.241 24.428 -12.141 1.00 22.74 258 ALA B CA 1
ATOM 4838 C C . ALA B 1 278 ? 34.289 25.247 -10.854 1.00 23.21 258 ALA B C 1
ATOM 4839 O O . ALA B 1 278 ? 35.369 25.699 -10.410 1.00 21.11 258 ALA B O 1
ATOM 4841 N N . VAL B 1 279 ? 33.111 25.459 -10.276 1.00 22.69 259 VAL B N 1
ATOM 4842 C CA . VAL B 1 279 ? 32.984 26.174 -9.026 1.00 19.29 259 VAL B CA 1
ATOM 4843 C C . VAL B 1 279 ? 32.256 25.264 -8.032 1.00 22.56 259 VAL B C 1
ATOM 4844 O O . VAL B 1 279 ? 31.664 24.253 -8.397 1.00 19.58 259 VAL B O 1
ATOM 4848 N N . GLY B 1 280 ? 32.339 25.589 -6.761 1.00 22.74 260 GLY B N 1
ATOM 4849 C CA . GLY B 1 280 ? 31.568 24.810 -5.791 1.00 22.23 260 GLY B CA 1
ATOM 4850 C C . GLY B 1 280 ? 31.652 25.359 -4.378 1.00 22.16 260 GLY B C 1
ATOM 4851 O O . GLY B 1 280 ? 32.217 26.409 -4.098 1.00 20.57 260 GLY B O 1
ATOM 4852 N N . SER B 1 281 ? 31.136 24.564 -3.455 1.00 20.09 261 SER B N 1
ATOM 4853 C CA . SER B 1 281 ? 31.113 24.952 -2.055 1.00 20.59 261 SER B CA 1
ATOM 4854 C C . SER B 1 281 ? 30.949 23.681 -1.211 1.00 20.73 261 SER B C 1
ATOM 4855 O O . SER B 1 281 ? 30.407 22.692 -1.708 1.00 19.68 261 SER B O 1
ATOM 4858 N N . VAL B 1 282 ? 31.583 23.699 -0.035 1.00 20.79 262 VAL B N 1
ATOM 4859 C CA . VAL B 1 282 ? 31.543 22.632 0.966 1.00 20.68 262 VAL B CA 1
ATOM 4860 C C . VAL B 1 282 ? 31.121 23.249 2.309 1.00 21.85 262 VAL B C 1
ATOM 4861 O O . VAL B 1 282 ? 31.595 24.345 2.696 1.00 22.74 262 VAL B O 1
ATOM 4865 N N . GLU B 1 283 ? 30.180 22.603 2.997 1.00 19.17 263 GLU B N 1
ATOM 4866 C CA . GLU B 1 283 ? 29.744 23.064 4.306 1.00 20.59 263 GLU B CA 1
ATOM 4867 C C . GLU B 1 283 ? 29.720 21.849 5.209 1.00 21.46 263 GLU B C 1
ATOM 4868 O O . GLU B 1 283 ? 29.133 20.789 4.816 1.00 18.91 263 GLU B O 1
ATOM 4874 N N . ALA B 1 284 ? 30.257 22.002 6.406 1.00 19.93 264 ALA B N 1
ATOM 4875 C CA . ALA B 1 284 ? 30.184 20.906 7.404 1.00 18.43 264 ALA B CA 1
ATOM 4876 C C . ALA B 1 284 ? 29.898 21.515 8.780 1.00 20.28 264 ALA B C 1
ATOM 4877 O O . ALA B 1 284 ? 30.340 22.636 9.065 1.00 19.93 264 ALA B O 1
ATOM 4879 N N . THR B 1 285 ? 29.143 20.792 9.616 1.00 19.65 265 THR B N 1
ATOM 4880 C CA . THR B 1 285 ? 28.819 21.254 10.947 1.00 20.75 265 THR B CA 1
ATOM 4881 C C . THR B 1 285 ? 28.567 20.054 11.870 1.00 22.88 265 THR B C 1
ATOM 4882 O O . THR B 1 285 ? 28.130 18.973 11.443 1.00 19.59 265 THR B O 1
ATOM 4886 N N . ARG B 1 286 ? 28.811 20.310 13.160 1.00 20.93 266 ARG B N 1
ATOM 4887 C CA . ARG B 1 286 ? 28.434 19.449 14.250 1.00 21.80 266 ARG B CA 1
ATOM 4888 C C . ARG B 1 286 ? 27.162 19.960 14.943 1.00 19.07 266 ARG B C 1
ATOM 4889 O O . ARG B 1 286 ? 26.726 19.348 15.941 1.00 21.38 266 ARG B O 1
ATOM 4897 N N . ASN B 1 287 ? 26.515 21.010 14.430 1.00 19.02 267 ASN B N 1
ATOM 4898 C CA . ASN B 1 287 ? 25.466 21.729 15.155 1.00 20.44 267 ASN B CA 1
ATOM 4899 C C . ASN B 1 287 ? 24.212 21.884 14.295 1.00 20.67 267 ASN B C 1
ATOM 4900 O O . ASN B 1 287 ? 23.673 22.975 14.181 1.00 18.33 267 ASN B O 1
ATOM 4905 N N . ALA B 1 288 ? 23.787 20.790 13.624 1.00 18.94 268 ALA B N 1
ATOM 4906 C CA . ALA B 1 288 ? 22.599 20.788 12.817 1.00 17.98 268 ALA B CA 1
ATOM 4907 C C . ALA B 1 288 ? 21.594 19.747 13.342 1.00 17.68 268 ALA B C 1
ATOM 4908 O O . ALA B 1 288 ? 21.626 18.609 12.934 1.00 19.59 268 ALA B O 1
ATOM 4910 N N . HIS B 1 289 ? 20.755 20.146 14.287 1.00 19.15 269 HIS B N 1
ATOM 4911 C CA . HIS B 1 289 ? 19.784 19.249 14.904 1.00 17.20 269 HIS B CA 1
ATOM 4912 C C . HIS B 1 289 ? 18.990 18.560 13.785 1.00 19.18 269 HIS B C 1
ATOM 4913 O O . HIS B 1 289 ? 18.511 19.224 12.871 1.00 18.59 269 HIS B O 1
ATOM 4920 N N . GLY B 1 290 ? 18.880 17.247 13.881 1.00 18.93 270 GLY B N 1
ATOM 4921 C CA . GLY B 1 290 ? 18.115 16.440 12.882 1.00 19.77 270 GLY B CA 1
ATOM 4922 C C . GLY B 1 290 ? 19.029 15.831 11.815 1.00 18.47 270 GLY B C 1
ATOM 4923 O O . GLY B 1 290 ? 18.575 14.896 11.053 1.00 19.51 270 GLY B O 1
ATOM 4924 N N . ARG B 1 291 ? 20.288 16.277 11.753 1.00 17.94 271 ARG B N 1
ATOM 4925 C CA . ARG B 1 291 ? 21.249 15.748 10.791 1.00 18.43 271 ARG B CA 1
ATOM 4926 C C . ARG B 1 291 ? 22.191 14.839 11.575 1.00 19.96 271 ARG B C 1
ATOM 4927 O O . ARG B 1 291 ? 22.775 15.265 12.574 1.00 19.89 271 ARG B O 1
ATOM 4935 N N . ASN B 1 292 ? 22.250 13.552 11.164 1.00 18.80 272 ASN B N 1
ATOM 4936 C CA . ASN B 1 292 ? 22.999 12.531 11.852 1.00 18.64 272 ASN B CA 1
ATOM 4937 C C . ASN B 1 292 ? 24.352 12.260 11.182 1.00 20.93 272 ASN B C 1
ATOM 4938 O O . ASN B 1 292 ? 25.372 12.398 11.819 1.00 17.88 272 ASN B O 1
ATOM 4943 N N . ASN B 1 293 ? 24.340 11.788 9.916 1.00 18.40 273 ASN B N 1
ATOM 4944 C CA . ASN B 1 293 ? 25.513 11.443 9.198 1.00 17.54 273 ASN B CA 1
ATOM 4945 C C . ASN B 1 293 ? 25.265 11.853 7.745 1.00 17.55 273 ASN B C 1
ATOM 4946 O O . ASN B 1 293 ? 25.349 11.055 6.826 1.00 18.36 273 ASN B O 1
ATOM 4951 N N . TYR B 1 294 ? 24.838 13.093 7.622 1.00 18.11 274 TYR B N 1
ATOM 4952 C CA . TYR B 1 294 ? 24.266 13.642 6.408 1.00 18.18 274 TYR B CA 1
ATOM 4953 C C . TYR B 1 294 ? 25.385 14.140 5.496 1.00 20.05 274 TYR B C 1
ATOM 4954 O O . TYR B 1 294 ? 25.648 15.353 5.421 1.00 18.81 274 TYR B O 1
ATOM 4963 N N . ILE B 1 295 ? 25.995 13.184 4.809 1.00 18.41 275 ILE B N 1
ATOM 4964 C CA . ILE B 1 295 ? 27.009 13.451 3.794 1.00 19.40 275 ILE B CA 1
ATOM 4965 C C . ILE B 1 295 ? 26.305 13.569 2.447 1.00 19.62 275 ILE B C 1
ATOM 4966 O O . ILE B 1 295 ? 25.628 12.610 2.025 1.00 18.30 275 ILE B O 1
ATOM 4971 N N . THR B 1 296 ? 26.380 14.725 1.813 1.00 18.53 276 THR B N 1
ATOM 4972 C CA . THR B 1 296 ? 25.640 14.933 0.541 1.00 18.14 276 THR B CA 1
ATOM 4973 C C . THR B 1 296 ? 26.549 15.526 -0.523 1.00 19.12 276 THR B C 1
ATOM 4974 O O . THR B 1 296 ? 27.591 16.203 -0.212 1.00 18.72 276 THR B O 1
ATOM 4978 N N . PHE B 1 297 ? 26.170 15.288 -1.783 1.00 18.25 277 PHE B N 1
ATOM 4979 C CA . PHE B 1 297 ? 26.708 16.178 -2.808 1.00 17.39 277 PHE B CA 1
ATOM 4980 C C . PHE B 1 297 ? 25.648 16.326 -3.881 1.00 17.50 277 PHE B C 1
ATOM 4981 O O . PHE B 1 297 ? 24.756 15.444 -4.025 1.00 17.53 277 PHE B O 1
ATOM 4989 N N . GLU B 1 298 ? 25.744 17.445 -4.578 1.00 16.20 278 GLU B N 1
ATOM 4990 C CA . GLU B 1 298 ? 24.930 17.694 -5.733 1.00 18.06 278 GLU B CA 1
ATOM 4991 C C . GLU B 1 298 ? 25.863 18.261 -6.791 1.00 19.51 278 GLU B C 1
ATOM 4992 O O . GLU B 1 298 ? 26.524 19.245 -6.518 1.00 18.09 278 GLU B O 1
ATOM 4998 N N . ILE B 1 299 ? 25.896 17.598 -7.923 1.00 18.32 279 ILE B N 1
ATOM 4999 C CA . ILE B 1 299 ? 26.748 17.991 -9.023 1.00 20.21 279 ILE B CA 1
ATOM 5000 C C . ILE B 1 299 ? 25.896 18.391 -10.217 1.00 16.90 279 ILE B C 1
ATOM 5001 O O . ILE B 1 299 ? 25.008 17.629 -10.629 1.00 17.72 279 ILE B O 1
ATOM 5006 N N . HIS B 1 300 ? 26.168 19.577 -10.784 1.00 19.61 280 HIS B N 1
ATOM 5007 C CA . HIS B 1 300 ? 25.466 20.030 -12.032 1.00 17.34 280 HIS B CA 1
ATOM 5008 C C . HIS B 1 300 ? 26.459 19.960 -13.198 1.00 18.63 280 HIS B C 1
ATOM 5009 O O . HIS B 1 300 ? 27.491 20.644 -13.171 1.00 18.51 280 HIS B O 1
ATOM 5016 N N . GLY B 1 301 ? 26.154 19.087 -14.164 1.00 20.10 281 GLY B N 1
ATOM 5017 C CA . GLY B 1 301 ? 26.914 19.010 -15.396 1.00 20.84 281 GLY B CA 1
ATOM 5018 C C . GLY B 1 301 ? 26.140 19.621 -16.557 1.00 21.40 281 GLY B C 1
ATOM 5019 O O . GLY B 1 301 ? 24.946 19.906 -16.430 1.00 19.77 281 GLY B O 1
ATOM 5020 N N . THR B 1 302 ? 26.777 19.716 -17.730 1.00 20.24 282 THR B N 1
ATOM 5021 C CA . THR B 1 302 ? 26.091 20.346 -18.861 1.00 21.39 282 THR B CA 1
ATOM 5022 C C . THR B 1 302 ? 24.949 19.457 -19.364 1.00 21.29 282 THR B C 1
ATOM 5023 O O . THR B 1 302 ? 24.070 19.976 -20.078 1.00 21.66 282 THR B O 1
ATOM 5027 N N . GLU B 1 303 ? 24.985 18.142 -19.088 1.00 21.13 283 GLU B N 1
ATOM 5028 C CA . GLU B 1 303 ? 23.977 17.202 -19.637 1.00 22.88 283 GLU B CA 1
ATOM 5029 C C . GLU B 1 303 ? 23.271 16.391 -18.551 1.00 20.93 283 GLU B C 1
ATOM 5030 O O . GLU B 1 303 ? 22.575 15.402 -18.854 1.00 20.77 283 GLU B O 1
ATOM 5036 N N . GLY B 1 304 ? 23.406 16.792 -17.307 1.00 19.89 284 GLY B N 1
ATOM 5037 C CA . GLY B 1 304 ? 22.700 16.095 -16.245 1.00 20.38 284 GLY B CA 1
ATOM 5038 C C . GLY B 1 304 ? 23.201 16.501 -14.872 1.00 20.60 284 GLY B C 1
ATOM 5039 O O . GLY B 1 304 ? 24.091 17.354 -14.729 1.00 18.40 284 GLY B O 1
ATOM 5040 N N . SER B 1 305 ? 22.585 15.901 -13.856 1.00 18.34 285 SER B N 1
ATOM 5041 C CA . SER B 1 305 ? 22.907 16.221 -12.464 1.00 20.10 285 SER B CA 1
ATOM 5042 C C . SER B 1 305 ? 22.889 14.920 -11.633 1.00 19.11 285 SER B C 1
ATOM 5043 O O . SER B 1 305 ? 22.209 13.922 -11.977 1.00 18.40 285 SER B O 1
ATOM 5046 N N . ILE B 1 306 ? 23.641 14.908 -10.511 1.00 19.06 286 ILE B N 1
ATOM 5047 C CA . ILE B 1 306 ? 23.770 13.781 -9.643 1.00 18.81 286 ILE B CA 1
ATOM 5048 C C . ILE B 1 306 ? 23.665 14.290 -8.202 1.00 18.34 286 ILE B C 1
ATOM 5049 O O . ILE B 1 306 ? 24.293 15.277 -7.889 1.00 20.06 286 ILE B O 1
ATOM 5054 N N . VAL B 1 307 ? 22.847 13.612 -7.398 1.00 16.60 287 VAL B N 1
ATOM 5055 C CA . VAL B 1 307 ? 22.630 13.980 -5.998 1.00 18.52 287 VAL B CA 1
ATOM 5056 C C . VAL B 1 307 ? 22.827 12.722 -5.161 1.00 16.96 287 VAL B C 1
ATOM 5057 O O . VAL B 1 307 ? 22.343 11.633 -5.535 1.00 17.57 287 VAL B O 1
ATOM 5061 N N . PHE B 1 308 ? 23.471 12.852 -4.003 1.00 17.49 288 PHE B N 1
ATOM 5062 C CA . PHE B 1 308 ? 23.737 11.722 -3.133 1.00 17.07 288 PHE B CA 1
ATOM 5063 C C . PHE B 1 308 ? 23.496 12.167 -1.690 1.00 17.89 288 PHE B C 1
ATOM 5064 O O . PHE B 1 308 ? 23.754 13.324 -1.359 1.00 18.54 288 PHE B O 1
ATOM 5072 N N . ASN B 1 309 ? 23.020 11.230 -0.878 1.00 17.25 289 ASN B N 1
ATOM 5073 C CA . ASN B 1 309 ? 22.743 11.394 0.565 1.00 16.55 289 ASN B CA 1
ATOM 5074 C C . ASN B 1 309 ? 23.129 10.089 1.278 1.00 17.03 289 ASN B C 1
ATOM 5075 O O . ASN B 1 309 ? 22.454 9.059 1.139 1.00 17.74 289 ASN B O 1
ATOM 5080 N N . TYR B 1 310 ? 24.230 10.124 2.032 1.00 16.01 290 TYR B N 1
ATOM 5081 C CA . TYR B 1 310 ? 24.728 8.958 2.729 1.00 15.60 290 TYR B CA 1
ATOM 5082 C C . TYR B 1 310 ? 23.716 8.422 3.770 1.00 16.51 290 TYR B C 1
ATOM 5083 O O . TYR B 1 310 ? 23.735 7.237 4.087 1.00 16.30 290 TYR B O 1
ATOM 5092 N N . GLU B 1 311 ? 22.839 9.238 4.321 1.00 16.27 291 GLU B N 1
ATOM 5093 C CA . GLU B 1 311 ? 21.814 8.684 5.237 1.00 17.36 291 GLU B CA 1
ATOM 5094 C C . GLU B 1 311 ? 20.897 7.687 4.491 1.00 20.31 291 GLU B C 1
ATOM 5095 O O . GLU B 1 311 ? 20.206 6.855 5.151 1.00 18.59 291 GLU B O 1
ATOM 5101 N N . ARG B 1 312 ? 20.850 7.814 3.154 1.00 17.52 292 ARG B N 1
ATOM 5102 C CA . ARG B 1 312 ? 20.178 6.868 2.249 1.00 17.44 292 ARG B CA 1
ATOM 5103 C C . ARG B 1 312 ? 21.200 6.327 1.221 1.00 17.32 292 ARG B C 1
ATOM 5104 O O . ARG B 1 312 ? 21.047 6.471 -0.028 1.00 19.13 292 ARG B O 1
ATOM 5112 N N . ARG B 1 313 ? 22.230 5.707 1.740 1.00 15.96 293 ARG B N 1
ATOM 5113 C CA . ARG B 1 313 ? 23.446 5.438 0.943 1.00 17.18 293 ARG B CA 1
ATOM 5114 C C . ARG B 1 313 ? 23.227 4.414 -0.191 1.00 17.08 293 ARG B C 1
ATOM 5115 O O . ARG B 1 313 ? 24.039 4.403 -1.116 1.00 17.67 293 ARG B O 1
ATOM 5123 N N . ASP B 1 314 ? 22.183 3.608 -0.120 1.00 17.81 294 ASP B N 1
ATOM 5124 C CA . ASP B 1 314 ? 21.877 2.676 -1.192 1.00 17.81 294 ASP B CA 1
ATOM 5125 C C . ASP B 1 314 ? 21.451 3.331 -2.495 1.00 18.47 294 ASP B C 1
ATOM 5126 O O . ASP B 1 314 ? 21.425 2.645 -3.542 1.00 19.19 294 ASP B O 1
ATOM 5131 N N . GLU B 1 315 ? 21.131 4.611 -2.439 1.00 17.25 295 GLU B N 1
ATOM 5132 C CA . GLU B 1 315 ? 20.556 5.366 -3.490 1.00 20.01 295 GLU B CA 1
ATOM 5133 C C . GLU B 1 315 ? 21.567 6.324 -4.107 1.00 20.05 295 GLU B C 1
ATOM 5134 O O . GLU B 1 315 ? 22.330 6.992 -3.389 1.00 19.41 295 GLU B O 1
ATOM 5140 N N . LEU B 1 316 ? 21.453 6.483 -5.430 1.00 18.58 296 LEU B N 1
ATOM 5141 C CA . LEU B 1 316 ? 21.994 7.629 -6.142 1.00 17.94 296 LEU B CA 1
ATOM 5142 C C . LEU B 1 316 ? 20.895 8.272 -6.991 1.00 19.24 296 LEU B C 1
ATOM 5143 O O . LEU B 1 316 ? 20.192 7.562 -7.658 1.00 18.42 296 LEU B O 1
ATOM 5148 N N . GLN B 1 317 ? 20.761 9.585 -6.953 1.00 16.36 297 GLN B N 1
ATOM 5149 C CA . GLN B 1 317 ? 19.821 10.253 -7.801 1.00 17.60 297 GLN B CA 1
ATOM 5150 C C . GLN B 1 317 ? 20.559 10.824 -9.021 1.00 19.49 297 GLN B C 1
ATOM 5151 O O . GLN B 1 317 ? 21.591 11.496 -8.870 1.00 17.87 297 GLN B O 1
ATOM 5157 N N . VAL B 1 318 ? 19.989 10.622 -10.197 1.00 18.52 298 VAL B N 1
ATOM 5158 C CA . VAL B 1 318 ? 20.620 11.168 -11.426 1.00 19.40 298 VAL B CA 1
ATOM 5159 C C . VAL B 1 318 ? 19.542 11.622 -12.393 1.00 18.84 298 VAL B C 1
ATOM 5160 O O . VAL B 1 318 ? 18.572 10.916 -12.568 1.00 19.65 298 VAL B O 1
ATOM 5164 N N . ALA B 1 319 ? 19.737 12.819 -12.963 1.00 19.67 299 ALA B N 1
ATOM 5165 C CA . ALA B 1 319 ? 18.827 13.400 -13.919 1.00 19.26 299 ALA B CA 1
ATOM 5166 C C . ALA B 1 319 ? 19.607 13.573 -15.220 1.00 20.36 299 ALA B C 1
ATOM 5167 O O . ALA B 1 319 ? 20.634 14.218 -15.170 1.00 18.46 299 ALA B O 1
ATOM 5169 N N . PHE B 1 320 ? 19.125 12.952 -16.310 1.00 20.32 300 PHE B N 1
ATOM 5170 C CA . PHE B 1 320 ? 19.705 13.099 -17.651 1.00 21.21 300 PHE B CA 1
ATOM 5171 C C . PHE B 1 320 ? 18.909 14.090 -18.499 1.00 21.47 300 PHE B C 1
ATOM 5172 O O . PHE B 1 320 ? 17.697 13.963 -18.743 1.00 22.52 300 PHE B O 1
ATOM 5180 N N . ALA B 1 321 ? 19.631 15.088 -19.023 1.00 20.75 301 ALA B N 1
ATOM 5181 C CA . ALA B 1 321 ? 19.090 16.075 -19.925 1.00 21.71 301 ALA B CA 1
ATOM 5182 C C . ALA B 1 321 ? 18.514 15.408 -21.189 1.00 22.13 301 ALA B C 1
ATOM 5183 O O . ALA B 1 321 ? 17.588 15.914 -21.760 1.00 24.73 301 ALA B O 1
ATOM 5185 N N . SER B 1 322 ? 19.053 14.292 -21.589 1.00 21.94 302 SER B N 1
ATOM 5186 C CA . SER B 1 322 ? 18.631 13.657 -22.840 1.00 25.26 302 SER B CA 1
ATOM 5187 C C . SER B 1 322 ? 17.220 13.024 -22.739 1.00 27.89 302 SER B C 1
ATOM 5188 O O . SER B 1 322 ? 16.719 12.525 -23.752 1.00 24.68 302 SER B O 1
ATOM 5191 N N . ASP B 1 323 ? 16.611 12.897 -21.538 1.00 24.04 303 ASP B N 1
ATOM 5192 C CA . ASP B 1 323 ? 15.252 12.248 -21.421 1.00 26.72 303 ASP B CA 1
ATOM 5193 C C . ASP B 1 323 ? 14.289 13.018 -22.287 1.00 24.25 303 ASP B C 1
ATOM 5194 O O . ASP B 1 323 ? 14.411 14.208 -22.450 1.00 24.04 303 ASP B O 1
ATOM 5199 N N . GLN B 1 324 ? 13.282 12.354 -22.853 1.00 26.09 304 GLN B N 1
ATOM 5200 C CA . GLN B 1 324 ? 12.213 13.064 -23.552 1.00 26.25 304 GLN B CA 1
ATOM 5201 C C . GLN B 1 324 ? 11.517 14.049 -22.592 1.00 26.65 304 GLN B C 1
ATOM 5202 O O . GLN B 1 324 ? 11.436 13.817 -21.378 1.00 22.87 304 GLN B O 1
ATOM 5208 N N . ALA B 1 325 ? 11.046 15.168 -23.135 1.00 23.19 305 ALA B N 1
ATOM 5209 C CA . ALA B 1 325 ? 10.571 16.327 -22.388 1.00 26.66 305 ALA B CA 1
ATOM 5210 C C . ALA B 1 325 ? 9.425 15.991 -21.410 1.00 22.89 305 ALA B C 1
ATOM 5211 O O . ALA B 1 325 ? 9.260 16.682 -20.390 1.00 23.91 305 ALA B O 1
ATOM 5213 N N . ASP B 1 326 ? 8.634 14.969 -21.736 1.00 23.86 306 ASP B N 1
ATOM 5214 C CA . ASP B 1 326 ? 7.481 14.617 -20.882 1.00 23.76 306 ASP B CA 1
ATOM 5215 C C . ASP B 1 326 ? 7.818 13.581 -19.841 1.00 21.53 306 ASP B C 1
ATOM 5216 O O . ASP B 1 326 ? 6.940 13.068 -19.175 1.00 21.25 306 ASP B O 1
ATOM 5221 N N . ARG B 1 327 ? 9.084 13.220 -19.686 1.00 20.00 307 ARG B N 1
ATOM 5222 C CA . ARG B 1 327 ? 9.471 12.211 -18.701 1.00 18.63 307 ARG B CA 1
ATOM 5223 C C . ARG B 1 327 ? 10.904 12.440 -18.181 1.00 18.57 307 ARG B C 1
ATOM 5224 O O . ARG B 1 327 ? 11.631 11.493 -17.984 1.00 19.52 307 ARG B O 1
ATOM 5232 N N . ARG B 1 328 ? 11.228 13.667 -17.879 1.00 21.09 308 ARG B N 1
ATOM 5233 C CA . ARG B 1 328 ? 12.500 14.084 -17.341 1.00 23.67 308 ARG B CA 1
ATOM 5234 C C . ARG B 1 328 ? 12.401 14.120 -15.827 1.00 22.29 308 ARG B C 1
ATOM 5235 O O . ARG B 1 328 ? 11.349 14.458 -15.314 1.00 20.70 308 ARG B O 1
ATOM 5243 N N . GLY B 1 329 ? 13.502 13.811 -15.169 1.00 20.83 309 GLY B N 1
ATOM 5244 C CA . GLY B 1 329 ? 13.654 14.090 -13.745 1.00 19.51 309 GLY B CA 1
ATOM 5245 C C . GLY B 1 329 ? 14.691 13.204 -13.106 1.00 18.95 309 GLY B C 1
ATOM 5246 O O . GLY B 1 329 ? 15.310 12.294 -13.756 1.00 17.77 309 GLY B O 1
ATOM 5247 N N . PHE B 1 330 ? 14.915 13.413 -11.807 1.00 17.05 310 PHE B N 1
ATOM 5248 C CA . PHE B 1 330 ? 15.854 12.548 -11.156 1.00 16.77 310 PHE B CA 1
ATOM 5249 C C . PHE B 1 330 ? 15.315 11.119 -10.997 1.00 19.49 310 PHE B C 1
ATOM 5250 O O . PHE B 1 330 ? 14.196 10.884 -10.434 1.00 18.63 310 PHE B O 1
ATOM 5258 N N . ARG B 1 331 ? 16.155 10.176 -11.403 1.00 18.23 311 ARG B N 1
ATOM 5259 C CA . ARG B 1 331 ? 15.980 8.758 -11.150 1.00 19.69 311 ARG B CA 1
ATOM 5260 C C . ARG B 1 331 ? 16.642 8.403 -9.815 1.00 19.40 311 ARG B C 1
ATOM 5261 O O . ARG B 1 331 ? 17.822 8.681 -9.613 1.00 17.99 311 ARG B O 1
ATOM 5269 N N . THR B 1 332 ? 15.945 7.619 -9.013 1.00 19.45 312 THR B N 1
ATOM 5270 C CA . THR B 1 332 ? 16.500 7.045 -7.807 1.00 18.42 312 THR B CA 1
ATOM 5271 C C . THR B 1 332 ? 17.025 5.628 -8.085 1.00 17.57 312 THR B C 1
ATOM 5272 O O . THR B 1 332 ? 16.233 4.650 -8.240 1.00 18.08 312 THR B O 1
ATOM 5276 N N . VAL B 1 333 ? 18.332 5.508 -8.204 1.00 16.83 313 VAL B N 1
ATOM 5277 C CA . VAL B 1 333 ? 18.987 4.294 -8.588 1.00 17.92 313 VAL B CA 1
ATOM 5278 C C . VAL B 1 333 ? 19.527 3.616 -7.331 1.00 17.02 313 VAL B C 1
ATOM 5279 O O . VAL B 1 333 ? 20.343 4.237 -6.595 1.00 18.06 313 VAL B O 1
ATOM 5283 N N . TYR B 1 334 ? 19.066 2.363 -7.078 1.00 16.97 314 TYR B N 1
ATOM 5284 C CA . TYR B 1 334 ? 19.544 1.516 -5.985 1.00 16.43 314 TYR B CA 1
ATOM 5285 C C . TYR B 1 334 ? 20.749 0.672 -6.441 1.00 19.15 314 TYR B C 1
ATOM 5286 O O . TYR B 1 334 ? 20.686 -0.036 -7.460 1.00 19.61 314 TYR B O 1
ATOM 5295 N N . THR B 1 335 ? 21.829 0.704 -5.677 1.00 17.51 315 THR B N 1
ATOM 5296 C CA . THR B 1 335 ? 23.052 0.012 -6.088 1.00 18.34 315 THR B CA 1
ATOM 5297 C C . THR B 1 335 ? 22.974 -1.490 -5.831 1.00 20.08 315 THR B C 1
ATOM 5298 O O . THR B 1 335 ? 22.437 -1.976 -4.841 1.00 18.89 315 THR B O 1
ATOM 5302 N N . GLY B 1 336 ? 23.506 -2.230 -6.799 1.00 19.87 316 GLY B N 1
ATOM 5303 C CA . GLY B 1 336 ? 23.483 -3.673 -6.737 1.00 18.81 316 GLY B CA 1
ATOM 5304 C C . GLY B 1 336 ? 24.511 -4.295 -7.671 1.00 19.48 316 GLY B C 1
ATOM 5305 O O . GLY B 1 336 ? 25.543 -3.687 -7.978 1.00 20.73 316 GLY B O 1
ATOM 5306 N N . PRO B 1 337 ? 24.206 -5.497 -8.162 1.00 21.16 317 PRO B N 1
ATOM 5307 C CA . PRO B 1 337 ? 25.142 -6.234 -9.053 1.00 20.06 317 PRO B CA 1
ATOM 5308 C C . PRO B 1 337 ? 25.548 -5.429 -10.301 1.00 22.75 317 PRO B C 1
ATOM 5309 O O . PRO B 1 337 ? 26.693 -5.593 -10.790 1.00 22.92 317 PRO B O 1
ATOM 5313 N N . ALA B 1 338 ? 24.706 -4.543 -10.796 1.00 23.23 318 ALA B N 1
ATOM 5314 C CA . ALA B 1 338 ? 25.019 -3.845 -12.070 1.00 22.87 318 ALA B CA 1
ATOM 5315 C C . ALA B 1 338 ? 26.014 -2.687 -11.843 1.00 22.66 318 ALA B C 1
ATOM 5316 O O . ALA B 1 338 ? 26.515 -2.097 -12.820 1.00 21.70 318 ALA B O 1
ATOM 5318 N N . HIS B 1 339 ? 26.277 -2.352 -10.573 1.00 20.37 319 HIS B N 1
ATOM 5319 C CA . HIS B 1 339 ? 26.952 -1.127 -10.234 1.00 19.28 319 HIS B CA 1
ATOM 5320 C C . HIS B 1 339 ? 28.330 -1.419 -9.649 1.00 18.92 319 HIS B C 1
ATOM 5321 O O . HIS B 1 339 ? 28.636 -2.551 -9.327 1.00 19.33 3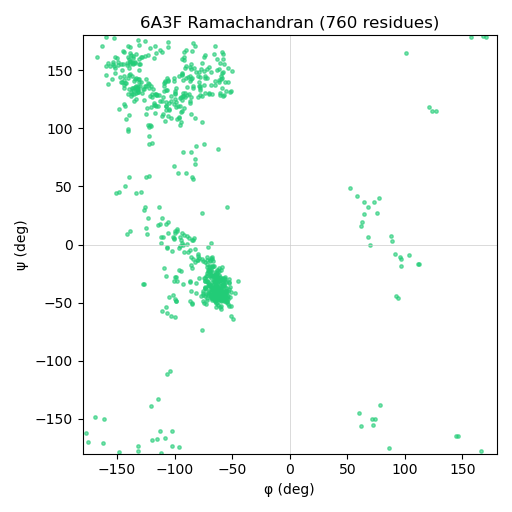19 HIS B O 1
ATOM 5328 N N . PRO B 1 340 ? 29.137 -0.390 -9.532 1.00 20.63 320 PRO B N 1
ATOM 5329 C CA . PRO B 1 340 ? 30.520 -0.642 -9.078 1.00 22.91 320 PRO B CA 1
ATOM 5330 C C . PRO B 1 340 ? 30.563 -1.377 -7.729 1.00 22.19 320 PRO B C 1
ATOM 5331 O O . PRO B 1 340 ? 29.740 -1.121 -6.820 1.00 22.03 320 PRO B O 1
ATOM 5335 N N . TYR B 1 341 ? 31.511 -2.320 -7.676 1.00 19.51 321 TYR B N 1
ATOM 5336 C CA . TYR B 1 341 ? 31.804 -3.261 -6.587 1.00 19.37 321 TYR B CA 1
ATOM 5337 C C . TYR B 1 341 ? 30.676 -4.288 -6.412 1.00 19.11 321 TYR B C 1
ATOM 5338 O O . TYR B 1 341 ? 30.715 -5.087 -5.466 1.00 21.16 321 TYR B O 1
ATOM 5347 N N . GLY B 1 342 ? 29.674 -4.301 -7.314 1.00 21.10 322 GLY B N 1
ATOM 5348 C CA . GLY B 1 342 ? 28.540 -5.180 -7.147 1.00 20.39 322 GLY B CA 1
ATOM 5349 C C . GLY B 1 342 ? 28.893 -6.642 -7.005 1.00 20.54 322 GLY B C 1
ATOM 5350 O O . GLY B 1 342 ? 28.138 -7.388 -6.358 1.00 21.59 322 GLY B O 1
ATOM 5351 N N . GLU B 1 343 ? 29.983 -7.082 -7.666 1.00 22.62 323 GLU B N 1
ATOM 5352 C CA . GLU B 1 343 ? 30.412 -8.480 -7.694 1.00 22.05 323 GLU B CA 1
ATOM 5353 C C . GLU B 1 343 ? 30.753 -8.961 -6.285 1.00 22.52 323 GLU B C 1
ATOM 5354 O O . GLU B 1 343 ? 30.701 -10.178 -5.985 1.00 22.47 323 GLU B O 1
ATOM 5360 N N . GLY B 1 344 ? 31.171 -8.041 -5.443 1.00 21.17 324 GLY B N 1
ATOM 5361 C CA . GLY B 1 344 ? 31.520 -8.414 -4.047 1.00 18.92 324 GLY B CA 1
ATOM 5362 C C . GLY B 1 344 ? 30.358 -8.269 -3.070 1.00 19.37 324 GLY B C 1
ATOM 5363 O O . GLY B 1 344 ? 30.527 -8.627 -1.898 1.00 19.97 324 GLY B O 1
ATOM 5364 N N . LEU B 1 345 ? 29.178 -7.845 -3.499 1.00 21.15 325 LEU B N 1
ATOM 5365 C CA . LEU B 1 345 ? 28.154 -7.438 -2.513 1.00 21.65 325 LEU B CA 1
ATOM 5366 C C . LEU B 1 345 ? 26.887 -8.299 -2.674 1.00 20.40 325 LEU B C 1
ATOM 5367 O O . LEU B 1 345 ? 26.957 -9.510 -2.714 1.00 21.43 325 LEU B O 1
ATOM 5372 N N . TRP B 1 346 ? 25.713 -7.682 -2.578 1.00 20.36 326 TRP B N 1
ATOM 5373 C CA . TRP B 1 346 ? 24.489 -8.421 -2.335 1.00 21.20 326 TRP B CA 1
ATOM 5374 C C . TRP B 1 346 ? 23.794 -8.805 -3.649 1.00 19.02 326 TRP B C 1
ATOM 5375 O O . TRP B 1 346 ? 24.027 -8.169 -4.650 1.00 20.01 326 TRP B O 1
ATOM 5386 N N . PRO B 1 347 ? 22.933 -9.839 -3.599 1.00 20.57 327 PRO B N 1
ATOM 5387 C CA . PRO B 1 347 ? 22.330 -10.452 -4.786 1.00 22.02 327 PRO B CA 1
ATOM 5388 C C . PRO B 1 347 ? 21.401 -9.514 -5.552 1.00 21.88 327 PRO B C 1
ATOM 5389 O O . PRO B 1 347 ? 21.204 -9.729 -6.753 1.00 20.74 327 PRO B O 1
ATOM 5393 N N . ILE B 1 348 ? 20.812 -8.517 -4.867 1.00 18.80 328 ILE B N 1
ATOM 5394 C CA . ILE B 1 348 ? 19.905 -7.604 -5.421 1.00 20.01 328 ILE B CA 1
ATOM 5395 C C . ILE B 1 348 ? 20.168 -6.202 -4.886 1.00 19.31 328 ILE B C 1
ATOM 5396 O O . ILE B 1 348 ? 20.731 -6.061 -3.787 1.00 18.98 328 ILE B O 1
ATOM 5401 N N . PRO B 1 349 ? 19.697 -5.198 -5.610 1.00 19.03 329 PRO B N 1
ATOM 5402 C CA . PRO B 1 349 ? 19.761 -3.833 -5.069 1.00 18.45 329 PRO B CA 1
ATOM 5403 C C . PRO B 1 349 ? 18.900 -3.748 -3.801 1.00 18.49 329 PRO B C 1
ATOM 5404 O O . PRO B 1 349 ? 17.911 -4.476 -3.678 1.00 18.87 329 PRO B O 1
ATOM 5408 N N . ALA B 1 350 ? 19.293 -2.864 -2.867 1.00 18.59 330 ALA B N 1
ATOM 5409 C CA . ALA B 1 350 ? 18.585 -2.629 -1.615 1.00 19.13 330 ALA B CA 1
ATOM 5410 C C . ALA B 1 350 ? 18.518 -3.841 -0.665 1.00 19.73 330 ALA B C 1
ATOM 5411 O O . ALA B 1 350 ? 17.731 -3.788 0.302 1.00 19.02 330 ALA B O 1
ATOM 5413 N N . LEU B 1 351 ? 19.371 -4.867 -0.796 1.00 18.14 331 LEU B N 1
ATOM 5414 C CA . LEU B 1 351 ? 19.514 -5.800 0.258 1.00 17.97 331 LEU B CA 1
ATOM 5415 C C . LEU B 1 351 ? 20.117 -5.115 1.481 1.00 20.81 331 LEU B C 1
ATOM 5416 O O . LEU B 1 351 ? 19.787 -5.484 2.609 1.00 20.77 331 LEU B O 1
ATOM 5421 N N . GLY B 1 352 ? 20.951 -4.115 1.234 1.00 21.55 332 GLY B N 1
ATOM 5422 C CA . GLY B 1 352 ? 21.288 -3.093 2.257 1.00 20.29 332 GLY B CA 1
ATOM 5423 C C . GLY B 1 352 ? 22.786 -2.961 2.427 1.00 18.17 332 GLY B C 1
ATOM 5424 O O . GLY B 1 352 ? 23.446 -3.937 2.820 1.00 20.71 332 GLY B O 1
ATOM 5425 N N . ILE B 1 353 ? 23.291 -1.789 2.071 1.00 18.54 333 ILE B N 1
ATOM 5426 C CA . ILE B 1 353 ? 24.677 -1.359 2.310 1.00 18.88 333 ILE B CA 1
ATOM 5427 C C . ILE B 1 353 ? 24.684 -0.554 3.626 1.00 18.93 333 ILE B C 1
ATOM 5428 O O . ILE B 1 353 ? 23.933 0.375 3.767 1.00 21.51 333 ILE B O 1
ATOM 5433 N N . GLY B 1 354 ? 25.547 -0.940 4.556 1.00 20.48 334 GLY B N 1
ATOM 5434 C CA . GLY B 1 354 ? 25.897 -0.144 5.733 1.00 21.23 334 GLY B CA 1
ATOM 5435 C C . GLY B 1 354 ? 27.363 0.294 5.725 1.00 22.39 334 GLY B C 1
ATOM 5436 O O . GLY B 1 354 ? 28.106 0.234 4.717 1.00 20.42 334 GLY B O 1
ATOM 5437 N N . TYR B 1 355 ? 27.796 0.789 6.866 1.00 19.98 335 TYR B N 1
ATOM 5438 C CA . TYR B 1 355 ? 29.119 1.356 6.991 1.00 18.70 335 TYR B CA 1
ATOM 5439 C C . TYR B 1 355 ? 30.181 0.290 6.705 1.00 19.58 335 TYR B C 1
ATOM 5440 O O . TYR B 1 355 ? 31.191 0.588 6.142 1.00 20.27 335 TYR B O 1
ATOM 5449 N N . GLY B 1 356 ? 29.934 -0.920 7.179 1.00 18.62 336 GLY B N 1
ATOM 5450 C CA . GLY B 1 356 ? 30.880 -2.006 7.100 1.00 21.01 336 GLY B CA 1
ATOM 5451 C C . GLY B 1 356 ? 31.291 -2.300 5.670 1.00 20.85 336 GLY B C 1
ATOM 5452 O O . GLY B 1 356 ? 32.484 -2.529 5.409 1.00 20.81 336 GLY B O 1
ATOM 5453 N N . GLU B 1 357 ? 30.324 -2.285 4.741 1.00 20.49 337 GLU B N 1
ATOM 5454 C CA . GLU B 1 357 ? 30.652 -2.607 3.329 1.00 20.01 337 GLU B CA 1
ATOM 5455 C C . GLU B 1 357 ? 31.675 -1.603 2.772 1.00 19.33 337 GLU B C 1
ATOM 5456 O O . GLU B 1 357 ? 32.518 -2.013 1.974 1.00 19.43 337 GLU B O 1
ATOM 5462 N N . THR B 1 358 ? 31.633 -0.344 3.196 1.00 20.03 338 THR B N 1
ATOM 5463 C CA . THR B 1 358 ? 32.607 0.630 2.703 1.00 21.99 338 THR B CA 1
ATOM 5464 C C . THR B 1 358 ? 34.011 0.227 3.167 1.00 22.36 338 THR B C 1
ATOM 5465 O O . THR B 1 358 ? 34.983 0.285 2.411 1.00 22.66 338 THR B O 1
ATOM 5469 N N . LYS B 1 359 ? 34.098 -0.232 4.397 1.00 22.81 339 LYS B N 1
ATOM 5470 C CA . LYS B 1 359 ? 35.412 -0.685 4.933 1.00 22.49 339 LYS B CA 1
ATOM 5471 C C . LYS B 1 359 ? 35.871 -1.993 4.266 1.00 21.39 339 LYS B C 1
ATOM 5472 O O . LYS B 1 359 ? 37.092 -2.206 4.080 1.00 20.58 339 LYS B O 1
ATOM 5478 N N . ILE B 1 360 ? 34.926 -2.872 3.928 1.00 21.02 340 ILE B N 1
ATOM 5479 C CA . ILE B 1 360 ? 35.233 -4.127 3.243 1.00 20.56 340 ILE B CA 1
ATOM 5480 C C . ILE B 1 360 ? 35.774 -3.850 1.825 1.00 23.27 340 ILE B C 1
ATOM 5481 O O . ILE B 1 360 ? 36.783 -4.478 1.383 1.00 23.11 340 ILE B O 1
ATOM 5486 N N . ILE B 1 361 ? 35.169 -2.909 1.137 1.00 22.03 341 ILE B N 1
ATOM 5487 C CA . ILE B 1 361 ? 35.569 -2.533 -0.209 1.00 20.35 341 ILE B CA 1
ATOM 5488 C C . ILE B 1 361 ? 36.937 -1.859 -0.150 1.00 21.00 341 ILE B C 1
ATOM 5489 O O . ILE B 1 361 ? 37.831 -2.151 -0.950 1.00 23.24 341 ILE B O 1
ATOM 5494 N N . GLU B 1 362 ? 37.092 -0.948 0.808 1.00 20.47 342 GLU B N 1
ATOM 5495 C CA . GLU B 1 362 ? 38.372 -0.276 1.064 1.00 20.49 342 GLU B CA 1
ATOM 5496 C C . GLU B 1 362 ? 39.493 -1.312 1.244 1.00 22.61 342 GLU B C 1
ATOM 5497 O O . GLU B 1 362 ? 40.538 -1.235 0.561 1.00 24.45 342 GLU B O 1
ATOM 5503 N N . ALA B 1 363 ? 39.288 -2.272 2.133 1.00 23.25 343 ALA B N 1
ATOM 5504 C CA . ALA B 1 363 ? 40.287 -3.320 2.401 1.00 22.80 343 ALA B CA 1
ATOM 5505 C C . ALA B 1 363 ? 40.556 -4.173 1.155 1.00 25.46 343 ALA B C 1
ATOM 5506 O O . ALA B 1 363 ? 41.722 -4.579 0.877 1.00 26.06 343 ALA B O 1
ATOM 5508 N N . HIS B 1 364 ? 39.510 -4.474 0.383 1.00 24.89 344 HIS B N 1
ATOM 5509 C CA . HIS B 1 364 ? 39.728 -5.198 -0.866 1.00 24.72 344 HIS B CA 1
ATOM 5510 C C . HIS B 1 364 ? 40.705 -4.447 -1.761 1.00 25.13 344 HIS B C 1
ATOM 5511 O O . HIS B 1 364 ? 41.645 -5.072 -2.343 1.00 25.30 344 HIS B O 1
ATOM 5518 N N . ASP B 1 365 ? 40.506 -3.137 -1.934 1.00 22.96 345 ASP B N 1
ATOM 5519 C CA . ASP B 1 365 ? 41.315 -2.440 -2.903 1.00 25.37 345 ASP B CA 1
ATOM 5520 C C . ASP B 1 365 ? 42.747 -2.269 -2.354 1.00 25.28 345 ASP B C 1
ATOM 5521 O O . ASP B 1 365 ? 43.717 -2.236 -3.119 1.00 25.59 345 ASP B O 1
ATOM 5526 N N . PHE B 1 366 ? 42.835 -2.154 -1.046 1.00 25.03 346 PHE B N 1
ATOM 5527 C CA . PHE B 1 366 ? 44.123 -1.973 -0.348 1.00 25.54 346 PHE B CA 1
ATOM 5528 C C . PHE B 1 366 ? 44.997 -3.220 -0.551 1.00 24.91 346 PHE B C 1
ATOM 5529 O O . PHE B 1 366 ? 46.195 -3.151 -0.875 1.00 27.32 346 PHE B O 1
ATOM 5537 N N . PHE B 1 367 ? 44.394 -4.357 -0.336 1.00 26.21 347 PHE B N 1
ATOM 5538 C CA . PHE B 1 367 ? 45.074 -5.634 -0.426 1.00 29.15 347 PHE B CA 1
ATOM 5539 C C . PHE B 1 367 ? 45.357 -6.011 -1.897 1.00 31.50 347 PHE B C 1
ATOM 5540 O O . PHE B 1 367 ? 46.405 -6.649 -2.189 1.00 29.99 347 PHE B O 1
ATOM 5548 N N . LYS B 1 368 ? 44.492 -5.598 -2.820 1.00 29.78 348 LYS B N 1
ATOM 5549 C CA . LYS B 1 368 ? 44.718 -5.771 -4.245 1.00 29.91 348 LYS B CA 1
ATOM 5550 C C . LYS B 1 368 ? 45.994 -5.010 -4.664 1.00 30.82 348 LYS B C 1
ATOM 5551 O O . LYS B 1 368 ? 46.835 -5.561 -5.359 1.00 28.50 348 LYS B O 1
ATOM 5557 N N . ALA B 1 369 ? 46.133 -3.757 -4.235 1.00 29.70 349 ALA B N 1
ATOM 5558 C CA . ALA B 1 369 ? 47.366 -2.967 -4.498 1.00 31.27 349 ALA B CA 1
ATOM 5559 C C . ALA B 1 369 ? 48.611 -3.662 -3.922 1.00 29.84 349 ALA B C 1
ATOM 5560 O O . ALA B 1 369 ? 49.666 -3.643 -4.572 1.00 32.69 349 ALA B O 1
ATOM 5562 N N . ILE B 1 370 ? 48.506 -4.235 -2.720 1.00 29.34 350 ILE B N 1
ATOM 5563 C CA . ILE B 1 370 ? 49.623 -4.898 -2.076 1.00 33.01 350 ILE B CA 1
ATOM 5564 C C . ILE B 1 370 ? 50.035 -6.110 -2.906 1.00 37.15 350 ILE B C 1
ATOM 5565 O O . ILE B 1 370 ? 51.204 -6.252 -3.283 1.00 33.45 350 ILE B O 1
ATOM 5570 N N . ALA B 1 371 ? 49.069 -6.967 -3.175 1.00 32.80 351 ALA B N 1
ATOM 5571 C CA . ALA B 1 371 ? 49.349 -8.203 -3.897 1.00 33.18 351 ALA B CA 1
ATOM 5572 C C . ALA B 1 371 ? 49.822 -7.928 -5.323 1.00 35.23 351 ALA B C 1
ATOM 5573 O O . ALA B 1 371 ? 50.606 -8.708 -5.849 1.00 40.52 351 ALA B O 1
ATOM 5575 N N . GLU B 1 372 ? 49.347 -6.870 -5.970 1.00 34.12 352 GLU B N 1
ATOM 5576 C CA . GLU B 1 372 ? 49.702 -6.618 -7.357 1.00 35.37 352 GLU B CA 1
ATOM 5577 C C . GLU B 1 372 ? 50.883 -5.650 -7.462 1.00 39.55 352 GLU B C 1
ATOM 5578 O O . GLU B 1 372 ? 51.250 -5.250 -8.560 1.00 39.70 352 GLU B O 1
ATOM 5584 N N . GLY B 1 373 ? 51.489 -5.303 -6.321 1.00 40.93 353 GLY B N 1
ATOM 5585 C CA . GLY B 1 373 ? 52.663 -4.445 -6.273 1.00 39.41 353 GLY B CA 1
ATOM 5586 C C . GLY B 1 373 ? 52.374 -3.046 -6.764 1.00 39.63 353 GLY B C 1
ATOM 5587 O O . GLY B 1 373 ? 53.257 -2.385 -7.242 1.00 43.76 353 GLY B O 1
ATOM 5588 N N . GLY B 1 374 ? 51.132 -2.598 -6.670 1.00 40.16 354 GLY B N 1
ATOM 5589 C CA . GLY B 1 374 ? 50.724 -1.305 -7.226 1.00 36.88 354 GLY B CA 1
ATOM 5590 C C . GLY B 1 374 ? 50.348 -0.313 -6.128 1.00 35.72 354 GLY B C 1
ATOM 5591 O O . GLY B 1 374 ? 50.733 -0.477 -4.966 1.00 33.64 354 GLY B O 1
ATOM 5592 N N . SER B 1 375 ? 49.598 0.703 -6.505 1.00 33.02 355 SER B N 1
ATOM 5593 C CA . SER B 1 375 ? 49.178 1.719 -5.564 1.00 34.52 355 SER B CA 1
ATOM 5594 C C . SER B 1 375 ? 47.642 1.821 -5.491 1.00 33.67 355 SER B C 1
ATOM 5595 O O . SER B 1 375 ? 46.937 1.262 -6.307 1.00 28.15 355 SER B O 1
ATOM 5598 N N . VAL B 1 376 ? 47.163 2.562 -4.496 1.00 27.84 356 VAL B N 1
ATOM 5599 C CA . VAL B 1 376 ? 45.765 2.703 -4.251 1.00 26.78 356 VAL B CA 1
ATOM 5600 C C . VAL B 1 376 ? 45.423 4.181 -4.114 1.00 26.76 356 VAL B C 1
ATOM 5601 O O . VAL B 1 376 ? 46.287 5.065 -3.804 1.00 29.66 356 VAL B O 1
ATOM 5605 N N . SER B 1 377 ? 44.146 4.466 -4.396 1.00 25.85 357 SER B N 1
ATOM 5606 C CA . SER B 1 377 ? 43.593 5.788 -4.204 1.00 25.14 357 SER B CA 1
ATOM 5607 C C . SER B 1 377 ? 42.417 5.717 -3.220 1.00 26.26 357 SER B C 1
ATOM 5608 O O . SER B 1 377 ? 41.611 4.768 -3.328 1.00 24.46 357 SER B O 1
ATOM 5611 N N . PRO B 1 378 ? 42.298 6.641 -2.258 1.00 23.64 358 PRO B N 1
ATOM 5612 C CA . PRO B 1 378 ? 43.267 7.711 -1.940 1.00 23.96 358 PRO B CA 1
ATOM 5613 C C . PRO B 1 378 ? 44.488 7.270 -1.116 1.00 23.54 358 PRO B C 1
ATOM 5614 O O . PRO B 1 378 ? 44.368 6.528 -0.113 1.00 22.32 358 PRO B O 1
ATOM 5618 N N . SER B 1 379 ? 45.649 7.774 -1.547 1.00 26.69 359 SER B N 1
ATOM 5619 C CA . SER B 1 379 ? 46.932 7.479 -0.906 1.00 22.93 359 SER B CA 1
ATOM 5620 C C . SER B 1 379 ? 47.303 8.592 0.079 1.00 25.11 359 SER B C 1
ATOM 5621 O O . SER B 1 379 ? 46.564 9.539 0.330 1.00 23.50 359 SER B O 1
ATOM 5624 N N . PHE B 1 380 ? 48.508 8.504 0.639 1.00 26.64 360 PHE B N 1
ATOM 5625 C CA . PHE B 1 380 ? 49.043 9.607 1.417 1.00 25.93 360 PHE B CA 1
ATOM 5626 C C . PHE B 1 380 ? 49.234 10.867 0.554 1.00 23.33 360 PHE B C 1
ATOM 5627 O O . PHE B 1 380 ? 49.186 11.955 1.111 1.00 26.03 360 PHE B O 1
ATOM 5635 N N . ALA B 1 381 ? 49.418 10.746 -0.763 1.00 25.38 361 ALA B N 1
ATOM 5636 C CA . ALA B 1 381 ? 49.425 11.912 -1.633 1.00 25.31 361 ALA B CA 1
ATOM 5637 C C . ALA B 1 381 ? 48.092 12.647 -1.505 1.00 25.69 361 ALA B C 1
ATOM 5638 O O . ALA B 1 381 ? 48.069 13.847 -1.370 1.00 24.84 361 ALA B O 1
ATOM 5640 N N . ASP B 1 382 ? 46.988 11.871 -1.587 1.00 26.67 362 ASP B N 1
ATOM 5641 C CA . ASP B 1 382 ? 45.634 12.436 -1.470 1.00 24.91 362 ASP B CA 1
ATOM 5642 C C . ASP B 1 382 ? 45.424 13.020 -0.063 1.00 22.72 362 ASP B C 1
ATOM 5643 O O . ASP B 1 382 ? 44.785 14.077 0.089 1.00 23.24 362 ASP B O 1
ATOM 5648 N N . GLY B 1 383 ? 45.917 12.306 0.959 1.00 22.85 363 GLY B N 1
ATOM 5649 C CA . GLY B 1 383 ? 45.791 12.747 2.343 1.00 23.34 363 GLY B CA 1
ATOM 5650 C C . GLY B 1 383 ? 46.486 14.073 2.573 1.00 24.63 363 GLY B C 1
ATOM 5651 O O . GLY B 1 383 ? 45.961 14.984 3.195 1.00 25.79 363 GLY B O 1
ATOM 5652 N N . TYR B 1 384 ? 47.657 14.191 1.990 1.00 23.41 364 TYR B N 1
ATOM 5653 C CA . TYR B 1 384 ? 48.427 15.404 2.096 1.00 24.36 364 TYR B CA 1
ATOM 5654 C C . TYR B 1 384 ? 47.789 16.558 1.297 1.00 23.73 364 TYR B C 1
ATOM 5655 O O . TYR B 1 384 ? 47.732 17.662 1.830 1.00 23.06 364 TYR B O 1
ATOM 5664 N N . GLN B 1 385 ? 47.254 16.300 0.083 1.00 22.31 365 GLN B N 1
ATOM 5665 C CA . GLN B 1 385 ? 46.572 17.323 -0.691 1.00 23.72 365 GLN B CA 1
ATOM 5666 C C . GLN B 1 385 ? 45.361 17.853 0.091 1.00 22.22 365 GLN B C 1
ATOM 5667 O O . GLN B 1 385 ? 45.072 19.050 0.074 1.00 23.51 365 GLN B O 1
ATOM 5673 N N . VAL B 1 386 ? 44.633 16.973 0.775 1.00 23.47 366 VAL B N 1
ATOM 5674 C CA . VAL B 1 386 ? 43.528 17.427 1.592 1.00 24.15 366 VAL B CA 1
ATOM 5675 C C . VAL B 1 386 ? 44.060 18.292 2.746 1.00 23.23 366 VAL B C 1
ATOM 5676 O O . VAL B 1 386 ? 43.468 19.347 3.068 1.00 23.06 366 VAL B O 1
ATOM 5680 N N . ALA B 1 387 ? 45.137 17.858 3.390 1.00 24.78 367 ALA B N 1
ATOM 5681 C CA . ALA B 1 387 ? 45.713 18.690 4.489 1.00 26.80 367 ALA B CA 1
ATOM 5682 C C . ALA B 1 387 ? 46.092 20.091 3.984 1.00 23.85 367 ALA B C 1
ATOM 5683 O O . ALA B 1 387 ? 45.922 21.091 4.746 1.00 27.25 367 ALA B O 1
ATOM 5685 N N . LEU B 1 388 ? 46.574 20.178 2.737 1.00 25.07 368 LEU B N 1
ATOM 5686 C CA . LEU B 1 388 ? 46.965 21.467 2.109 1.00 26.09 368 LEU B CA 1
ATOM 5687 C C . LEU B 1 388 ? 45.705 22.286 1.857 1.00 27.49 368 LEU B C 1
ATOM 5688 O O . LEU B 1 388 ? 45.699 23.498 2.077 1.00 22.29 368 LEU B O 1
ATOM 5693 N N . ILE B 1 389 ? 44.603 21.603 1.495 1.00 24.53 369 ILE B N 1
ATOM 5694 C CA . ILE B 1 389 ? 43.345 22.316 1.301 1.00 24.69 369 ILE B CA 1
ATOM 5695 C C . ILE B 1 389 ? 42.859 22.847 2.637 1.00 22.95 369 ILE B C 1
ATOM 5696 O O . ILE B 1 389 ? 42.443 23.984 2.703 1.00 26.09 369 ILE B O 1
ATOM 5701 N N . ASP B 1 390 ? 42.942 22.015 3.678 1.00 23.48 370 ASP B N 1
ATOM 5702 C CA . ASP B 1 390 ? 42.542 22.441 5.031 1.00 25.39 370 ASP B CA 1
ATOM 5703 C C . ASP B 1 390 ? 43.344 23.657 5.490 1.00 24.75 370 ASP B C 1
ATOM 5704 O O . ASP B 1 390 ? 42.795 24.606 6.059 1.00 25.26 370 ASP B O 1
ATOM 5709 N N . ASP B 1 391 ? 44.656 23.612 5.288 1.00 25.35 371 ASP B N 1
ATOM 5710 C CA . ASP B 1 391 ? 45.488 24.775 5.723 1.00 27.44 371 ASP B CA 1
ATOM 5711 C C . ASP B 1 391 ? 45.073 26.058 4.992 1.00 27.27 371 ASP B C 1
ATOM 5712 O O . ASP B 1 391 ? 45.038 27.127 5.607 1.00 28.54 371 ASP B O 1
ATOM 5717 N N . ALA B 1 392 ? 44.721 25.939 3.716 1.00 23.82 372 ALA B N 1
ATOM 5718 C CA . ALA B 1 392 ? 44.271 27.063 2.915 1.00 25.20 372 ALA B CA 1
ATOM 5719 C C . ALA B 1 392 ? 42.929 27.596 3.415 1.00 24.50 372 ALA B C 1
ATOM 5720 O O . ALA B 1 392 ? 42.699 28.799 3.449 1.00 25.09 372 ALA B O 1
ATOM 5722 N N . ILE B 1 393 ? 42.050 26.714 3.838 1.00 22.79 373 ILE B N 1
ATOM 5723 C CA . ILE B 1 393 ? 40.747 27.123 4.348 1.00 23.00 373 ILE B CA 1
ATOM 5724 C C . ILE B 1 393 ? 40.923 27.933 5.635 1.00 23.64 373 ILE B C 1
ATOM 5725 O O . ILE B 1 393 ? 40.308 28.975 5.836 1.00 25.67 373 ILE B O 1
ATOM 5730 N N . VAL B 1 394 ? 41.791 27.461 6.498 1.00 24.85 374 VAL B N 1
ATOM 5731 C CA . VAL B 1 394 ? 42.040 28.140 7.801 1.00 26.81 374 VAL B CA 1
ATOM 5732 C C . VAL B 1 394 ? 42.665 29.526 7.565 1.00 23.81 374 VAL B C 1
ATOM 5733 O O . VAL B 1 394 ? 42.228 30.508 8.123 1.00 23.57 374 VAL B O 1
ATOM 5737 N N . GLU B 1 395 ? 43.638 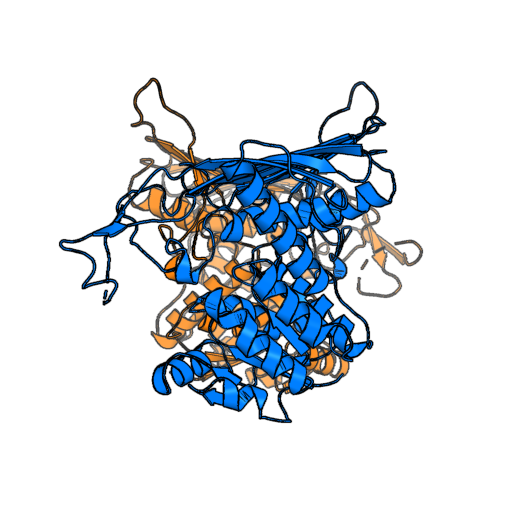29.596 6.710 1.00 28.17 375 GLU B N 1
ATOM 5738 C CA . GLU B 1 395 ? 44.261 30.885 6.355 1.00 27.46 375 GLU B CA 1
ATOM 5739 C C . GLU B 1 395 ? 43.246 31.822 5.672 1.00 29.46 375 GLU B C 1
ATOM 5740 O O . GLU B 1 395 ? 43.128 33.030 5.993 1.00 26.44 375 GLU B O 1
ATOM 5746 N N . SER B 1 396 ? 42.493 31.283 4.706 1.00 27.19 376 SER B N 1
ATOM 5747 C CA . SER B 1 396 ? 41.436 32.067 4.077 1.00 25.41 376 SER B CA 1
ATOM 5748 C C . SER B 1 396 ? 40.462 32.670 5.102 1.00 23.72 376 SER B C 1
ATOM 5749 O O . SER B 1 396 ? 40.041 33.859 4.993 1.00 26.03 376 SER B O 1
ATOM 5752 N N . ALA B 1 397 ? 40.006 31.839 6.051 1.00 26.43 377 ALA B N 1
ATOM 5753 C CA . ALA B 1 397 ? 39.051 32.287 7.050 1.00 25.77 377 ALA B CA 1
ATOM 5754 C C . ALA B 1 397 ? 39.655 33.409 7.920 1.00 24.19 377 ALA B C 1
ATOM 5755 O O . ALA B 1 397 ? 38.939 34.347 8.303 1.00 25.06 377 ALA B O 1
ATOM 5757 N N . ALA B 1 398 ? 40.920 33.255 8.248 1.00 28.44 378 ALA B N 1
ATOM 5758 C CA . ALA B 1 398 ? 41.592 34.243 9.124 1.00 31.63 378 ALA B CA 1
ATOM 5759 C C . ALA B 1 398 ? 41.762 35.573 8.384 1.00 29.66 378 ALA B C 1
ATOM 5760 O O . ALA B 1 398 ? 41.548 36.620 8.984 1.00 31.22 378 ALA B O 1
ATOM 5762 N N . LYS B 1 399 ? 42.178 35.508 7.129 1.00 31.71 379 LYS B N 1
ATOM 5763 C CA . LYS B 1 399 ? 42.475 36.713 6.328 1.00 34.71 379 LYS B CA 1
ATOM 5764 C C . LYS B 1 399 ? 41.251 37.239 5.601 1.00 34.26 379 LYS B C 1
ATOM 5765 O O . LYS B 1 399 ? 41.366 38.262 4.992 1.00 29.98 379 LYS B O 1
ATOM 5771 N N . GLU B 1 400 ? 40.137 36.511 5.659 1.00 28.96 380 GLU B N 1
ATOM 5772 C CA . GLU B 1 400 ? 38.918 36.835 4.966 1.00 30.05 380 GLU B CA 1
ATOM 5773 C C . GLU B 1 400 ? 39.1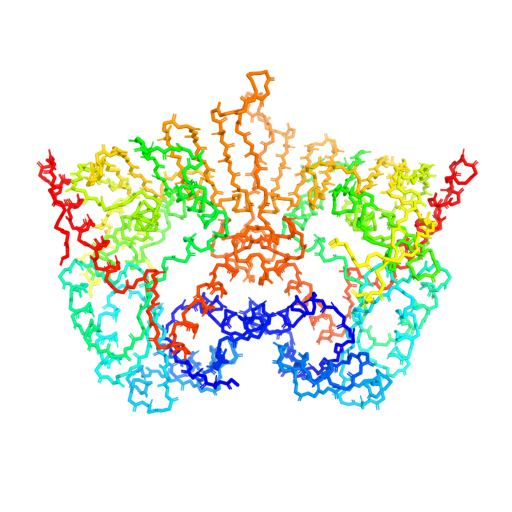95 37.066 3.490 1.00 27.96 380 GLU B C 1
ATOM 5774 O O . GLU B 1 400 ? 38.659 37.983 2.884 1.00 33.11 380 GLU B O 1
ATOM 5780 N N . SER B 1 401 ? 39.922 36.170 2.857 1.00 27.90 381 SER B N 1
ATOM 5781 C CA . SER B 1 401 ? 40.264 36.419 1.481 1.00 31.82 381 SER B CA 1
ATOM 5782 C C . SER B 1 401 ? 40.451 35.086 0.759 1.00 30.44 381 SER B C 1
ATOM 5783 O O . SER B 1 401 ? 40.671 34.059 1.437 1.00 30.37 381 SER B O 1
ATOM 5786 N N . TRP B 1 402 ? 40.402 35.091 -0.588 1.00 27.15 382 TRP B N 1
ATOM 5787 C CA . TRP B 1 402 ? 40.740 33.887 -1.356 1.00 28.10 382 TRP B CA 1
ATOM 5788 C C . TRP B 1 402 ? 42.172 33.436 -1.066 1.00 32.01 382 TRP B C 1
ATOM 5789 O O . TRP B 1 402 ? 43.066 34.267 -0.966 1.00 29.85 382 TRP B O 1
ATOM 5800 N N . VAL B 1 403 ? 42.386 32.130 -1.004 1.00 28.13 383 VAL B N 1
ATOM 5801 C CA . VAL B 1 403 ? 43.722 31.569 -0.878 1.00 26.78 383 VAL B CA 1
ATOM 5802 C C . VAL B 1 403 ? 43.882 30.459 -1.897 1.00 28.72 383 VAL B C 1
ATOM 5803 O O . VAL B 1 403 ? 43.023 29.578 -2.049 1.00 26.65 383 VAL B O 1
ATOM 5807 N N . ASP B 1 404 ? 45.016 30.502 -2.580 1.00 28.50 384 ASP B N 1
ATOM 5808 C CA . ASP B 1 404 ? 45.368 29.444 -3.486 1.00 29.32 384 ASP B CA 1
ATOM 5809 C C . ASP B 1 404 ? 45.808 28.169 -2.797 1.00 29.97 384 ASP B C 1
ATOM 5810 O O . ASP B 1 404 ? 46.421 28.171 -1.725 1.00 26.30 384 ASP B O 1
ATOM 5815 N N . VAL B 1 405 ? 45.461 27.044 -3.399 1.00 27.46 385 VAL B N 1
ATOM 5816 C CA . VAL B 1 405 ? 45.820 25.755 -2.834 1.00 27.79 385 VAL B CA 1
ATOM 5817 C C . VAL B 1 405 ? 46.969 25.194 -3.661 1.00 28.44 385 VAL B C 1
ATOM 5818 O O . VAL B 1 405 ? 46.783 24.898 -4.817 1.00 36.19 385 VAL B O 1
ATOM 5822 N N . PRO B 1 406 ? 48.144 25.011 -3.060 1.00 32.33 386 PRO B N 1
ATOM 5823 C CA . PRO B 1 406 ? 49.239 24.340 -3.732 1.00 34.98 386 PRO B CA 1
ATOM 5824 C C . PRO B 1 406 ? 48.826 22.925 -4.129 1.00 37.78 386 PRO B C 1
ATOM 5825 O O . PRO B 1 406 ? 48.102 22.303 -3.349 1.00 35.87 386 PRO B O 1
ATOM 5829 N N . GLN B 1 407 ? 49.326 22.447 -5.275 1.00 43.17 387 GLN B N 1
ATOM 5830 C CA . GLN B 1 407 ? 48.853 21.246 -5.907 1.00 47.53 387 GLN B CA 1
ATOM 5831 C C . GLN B 1 407 ? 50.005 20.264 -6.124 1.00 50.54 387 GLN B C 1
ATOM 5832 O O . GLN B 1 407 ? 50.868 20.528 -6.923 1.00 50.07 387 GLN B O 1
ATOM 5838 N N . ILE B 1 408 ? 49.941 19.093 -5.501 1.00 46.86 388 ILE B N 1
ATOM 5839 C CA . ILE B 1 408 ? 51.077 18.159 -5.449 1.00 51.63 388 ILE B CA 1
ATOM 5840 C C . ILE B 1 408 ? 51.311 17.463 -6.801 1.00 59.83 388 ILE B C 1
ATOM 5841 O O . ILE B 1 408 ? 52.475 17.330 -7.214 1.00 65.83 388 ILE B O 1
ATOM 5846 N N . SER B 1 409 ? 50.236 17.002 -7.460 1.00 62.71 389 SER B N 1
ATOM 5847 C CA . SER B 1 409 ? 50.303 15.886 -8.441 1.00 70.42 389 SER B CA 1
ATOM 5848 C C . SER B 1 409 ? 51.142 16.265 -9.670 1.00 76.85 389 SER B C 1
ATOM 5849 O O . SER B 1 409 ? 50.747 17.108 -10.469 1.00 78.59 389 SER B O 1
#

Nearest PDB structures (foldseek):
  6a3f-assembly1_B-2  TM=1.003E+00  e=5.979E-88  Pseudarthrobacter phenanthrenivorans Sphe3
  6a3f-assembly1_A-2  TM=9.830E-01  e=8.533E-82  Pseudarthrobacter phenanthrenivorans Sphe3
  6a3j-assembly1_C  TM=9.959E-01  e=1.675E-80  Pseudarthrobacter phenanthrenivorans Sphe3
  6a3g-assembly1_B  TM=9.988E-01  e=8.361E-80  Pseudarthrobacter phenanthrenivorans Sphe3
  6a3j-assembly1_D  TM=9.988E-01  e=2.042E-79  Pseudarthrobacter phenanthrenivorans Sphe3

Radius of gyration: 27.05 Å; Cα contacts (8 Å, |Δi|>4): 1909; chains: 2; bounding box: 74×74×64 Å

Organism: Pseudarthrobacter phenanthrenivorans (strain DSM 18606 / JCM 16027 / LMG 23796 / Sphe3) (NCBI:txid930171)

Sequence (764 aa):
MQNLNVGLIGGGFMGKAHSLAYAAMPMFFWPAPALPVRKVIAEANPELAAEAARRFGFENSTSDWRSIIDDPDIHVVDIATPNHLHAEIAIAAAEAGKHIICEKPLARTGEESKAMYDAVKDKNIVHMVAFNYRRTPAVALAKKYIEEGAIGRILSFRGTYLQDWSADPNSPLSWRFQKSIAGSGALGDIATHVIDMARYLVGEFSAVNAVLSTWIPERPLQGTVRGGEGPKGPVDVDDEVMTMIRFANGAVGSVEATRNAHGRNNYITFEIHGTEGSIVFNYERRDELQVAFASDQADRRGFRTVYTGPAHPYGEGLWPIPALGIGYGETKIIEAHDFFKAIAEGGSVSPSFADGYQVALIDDAIVESAAKESWVDVPQIMQNLNVGLIGGGFMGKAHSLAYAAMPMFFWPAPALPVRKVIAEANPELAAEAARRFGFENSTSDWRSIIDDPDIHVVDIATPNHLHAEIAIAAAEAGKHIICEKPLARTGEESKAMYDAVKDKNIVHMVAFNYRRTPAVALAKKYIEEGAIGRILSFRGTYLQDWSADPNSPLSWRFQKSIAGSGALGDIATHVIDMARYLVGEFSAVNAVLSTWIPERPLQSGGARGGEGPKGPVDVDDEVMTMIRFANGAVGSVEATRNAHGRNNYITFEIHGTEGSIVFNYERRDELQVAFASDQADRRGFRTVYTGPAHPYGEGLWPIPALGIGYGETKIIEAHDFFKAIAEGGSVSPSFADGYQVALIDDAIVESAAKESWVDVPQIS

InterPro domains:
  IPR000683 Gfo/Idh/MocA-like oxidoreductase, N-terminal [PF01408] (4-130)
  IPR036291 NAD(P)-binding domain superfamily [SSF51735] (4-164)
  IPR050463 Gfo/Idh/MocA family oxidoreductases and glycosidases [PTHR43818] (3-386)
  IPR055170 GFO/IDH/MocA-like oxidoreductase domain [PF22725] (140-287)

CATH classification: 3.40.50.720 (+1 more: 3.30.360.10)

Secondary structure (DSSP, 8-state):
--EEEEEEE--GGGHHHHHHHHHHHHHHSSS-SSEEEEEEEE-SSHHHHHHHHHHHT-SEEES-HHHHHT-TT--EEEE-S-TTTHHHHHHHHHHTT-EEEEPSSSSSSHHHHHHHHHHHTTSS--EEE--GGGGSHHHHHHHHHHHHTTT-SEEEEEEEEE--TT-STTSPP-GGG-HHHHSSSHIIIIIHHHHHHHHHHT--EEEEEEEEE-S--EEE----TTS--SSEEE--S-SEEEEEEEETTS-EEEEEEES--TT-SSEEEEEEEESSEEEEEEGGGTTEEEEEETTS-GGG-SEEEEEPSTTSTTGGGS-SSTTS---HHHHHHHHHHHHHHHHHHT---SS-HHHHHHHHHHHHHHHHHHHHTS-EEPP--/--EEEEEEEE--TTHHHHHHHHHHHHHHSSS-SSEEEEEEEE-SSHHHHHHHHHHHT-SEEES-HHHHHT-TT--EEEEES-GGGHHHHHHHHHHTT-EEEEPSSSSSSHHHHHHHHHHHHTSS--EEE--GGGGSHHHHHHHHHHHTTTT-SEEEEEEEEE--TT-STTS---GGG-HHHHSSSHIIIIIHHHHHHHHHHT--EEEEEEEEE-S--EEEEETT-----EEEEEE--S-SEEEEEEEETTS-EEEEEEES--TT-SSEEEEEEEETTEEEEEEGGGTTEEEEEETTS-TTS-S-EEEEPSTTSTTGGGS-SSTTS---HHHHHHHHHHHHHHHHHTT---SS-HHHHHHHHHHHHHHHHHHHHTS-EE-----

Solvent-accessible surface area: 29202 Å² total; per-residue (Å²): 119,112,83,5,21,0,0,0,6,14,24,50,91,34,0,0,1,16,0,9,3,9,15,0,0,9,2,2,10,50,112,9,30,1,52,17,28,44,60,13,0,4,28,91,60,79,127,97,0,29,67,12,8,127,47,6,36,11,110,75,43,25,50,67,38,125,52,3,8,115,53,115,89,3,57,0,0,2,0,12,13,41,8,63,60,0,9,86,0,0,47,28,0,0,128,48,46,9,33,0,10,0,43,21,10,1,3,83,64,2,150,38,0,95,44,0,41,56,15,1,99,129,85,149,21,5,25,0,0,4,3,4,8,15,20,0,2,0,0,8,3,0,52,100,31,18,118,117,44,28,0,24,163,18,79,34,3,91,0,10,6,27,8,37,81,0,12,76,69,92,24,47,19,44,64,83,0,40,120,86,46,3,17,18,0,0,0,2,19,6,0,0,14,0,0,0,0,0,35,48,3,17,20,50,2,45,0,0,31,7,74,57,25,62,138,19,90,88,0,28,52,198,94,76,122,206,62,56,171,50,108,76,6,99,12,82,10,9,0,39,0,98,3,103,2,109,6,62,92,63,3,82,12,28,1,43,0,6,1,36,22,149,55,90,19,0,43,0,18,1,64,0,77,12,60,94,9,20,0,29,2,28,0,6,73,1,5,7,0,57,0,18,31,48,105,22,116,78,111,160,140,36,96,115,62,25,26,7,8,65,86,31,32,48,3,140,1,11,6,61,28,32,2,13,1,7,0,23,5,7,0,9,2,0,3,4,22,18,0,0,83,6,21,54,120,72,37,102,14,54,1,13,0,30,22,1,20,5,3,7,23,0,15,57,4,0,67,72,0,22,86,122,152,46,89,15,108,10,76,111,96,122,114,82,9,21,0,0,0,7,14,12,55,163,44,0,7,1,13,0,8,4,8,13,0,0,8,1,3,10,49,112,7,30,1,47,16,46,45,54,15,0,3,33,95,56,74,122,100,0,31,71,11,8,140,48,7,40,11,117,67,45,26,52,72,49,120,49,3,4,101,52,117,87,3,53,0,0,2,0,11,15,42,8,46,53,0,8,100,0,0,45,11,0,0,127,46,46,9,32,0,9,0,42,23,11,2,6,79,57,4,148,25,0,96,44,0,36,49,16,1,99,116,91,142,20,4,26,0,0,2,3,4,8,14,18,0,2,0,0,7,3,0,52,92,31,21,119,117,42,32,0,20,194,25,95,36,3,92,0,11,6,28,8,37,85,0,11,75,76,67,24,41,16,34,69,91,0,66,122,82,45,4,20,19,0,0,1,1,31,5,1,0,14,0,0,1,2,0,35,41,4,17,21,34,4,44,10,0,32,6,76,57,26,57,141,15,86,89,0,4,74,85,84,80,44,139,244,74,45,81,19,101,124,11,103,11,80,10,9,0,36,0,98,2,109,3,113,2,59,95,46,4,60,11,27,1,43,0,5,1,37,22,152,56,91,21,0,43,0,18,2,62,0,77,13,73,89,9,21,0,30,3,32,0,5,75,2,4,10,0,60,0,19,34,50,105,21,108,77,100,160,148,36,94,121,64,30,24,7,10,73,86,33,34,43,6,137,0,9,8,56,25,28,1,13,1,8,0,17,2,7,0,7,2,0,3,4,24,26,1,0,93,7,20,56,121,64,37,101,17,53,1,11,0,31,21,2,21,4,2,9,27,0,15,66,4,0,66,70,0,21,85,135,150,45,123,19,112,10,79,90,56,113

Foldseek 3Di:
DAEAEEEEEDAPPVVLLLLLLLVCLVVQDPPFLYHYALAEYEDQDQVVQVVVCVVSVYPYYDPDLVVLLPDLRHAEYEANDFQACQQVSLLSNLVSPHAYEYEPLSHLFLVSLVNSCVSHVPGLYAFYYPLLLCLLLLNQQLQVCQVVCQQHAWAEKEKEWEAACCLDLAPADDLLQPCVGRNAHQLGPPLLSRVQSCCSRHRAFFKKAKAFDDDRFKYAHCVQPVVDDDGIGGGDHGQKMKMWTQHPVRHTYMYIYGNNDPPRHGFIWMWIHHNFWIWIATVVPSQWIWIWGNPPPPVDTDTDTDGDACVTPPRSSDDHDGPPDDDPSVSSNSVVSQSSNCVSVSHYDPPGSLSSSQSSQVSNSRVVNNVVSHMGTGDND/DAEAEEEEEACDPNVLLVLLLLVCLCVQPPPFLHRYALAEYEDCQQVVQVVCCVVSVYPYYDPDLVCLLPDLRHAEYEANDFQACQQVNLLSNLVSQHAYEYEFLNHLFLVSLVSNCVSNVPGLYAFYYPLLLCLLLLNQQLQVCLVVCQQPAWAEKEKEWEAAPPQDQARADDQLQPSNGRVAHQLGPPLLSRVLSCCRRHNAFFKKAKAFADDNFKYFHQCVPPVVRTDDIDTRPHGQKMKMWTQGPVRHTYMYIYGNNDPPRHGFIWMWIHHPFKIWIATVVPSQWIWIWGNPPPPVDTDIDTDGDACVTPPNSSDDPDGPPDDDPSVSSNSVVSQSSNCVSVSHYDPPGSLSSSQSSQVSVNRVVSNVVSHMGTGDHDD